Protein AF-A0AAV7ZBP6-F1 (afdb_monomer)

pLDDT: mean 75.83, std 22.08, range [24.11, 98.88]

Secondary structure (DSSP, 8-state):
----------------TTGGGT-TTHHHHHHHHHHHHHHHHHHGGG--S--S--EEEE---STT----HHHHHHHHHHTTTEEEEE--SS--SS--S-GGG-TT--EEE--S----GGG-GGGGG-TT--EEE--SS--S---GGGGG-TT--EEE--SS--SS--TTGGG-TT--EEE--SS-----SS-GGGSTT--EEE--SS------TTTTTT---SEEE--SS------S-----TT--EEE--SS--SS--GGGGG-TT-SEEE--S-GGGTTPPPPGGGGG-TT--EEE--S----SS-SS-GGGGG-TT--EEE-TTS--SS--GGGGG-TT--EEE-TTS------TTHHHH-TT--EEE--SS--SS--HHHHS-SSPPSEEE-TT----HHHHHHHHTHHHHHHHHHHHHHHHHHHHHTT-SS-TTSHHHHHHHHHHHHHHHHHHHHHHHHHHHHHHHHHHHHHHHHHHHHHHHHHHHHHHHHHHHHHHHHHHHHHHHHHHHHHHHTTTSTTS-SSSS-SS---------------SHHHHHHHTT--------S-PPPTTS-SS-HHHHHHHHHHHHHHHHHHHHHHHTTTT-BHHHHHHHS-SS---TT----STTGGGS-TT---HHHHHHHHHHHHHHHTTT---HHHHHHHHHHHHHH--TTTT-SS--S--HHHHHHHTSTTTTT-HHHHHHHHHHHTTT---BGGGGGGGGGGGSTTTT-HHHHHHHHHHHHHHH---HHHHHHHHHHHHHHHHHHHT---HHHHHHHHHHHHHHHHHT--SS-HHHHHHHHHHHHHHHT--SHHHH-TT-TT-TTBHHHHHHHHHHHHHHHTT---HHHHHHHHHHHHHTBSSHHHHHHHHHHHHHHHH-GGGS-HHHHTTSTTHHHHHHHHHHHHHHHT-

Solvent-accessible surface area (backbone atoms only — not comparable to full-atom values): 48012 Å² total; per-residue (Å²): 140,81,93,75,83,86,81,84,78,83,79,63,63,54,65,64,95,68,44,78,83,73,46,57,64,67,51,39,60,51,43,53,51,47,46,53,46,49,60,42,58,76,60,52,84,77,65,90,82,81,92,83,80,70,48,69,53,72,44,59,92,50,102,83,56,76,93,44,76,64,57,47,52,56,48,64,75,43,32,66,53,26,30,38,40,36,46,39,68,37,83,39,51,61,66,91,69,81,39,75,56,24,62,49,23,28,34,44,36,34,32,44,28,51,30,48,55,89,57,61,68,56,58,39,48,27,62,48,24,30,36,42,32,50,20,38,28,54,32,50,57,74,56,67,40,61,28,57,26,59,46,27,29,36,39,38,42,24,40,27,48,26,48,52,58,58,78,31,58,51,53,23,49,45,24,29,37,39,34,47,23,42,29,45,27,37,45,72,80,67,50,50,33,56,22,62,41,28,25,38,40,34,47,22,41,26,50,29,43,58,57,56,54,50,36,64,28,67,55,51,37,32,34,41,34,48,23,41,28,45,33,35,56,77,40,88,42,59,49,81,39,80,51,30,28,37,40,34,45,23,38,23,38,27,61,59,86,58,76,62,62,43,53,32,42,44,22,29,34,43,34,48,25,39,19,55,53,29,48,73,58,70,57,59,62,56,59,36,48,27,50,48,24,25,35,42,37,43,27,43,30,44,33,73,54,102,64,51,64,34,78,39,55,36,55,31,53,49,26,27,37,42,34,46,28,38,20,48,37,57,54,77,61,74,49,59,53,58,28,48,47,24,27,34,46,31,44,28,46,24,46,30,48,64,70,61,76,62,52,32,75,22,40,86,47,42,30,34,40,34,43,23,37,27,46,27,42,59,85,47,61,39,61,70,67,24,86,62,68,65,83,43,48,39,54,55,66,32,66,52,45,77,90,54,42,65,45,55,76,60,33,48,69,44,42,46,47,52,51,42,47,55,51,54,50,57,57,52,54,71,76,44,84,70,79,68,96,70,58,64,70,53,56,57,54,53,55,56,57,52,57,55,57,50,56,54,54,52,55,51,49,53,52,52,51,53,55,51,51,52,55,48,52,55,50,53,56,52,53,51,60,51,52,63,59,50,60,68,54,50,64,62,54,54,63,54,53,55,62,51,50,61,52,52,55,58,56,50,56,54,54,54,59,53,56,57,58,60,63,65,69,66,73,79,77,82,84,86,86,87,85,84,88,87,87,87,89,86,88,84,88,82,93,77,96,73,85,92,67,68,76,67,54,64,66,64,75,75,65,91,82,66,96,73,86,70,76,38,58,74,58,91,83,44,38,77,51,53,73,67,58,45,50,30,16,55,49,3,22,57,52,19,17,38,48,18,13,8,32,2,54,44,29,46,78,29,36,47,70,50,37,62,36,33,37,62,80,58,81,59,53,38,59,66,43,56,87,45,92,71,50,62,80,54,62,69,14,34,61,54,46,37,44,53,53,26,50,50,49,52,52,38,23,61,77,46,54,64,43,81,50,68,54,59,43,42,47,50,51,54,47,26,52,60,33,22,58,64,92,82,64,42,75,37,42,59,80,76,48,71,61,47,54,54,21,69,70,33,92,44,22,72,80,40,28,46,57,26,9,39,55,52,32,52,73,61,69,68,66,68,40,47,29,75,40,37,32,33,38,62,68,39,10,58,63,58,34,72,37,64,66,59,22,41,51,54,37,46,56,58,25,24,44,46,34,53,37,50,58,25,44,19,35,31,32,21,52,16,43,32,45,8,42,45,61,32,47,61,78,56,65,66,60,37,53,51,53,14,46,57,62,13,53,48,43,49,78,73,51,79,93,58,58,66,70,57,39,52,51,52,48,52,51,45,58,53,36,65,68,42,77,53,69,78,80,50,45,43,37,38,86,96,46,34,52,28,16,53,45,39,47,22,46,25,52,25,44,44,62,74,50,54,94,59,59,50,29,70,56,54,49,48,48,51,22,54,54,20,48,39,11,10,44,6,22,45,34,18,14,46,24,23,16,49,46,16,35,71,50,13,41,88,32,47,56,60,79,59,54,71,48,30,65,64,50,70,64,51,52,56,49,50,56,52,45,34,56,44,39,66,100

Organism: NCBI:txid1746091

Radius of gyration: 35.02 Å; Cα contacts (8 Å, |Δi|>4): 1709; chains: 1; bounding box: 74×91×107 Å

Nearest PDB structures (foldseek):
  4u06-assembly1_A  TM=7.390E-01  e=1.234E-14  Leptospira interrogans serovar Copenhageni str. Fiocruz L1-130
  7yjw-assembly1_B  TM=8.454E-01  e=1.075E-10  Leptospira santarosai serovar Shermani str. LT 821
  4tzh-assembly2_B  TM=7.549E-01  e=1.474E-09  Leptospira interrogans
  8glv-assembly1_Eb  TM=7.630E-01  e=3.318E-08  Chlamydomonas reinhardtii
  8b41-assembly1_B  TM=6.285E-01  e=1.408E-08  Mus musculus

InterPro domains:
  IPR001611 Leucine-rich repeat [PF13855] (220-275)
  IPR001611 Leucine-rich repeat [PS51450] (128-149)
  IPR001611 Leucine-rich repeat [PS51450] (220-241)
  IPR001611 Leucine-rich repeat [PS51450] (243-264)
  IPR001611 Leucine-rich repeat [PS51450] (341-362)
  IPR003591 Leucine-rich repeat, typical subtype [SM00369] (126-148)
  IPR003591 Leucine-rich repeat, typical subtype [SM00369] (149-172)
  IPR003591 Leucine-rich repeat, typical subtype [SM00369] (195-218)
  IPR003591 Leucine-rich repeat, typical subtype [SM00369] (220-241)
  IPR003591 Leucine-rich repeat, typical subtype [SM00369] (242-264)
  IPR003591 Leucine-rich repeat, typical subtype [SM00369] (316-338)
  IPR003591 Leucine-rich repeat, typical subtype [SM00369] (339-361)
  IPR003591 Leucine-rich repeat, typical subtype [SM00369] (363-386)
  IPR005502 ADP-ribosylation/Crystallin J1 [PF03747] (588-897)
  IPR025875 Leucine rich repeat 4 [PF12799] (317-356)
  IPR032675 Leucine-rich repeat domain superfamily [G3DSA:3.80.10.10] (19-191)
  IPR032675 Leucine-rich repeat domain superfamily [G3DSA:3.80.10.10] (192-303)
  IPR032675 Leucine-rich repeat domain superfamily [G3DSA:3.80.10.10] (304-477)
  IPR036705 ADP-ribosylation/Crystallin J1 superfamily [G3DSA:1.10.4080.10] (578-919)
  IPR036705 ADP-ribosylation/Crystallin J1 superfamily [SSF101478] (582-917)

Sequence (921 aa):
MGNKPKKQTNPLDEYDPFSEILSRSDLKEEFELNIIKKIKIKKLKQKQKHKKIETIIQGTRQGSKSFSNENVKEIEKNQSQIVELDFSWNYLVEIPLNFSEMKKLRKLKFHKNAMKIGKLQNIHHLKMLTFLDLSFNRITQLPKEIGKIENLEVFKLNNNRLDVMPNCLFKLKKLYSLNLSKNSITNTVQPISLMKSLAILDLSYNKMNTLKIDCFYDNNLTDLNLSHNLIQSLPKKMKDNSKLQFLDLSHNKLEEIPQILFSLRNLETLNLAFNTNLKGKEIPENISKLKKLKNFEYLGVDLSIEKPLPQSFSKLTNLQVLKLRYCGLTSLPQVLLKLKNLQVLDLTGNSLNDLPEQFETSFPKLSVICFAFNKFKKVPNGILDHPNSFQAITFDRNPFEDDHLKLLNLGNNAILLNINEKKKNGKKTINKESETETEIKKEEIEIENENENEKEKEKEKEKEIEIQNEKKKEKENEEENEKEKENENENEIEIEKEKEKEKEEEEEEEKEKEKKKENEEEKENENENEKEELKGIITATGMGKVSPNEKHLKKFRKKLTVKTSLKIKIKENSTTLNVEELKDKIKGCIIGNCLGDSMGLSTEFLNKNQNSVYYSYGVIYPSDFILDHHRSNWEQGDWTDDSDQMLLILDNLLDGKGKLDEIDYASRLLNWAKYGIADFGDLAGNGLGRTVNSVLHHECFLTEPHKSSFEVWERYGKRGAANGALMRTSILGIPNFDDLDQVVDNTLTICKITHYDPRCRASSIALTTAIALILQGESDLEQILETATKIGAKQFLIEENLEKEKIEEYSQDYIKYSKSNTWEDLKLDQSGQIGYTLKCFASAFVSLRKLGNSKDSSKVLRILSELVWEGGDSDTNGAIAGALLGTWVGFSNLPKEWIMEMPHLVWVEERVEMFFKLLGI

Foldseek 3Di:
DDDDDDDDDDQFADDDPPCVVPVCPVVVVVVVVVVVVVVCVVVVVPDPPDPDAADEQEDDPDPPDAPDPVSQVVCVVCQQRHAEYEQDPHQDQEDPDQNQNNANHAYYEHHQYAHEAPHCQRVLNNQNHAYYYPEQYAYQAHDLSVLNNQNHAEYHHHNYAHQADYPSQLSNQNHAEYAHEHYAHAEYPDACVSNANHAYYHHEHYAHADYPQCNQANHQHQEYHHYQYAHQDDHPDHPLHARHAYYEHANYQHLADDLVVLSPQNHQEYAHHHNQNCAPPADDLSVLSNLNHAEYHYYNHALPDPDRHDLSVLSNQNHAYYAYELRQDQADPPSVLSNQNYAEDAHHQYAHQEYDPSLLVRHLNHAYYHHFNYAHQDDHPSQLNRLDQHPFYDHHHHNHDDVCVVQPVVPRVSVSVVSVVSNVVVVVVVVPVPDDPPVVVVVVVVVVVVVVVVVVVVVVVVVVVVVVVVVVVVVVVVVVVVVVVVVVVVVVVVVVVVVVVVVVVVVVVVVVVVVVVVVVVVVPPPPDPPDDPPPDDDDDDDDDDDDPDPPVVVVVPPPPPDDDDFDQAQDPLLAPDDPVLLLQLLVQLLLLLFLQQLQLLQQALHALVSCVSHHRQDFRFSQRHDCDPQSVLDHRLEGAVLSQLLVLQLVQCLVVSNDHDLLSSLVSLLVCQQQNDVSLSGRGHGPDDPQQVQLNPFPCLNPCLLVSSVVSCVVVVVPDQFLVLQSNLLSLLSRPLSDLVSSLVSSCSSSSSRHPRLLNSLLNQLLSQLLSCVSNPDQPLVVSLVVSNVVSLVSLVPDPPDDVVVSVVSSVLLVQLSPDQDLVSLLCSPPPCVRRSSSLSSLLSNLDNQCRLDLAQVSNSRSSRVQSSNHRNSSSSRSSNSSSNSSNNGNVSHDVVSSVSYPCSVVSVVSSVSVCVSNVD

Mean predicted aligned error: 19.28 Å

Structure (mmCIF, N/CA/C/O backbone):
data_AF-A0AAV7ZBP6-F1
#
_entry.id   AF-A0AAV7ZBP6-F1
#
loop_
_atom_site.group_PDB
_atom_site.id
_atom_site.type_symbol
_atom_site.label_atom_id
_atom_site.label_alt_id
_atom_site.label_comp_id
_atom_site.label_asym_id
_atom_site.label_entity_id
_atom_site.label_seq_id
_atom_site.pdbx_PDB_ins_code
_atom_site.Cartn_x
_atom_site.Cartn_y
_atom_site.Cartn_z
_atom_site.occupancy
_atom_site.B_iso_or_equiv
_atom_site.auth_seq_id
_atom_site.auth_comp_id
_atom_site.auth_asym_id
_atom_site.auth_atom_id
_atom_site.pdbx_PDB_model_num
ATOM 1 N N . MET A 1 1 ? 25.132 -38.800 7.393 1.00 30.39 1 MET A N 1
ATOM 2 C CA . MET A 1 1 ? 25.135 -38.972 5.922 1.00 30.39 1 MET A CA 1
ATOM 3 C C . MET A 1 1 ? 23.906 -38.276 5.357 1.00 30.39 1 MET A C 1
ATOM 5 O O . MET A 1 1 ? 22.831 -38.497 5.894 1.00 30.39 1 MET A O 1
ATOM 9 N N . GLY A 1 2 ? 24.075 -37.435 4.329 1.00 29.16 2 GLY A N 1
ATOM 10 C CA . GLY A 1 2 ? 22.972 -36.785 3.603 1.00 29.16 2 GLY A CA 1
ATOM 11 C C . GLY A 1 2 ? 22.891 -35.253 3.707 1.00 29.16 2 GLY A C 1
ATOM 12 O O . GLY A 1 2 ? 21.838 -34.731 4.054 1.00 29.16 2 GLY A O 1
ATOM 13 N N . ASN A 1 3 ? 23.972 -34.529 3.390 1.00 27.70 3 ASN A N 1
ATOM 14 C CA . ASN A 1 3 ? 23.936 -33.078 3.147 1.00 27.70 3 ASN A CA 1
ATOM 15 C C . ASN A 1 3 ? 23.003 -32.748 1.963 1.00 27.70 3 ASN A C 1
ATOM 17 O O . ASN A 1 3 ? 23.217 -33.244 0.857 1.00 27.70 3 ASN A O 1
ATOM 21 N N . LYS A 1 4 ? 22.021 -31.861 2.167 1.00 25.45 4 LYS A N 1
ATOM 22 C CA . LYS A 1 4 ? 21.336 -31.105 1.102 1.00 25.45 4 LYS A CA 1
ATOM 23 C C . LYS A 1 4 ? 21.519 -29.602 1.368 1.00 25.45 4 LYS A C 1
ATOM 25 O O . LYS A 1 4 ? 21.472 -29.199 2.529 1.00 25.45 4 LYS A O 1
ATOM 30 N N . PRO A 1 5 ? 21.771 -28.776 0.337 1.00 28.14 5 PRO A N 1
ATOM 31 C CA . PRO A 1 5 ? 22.267 -27.417 0.519 1.00 28.14 5 PRO A CA 1
ATOM 32 C C . PRO A 1 5 ? 21.159 -26.442 0.935 1.00 28.14 5 PRO A C 1
ATOM 34 O O . PRO A 1 5 ? 20.022 -26.528 0.466 1.00 28.14 5 PRO A O 1
ATOM 37 N N . LYS A 1 6 ? 21.532 -25.485 1.795 1.00 25.03 6 LYS A N 1
ATOM 38 C CA . LYS A 1 6 ? 20.762 -24.281 2.130 1.00 25.03 6 LYS A CA 1
ATOM 39 C C . LYS A 1 6 ? 20.454 -23.504 0.842 1.00 25.03 6 LYS A C 1
ATOM 41 O O . LYS A 1 6 ? 21.374 -23.074 0.154 1.00 25.03 6 LYS A O 1
ATOM 46 N N . LYS A 1 7 ? 19.171 -23.310 0.525 1.00 24.67 7 LYS A N 1
ATOM 47 C CA . LYS A 1 7 ? 18.734 -22.330 -0.478 1.00 24.67 7 LYS A CA 1
ATOM 48 C C . LYS A 1 7 ? 18.781 -20.944 0.167 1.00 24.67 7 LYS A C 1
ATOM 50 O O . LYS A 1 7 ? 17.952 -20.643 1.016 1.00 24.67 7 LYS A O 1
ATOM 55 N N . GLN A 1 8 ? 19.767 -20.138 -0.216 1.00 24.81 8 GLN A N 1
ATOM 56 C CA . GLN A 1 8 ? 19.731 -18.688 -0.032 1.00 24.81 8 GLN A CA 1
ATOM 57 C C . GLN A 1 8 ? 18.657 -18.122 -0.964 1.00 24.81 8 GLN A C 1
ATOM 59 O O . GLN A 1 8 ? 18.744 -18.276 -2.181 1.00 24.81 8 GLN A O 1
ATOM 64 N N . THR A 1 9 ? 17.626 -17.512 -0.395 1.00 25.22 9 THR A N 1
ATOM 65 C CA . THR A 1 9 ? 16.657 -16.691 -1.121 1.00 25.22 9 THR A CA 1
ATOM 66 C C . THR A 1 9 ? 17.139 -15.247 -1.055 1.00 25.22 9 THR A C 1
ATOM 68 O O . THR A 1 9 ? 17.154 -14.656 0.021 1.00 25.22 9 THR A O 1
ATOM 71 N N . ASN A 1 10 ? 17.591 -14.721 -2.195 1.00 27.05 10 ASN A N 1
ATOM 72 C CA . ASN A 1 10 ? 17.878 -13.302 -2.392 1.00 27.05 10 ASN A CA 1
ATOM 73 C C . ASN A 1 10 ? 16.547 -12.528 -2.400 1.00 27.05 10 ASN A C 1
ATOM 75 O O . ASN A 1 10 ? 15.699 -12.868 -3.226 1.00 27.05 10 ASN A O 1
ATOM 79 N N . PRO A 1 11 ? 16.356 -11.518 -1.538 1.00 29.95 11 PRO A N 1
ATOM 80 C CA . PRO A 1 11 ? 15.335 -10.495 -1.735 1.00 29.95 11 PRO A CA 1
ATOM 81 C C . PRO A 1 11 ? 15.939 -9.459 -2.702 1.00 29.95 11 PRO A C 1
ATOM 83 O O . PRO A 1 11 ? 17.092 -9.111 -2.481 1.00 29.95 11 PRO A O 1
ATOM 86 N N . LEU A 1 12 ? 15.265 -9.052 -3.788 1.00 25.27 12 LEU A N 1
ATOM 87 C CA . LEU A 1 12 ? 15.618 -7.951 -4.731 1.00 25.27 12 LEU A CA 1
ATOM 88 C C . LEU A 1 12 ? 14.535 -7.877 -5.820 1.00 25.27 12 LEU A C 1
ATOM 90 O O . LEU A 1 12 ? 14.767 -8.320 -6.935 1.00 25.27 12 LEU A O 1
ATOM 94 N N . ASP A 1 13 ? 13.359 -7.350 -5.474 1.00 28.38 13 ASP A N 1
ATOM 95 C CA . ASP A 1 13 ? 12.232 -7.071 -6.379 1.00 28.38 13 ASP A CA 1
ATOM 96 C C . ASP A 1 13 ? 11.415 -5.836 -5.902 1.00 28.38 13 ASP A C 1
ATOM 98 O O . ASP A 1 13 ? 10.734 -5.952 -4.896 1.00 28.38 13 ASP A O 1
ATOM 102 N N . GLU A 1 14 ? 11.420 -4.728 -6.673 1.00 31.42 14 GLU A N 1
ATOM 103 C CA . GLU A 1 14 ? 10.476 -3.558 -6.697 1.00 31.42 14 GLU A CA 1
ATOM 104 C C . GLU A 1 14 ? 11.078 -2.207 -6.222 1.00 31.42 14 GLU A C 1
ATOM 106 O O . GLU A 1 14 ? 12.210 -2.179 -5.753 1.00 31.42 14 GLU A O 1
ATOM 111 N N . TYR A 1 15 ? 10.507 -1.005 -6.408 1.00 30.14 15 TYR A N 1
ATOM 112 C CA . TYR A 1 15 ? 9.842 -0.342 -7.550 1.00 30.14 15 TYR A CA 1
ATOM 113 C C . TYR A 1 15 ? 10.439 1.092 -7.710 1.00 30.14 15 TYR A C 1
ATOM 115 O O . TYR A 1 15 ? 11.321 1.492 -6.945 1.00 30.14 15 TYR A O 1
ATOM 123 N N . ASP A 1 16 ? 10.094 1.823 -8.781 1.00 32.69 16 ASP A N 1
ATOM 124 C CA . ASP A 1 16 ? 10.664 3.132 -9.180 1.00 32.69 16 ASP A CA 1
ATOM 125 C C . ASP A 1 16 ? 9.629 4.262 -9.105 1.00 32.69 16 ASP A C 1
ATOM 127 O O . ASP A 1 16 ? 8.691 4.231 -9.909 1.00 32.69 16 ASP A O 1
ATOM 131 N N . PRO A 1 17 ? 9.813 5.305 -8.275 1.00 27.83 17 PRO A N 1
ATOM 132 C CA . PRO A 1 17 ? 8.854 6.412 -8.176 1.00 27.83 17 PRO A CA 1
ATOM 133 C C . PRO A 1 17 ? 8.793 7.300 -9.440 1.00 27.83 17 PRO A C 1
ATOM 135 O O . PRO A 1 17 ? 7.984 8.216 -9.526 1.00 27.83 17 PRO A O 1
ATOM 138 N N . PHE A 1 18 ? 9.602 7.029 -10.476 1.00 31.81 18 PHE A N 1
ATOM 139 C CA . PHE A 1 18 ? 9.520 7.708 -11.782 1.00 31.81 18 PHE A CA 1
ATOM 140 C C . PHE A 1 18 ? 8.683 6.968 -12.814 1.00 31.81 18 PHE A C 1
ATOM 142 O O . PHE A 1 18 ? 8.606 7.399 -13.973 1.00 31.81 18 PHE A O 1
ATOM 149 N N . SER A 1 19 ? 8.014 5.881 -12.418 1.00 32.28 19 SER A N 1
ATOM 150 C CA . SER A 1 19 ? 7.054 5.261 -13.314 1.00 32.28 19 SER A CA 1
ATOM 151 C C . SER A 1 19 ? 5.921 6.237 -13.657 1.00 32.28 19 SER A C 1
ATOM 153 O O . SER A 1 19 ? 5.590 6.307 -14.828 1.00 32.28 19 SER A O 1
ATOM 155 N N . GLU A 1 20 ? 5.458 7.118 -12.765 1.00 27.53 20 GLU A N 1
ATOM 156 C CA . GLU A 1 20 ? 4.320 8.021 -13.036 1.00 27.53 20 GLU A CA 1
ATOM 157 C C . GLU A 1 20 ? 4.586 9.219 -13.958 1.00 27.53 20 GLU A C 1
ATOM 159 O O . GLU A 1 20 ? 3.641 9.847 -14.432 1.00 27.53 20 GLU A O 1
ATOM 164 N N . ILE A 1 21 ? 5.834 9.507 -14.344 1.00 32.38 21 ILE A N 1
ATOM 165 C CA . ILE A 1 21 ? 6.056 10.537 -15.377 1.00 32.38 21 ILE A CA 1
ATOM 166 C C . ILE A 1 21 ? 5.822 9.975 -16.792 1.00 32.38 21 ILE A C 1
ATOM 168 O O . ILE A 1 21 ? 5.578 10.748 -17.717 1.00 32.38 21 ILE A O 1
ATOM 172 N N . LEU A 1 22 ? 5.783 8.647 -16.988 1.00 32.38 22 LEU A N 1
ATOM 173 C CA . LEU A 1 22 ? 5.411 8.013 -18.269 1.00 32.38 22 LEU A CA 1
ATOM 174 C C . LEU A 1 22 ? 4.816 6.587 -18.120 1.00 32.38 22 LEU A C 1
ATOM 176 O O . LEU A 1 22 ? 4.961 5.761 -19.033 1.00 32.38 22 LEU A O 1
ATOM 180 N N . SER A 1 23 ? 4.142 6.247 -17.016 1.00 30.73 23 SER A N 1
ATOM 181 C CA . SER A 1 23 ? 3.554 4.915 -16.833 1.00 30.73 23 SER A CA 1
ATOM 182 C C . SER A 1 23 ? 2.311 4.858 -17.694 1.00 30.73 23 SER A C 1
ATOM 184 O O . SER A 1 23 ? 1.316 5.567 -17.559 1.00 30.73 23 SER A O 1
ATOM 186 N N . ARG A 1 24 ? 2.393 3.992 -18.695 1.00 38.00 24 ARG A N 1
ATOM 187 C CA . ARG A 1 24 ? 1.322 3.800 -19.654 1.00 38.00 24 ARG A CA 1
ATOM 188 C C . ARG A 1 24 ? 0.107 3.089 -19.042 1.00 38.00 24 ARG A C 1
ATOM 190 O O . ARG A 1 24 ? -0.693 2.605 -19.825 1.00 38.00 24 ARG A O 1
ATOM 197 N N . SER A 1 25 ? -0.021 2.943 -17.720 1.00 34.19 25 SER A N 1
ATOM 198 C CA . SER A 1 25 ? -1.183 2.334 -17.048 1.00 34.19 25 SER A CA 1
ATOM 199 C C . SER A 1 25 ? -2.400 3.254 -17.128 1.00 34.19 25 SER A C 1
ATOM 201 O O . SER A 1 25 ? -3.434 2.827 -17.645 1.00 34.19 25 SER A O 1
ATOM 203 N N . ASP A 1 26 ? -2.237 4.539 -16.814 1.00 30.03 26 ASP A N 1
ATOM 204 C CA . ASP A 1 26 ? -3.313 5.534 -16.951 1.00 30.03 26 ASP A CA 1
ATOM 205 C C . ASP A 1 26 ? -3.537 5.913 -18.411 1.00 30.03 26 ASP A C 1
ATOM 207 O O . ASP A 1 26 ? -4.668 5.977 -18.901 1.00 30.03 26 ASP A O 1
ATOM 211 N N . LEU A 1 27 ? -2.448 5.978 -19.185 1.00 32.28 27 LEU A N 1
ATOM 212 C CA . LEU A 1 27 ? -2.552 6.026 -20.637 1.00 32.28 27 LEU A CA 1
ATOM 213 C C . LEU A 1 27 ? -3.125 4.728 -21.218 1.00 32.28 27 LEU A C 1
ATOM 215 O O . LEU A 1 27 ? -3.535 4.784 -22.360 1.00 32.28 27 LEU A O 1
ATOM 219 N N . LYS A 1 28 ? -3.184 3.572 -20.539 1.00 39.84 28 LYS A N 1
ATOM 220 C CA . LYS A 1 28 ? -3.766 2.323 -21.085 1.00 39.84 28 LYS A CA 1
ATOM 221 C C . LYS A 1 28 ? -5.272 2.323 -20.930 1.00 39.84 28 LYS A C 1
ATOM 223 O O . LYS A 1 28 ? -5.938 1.972 -21.899 1.00 39.84 28 LYS A O 1
ATOM 228 N N . GLU A 1 29 ? -5.821 2.779 -19.806 1.00 35.38 29 GLU A N 1
ATOM 229 C CA . GLU A 1 29 ? -7.264 3.035 -19.735 1.00 35.38 29 GLU A CA 1
ATOM 230 C C . GLU A 1 29 ? -7.658 4.151 -20.708 1.00 35.38 29 GLU A C 1
ATOM 232 O O . GLU A 1 29 ? -8.622 3.999 -21.464 1.00 35.38 29 GLU A O 1
ATOM 237 N N . GLU A 1 30 ? -6.856 5.214 -20.814 1.00 32.47 30 GLU A N 1
ATOM 238 C CA . GLU A 1 30 ? -7.101 6.300 -21.761 1.00 32.47 30 GLU A CA 1
ATOM 239 C C . GLU A 1 30 ? -6.860 5.891 -23.231 1.00 32.47 30 GLU A C 1
ATOM 241 O O . GLU A 1 30 ? -7.546 6.381 -24.128 1.00 32.47 30 GLU A O 1
ATOM 246 N N . PHE A 1 31 ? -5.952 4.952 -23.524 1.00 33.94 31 PHE A N 1
ATOM 247 C CA . PHE A 1 31 ? -5.644 4.421 -24.864 1.00 33.94 31 PHE A CA 1
ATOM 248 C C . PHE A 1 31 ? -6.596 3.298 -25.273 1.00 33.94 31 PHE A C 1
ATOM 250 O O . PHE A 1 31 ? -6.981 3.261 -26.438 1.00 33.94 31 PHE A O 1
ATOM 257 N N . GLU A 1 32 ? -7.083 2.461 -24.354 1.00 35.97 32 GLU A N 1
ATOM 258 C CA . GLU A 1 32 ? -8.231 1.576 -24.584 1.00 35.97 32 GLU A CA 1
ATOM 259 C C . GLU A 1 32 ? -9.492 2.411 -24.847 1.00 35.97 32 GLU A C 1
ATOM 261 O O . GLU A 1 32 ? -10.188 2.176 -25.839 1.00 35.97 32 GLU A O 1
ATOM 266 N N . LEU A 1 33 ? -9.739 3.473 -24.066 1.00 36.38 33 LEU A N 1
ATOM 267 C CA . LEU A 1 33 ? -10.810 4.446 -24.316 1.00 36.38 33 LEU A CA 1
ATOM 268 C C . LEU A 1 33 ? -10.605 5.217 -25.633 1.00 36.38 33 LEU A C 1
ATOM 270 O O . LEU A 1 33 ? -11.574 5.447 -26.365 1.00 36.38 33 LEU A O 1
ATOM 274 N N . ASN A 1 34 ? -9.370 5.579 -25.998 1.00 33.16 34 ASN A N 1
ATOM 275 C CA . ASN A 1 34 ? -9.044 6.291 -27.239 1.00 33.16 34 ASN A CA 1
ATOM 276 C C . ASN A 1 34 ? -9.022 5.373 -28.475 1.00 33.16 34 ASN A C 1
ATOM 278 O O . ASN A 1 34 ? -9.339 5.834 -29.574 1.00 33.16 34 ASN A O 1
ATOM 282 N N . ILE A 1 35 ? -8.743 4.075 -28.332 1.00 39.44 35 ILE A N 1
ATOM 283 C CA . ILE A 1 35 ? -8.911 3.051 -29.374 1.00 39.44 35 ILE A CA 1
ATOM 284 C C . ILE A 1 35 ? -10.396 2.733 -29.550 1.00 39.44 35 ILE A C 1
ATOM 286 O O . ILE A 1 35 ? -10.862 2.700 -30.688 1.00 39.44 35 ILE A O 1
ATOM 290 N N . ILE A 1 36 ? -11.178 2.632 -28.469 1.00 40.03 36 ILE A N 1
ATOM 291 C CA . ILE A 1 36 ? -12.647 2.575 -28.532 1.00 40.03 36 ILE A CA 1
ATOM 292 C C . ILE A 1 36 ? -13.191 3.830 -29.237 1.00 40.03 36 ILE A C 1
ATOM 294 O O . ILE A 1 36 ? -14.066 3.707 -30.099 1.00 40.03 36 ILE A O 1
ATOM 298 N N . LYS A 1 37 ? -12.641 5.027 -28.964 1.00 35.16 37 LYS A N 1
ATOM 299 C CA . LYS A 1 37 ? -12.955 6.269 -29.700 1.00 35.16 37 LYS A CA 1
ATOM 300 C C . LYS A 1 37 ? -12.493 6.213 -31.163 1.00 35.16 37 LYS A C 1
ATOM 302 O O . LYS A 1 37 ? -13.267 6.618 -32.019 1.00 35.16 37 LYS A O 1
ATOM 307 N N . LYS A 1 38 ? -11.319 5.670 -31.511 1.00 33.59 38 LYS A N 1
ATOM 308 C CA . LYS A 1 38 ? -10.827 5.549 -32.907 1.00 33.59 38 LYS A CA 1
ATOM 309 C C . LYS A 1 38 ? -11.596 4.502 -33.731 1.00 33.59 38 LYS A C 1
ATOM 311 O O . LYS A 1 38 ? -11.909 4.759 -34.896 1.00 33.59 38 LYS A O 1
ATOM 316 N N . ILE A 1 39 ? -11.984 3.375 -33.128 1.00 38.19 39 ILE A N 1
ATOM 317 C CA . ILE A 1 39 ? -12.889 2.363 -33.705 1.00 38.19 39 ILE A CA 1
ATOM 318 C C . ILE A 1 39 ? -14.293 2.964 -33.891 1.00 38.19 39 ILE A C 1
ATOM 320 O O . ILE A 1 39 ? -14.923 2.755 -34.933 1.00 38.19 39 ILE A O 1
ATOM 324 N N . LYS A 1 40 ? -14.751 3.800 -32.946 1.00 40.31 40 LYS A N 1
ATOM 325 C CA . LYS A 1 40 ? -15.960 4.623 -33.099 1.00 40.31 40 LYS A CA 1
ATOM 326 C C . LYS A 1 40 ? -15.820 5.653 -34.222 1.00 40.31 40 LYS A C 1
ATOM 328 O O . LYS A 1 40 ? -16.720 5.737 -35.042 1.00 40.31 40 LYS A O 1
ATOM 333 N N . ILE A 1 41 ? -14.715 6.386 -34.339 1.00 32.78 41 ILE A N 1
ATOM 334 C CA . ILE A 1 41 ? -14.532 7.480 -35.315 1.00 32.78 41 ILE A CA 1
ATOM 335 C C . ILE A 1 41 ? -14.485 6.969 -36.766 1.00 32.78 41 ILE A C 1
ATOM 337 O O . ILE A 1 41 ? -15.002 7.642 -37.659 1.00 32.78 41 ILE A O 1
ATOM 341 N N . LYS A 1 42 ? -13.993 5.746 -37.020 1.00 31.08 42 LYS A N 1
ATOM 342 C CA . LYS A 1 42 ? -14.095 5.115 -38.354 1.00 31.08 42 LYS A CA 1
ATOM 343 C C . LYS A 1 42 ? -15.500 4.590 -38.694 1.00 31.08 42 LYS A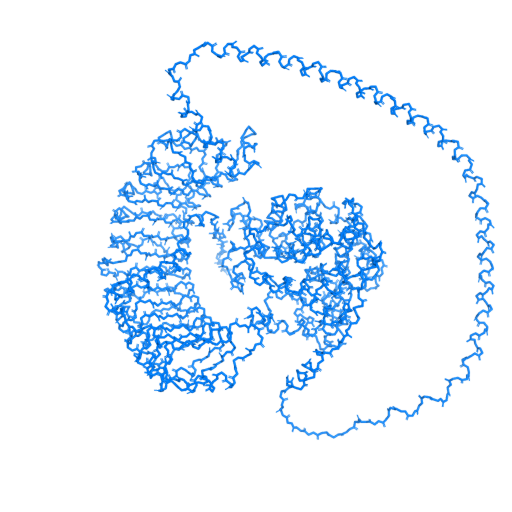 C 1
ATOM 345 O O . LYS A 1 42 ? -15.831 4.513 -39.873 1.00 31.08 42 LYS A O 1
ATOM 350 N N . LYS A 1 43 ? -16.347 4.284 -37.699 1.00 36.47 43 LYS A N 1
ATOM 351 C CA . LYS A 1 43 ? -17.759 3.875 -37.891 1.00 36.47 43 LYS A CA 1
ATOM 352 C C . LYS A 1 43 ? -18.769 5.034 -37.746 1.00 36.47 43 LYS A C 1
ATOM 354 O O . LYS A 1 43 ? -19.907 4.909 -38.190 1.00 36.47 43 LYS A O 1
ATOM 359 N N . LEU A 1 44 ? -18.371 6.173 -37.171 1.00 33.62 44 LEU A N 1
ATOM 360 C CA . LEU A 1 44 ? -19.246 7.315 -36.856 1.00 33.62 44 LEU A CA 1
ATOM 361 C C . LEU A 1 44 ? -19.433 8.320 -37.996 1.00 33.62 44 LEU A C 1
ATOM 363 O O . LEU A 1 44 ? -20.294 9.188 -37.879 1.00 33.62 44 LEU A O 1
ATOM 367 N N . LYS A 1 45 ? -18.747 8.172 -39.135 1.00 30.47 45 LYS A N 1
ATOM 368 C CA . LYS A 1 45 ? -19.058 8.974 -40.333 1.00 30.47 45 LYS A CA 1
ATOM 369 C C . LYS A 1 45 ? -20.336 8.534 -41.073 1.00 30.47 45 LYS A C 1
ATOM 371 O O . LYS A 1 45 ? -20.674 9.139 -42.080 1.00 30.47 45 LYS A O 1
ATOM 376 N N . GLN A 1 46 ? -21.080 7.539 -40.570 1.00 37.09 46 GLN A N 1
ATOM 377 C CA . GLN A 1 46 ? -22.331 7.071 -41.196 1.00 37.09 46 GLN A CA 1
ATOM 378 C C . GLN A 1 46 ? -23.574 6.993 -40.290 1.00 37.09 46 GLN A C 1
ATOM 380 O O . GLN A 1 46 ? -24.619 6.543 -40.750 1.00 37.09 46 GLN A O 1
ATOM 385 N N . LYS A 1 47 ? -23.544 7.465 -39.034 1.00 38.06 47 LYS A N 1
ATOM 386 C CA . LYS A 1 47 ? -24.758 7.498 -38.184 1.00 38.06 47 LYS A CA 1
ATOM 387 C C . LYS A 1 47 ? -24.858 8.745 -37.298 1.00 38.06 47 LYS A C 1
ATOM 389 O O . LYS A 1 47 ? -24.958 8.653 -36.081 1.00 38.06 47 LYS A O 1
ATOM 394 N N . GLN A 1 48 ? -24.937 9.921 -37.915 1.00 34.28 48 GLN A N 1
ATOM 395 C CA . GLN A 1 48 ? -25.593 11.083 -37.303 1.00 34.28 48 GLN A CA 1
ATOM 396 C C . GLN A 1 48 ? -27.069 11.105 -37.723 1.00 34.28 48 GLN A C 1
ATOM 398 O O . GLN A 1 48 ? -27.442 11.837 -38.632 1.00 34.28 48 GLN A O 1
ATOM 403 N N . LYS A 1 49 ? -27.914 10.265 -37.102 1.00 32.75 49 LYS A N 1
ATOM 404 C CA . LYS A 1 49 ? -29.374 10.517 -37.084 1.00 32.75 49 LYS A CA 1
ATOM 405 C C . LYS A 1 49 ? -30.220 9.723 -36.084 1.00 32.75 49 LYS A C 1
ATOM 407 O O . LYS A 1 49 ? -31.437 9.826 -36.160 1.00 32.75 49 LYS A O 1
ATOM 412 N N . HIS A 1 50 ? -29.666 8.940 -35.156 1.00 33.06 50 HIS A N 1
ATOM 413 C CA . HIS A 1 50 ? -30.475 8.200 -34.167 1.00 33.06 50 HIS A CA 1
ATOM 414 C C . HIS A 1 50 ? -29.922 8.415 -32.753 1.00 33.06 50 HIS A C 1
ATOM 416 O O . HIS A 1 50 ? -29.196 7.580 -32.229 1.00 33.06 50 HIS A O 1
ATOM 422 N N . LYS A 1 51 ? -30.242 9.564 -32.148 1.00 34.31 51 LYS A N 1
ATOM 423 C CA . LYS A 1 51 ? -29.819 9.947 -30.788 1.00 34.31 51 LYS A CA 1
ATOM 424 C C . LYS A 1 51 ? -30.989 9.930 -29.789 1.00 34.31 51 LYS A C 1
ATOM 426 O O . LYS A 1 51 ? -31.056 10.797 -28.929 1.00 34.31 51 LYS A O 1
ATOM 431 N N . LYS A 1 52 ? -31.955 9.007 -29.927 1.00 35.41 52 LYS A N 1
ATOM 432 C CA . LYS A 1 52 ? -33.178 9.056 -29.098 1.00 35.41 52 LYS A CA 1
ATOM 433 C C . LYS A 1 52 ? -33.683 7.756 -28.463 1.00 35.41 52 LYS A C 1
ATOM 435 O O . LYS A 1 52 ? -34.731 7.818 -27.842 1.00 35.41 52 LYS A O 1
ATOM 440 N N . ILE A 1 53 ? -32.986 6.617 -28.545 1.00 37.38 53 ILE A N 1
ATOM 441 C CA . ILE A 1 53 ? -33.387 5.405 -27.794 1.00 37.38 53 ILE A CA 1
ATOM 442 C C . ILE A 1 53 ? -32.153 4.538 -27.471 1.00 37.38 53 ILE A C 1
ATOM 444 O O . ILE A 1 53 ? -31.862 3.586 -28.187 1.00 37.38 53 ILE A O 1
ATOM 448 N N . GLU A 1 54 ? -31.410 4.856 -26.413 1.00 48.09 54 GLU A N 1
ATOM 449 C CA . GLU A 1 54 ? -30.577 3.863 -25.715 1.00 48.09 54 GLU A CA 1
ATOM 450 C C . GLU A 1 54 ? -30.965 3.939 -24.239 1.00 48.09 54 GLU A C 1
ATOM 452 O O . GLU A 1 54 ? -30.471 4.783 -23.498 1.00 48.09 54 GLU A O 1
ATOM 457 N N . THR A 1 55 ? -31.938 3.123 -23.829 1.00 54.56 55 THR A N 1
ATOM 458 C CA . THR A 1 55 ? -32.298 2.989 -22.415 1.00 54.56 55 THR A CA 1
ATOM 459 C C . THR A 1 55 ? -31.125 2.311 -21.709 1.00 54.56 55 THR A C 1
ATOM 461 O O . THR A 1 55 ? -30.819 1.149 -21.991 1.00 54.56 55 THR A O 1
ATOM 464 N N . ILE A 1 56 ? -30.442 3.055 -20.840 1.00 56.06 56 ILE A N 1
ATOM 465 C CA . ILE A 1 56 ? -29.405 2.552 -19.936 1.00 56.06 56 ILE A CA 1
ATOM 466 C C . ILE A 1 56 ? -30.080 2.355 -18.583 1.00 56.06 56 ILE A C 1
ATOM 468 O O . ILE A 1 56 ? -30.628 3.312 -18.040 1.00 56.06 56 ILE A O 1
ATOM 472 N N . ILE A 1 57 ? -30.041 1.138 -18.045 1.00 58.19 57 ILE A N 1
ATOM 473 C CA . ILE A 1 57 ? -30.463 0.878 -16.665 1.00 58.19 57 ILE A CA 1
ATOM 474 C C . ILE A 1 57 ? -29.199 0.569 -15.871 1.00 58.19 57 ILE A C 1
ATOM 476 O O . ILE A 1 57 ? -28.514 -0.420 -16.138 1.00 58.19 57 ILE A O 1
ATOM 480 N N . GLN A 1 58 ? -28.858 1.460 -14.943 1.00 54.25 58 GLN A N 1
ATOM 481 C CA . GLN A 1 58 ? -27.762 1.257 -14.003 1.00 54.25 58 GLN A CA 1
ATOM 482 C C . GLN A 1 58 ? -28.315 0.535 -12.773 1.00 54.25 58 GLN A C 1
ATOM 484 O O . GLN A 1 58 ? -29.294 0.983 -12.177 1.00 54.25 58 GLN A O 1
ATOM 489 N N . GLY A 1 59 ? -27.687 -0.574 -12.389 1.00 49.06 59 GLY A N 1
ATOM 490 C CA . GLY A 1 59 ? -27.733 -1.064 -11.019 1.00 49.06 59 GLY A CA 1
ATOM 491 C C . GLY A 1 59 ? -27.205 0.025 -10.087 1.00 49.06 59 GLY A C 1
ATOM 492 O O . GLY A 1 59 ? -26.385 0.854 -10.483 1.00 49.06 59 GLY A O 1
ATOM 493 N N . THR A 1 60 ? -27.747 0.077 -8.878 1.00 44.00 60 THR A N 1
ATOM 494 C CA . THR A 1 60 ? -27.500 1.111 -7.868 1.00 44.00 60 THR A CA 1
ATOM 495 C C . THR A 1 60 ? -26.009 1.416 -7.704 1.00 44.00 60 THR A C 1
ATOM 497 O O . THR A 1 60 ? -25.279 0.649 -7.094 1.00 44.00 60 THR A O 1
ATOM 500 N N . ARG A 1 61 ? -25.559 2.575 -8.202 1.00 38.44 61 ARG A N 1
ATOM 501 C CA . ARG A 1 61 ? -24.218 3.138 -7.949 1.00 38.44 61 ARG A CA 1
ATOM 502 C C . ARG A 1 61 ? -24.101 3.833 -6.581 1.00 38.44 61 ARG A C 1
ATOM 504 O O . ARG A 1 61 ? -23.274 4.717 -6.411 1.00 38.44 61 ARG A O 1
ATOM 511 N N . GLN A 1 62 ? -24.955 3.496 -5.617 1.00 33.66 62 GLN A N 1
ATOM 512 C CA . GLN A 1 62 ? -24.998 4.169 -4.317 1.00 33.66 62 GLN A CA 1
ATOM 513 C C . GLN A 1 62 ? -25.103 3.134 -3.199 1.00 33.66 62 GLN A C 1
ATOM 515 O O . GLN A 1 62 ? -26.058 2.352 -3.165 1.00 33.66 62 GLN A O 1
ATOM 520 N N . GLY A 1 63 ? -24.111 3.152 -2.307 1.00 35.81 63 GLY A N 1
ATOM 521 C CA . GLY A 1 63 ? -23.906 2.242 -1.178 1.00 35.81 63 GLY A CA 1
ATOM 522 C C . GLY A 1 63 ? -24.977 2.306 -0.089 1.00 35.81 63 GLY A C 1
ATOM 523 O O . GLY A 1 63 ? -24.684 2.583 1.061 1.00 35.81 63 GLY A O 1
ATOM 524 N N . SER A 1 64 ? -26.243 2.046 -0.416 1.00 33.75 64 SER A N 1
ATOM 525 C CA . SER A 1 64 ? -27.271 1.809 0.614 1.00 33.75 64 SER A CA 1
ATOM 526 C C . SER A 1 64 ? -28.492 1.002 0.164 1.00 33.75 64 SER A C 1
ATOM 528 O O . SER A 1 64 ? -29.321 0.629 1.000 1.00 33.75 64 SER A O 1
ATOM 530 N N . LYS A 1 65 ? -28.637 0.675 -1.128 1.00 41.09 65 LYS A N 1
ATOM 531 C CA . LYS A 1 65 ? -29.726 -0.190 -1.608 1.00 41.09 65 LYS A CA 1
ATOM 532 C C . LYS A 1 65 ? -29.156 -1.409 -2.316 1.00 41.09 65 LYS A C 1
ATOM 534 O O . LYS A 1 65 ? -28.544 -1.286 -3.367 1.00 41.09 65 LYS A O 1
ATOM 539 N N . SER A 1 66 ? -29.382 -2.586 -1.736 1.00 50.44 66 SER A N 1
ATOM 540 C CA . SER A 1 66 ? -29.130 -3.855 -2.411 1.00 50.44 66 SER A CA 1
ATOM 541 C C . SER A 1 66 ? -29.947 -3.934 -3.703 1.00 50.44 66 SER A C 1
ATOM 543 O O . SER A 1 66 ? -31.094 -3.476 -3.743 1.00 50.44 66 SER A O 1
ATOM 545 N N . PHE A 1 67 ? -29.372 -4.542 -4.747 1.00 58.56 67 PHE A N 1
ATOM 546 C CA . PHE A 1 67 ? -30.104 -4.910 -5.956 1.00 58.56 67 PHE A CA 1
ATOM 547 C C . PHE A 1 67 ? -31.409 -5.627 -5.578 1.00 58.56 67 PHE A C 1
ATOM 549 O O . PHE A 1 67 ? -31.389 -6.697 -4.966 1.00 58.56 67 PHE A O 1
ATOM 556 N N . SER A 1 68 ? -32.546 -5.003 -5.886 1.00 63.25 68 SER A N 1
ATOM 557 C CA . SER A 1 68 ? -33.852 -5.404 -5.360 1.00 63.25 68 SER A CA 1
ATOM 558 C C . SER A 1 68 ? -34.742 -6.030 -6.435 1.00 63.25 68 SER A C 1
ATOM 560 O O . SER A 1 68 ? -34.547 -5.837 -7.637 1.00 63.25 68 SER A O 1
ATOM 562 N N . ASN A 1 69 ? -35.800 -6.723 -6.004 1.00 68.12 69 ASN A N 1
ATOM 563 C CA . ASN A 1 69 ? -36.831 -7.244 -6.910 1.00 68.12 69 ASN A CA 1
ATOM 564 C C . ASN A 1 69 ? -37.532 -6.139 -7.725 1.00 68.12 69 ASN A C 1
ATOM 566 O O . ASN A 1 69 ? -38.075 -6.417 -8.791 1.00 68.12 69 ASN A O 1
ATOM 570 N N . GLU A 1 70 ? -37.535 -4.891 -7.251 1.00 68.81 70 GLU A N 1
ATOM 571 C CA . GLU A 1 70 ? -38.088 -3.758 -8.003 1.00 68.81 70 GLU A CA 1
ATOM 572 C C . GLU A 1 70 ? -37.206 -3.404 -9.203 1.00 68.81 70 GLU A C 1
ATOM 574 O O . GLU A 1 70 ? -37.728 -3.184 -10.296 1.00 68.81 70 GLU A O 1
ATOM 579 N N . ASN A 1 71 ? -35.878 -3.465 -9.044 1.00 71.75 71 ASN A N 1
ATOM 580 C CA . ASN A 1 71 ? -34.942 -3.258 -10.150 1.00 71.75 71 ASN A CA 1
ATOM 581 C C . ASN A 1 71 ? -35.107 -4.340 -11.226 1.00 71.75 71 ASN A C 1
ATOM 583 O O . ASN A 1 71 ? -35.105 -4.030 -12.416 1.00 71.75 71 ASN A O 1
ATOM 587 N N . VAL A 1 72 ? -35.317 -5.600 -10.822 1.00 75.25 72 VAL A N 1
ATOM 588 C CA . VAL A 1 72 ? -35.613 -6.703 -11.755 1.00 75.25 72 VAL A CA 1
ATOM 589 C C . VAL A 1 72 ? -36.874 -6.408 -12.565 1.00 75.25 72 VAL A C 1
ATOM 591 O O . VAL A 1 72 ? -36.829 -6.480 -13.791 1.00 75.25 72 VAL A O 1
ATOM 594 N N . LYS A 1 73 ? -37.970 -5.999 -11.911 1.00 78.19 73 LYS A N 1
ATOM 595 C CA . LYS A 1 73 ? -39.240 -5.668 -12.583 1.00 78.19 73 LYS A CA 1
ATOM 596 C C . LYS A 1 73 ? -39.104 -4.500 -13.560 1.00 78.19 73 LYS A C 1
ATOM 598 O O . LYS A 1 73 ? -39.696 -4.516 -14.640 1.00 78.19 73 LYS A O 1
ATOM 603 N N . GLU A 1 74 ? -38.334 -3.477 -13.201 1.00 76.88 74 GLU A N 1
ATOM 604 C CA . GLU A 1 74 ? -38.086 -2.327 -14.074 1.00 76.88 74 GLU A CA 1
ATOM 605 C C . GLU A 1 74 ? -37.277 -2.716 -15.319 1.00 76.88 74 GLU A C 1
ATOM 607 O O . GLU A 1 74 ? -37.602 -2.298 -16.438 1.00 76.88 74 GLU A O 1
ATOM 612 N N . ILE A 1 75 ? -36.267 -3.570 -15.139 1.00 79.00 75 ILE A N 1
ATOM 613 C CA . ILE A 1 75 ? -35.499 -4.153 -16.239 1.00 79.00 75 ILE A CA 1
ATOM 614 C C . ILE A 1 75 ? -36.418 -5.011 -17.111 1.00 79.00 75 ILE A C 1
ATOM 616 O O . ILE A 1 75 ? -36.421 -4.836 -18.328 1.00 79.00 75 ILE A O 1
ATOM 620 N N . GLU A 1 76 ? -37.241 -5.872 -16.502 1.00 82.81 76 GLU A N 1
ATOM 621 C CA . GLU A 1 76 ? -38.249 -6.719 -17.156 1.00 82.81 76 GLU A CA 1
ATOM 622 C C . GLU A 1 76 ? -39.237 -5.941 -18.022 1.00 82.81 76 GLU A C 1
ATOM 624 O O . GLU A 1 76 ? -39.527 -6.338 -19.152 1.00 82.81 76 GLU A O 1
ATOM 629 N N . LYS A 1 77 ? -39.671 -4.769 -17.564 1.00 82.94 77 LYS A N 1
ATOM 630 C CA . LYS A 1 77 ? -40.557 -3.893 -18.335 1.00 82.94 77 LYS A CA 1
ATOM 631 C C . LYS A 1 77 ? -39.904 -3.341 -19.610 1.00 82.94 77 LYS A C 1
ATOM 633 O O . LYS A 1 77 ? -40.604 -3.051 -20.578 1.00 82.94 77 LYS A O 1
ATOM 638 N N . ASN A 1 78 ? -38.578 -3.191 -19.628 1.00 81.12 78 ASN A N 1
ATOM 639 C CA . ASN A 1 78 ? -37.849 -2.484 -20.686 1.00 81.12 78 ASN A CA 1
ATOM 640 C C . ASN A 1 78 ? -36.903 -3.371 -21.520 1.00 81.12 78 ASN A C 1
ATOM 642 O O . ASN A 1 78 ? -36.230 -2.856 -22.414 1.00 81.12 78 ASN A O 1
ATOM 646 N N . GLN A 1 79 ? -36.858 -4.689 -21.287 1.00 83.50 79 GLN A N 1
ATOM 647 C CA . GLN A 1 79 ? -35.820 -5.613 -21.795 1.00 83.50 79 GLN A CA 1
ATOM 648 C C . GLN A 1 79 ? -35.525 -5.509 -23.296 1.00 83.50 79 GLN A C 1
ATOM 650 O O . GLN A 1 79 ? -34.368 -5.596 -23.704 1.00 83.50 79 GLN A O 1
ATOM 655 N N . SER A 1 80 ? -36.545 -5.281 -24.127 1.00 84.25 80 SER A N 1
ATOM 656 C CA . SER A 1 80 ? -36.396 -5.208 -25.588 1.00 84.25 80 SER A CA 1
ATOM 657 C C . SER A 1 80 ? -35.697 -3.935 -26.094 1.00 84.25 80 SER A C 1
ATOM 659 O O . SER A 1 80 ? -35.271 -3.888 -27.253 1.00 84.25 80 SER A O 1
ATOM 661 N N . GLN A 1 81 ? -35.568 -2.903 -25.250 1.00 82.88 81 GLN A N 1
ATOM 662 C CA . GLN A 1 81 ? -34.964 -1.609 -25.591 1.00 82.88 81 GLN A CA 1
ATOM 663 C C . GLN A 1 81 ? -33.586 -1.381 -24.957 1.00 82.88 81 GLN A C 1
ATOM 665 O O . GLN A 1 81 ? -32.884 -0.459 -25.375 1.00 82.88 81 GLN A O 1
ATOM 670 N N . ILE A 1 82 ? -33.187 -2.203 -23.982 1.00 84.12 82 ILE A N 1
ATOM 671 C CA . ILE A 1 82 ? -31.937 -2.016 -23.235 1.00 84.12 82 ILE A CA 1
ATOM 672 C C . ILE A 1 82 ? -30.734 -2.300 -24.141 1.00 84.12 82 ILE A C 1
ATOM 674 O O . ILE A 1 82 ? -30.654 -3.342 -24.796 1.00 84.12 82 ILE A O 1
ATOM 678 N N . VAL A 1 83 ? -29.784 -1.362 -24.157 1.00 86.38 83 VAL A N 1
ATOM 679 C CA . VAL A 1 83 ? -28.530 -1.463 -24.928 1.00 86.38 83 VAL A CA 1
ATOM 680 C C . VAL A 1 83 ? -27.315 -1.659 -24.020 1.00 86.38 83 VAL A C 1
ATOM 682 O O . VAL A 1 83 ? -26.367 -2.348 -24.401 1.00 86.38 83 VAL A O 1
ATOM 685 N N . GLU A 1 84 ? -27.354 -1.121 -22.804 1.00 87.44 84 GLU A N 1
ATOM 686 C CA . GLU A 1 84 ? -26.316 -1.290 -21.787 1.00 87.44 84 GLU A CA 1
ATOM 687 C C . GLU A 1 84 ? -26.969 -1.575 -20.434 1.00 87.44 84 GLU A C 1
ATOM 689 O O . GLU A 1 84 ? -27.950 -0.925 -20.064 1.00 87.44 84 GLU A O 1
ATOM 694 N N . LEU A 1 85 ? -26.419 -2.560 -19.727 1.00 85.25 85 LEU A N 1
ATOM 695 C CA . LEU A 1 85 ? -26.877 -2.996 -18.415 1.00 85.25 85 LEU A CA 1
ATOM 696 C C . LEU A 1 85 ? -25.661 -3.184 -17.505 1.00 85.25 85 LEU A C 1
ATOM 698 O O . LEU A 1 85 ? -24.716 -3.893 -17.864 1.00 85.25 85 LEU A O 1
ATOM 702 N N . ASP A 1 86 ? -25.676 -2.518 -16.356 1.00 80.31 86 ASP A N 1
ATOM 703 C CA . ASP A 1 86 ? -24.546 -2.470 -15.429 1.00 80.31 86 ASP A CA 1
ATOM 704 C C . ASP A 1 86 ? -24.985 -2.912 -14.033 1.00 80.31 86 ASP A C 1
ATOM 706 O O . ASP A 1 86 ? -25.735 -2.202 -13.377 1.00 80.31 86 ASP A O 1
ATOM 710 N N . PHE A 1 87 ? -24.536 -4.085 -13.595 1.00 76.31 87 PHE A N 1
ATOM 711 C CA . PHE A 1 87 ? -24.761 -4.633 -12.255 1.00 76.31 87 PHE A CA 1
ATOM 712 C C . PHE A 1 87 ? -23.514 -4.558 -11.377 1.00 76.31 87 PHE A C 1
ATOM 714 O O . PHE A 1 87 ? -23.400 -5.298 -10.398 1.00 76.31 87 PHE A O 1
ATOM 721 N N . SER A 1 88 ? -22.536 -3.736 -11.742 1.00 71.44 88 SER A N 1
ATOM 722 C CA . SER A 1 88 ? -21.278 -3.693 -11.006 1.00 71.44 88 SER A CA 1
ATOM 723 C C . SER A 1 88 ? -21.484 -3.222 -9.563 1.00 71.44 88 SER A C 1
ATOM 725 O O . SER A 1 88 ? -22.446 -2.500 -9.304 1.00 71.44 88 SER A O 1
ATOM 727 N N . TRP A 1 89 ? -20.596 -3.619 -8.647 1.00 68.44 89 TRP A N 1
ATOM 728 C CA . TRP A 1 89 ? -20.650 -3.245 -7.225 1.00 68.44 89 TRP A CA 1
ATOM 729 C C . TRP A 1 89 ? -21.933 -3.702 -6.526 1.00 68.44 89 TRP A C 1
ATOM 731 O O . TRP A 1 89 ? -22.624 -2.940 -5.855 1.00 68.44 89 TRP A O 1
ATOM 741 N N . ASN A 1 90 ? -22.280 -4.971 -6.721 1.00 63.75 90 ASN A N 1
ATOM 742 C CA . ASN A 1 90 ? -23.397 -5.607 -6.030 1.00 63.75 90 ASN A CA 1
ATOM 743 C C . ASN A 1 90 ? -22.924 -6.925 -5.399 1.00 63.75 90 ASN A C 1
ATOM 745 O O . ASN A 1 90 ? -21.852 -7.430 -5.703 1.00 63.75 90 ASN A O 1
ATOM 749 N N . TYR A 1 91 ? -23.736 -7.543 -4.543 1.00 68.50 91 TYR A N 1
ATOM 750 C CA . TYR A 1 91 ? -23.428 -8.859 -3.959 1.00 68.50 91 TYR A CA 1
ATOM 751 C C . TYR A 1 91 ? -24.052 -10.008 -4.764 1.00 68.50 91 TYR A C 1
ATOM 753 O O . TYR A 1 91 ? -24.471 -11.023 -4.201 1.00 68.50 91 TYR A O 1
ATOM 761 N N . LEU A 1 92 ? -24.182 -9.853 -6.088 1.00 67.94 92 LEU A N 1
ATOM 762 C CA . LEU A 1 92 ? -24.885 -10.844 -6.897 1.00 67.94 92 LEU A CA 1
ATOM 763 C C . LEU A 1 92 ? -24.081 -12.141 -6.955 1.00 67.94 92 LEU A C 1
ATOM 765 O O . LEU A 1 92 ? -22.994 -12.211 -7.525 1.00 67.94 92 LEU A O 1
ATOM 769 N N . VAL A 1 93 ? -24.657 -13.199 -6.392 1.00 70.94 93 VAL A N 1
ATOM 770 C CA . VAL A 1 93 ? -24.182 -14.577 -6.580 1.00 70.94 93 VAL A CA 1
ATOM 771 C C . VAL A 1 93 ? -24.725 -15.153 -7.895 1.00 70.94 93 VAL A C 1
ATOM 773 O O . VAL A 1 93 ? -24.171 -16.108 -8.447 1.00 70.94 93 VAL A O 1
ATOM 776 N N . GLU A 1 94 ? -25.807 -14.566 -8.413 1.00 73.69 94 GLU A N 1
ATOM 777 C CA . GLU A 1 94 ? -26.489 -14.985 -9.629 1.00 73.69 94 GLU A CA 1
ATOM 778 C C . GLU A 1 94 ? -27.032 -13.837 -10.464 1.00 73.69 94 GLU A C 1
ATOM 780 O O . GLU A 1 94 ? -27.211 -12.731 -9.970 1.00 73.69 94 GLU A O 1
ATOM 785 N N . ILE A 1 95 ? -27.358 -14.139 -11.720 1.00 71.12 95 ILE A N 1
ATOM 786 C CA . ILE A 1 95 ? -28.069 -13.227 -12.608 1.00 71.12 95 ILE A CA 1
ATOM 787 C C . ILE A 1 95 ? -29.574 -13.499 -12.467 1.00 71.12 95 ILE A C 1
ATOM 789 O O . ILE A 1 95 ? -30.037 -14.536 -12.946 1.00 71.12 95 ILE A O 1
ATOM 793 N N . PRO A 1 96 ? -30.364 -12.587 -11.878 1.00 67.69 96 PRO A N 1
ATOM 794 C CA . PRO A 1 96 ? -31.796 -12.787 -11.661 1.00 67.69 96 PRO A CA 1
ATOM 795 C C . PRO A 1 96 ? -32.624 -12.404 -12.901 1.00 67.69 96 PRO A C 1
ATOM 797 O O . PRO A 1 96 ? -33.694 -11.818 -12.782 1.00 67.69 96 PRO A O 1
ATOM 800 N N . LEU A 1 97 ? -32.109 -12.657 -14.111 1.00 72.94 97 LEU A N 1
ATOM 801 C CA . LEU A 1 97 ? -32.717 -12.209 -15.366 1.00 72.94 97 LEU A CA 1
ATOM 802 C C . LEU A 1 97 ? -32.635 -13.271 -16.457 1.00 72.94 97 LEU A C 1
ATOM 804 O O . LEU A 1 97 ? -31.606 -13.913 -16.669 1.00 72.94 97 LEU A O 1
ATOM 808 N N . ASN A 1 98 ? -33.720 -13.385 -17.221 1.00 80.19 98 ASN A N 1
ATOM 809 C CA . ASN A 1 98 ? -33.741 -14.141 -18.462 1.00 80.19 98 ASN A CA 1
ATOM 810 C C . ASN A 1 98 ? -33.334 -13.236 -19.636 1.00 80.19 98 ASN A C 1
ATOM 812 O O . ASN A 1 98 ? -34.035 -12.294 -19.993 1.00 80.19 98 ASN A O 1
ATOM 816 N N . PHE A 1 99 ? -32.210 -13.552 -20.277 1.00 84.69 99 PHE A N 1
ATOM 817 C CA . PHE A 1 99 ? -31.659 -12.758 -21.377 1.00 84.69 99 PHE A CA 1
ATOM 818 C C . PHE A 1 99 ? -32.359 -12.936 -22.735 1.00 84.69 99 PHE A C 1
ATOM 820 O O . PHE A 1 99 ? -31.985 -12.270 -23.700 1.00 84.69 99 PHE A O 1
ATOM 827 N N . SER A 1 100 ? -33.358 -13.816 -22.840 1.00 82.81 100 SER A N 1
ATOM 828 C CA . SER A 1 100 ? -33.984 -14.182 -24.125 1.00 82.81 100 SER A CA 1
ATOM 829 C C . SER A 1 100 ? -34.625 -12.998 -24.864 1.00 82.81 100 SER A C 1
ATOM 831 O O . SER A 1 100 ? -34.560 -12.930 -26.092 1.00 82.81 100 SER A O 1
ATOM 833 N N . GLU A 1 101 ? -35.180 -12.026 -24.133 1.00 84.56 101 GLU A N 1
ATOM 834 C CA . GLU A 1 101 ? -35.853 -10.860 -24.726 1.00 84.56 101 GLU A CA 1
ATOM 835 C C . GLU A 1 101 ? -34.950 -9.627 -24.896 1.00 84.56 101 GLU A C 1
ATOM 837 O O . GLU A 1 101 ? -35.333 -8.656 -25.555 1.00 84.56 101 GLU A O 1
ATOM 842 N N . MET A 1 102 ? -33.709 -9.669 -24.397 1.00 88.00 102 MET A N 1
ATOM 843 C CA . MET A 1 102 ? -32.749 -8.556 -24.453 1.00 88.00 102 MET A CA 1
ATOM 844 C C . MET A 1 102 ? -32.014 -8.469 -25.800 1.00 88.00 102 MET A C 1
ATOM 846 O O . MET A 1 102 ? -30.785 -8.465 -25.890 1.00 88.00 102 MET A O 1
ATOM 850 N N . LYS A 1 103 ? -32.784 -8.386 -26.889 1.00 86.56 103 LYS A N 1
ATOM 851 C CA . LYS A 1 103 ? -32.298 -8.511 -28.278 1.00 86.56 103 LYS A CA 1
ATOM 852 C C . LYS A 1 103 ? -31.390 -7.359 -28.731 1.00 86.56 103 LYS A C 1
ATOM 854 O O . LYS A 1 103 ? -30.660 -7.516 -29.710 1.00 86.56 103 LYS A O 1
ATOM 859 N N . LYS A 1 104 ? -31.420 -6.210 -28.042 1.00 89.94 104 LYS A N 1
ATOM 860 C CA . LYS A 1 104 ? -30.608 -5.017 -28.354 1.00 89.94 104 LYS A CA 1
ATOM 861 C C . LYS A 1 104 ? -29.381 -4.833 -27.456 1.00 89.94 104 LYS A C 1
ATOM 863 O O . LYS A 1 104 ? -28.591 -3.929 -27.732 1.00 89.94 104 LYS A O 1
ATOM 868 N N . LEU A 1 105 ? -29.199 -5.672 -26.434 1.00 90.44 105 LEU A N 1
ATOM 869 C CA . LEU A 1 105 ? -28.143 -5.489 -25.441 1.00 90.44 105 LEU A CA 1
ATOM 870 C C . LEU A 1 105 ? -26.754 -5.657 -26.073 1.00 90.44 105 LEU A C 1
ATOM 872 O O . LEU A 1 105 ? -26.466 -6.666 -26.719 1.00 90.44 105 LEU A O 1
ATOM 876 N N . ARG A 1 106 ? -25.898 -4.651 -25.883 1.00 93.12 106 ARG A N 1
ATOM 877 C CA . ARG A 1 106 ? -24.526 -4.577 -26.414 1.00 93.12 106 ARG A CA 1
ATOM 878 C C . ARG A 1 106 ? -23.470 -4.653 -25.328 1.00 93.12 106 ARG A C 1
ATOM 880 O O . ARG A 1 106 ? -22.380 -5.160 -25.584 1.00 93.12 106 ARG A O 1
ATOM 887 N N . LYS A 1 107 ? -23.772 -4.149 -24.137 1.00 91.00 107 LYS A N 1
ATOM 888 C CA . LYS A 1 107 ? -22.832 -4.114 -23.022 1.00 91.00 107 LYS A CA 1
ATOM 889 C C . LYS A 1 107 ? -23.491 -4.644 -21.765 1.00 91.00 107 LYS A C 1
ATOM 891 O O . LYS A 1 107 ? -24.588 -4.211 -21.420 1.00 91.00 107 LYS A O 1
ATOM 896 N N . LEU A 1 108 ? -22.797 -5.553 -21.099 1.00 90.62 108 LEU A N 1
ATOM 897 C CA . LEU A 1 108 ? -23.249 -6.170 -19.865 1.00 90.62 108 LEU A CA 1
ATOM 898 C C . LEU A 1 108 ? -22.093 -6.194 -18.871 1.00 90.62 108 LEU A C 1
ATOM 900 O O . LEU A 1 108 ? -21.018 -6.697 -19.202 1.00 90.62 108 LEU A O 1
ATOM 904 N N . LYS A 1 109 ? -22.305 -5.634 -17.682 1.00 86.12 109 LYS A N 1
ATOM 905 C CA . LYS A 1 109 ? -21.271 -5.524 -16.648 1.00 86.12 109 LYS A CA 1
ATOM 906 C C . LYS A 1 109 ? -21.742 -6.123 -15.335 1.00 86.12 109 LYS A C 1
ATOM 908 O O . LYS A 1 109 ? -22.875 -5.892 -14.929 1.00 86.12 109 LYS A O 1
ATOM 913 N N . PHE A 1 110 ? -20.847 -6.850 -14.686 1.00 83.81 110 PHE A N 1
ATOM 914 C CA . PHE A 1 110 ? -21.006 -7.454 -13.367 1.00 83.81 110 PHE A CA 1
ATOM 915 C C . PHE A 1 110 ? -19.717 -7.318 -12.545 1.00 83.81 110 PHE A C 1
ATOM 917 O O . PHE A 1 110 ? -19.406 -8.183 -11.728 1.00 83.81 110 PHE A O 1
ATOM 924 N N . HIS A 1 111 ? -18.932 -6.269 -12.782 1.00 78.62 111 HIS A N 1
ATOM 925 C CA . HIS A 1 111 ? -17.686 -6.039 -12.054 1.00 78.62 111 HIS A CA 1
ATOM 926 C C . HIS A 1 111 ? -17.933 -5.982 -10.533 1.00 78.62 111 HIS A C 1
ATOM 928 O O . HIS A 1 111 ? -18.963 -5.458 -10.119 1.00 78.62 111 HIS A O 1
ATOM 934 N N . LYS A 1 112 ? -17.028 -6.521 -9.705 1.00 67.44 112 LYS A N 1
ATOM 935 C CA . LYS A 1 112 ? -17.157 -6.557 -8.230 1.00 67.44 112 LYS A CA 1
ATOM 936 C C . LYS A 1 112 ? -18.515 -7.124 -7.785 1.00 67.44 112 LYS A C 1
ATOM 938 O O . LYS A 1 112 ? -19.407 -6.405 -7.339 1.00 67.44 112 LYS A O 1
ATOM 943 N N . ASN A 1 113 ? -18.675 -8.434 -7.989 1.00 70.31 113 ASN A N 1
ATOM 944 C CA . ASN A 1 113 ? -19.826 -9.235 -7.553 1.00 70.31 113 ASN A CA 1
ATOM 945 C C . ASN A 1 113 ? -19.376 -10.580 -6.941 1.00 70.31 113 ASN A C 1
ATOM 947 O O . ASN A 1 113 ? -18.189 -10.888 -6.859 1.00 70.31 113 ASN A O 1
ATOM 951 N N . ALA A 1 114 ? -20.320 -11.417 -6.497 1.00 73.12 114 ALA A N 1
ATOM 952 C CA . ALA A 1 114 ? -20.043 -12.702 -5.843 1.00 73.12 114 ALA A CA 1
ATOM 953 C C . ALA A 1 114 ? -20.341 -13.933 -6.733 1.00 73.12 114 ALA A C 1
ATOM 955 O O . ALA A 1 114 ? -20.601 -15.027 -6.214 1.00 73.12 114 ALA A O 1
ATOM 956 N N . MET A 1 115 ? -20.322 -13.788 -8.065 1.00 73.19 115 MET A N 1
ATOM 957 C CA . MET A 1 115 ? -20.830 -14.813 -8.990 1.00 73.19 115 MET A CA 1
ATOM 958 C C . MET A 1 115 ? -20.016 -16.118 -8.999 1.00 73.19 115 MET A C 1
ATOM 960 O O . MET A 1 115 ? -18.785 -16.110 -8.933 1.00 73.19 115 MET A O 1
ATOM 964 N N . LYS A 1 116 ? -20.720 -17.253 -9.167 1.00 70.12 116 LYS A N 1
ATOM 965 C CA . LYS A 1 116 ? -20.162 -18.614 -9.349 1.00 70.12 116 LYS A CA 1
ATOM 966 C C . LYS A 1 116 ? -20.696 -19.287 -10.637 1.00 70.12 116 LYS A C 1
ATOM 968 O O . LYS A 1 116 ? -21.769 -18.938 -11.123 1.00 70.12 116 LYS A O 1
ATOM 973 N N . ILE A 1 117 ? -19.969 -20.292 -11.156 1.00 62.25 117 ILE A N 1
ATOM 974 C CA . ILE A 1 117 ? -20.099 -20.973 -12.479 1.00 62.25 117 ILE A CA 1
ATOM 975 C C . ILE A 1 117 ? -21.537 -21.221 -12.991 1.00 62.25 117 ILE A C 1
ATOM 977 O O . ILE A 1 117 ? -21.798 -21.116 -14.190 1.00 62.25 117 ILE A O 1
ATOM 981 N N . GLY A 1 118 ? -22.474 -21.600 -12.118 1.00 53.91 118 GLY A N 1
ATOM 982 C CA . GLY A 1 118 ? -23.720 -22.266 -12.519 1.00 53.91 118 GLY A CA 1
ATOM 983 C C . GLY A 1 118 ? -24.733 -21.441 -13.325 1.00 53.91 118 GLY A C 1
ATOM 984 O O . GLY A 1 118 ? -25.666 -22.031 -13.861 1.00 53.91 118 GLY A O 1
ATOM 985 N N . LYS A 1 119 ? -24.597 -20.110 -13.426 1.00 56.91 119 LYS A N 1
ATOM 986 C CA . LYS A 1 119 ? -25.748 -19.229 -13.731 1.00 56.91 119 LYS A CA 1
ATOM 987 C C . LYS A 1 119 ? -25.585 -18.282 -14.933 1.00 56.91 119 LYS A C 1
ATOM 989 O O . LYS A 1 119 ? -26.425 -17.423 -15.167 1.00 56.91 119 LYS A O 1
ATOM 994 N N . LEU A 1 120 ? -24.560 -18.500 -15.765 1.00 65.25 120 LEU A N 1
ATOM 995 C CA . LEU A 1 120 ? -24.346 -17.801 -17.050 1.00 65.25 120 LEU A CA 1
ATOM 996 C C . LEU A 1 120 ? -24.939 -18.551 -18.268 1.00 65.25 120 LEU A C 1
ATOM 998 O O . LEU A 1 120 ? -24.715 -18.156 -19.408 1.00 65.25 120 LEU A O 1
ATOM 1002 N N . GLN A 1 121 ? -25.692 -19.638 -18.071 1.00 65.94 121 GLN A N 1
ATOM 1003 C CA . GLN A 1 121 ? -26.059 -20.573 -19.150 1.00 65.94 121 GLN A CA 1
ATOM 1004 C C . GLN A 1 121 ? -26.891 -19.936 -20.282 1.00 65.94 121 GLN A C 1
ATOM 1006 O O . GLN A 1 121 ? -26.698 -20.281 -21.445 1.00 65.94 121 GLN A O 1
ATOM 1011 N N . ASN A 1 122 ? -27.727 -18.933 -19.997 1.00 79.00 122 ASN A N 1
ATOM 1012 C CA . ASN A 1 122 ? -28.572 -18.276 -21.009 1.00 79.00 122 ASN A CA 1
ATOM 1013 C C . ASN A 1 122 ? -27.943 -17.024 -21.645 1.00 79.00 122 ASN A C 1
ATOM 1015 O O . ASN A 1 122 ? -28.567 -16.380 -22.488 1.00 79.00 122 ASN A O 1
ATOM 1019 N N . ILE A 1 123 ? -26.690 -16.686 -21.308 1.00 84.25 123 ILE A N 1
ATOM 1020 C CA . ILE A 1 123 ? -26.008 -15.499 -21.857 1.00 84.25 123 ILE A CA 1
ATOM 1021 C C . ILE A 1 123 ? -25.857 -15.557 -23.387 1.00 84.25 123 ILE A C 1
ATOM 1023 O O . ILE A 1 123 ? -25.790 -14.536 -24.064 1.00 84.25 123 ILE A O 1
ATOM 1027 N N . HIS A 1 124 ? -25.869 -16.764 -23.959 1.00 85.81 124 HIS A N 1
ATOM 1028 C CA . HIS A 1 124 ? -25.757 -16.992 -25.397 1.00 85.81 124 HIS A CA 1
ATOM 1029 C C . HIS A 1 124 ? -26.952 -16.485 -26.225 1.00 85.81 124 HIS A C 1
ATOM 1031 O O . HIS A 1 124 ? -26.864 -16.462 -27.461 1.00 85.81 124 HIS A O 1
ATOM 1037 N N . HIS A 1 125 ? -28.061 -16.097 -25.582 1.00 87.56 125 HIS A N 1
ATOM 1038 C CA . HIS A 1 125 ? -29.189 -15.423 -26.232 1.00 87.56 125 HIS A CA 1
ATOM 1039 C C . HIS A 1 125 ? -28.882 -13.960 -26.586 1.00 87.56 125 HIS A C 1
ATOM 1041 O O . HIS A 1 125 ? -29.505 -13.409 -27.492 1.00 87.56 125 HIS A O 1
ATOM 1047 N N . LEU A 1 126 ? -27.871 -13.350 -25.957 1.00 90.38 126 LEU A N 1
ATOM 1048 C CA . LEU A 1 126 ? -27.458 -11.967 -26.202 1.00 90.38 126 LEU A CA 1
ATOM 1049 C C . LEU A 1 126 ? -26.658 -11.840 -27.507 1.00 90.38 126 LEU A C 1
ATOM 1051 O O . LEU A 1 126 ? -25.451 -11.604 -27.518 1.00 90.38 126 LEU A O 1
ATOM 1055 N N . LYS A 1 127 ? -27.334 -12.006 -28.648 1.00 88.19 127 LYS A N 1
ATOM 1056 C CA . LYS A 1 127 ? -26.688 -12.040 -29.970 1.00 88.19 127 LYS A CA 1
ATOM 1057 C C . LYS A 1 127 ? -25.992 -10.737 -30.353 1.00 88.19 127 LYS A C 1
ATOM 1059 O O . LYS A 1 127 ? -25.090 -10.782 -31.181 1.00 88.19 127 LYS A O 1
ATOM 1064 N N . MET A 1 128 ? -26.386 -9.598 -29.784 1.00 92.69 128 MET A N 1
ATOM 1065 C CA . MET A 1 128 ? -25.802 -8.279 -30.070 1.00 92.69 128 MET A CA 1
ATOM 1066 C C . MET A 1 128 ? -24.700 -7.858 -29.087 1.00 92.69 128 MET A C 1
ATOM 1068 O O . MET A 1 128 ? -24.157 -6.762 -29.246 1.00 92.69 128 MET A O 1
ATOM 1072 N N . LEU A 1 129 ? -24.361 -8.701 -28.104 1.00 94.81 129 LEU A N 1
ATOM 1073 C CA . LEU A 1 129 ? -23.397 -8.363 -27.061 1.00 94.81 129 LEU A CA 1
ATOM 1074 C C . LEU A 1 129 ? -21.991 -8.201 -27.647 1.00 94.81 129 LEU A C 1
ATOM 1076 O O . LEU A 1 129 ? -21.470 -9.117 -28.278 1.00 94.81 129 LEU A O 1
ATOM 1080 N N . THR A 1 130 ? -21.391 -7.036 -27.414 1.00 96.56 130 THR A N 1
ATOM 1081 C CA . THR A 1 130 ? -20.036 -6.667 -27.848 1.00 96.56 130 THR A CA 1
ATOM 1082 C C . THR A 1 130 ? -19.075 -6.482 -26.676 1.00 96.56 130 THR A C 1
ATOM 1084 O O . THR A 1 130 ? -17.870 -6.595 -26.865 1.00 96.56 130 THR A O 1
ATOM 1087 N N . PHE A 1 131 ? -19.583 -6.218 -25.471 1.00 95.19 131 PHE A N 1
ATOM 1088 C CA . PHE A 1 131 ? -18.781 -6.007 -24.266 1.00 95.19 131 PHE A CA 1
ATOM 1089 C C . PHE A 1 131 ? -19.365 -6.800 -23.100 1.00 95.19 131 PHE A C 1
ATOM 1091 O O . PHE A 1 131 ? -20.556 -6.665 -22.798 1.00 95.19 131 PHE A O 1
ATOM 1098 N N . LEU A 1 132 ? -18.521 -7.581 -22.435 1.00 94.50 132 LEU A N 1
ATOM 1099 C CA . LEU A 1 132 ? -18.873 -8.324 -21.233 1.00 94.50 132 LEU A CA 1
ATOM 1100 C C . LEU A 1 132 ? -17.807 -8.094 -20.164 1.00 94.50 132 LEU A C 1
ATOM 1102 O O . LEU A 1 132 ? -16.626 -8.324 -20.412 1.00 94.50 132 LEU A O 1
ATOM 1106 N N . ASP A 1 133 ? -18.229 -7.660 -18.982 1.00 89.81 133 ASP A N 1
ATOM 1107 C CA . ASP A 1 133 ? -17.352 -7.506 -17.825 1.00 89.81 133 ASP A CA 1
ATOM 1108 C C . ASP A 1 133 ? -17.827 -8.399 -16.684 1.00 89.81 133 ASP A C 1
ATOM 1110 O O . ASP A 1 133 ? -18.929 -8.225 -16.166 1.00 89.81 133 ASP A O 1
ATOM 1114 N N . LEU A 1 134 ? -16.996 -9.379 -16.342 1.00 90.81 134 LEU A N 1
ATOM 1115 C CA . LEU A 1 134 ? -17.170 -10.300 -15.223 1.00 90.81 134 LEU A CA 1
ATOM 1116 C C . LEU A 1 134 ? -15.979 -10.203 -14.252 1.00 90.81 134 LEU A C 1
ATOM 1118 O O . LEU A 1 134 ? -15.689 -11.160 -13.534 1.00 90.81 134 LEU A O 1
ATOM 1122 N N . SER A 1 135 ? -15.239 -9.092 -14.271 1.00 82.00 135 SER A N 1
ATOM 1123 C CA . SER A 1 135 ? -14.058 -8.904 -13.427 1.00 82.00 135 SER A CA 1
A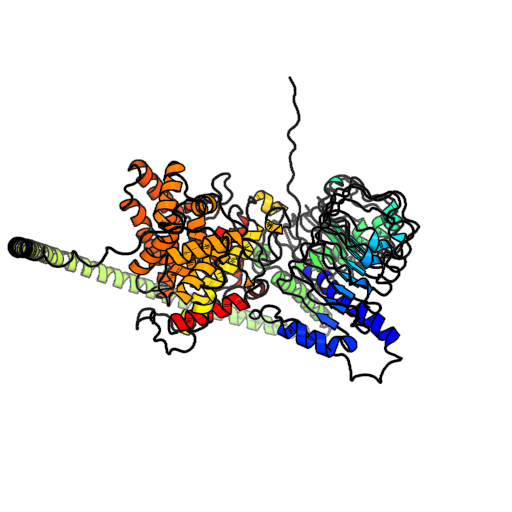TOM 1124 C C . SER A 1 135 ? -14.412 -8.839 -11.938 1.00 82.00 135 SER A C 1
ATOM 1126 O O . SER A 1 135 ? -15.556 -8.548 -11.587 1.00 82.00 135 SER A O 1
ATOM 1128 N N . PHE A 1 136 ? -13.452 -9.131 -11.058 1.00 75.81 136 PHE A N 1
ATOM 1129 C CA . PHE A 1 136 ? -13.638 -9.101 -9.599 1.00 75.81 136 PHE A CA 1
ATOM 1130 C C . PHE A 1 136 ? -14.851 -9.931 -9.156 1.00 75.81 136 PHE A C 1
ATOM 1132 O O . PHE A 1 136 ? -15.829 -9.434 -8.600 1.00 75.81 136 PHE A O 1
ATOM 1139 N N . ASN A 1 137 ? -14.814 -11.218 -9.488 1.00 77.38 137 ASN A N 1
ATOM 1140 C CA . ASN A 1 137 ? -15.838 -12.189 -9.121 1.00 77.38 137 ASN A CA 1
ATOM 1141 C C . ASN A 1 137 ? -15.176 -13.463 -8.570 1.00 77.38 137 ASN A C 1
ATOM 1143 O O . ASN A 1 137 ? -13.970 -13.532 -8.338 1.00 77.38 137 ASN A O 1
ATOM 1147 N N . ARG A 1 138 ? -15.971 -14.509 -8.322 1.00 81.38 138 ARG A N 1
ATOM 1148 C CA . ARG A 1 138 ? -15.490 -15.802 -7.807 1.00 81.38 138 ARG A CA 1
ATOM 1149 C C . ARG A 1 138 ? -15.596 -16.905 -8.865 1.00 81.38 138 ARG A C 1
ATOM 1151 O O . ARG A 1 138 ? -15.864 -18.064 -8.538 1.00 81.38 138 ARG A O 1
ATOM 1158 N N . ILE A 1 139 ? -15.413 -16.555 -10.141 1.00 85.81 139 ILE A N 1
ATOM 1159 C CA . ILE A 1 139 ? -15.575 -17.480 -11.266 1.00 85.81 139 ILE A CA 1
ATOM 1160 C C . ILE A 1 139 ? -14.366 -18.410 -11.337 1.00 85.81 139 ILE A C 1
ATOM 1162 O O . ILE A 1 139 ? -13.245 -17.969 -11.570 1.00 85.81 139 ILE A O 1
ATOM 1166 N N . THR A 1 140 ? -14.606 -19.709 -11.175 1.00 87.81 140 THR A N 1
ATOM 1167 C CA . THR A 1 140 ? -13.583 -20.752 -11.332 1.00 87.81 140 THR A CA 1
ATOM 1168 C C . THR A 1 140 ? -13.605 -21.411 -12.712 1.00 87.81 140 THR A C 1
ATOM 1170 O O . THR A 1 140 ? -12.590 -21.932 -13.150 1.00 87.81 140 THR A O 1
ATOM 1173 N N . GLN A 1 141 ? -14.729 -21.360 -13.438 1.00 87.75 141 GLN A N 1
ATOM 1174 C CA . GLN A 1 141 ? -14.870 -21.871 -14.812 1.00 87.75 141 GLN A CA 1
ATOM 1175 C C . GLN A 1 141 ? -15.917 -21.065 -15.598 1.00 87.75 141 GLN A C 1
ATOM 1177 O O . GLN A 1 141 ? -16.813 -20.454 -15.016 1.00 87.75 141 GLN A O 1
ATOM 1182 N N . LEU A 1 142 ? -15.853 -21.110 -16.933 1.00 88.38 142 LEU A N 1
ATOM 1183 C CA . LEU A 1 142 ? -16.867 -20.513 -17.813 1.00 88.38 142 LEU A CA 1
ATOM 1184 C C . LEU A 1 142 ? -17.736 -21.584 -18.483 1.00 88.38 142 LEU A C 1
ATOM 1186 O O . LEU A 1 142 ? -17.202 -22.599 -18.939 1.00 88.38 142 LEU A O 1
ATOM 1190 N N . PRO A 1 143 ? -19.058 -21.362 -18.622 1.00 87.50 143 PRO A N 1
ATOM 1191 C CA . PRO A 1 143 ? -19.909 -22.282 -19.363 1.00 87.50 143 PRO A CA 1
ATOM 1192 C C . PRO A 1 143 ? -19.590 -22.243 -20.863 1.00 87.50 143 PRO A C 1
ATOM 1194 O O . PRO A 1 143 ? -19.270 -21.195 -21.434 1.00 87.50 143 PRO A O 1
ATOM 1197 N N . LYS A 1 144 ? -19.736 -23.393 -21.537 1.00 88.81 144 LYS A N 1
ATOM 1198 C CA . LYS A 1 144 ? -19.442 -23.548 -22.977 1.00 88.81 144 LYS A CA 1
ATOM 1199 C C . LYS A 1 144 ? -20.256 -22.594 -23.859 1.00 88.81 144 LYS A C 1
ATOM 1201 O O . LYS A 1 144 ? -19.834 -22.265 -24.969 1.00 88.81 144 LYS A O 1
ATOM 1206 N N . GLU A 1 145 ? -21.410 -22.158 -23.364 1.00 89.69 145 GLU A N 1
ATOM 1207 C CA . GLU A 1 145 ? -22.352 -21.236 -23.988 1.00 89.69 145 GLU A CA 1
ATOM 1208 C C . GLU A 1 145 ? -21.745 -19.858 -24.264 1.00 89.69 145 GLU A C 1
ATOM 1210 O O . GLU A 1 145 ? -22.135 -19.240 -25.253 1.00 89.69 145 GLU A O 1
ATOM 1215 N N . ILE A 1 146 ? -20.745 -19.408 -23.494 1.00 90.88 146 ILE A N 1
ATOM 1216 C CA . ILE A 1 146 ? -20.032 -18.151 -23.785 1.00 90.88 146 ILE A CA 1
ATOM 1217 C C . ILE A 1 146 ? -19.453 -18.160 -25.197 1.00 90.88 146 ILE A C 1
ATOM 1219 O O . ILE A 1 146 ? -19.558 -17.168 -25.909 1.00 90.88 146 ILE A O 1
ATOM 1223 N N . GLY A 1 147 ? -18.941 -19.304 -25.659 1.00 91.06 147 GLY A N 1
ATOM 1224 C CA . GLY A 1 147 ? -18.392 -19.440 -27.009 1.00 91.06 147 GLY A CA 1
ATOM 1225 C C . GLY A 1 147 ? -19.414 -19.244 -28.140 1.00 91.06 147 GLY A C 1
ATOM 1226 O O . GLY A 1 147 ? -19.021 -19.245 -29.301 1.00 91.06 147 GLY A O 1
ATOM 1227 N N . LYS A 1 148 ? -20.712 -19.097 -27.827 1.00 92.38 148 LYS A N 1
ATOM 1228 C CA . LYS A 1 148 ? -21.798 -18.817 -28.784 1.00 92.38 148 LYS A CA 1
ATOM 1229 C C . LYS A 1 148 ? -22.127 -17.317 -28.910 1.00 92.38 148 LYS A C 1
ATOM 1231 O O . LYS A 1 148 ? -23.033 -16.966 -29.669 1.00 92.38 148 LYS A O 1
ATOM 1236 N N . ILE A 1 149 ? -21.447 -16.432 -28.171 1.00 92.50 149 ILE A N 1
ATOM 1237 C CA . ILE A 1 149 ? -21.621 -14.970 -28.266 1.00 92.50 149 ILE A CA 1
ATOM 1238 C C . ILE A 1 149 ? -20.741 -14.431 -29.406 1.00 92.50 149 ILE A C 1
ATOM 1240 O O . ILE A 1 149 ? -19.685 -13.841 -29.199 1.00 92.50 149 ILE A O 1
ATOM 1244 N N . GLU A 1 150 ? -21.163 -14.662 -30.647 1.00 88.38 150 GLU A N 1
ATOM 1245 C CA . GLU A 1 150 ? -20.339 -14.435 -31.849 1.00 88.38 150 GLU A CA 1
ATOM 1246 C C . GLU A 1 150 ? -19.919 -12.974 -32.093 1.00 88.38 150 GLU A C 1
ATOM 1248 O O . GLU A 1 150 ? -18.990 -12.721 -32.862 1.00 88.38 150 GLU A O 1
ATOM 1253 N N . ASN A 1 151 ? -20.606 -12.015 -31.464 1.00 94.44 151 ASN A N 1
ATOM 1254 C CA . ASN A 1 151 ? -20.342 -10.583 -31.607 1.00 94.44 151 ASN A CA 1
ATOM 1255 C C . ASN A 1 151 ? -19.494 -9.978 -30.484 1.00 94.44 151 ASN A C 1
ATOM 1257 O O . ASN A 1 151 ? -19.256 -8.774 -30.524 1.00 94.44 151 ASN A O 1
ATOM 1261 N N . LEU A 1 152 ? -19.025 -10.780 -29.522 1.00 96.31 152 LEU A N 1
ATOM 1262 C CA . LEU A 1 152 ? -18.240 -10.265 -28.405 1.00 96.31 152 LEU A CA 1
ATOM 1263 C C . LEU A 1 152 ? -16.892 -9.719 -28.902 1.00 96.31 152 LEU A C 1
ATOM 1265 O O . LEU A 1 152 ? -16.139 -10.442 -29.550 1.00 96.31 152 LEU A O 1
ATOM 1269 N N . GLU A 1 153 ? -16.607 -8.451 -28.599 1.00 96.31 153 GLU A N 1
ATOM 1270 C CA . GLU A 1 153 ? -15.391 -7.727 -29.000 1.00 96.31 153 GLU A CA 1
ATOM 1271 C C . GLU A 1 153 ? -14.450 -7.508 -27.803 1.00 96.31 153 GLU A C 1
ATOM 1273 O O . GLU A 1 153 ? -13.235 -7.600 -27.957 1.00 96.31 153 GLU A O 1
ATOM 1278 N N . VAL A 1 154 ? -14.993 -7.270 -26.606 1.00 95.44 154 VAL A N 1
ATOM 1279 C CA . VAL A 1 154 ? -14.219 -7.047 -25.374 1.00 95.44 154 VAL A CA 1
ATOM 1280 C C . VAL A 1 154 ? -14.755 -7.927 -24.254 1.00 95.44 154 VAL A C 1
ATOM 1282 O O . VAL A 1 154 ? -15.964 -7.941 -24.001 1.00 95.44 154 VAL A O 1
ATOM 1285 N N . PHE A 1 155 ? -13.855 -8.633 -23.571 1.00 97.19 155 PHE A N 1
ATOM 1286 C CA . PHE A 1 155 ? -14.208 -9.477 -22.437 1.00 97.19 155 PHE A CA 1
ATOM 1287 C C . PHE A 1 155 ? -13.228 -9.287 -21.272 1.00 97.19 155 PHE A C 1
ATOM 1289 O O . PHE A 1 155 ? -12.050 -9.626 -21.384 1.00 97.19 155 PHE A O 1
ATOM 1296 N N . LYS A 1 156 ? -13.729 -8.760 -20.149 1.00 92.25 156 LYS A N 1
ATOM 1297 C CA . LYS A 1 156 ? -12.985 -8.638 -18.889 1.00 92.25 156 LYS A CA 1
ATOM 1298 C C . LYS A 1 156 ? -13.333 -9.787 -17.938 1.00 92.25 156 LYS A C 1
ATOM 1300 O O . LYS A 1 156 ? -14.503 -10.005 -17.625 1.00 92.25 156 LYS A O 1
ATOM 1305 N N . LEU A 1 157 ? -12.310 -10.516 -17.500 1.00 94.44 157 LEU A N 1
ATOM 1306 C CA . LEU A 1 157 ? -12.368 -11.665 -16.586 1.00 94.44 157 LEU A CA 1
ATOM 1307 C C . LEU A 1 157 ? -11.292 -11.591 -15.491 1.00 94.44 157 LEU A C 1
ATOM 1309 O O . LEU A 1 157 ? -11.068 -12.574 -14.782 1.00 94.44 157 LEU A O 1
ATOM 1313 N N . ASN A 1 158 ? -10.617 -10.453 -15.340 1.00 86.94 158 ASN A N 1
ATOM 1314 C CA . ASN A 1 158 ? -9.566 -10.289 -14.344 1.00 86.94 158 ASN A CA 1
ATOM 1315 C C . ASN A 1 158 ? -10.090 -10.370 -12.906 1.00 86.94 158 ASN A C 1
ATOM 1317 O O . ASN A 1 158 ? -11.277 -10.138 -12.676 1.00 86.94 158 ASN A O 1
ATOM 1321 N N . ASN A 1 159 ? -9.217 -10.679 -11.944 1.00 81.12 159 ASN A N 1
ATOM 1322 C CA . ASN A 1 159 ? -9.592 -10.864 -10.534 1.00 81.12 159 ASN A CA 1
ATOM 1323 C C . ASN A 1 159 ? -10.703 -11.915 -10.376 1.00 81.12 159 ASN A C 1
ATOM 1325 O O . ASN A 1 159 ? -11.800 -11.647 -9.886 1.00 81.12 159 ASN A O 1
ATOM 1329 N N . ASN A 1 160 ? -10.430 -13.117 -10.871 1.00 82.81 160 ASN A N 1
ATOM 1330 C CA . ASN A 1 160 ? -11.285 -14.291 -10.717 1.00 82.81 160 ASN A CA 1
ATOM 1331 C C . ASN A 1 160 ? -10.430 -15.480 -10.252 1.00 82.81 160 ASN A C 1
ATOM 1333 O O . ASN A 1 160 ? -9.293 -15.323 -9.813 1.00 82.81 160 ASN A O 1
ATOM 1337 N N . ARG A 1 161 ? -10.984 -16.693 -10.287 1.00 88.12 161 ARG A N 1
ATOM 1338 C CA . ARG A 1 161 ? -10.332 -17.910 -9.785 1.00 88.12 161 ARG A CA 1
ATOM 1339 C C . ARG A 1 161 ? -10.174 -18.966 -10.881 1.00 88.12 161 ARG A C 1
ATOM 1341 O O . ARG A 1 161 ? -10.244 -20.157 -10.589 1.00 88.12 161 ARG A O 1
ATOM 1348 N N . LEU A 1 162 ? -10.015 -18.543 -12.137 1.00 90.31 162 LEU A N 1
ATOM 1349 C CA . LEU A 1 162 ? -9.790 -19.451 -13.263 1.00 90.31 162 LEU A CA 1
ATOM 1350 C C . LEU A 1 162 ? -8.423 -20.124 -13.103 1.00 90.31 162 LEU A C 1
ATOM 1352 O O . LEU A 1 162 ? -7.410 -19.443 -12.972 1.00 90.31 162 LEU A O 1
ATOM 1356 N N . ASP A 1 163 ? -8.390 -21.450 -13.128 1.00 91.19 163 ASP A N 1
ATOM 1357 C CA . ASP A 1 163 ? -7.177 -22.277 -13.045 1.00 91.19 163 ASP A CA 1
ATOM 1358 C C . ASP A 1 163 ? -6.603 -22.645 -14.427 1.00 91.19 163 ASP A C 1
ATOM 1360 O O . ASP A 1 163 ? -5.411 -22.942 -14.580 1.00 91.19 163 ASP A O 1
ATOM 1364 N N . VAL A 1 164 ? -7.449 -22.580 -15.457 1.00 89.38 164 VAL A N 1
ATOM 1365 C CA . VAL A 1 164 ? -7.117 -22.814 -16.864 1.00 89.38 164 VAL A CA 1
ATOM 1366 C C . VAL A 1 164 ? -7.803 -21.791 -17.766 1.00 89.38 164 VAL A C 1
ATOM 1368 O O . VAL A 1 164 ? -8.894 -21.304 -17.468 1.00 89.38 164 VAL A O 1
ATOM 1371 N N . MET A 1 165 ? -7.203 -21.503 -18.926 1.00 89.94 165 MET A N 1
ATOM 1372 C CA . MET A 1 165 ? -7.859 -20.689 -19.954 1.00 89.94 165 MET A CA 1
ATOM 1373 C C . MET A 1 165 ? -9.053 -21.459 -20.564 1.00 89.94 165 MET A C 1
ATOM 1375 O O . MET A 1 165 ? -8.846 -22.516 -21.162 1.00 89.94 165 MET A O 1
ATOM 1379 N N . PRO A 1 166 ? -10.307 -20.974 -20.475 1.00 88.44 166 PRO A N 1
ATOM 1380 C CA . PRO A 1 166 ? -11.466 -21.762 -20.905 1.00 88.44 166 PRO A CA 1
ATOM 1381 C C . PRO A 1 166 ? -11.534 -22.006 -22.422 1.00 88.44 166 PRO A C 1
ATOM 1383 O O . PRO A 1 166 ? -11.520 -21.070 -23.223 1.00 88.44 166 PRO A O 1
ATOM 1386 N N . ASN A 1 167 ? -11.732 -23.267 -22.832 1.00 88.81 167 ASN A N 1
ATOM 1387 C CA . ASN A 1 167 ? -11.798 -23.676 -24.247 1.00 88.81 167 ASN A CA 1
ATOM 1388 C C . ASN A 1 167 ? -12.883 -22.953 -25.071 1.00 88.81 167 ASN A C 1
ATOM 1390 O O . ASN A 1 167 ? -12.795 -22.856 -26.294 1.00 88.81 167 ASN A O 1
ATOM 1394 N N . CYS A 1 168 ? -13.943 -22.461 -24.428 1.00 89.31 168 CYS A N 1
ATOM 1395 C CA . CYS A 1 168 ? -15.001 -21.733 -25.120 1.00 89.31 168 CYS A CA 1
ATOM 1396 C C . CYS A 1 168 ? -14.540 -20.377 -25.674 1.00 89.31 168 CYS A C 1
ATOM 1398 O O . CYS A 1 168 ? -15.120 -19.920 -26.659 1.00 89.31 168 CYS A O 1
ATOM 1400 N N . LEU A 1 169 ? -13.497 -19.762 -25.099 1.00 92.00 169 LEU A N 1
ATOM 1401 C CA . LEU A 1 169 ? -12.984 -18.459 -25.535 1.00 92.00 169 LEU A CA 1
ATOM 1402 C C . LEU A 1 169 ? -12.417 -18.508 -26.960 1.00 92.00 169 LEU A C 1
ATOM 1404 O O . LEU A 1 169 ? -12.620 -17.574 -27.730 1.00 92.00 169 LEU A O 1
ATOM 1408 N N . PHE A 1 170 ? -11.820 -19.634 -27.365 1.00 90.56 170 PHE A N 1
ATOM 1409 C CA . PHE A 1 170 ? -11.255 -19.814 -28.712 1.00 90.56 170 PHE A CA 1
ATOM 1410 C C . PHE A 1 170 ? -12.309 -19.819 -29.833 1.00 90.56 170 PHE A C 1
ATOM 1412 O O . PHE A 1 170 ? -11.965 -19.734 -31.010 1.00 90.56 170 PHE A O 1
ATOM 1419 N N . LYS A 1 171 ? -13.605 -19.895 -29.495 1.00 91.31 171 LYS A N 1
ATOM 1420 C CA . LYS A 1 171 ? -14.714 -19.804 -30.461 1.00 91.31 171 LYS A CA 1
ATOM 1421 C C . LYS A 1 171 ? -15.126 -18.359 -30.766 1.00 91.31 171 LYS A C 1
ATOM 1423 O O . LYS A 1 171 ? -15.839 -18.128 -31.744 1.00 91.31 171 LYS A O 1
ATOM 1428 N N . LEU A 1 172 ? -14.681 -17.390 -29.965 1.00 92.94 172 LEU A N 1
ATOM 1429 C CA . LEU A 1 172 ? -15.067 -15.983 -30.068 1.00 92.94 172 LEU A CA 1
ATOM 1430 C C . LEU A 1 172 ? -14.274 -15.268 -31.170 1.00 92.94 172 LEU A C 1
ATOM 1432 O O . LEU A 1 172 ? -13.301 -14.561 -30.923 1.00 92.94 172 LEU A O 1
ATOM 1436 N N . LYS A 1 173 ? -14.698 -15.453 -32.423 1.00 90.50 173 LYS A N 1
ATOM 1437 C CA . LYS A 1 173 ? -13.951 -14.998 -33.610 1.00 90.50 173 LYS A CA 1
ATOM 1438 C C . LYS A 1 173 ? -13.793 -13.480 -33.736 1.00 90.50 173 LYS A C 1
ATOM 1440 O O . LYS A 1 173 ? -12.883 -13.065 -34.442 1.00 90.50 173 LYS A O 1
ATOM 1445 N N . LYS A 1 174 ? -14.666 -12.681 -33.108 1.00 94.62 174 LYS A N 1
ATOM 1446 C CA . LYS A 1 174 ? -14.623 -11.206 -33.128 1.00 94.62 174 LYS A CA 1
ATOM 1447 C C . LYS A 1 174 ? -13.966 -10.591 -31.892 1.00 94.62 174 LYS A C 1
ATOM 1449 O O . LYS A 1 174 ? -13.837 -9.370 -31.845 1.00 94.62 174 LYS A O 1
ATOM 1454 N N . LEU A 1 175 ? -13.546 -11.413 -30.926 1.00 95.88 175 LEU A N 1
ATOM 1455 C CA . LEU A 1 175 ? -12.941 -10.912 -29.701 1.00 95.88 175 LEU A CA 1
ATOM 1456 C C . LEU A 1 175 ? -11.624 -10.220 -30.041 1.00 95.88 175 LEU A C 1
ATOM 1458 O O . LEU A 1 175 ? -10.748 -10.826 -30.652 1.00 95.88 175 LEU A O 1
ATOM 1462 N N . TYR A 1 176 ? -11.536 -8.948 -29.679 1.00 94.31 176 TYR A N 1
ATOM 1463 C CA . TYR A 1 176 ? -10.419 -8.053 -29.947 1.00 94.31 176 TYR A CA 1
ATOM 1464 C C . TYR A 1 176 ? -9.574 -7.814 -28.692 1.00 94.31 176 TYR A C 1
ATOM 1466 O O . TYR A 1 176 ? -8.349 -7.785 -28.796 1.00 94.31 176 TYR A O 1
ATOM 1474 N N . SER A 1 177 ? -10.214 -7.691 -27.523 1.00 94.44 177 SER A N 1
ATOM 1475 C CA . SER A 1 177 ? -9.546 -7.541 -26.224 1.00 94.44 177 SER A CA 1
ATOM 1476 C C . SER A 1 177 ? -10.052 -8.577 -25.222 1.00 94.44 177 SER A C 1
ATOM 1478 O O . SER A 1 177 ? -11.265 -8.760 -25.054 1.00 94.44 177 SER A O 1
ATOM 1480 N N . LEU A 1 178 ? -9.112 -9.262 -24.573 1.00 96.81 178 LEU A N 1
ATOM 1481 C CA . LEU A 1 178 ? -9.367 -10.237 -23.521 1.00 96.81 178 LEU A CA 1
ATOM 1482 C C . LEU A 1 178 ? -8.451 -9.963 -22.331 1.00 96.81 178 LEU A C 1
ATOM 1484 O O . LEU A 1 178 ? -7.230 -10.050 -22.458 1.00 96.81 178 LEU A O 1
ATOM 1488 N N . ASN A 1 179 ? -9.051 -9.703 -21.172 1.00 91.81 179 ASN A N 1
ATOM 1489 C CA . ASN A 1 179 ? -8.322 -9.549 -19.920 1.00 91.81 179 ASN A CA 1
ATOM 1490 C C . ASN A 1 179 ? -8.602 -10.736 -18.986 1.00 91.81 179 ASN A C 1
ATOM 1492 O O . ASN A 1 179 ? -9.740 -10.932 -18.560 1.00 91.81 179 ASN A O 1
ATOM 1496 N N . LEU A 1 180 ? -7.565 -11.516 -18.689 1.00 95.25 180 LEU A N 1
ATOM 1497 C CA . LEU A 1 180 ? -7.554 -12.676 -17.795 1.00 95.25 180 LEU A CA 1
ATOM 1498 C C . LEU A 1 180 ? -6.563 -12.490 -16.630 1.00 95.25 180 LEU A C 1
ATOM 1500 O O . LEU A 1 180 ? -6.185 -13.475 -15.988 1.00 95.25 180 LEU A O 1
ATOM 1504 N N . SER A 1 181 ? -6.121 -11.260 -16.352 1.00 85.12 181 SER A N 1
ATOM 1505 C CA . SER A 1 181 ? -5.122 -11.013 -15.312 1.00 85.12 181 SER A CA 1
ATOM 1506 C C . SER A 1 181 ? -5.626 -11.349 -13.905 1.00 85.12 181 SER A C 1
ATOM 1508 O O . SER A 1 181 ? -6.835 -11.465 -13.685 1.00 85.12 181 SER A O 1
ATOM 1510 N N . LYS A 1 182 ? -4.722 -11.537 -12.939 1.00 80.06 182 LYS A N 1
ATOM 1511 C CA . LYS A 1 182 ? -5.078 -11.827 -11.533 1.00 80.06 182 LYS A CA 1
ATOM 1512 C C . LYS A 1 182 ? -6.058 -13.011 -11.427 1.00 80.06 182 LYS A C 1
ATOM 1514 O O . LYS A 1 182 ? -7.174 -12.901 -10.919 1.00 80.06 182 LYS A O 1
ATOM 1519 N N . ASN A 1 183 ? -5.662 -14.140 -12.008 1.00 86.31 183 ASN A N 1
ATOM 1520 C CA . ASN A 1 183 ? -6.352 -15.430 -11.915 1.00 86.31 183 ASN A CA 1
ATOM 1521 C C . ASN A 1 183 ? -5.350 -16.490 -11.407 1.00 86.31 183 ASN A C 1
ATOM 1523 O O . ASN A 1 183 ? -4.303 -16.172 -10.851 1.00 86.31 183 ASN A O 1
ATOM 1527 N N . SER A 1 184 ? -5.661 -17.779 -11.532 1.00 90.75 184 SER A N 1
ATOM 1528 C CA . SER A 1 184 ? -4.758 -18.884 -11.179 1.00 90.75 184 SER A CA 1
ATOM 1529 C C . SER A 1 184 ? -4.380 -19.737 -12.394 1.00 90.75 184 SER A C 1
ATOM 1531 O O . SER A 1 184 ? -4.114 -20.930 -12.246 1.00 90.75 184 SER A O 1
ATOM 1533 N N . ILE A 1 185 ? -4.348 -19.148 -13.594 1.00 92.88 185 ILE A N 1
ATOM 1534 C CA . ILE A 1 185 ? -4.122 -19.878 -14.845 1.00 92.88 185 ILE A CA 1
ATOM 1535 C C . ILE A 1 185 ? -2.709 -20.454 -14.860 1.00 92.88 185 ILE A C 1
ATOM 1537 O O . ILE A 1 185 ? -1.728 -19.723 -14.745 1.00 92.88 185 ILE A O 1
ATOM 1541 N N . THR A 1 186 ? -2.600 -21.769 -15.030 1.00 88.69 186 THR A N 1
ATOM 1542 C CA . THR A 1 186 ? -1.302 -22.469 -15.052 1.00 88.69 186 THR A CA 1
ATOM 1543 C C . THR A 1 186 ? -0.777 -22.742 -16.461 1.00 88.69 186 THR A C 1
ATOM 1545 O O . THR A 1 186 ? 0.434 -22.835 -16.659 1.00 88.69 186 THR A O 1
ATOM 1548 N N . ASN A 1 187 ? -1.656 -22.873 -17.460 1.00 76.00 187 ASN A N 1
ATOM 1549 C CA . ASN A 1 187 ? -1.276 -23.131 -18.850 1.00 76.00 187 ASN A CA 1
ATOM 1550 C C . ASN A 1 187 ? -2.383 -22.765 -19.862 1.00 76.00 187 ASN A C 1
ATOM 1552 O O . ASN A 1 187 ? -3.546 -22.540 -19.517 1.00 76.00 187 ASN A O 1
ATOM 1556 N N . THR A 1 188 ? -2.010 -22.722 -21.148 1.00 67.62 188 THR A N 1
ATOM 1557 C CA . THR A 1 188 ? -2.939 -22.550 -22.276 1.00 67.62 188 THR A CA 1
ATOM 1558 C C . THR A 1 188 ? -3.320 -23.905 -22.883 1.00 67.62 188 THR A C 1
ATOM 1560 O O . THR A 1 188 ? -2.470 -24.745 -23.186 1.00 67.62 188 THR A O 1
ATOM 1563 N N . VAL A 1 189 ? -4.618 -24.151 -23.083 1.00 66.31 189 VAL A N 1
ATOM 1564 C CA . VAL A 1 189 ? -5.128 -25.428 -23.623 1.00 66.31 189 VAL A CA 1
ATOM 1565 C C . VAL A 1 189 ? -5.104 -25.486 -25.155 1.00 66.31 189 VAL A C 1
ATOM 1567 O O . VAL A 1 189 ? -4.767 -26.548 -25.684 1.00 66.31 189 VAL A O 1
ATOM 1570 N N . GLN A 1 190 ? -5.343 -24.373 -25.866 1.00 76.38 190 GLN A N 1
ATOM 1571 C CA . GLN A 1 190 ? -5.326 -24.285 -27.340 1.00 76.38 190 GLN A CA 1
ATOM 1572 C C . GLN A 1 190 ? -4.485 -23.100 -27.868 1.00 76.38 190 GLN A C 1
ATOM 1574 O O . GLN A 1 190 ? -4.244 -22.152 -27.119 1.00 76.38 190 GLN A O 1
ATOM 1579 N N . PRO A 1 191 ? -4.035 -23.127 -29.143 1.00 82.69 191 PRO A N 1
ATOM 1580 C CA . PRO A 1 191 ? -3.343 -21.998 -29.770 1.00 82.69 191 PRO A CA 1
ATOM 1581 C C . PRO A 1 191 ? -4.215 -20.739 -29.873 1.00 82.69 191 PRO A C 1
ATOM 1583 O O . PRO A 1 191 ? -5.370 -20.798 -30.300 1.00 82.69 191 PRO A O 1
ATOM 1586 N N . ILE A 1 192 ? -3.637 -19.576 -29.560 1.00 86.88 192 ILE A N 1
ATOM 1587 C CA . ILE A 1 192 ? -4.328 -18.276 -29.605 1.00 86.88 192 ILE A CA 1
ATOM 1588 C C . ILE A 1 192 ? -4.668 -17.857 -31.043 1.00 86.88 192 ILE A C 1
ATOM 1590 O O . ILE A 1 192 ? -5.606 -17.092 -31.249 1.00 86.88 192 ILE A O 1
ATOM 1594 N N . SER A 1 193 ? -4.004 -18.415 -32.061 1.00 81.88 193 SER A N 1
ATOM 1595 C CA . SER A 1 193 ? -4.338 -18.191 -33.480 1.00 81.88 193 SER A CA 1
ATOM 1596 C C . SER A 1 193 ? -5.768 -18.558 -33.874 1.00 81.88 193 SER A C 1
ATOM 1598 O O . SER A 1 193 ? -6.276 -18.068 -34.885 1.00 81.88 193 SER A O 1
ATOM 1600 N N . LEU A 1 194 ? -6.460 -19.373 -33.074 1.00 87.44 194 LEU A N 1
ATOM 1601 C CA . LEU A 1 194 ? -7.887 -19.639 -33.265 1.00 87.44 194 LEU A CA 1
ATOM 1602 C C . LEU A 1 194 ? -8.747 -18.378 -33.051 1.00 87.44 194 LEU A C 1
ATOM 1604 O O . LEU A 1 194 ? -9.795 -18.223 -33.683 1.00 87.44 194 LEU A O 1
ATOM 1608 N N . MET A 1 195 ? -8.277 -17.438 -32.228 1.00 90.44 195 MET A N 1
ATOM 1609 C CA . MET A 1 195 ? -8.929 -16.164 -31.924 1.00 90.44 195 MET A CA 1
ATOM 1610 C C . MET A 1 195 ? -8.508 -15.092 -32.936 1.00 90.44 195 MET A C 1
ATOM 1612 O O . MET A 1 195 ? -7.748 -14.175 -32.637 1.00 90.44 195 MET A O 1
ATOM 1616 N N . LYS A 1 196 ? -9.003 -15.218 -34.172 1.00 84.62 196 LYS A N 1
ATOM 1617 C CA . LYS A 1 196 ? -8.521 -14.451 -35.338 1.00 84.62 196 LYS A CA 1
ATOM 1618 C C . LYS A 1 196 ? -8.551 -12.925 -35.194 1.00 84.62 196 LYS A C 1
ATOM 1620 O O . LYS A 1 196 ? -7.784 -12.267 -35.887 1.00 84.62 196 LYS A O 1
ATOM 1625 N N . SER A 1 197 ? -9.419 -12.349 -34.367 1.00 91.88 197 SER A N 1
ATOM 1626 C CA . SER A 1 197 ? -9.498 -10.892 -34.173 1.00 91.88 197 SER A CA 1
ATOM 1627 C C . SER A 1 197 ? -8.742 -10.377 -32.950 1.00 91.88 197 SER A C 1
ATOM 1629 O O . SER A 1 197 ? -8.677 -9.160 -32.782 1.00 91.88 197 SER A O 1
ATOM 1631 N N . LEU A 1 198 ? -8.173 -11.264 -32.127 1.00 93.19 198 LEU A N 1
ATOM 1632 C CA . LEU A 1 198 ? -7.578 -10.881 -30.854 1.00 93.19 198 LEU A CA 1
ATOM 1633 C C . LEU A 1 198 ? -6.309 -10.064 -31.091 1.00 93.19 198 LEU A C 1
ATOM 1635 O O . LEU A 1 198 ? -5.378 -10.531 -31.751 1.00 93.19 198 LEU A O 1
ATOM 1639 N N . ALA A 1 199 ? -6.304 -8.851 -30.547 1.00 92.56 199 ALA A N 1
ATOM 1640 C CA . ALA A 1 199 ? -5.199 -7.907 -30.625 1.00 92.56 199 ALA A CA 1
ATOM 1641 C C . ALA A 1 199 ? -4.585 -7.646 -29.245 1.00 92.56 199 ALA A C 1
ATOM 1643 O O . ALA A 1 199 ? -3.368 -7.542 -29.134 1.00 92.56 199 ALA A O 1
ATOM 1644 N N . ILE A 1 200 ? -5.417 -7.590 -28.202 1.00 91.06 200 ILE A N 1
ATOM 1645 C CA . ILE A 1 200 ? -4.994 -7.297 -26.832 1.00 91.06 200 ILE A CA 1
ATOM 1646 C C . ILE A 1 200 ? -5.284 -8.515 -25.961 1.00 91.06 200 ILE A C 1
ATOM 1648 O O . ILE A 1 200 ? -6.429 -8.973 -25.881 1.00 91.06 200 ILE A O 1
ATOM 1652 N N . LEU A 1 201 ? -4.243 -9.037 -25.318 1.00 93.94 201 LEU A N 1
ATOM 1653 C CA . LEU A 1 201 ? -4.345 -10.144 -24.377 1.00 93.94 201 LEU A CA 1
ATOM 1654 C C . LEU A 1 201 ? -3.556 -9.837 -23.109 1.00 93.94 201 LEU A C 1
ATOM 1656 O O . LEU A 1 201 ? -2.331 -9.710 -23.152 1.00 93.94 201 LEU A O 1
ATOM 1660 N N . ASP A 1 202 ? -4.266 -9.785 -21.985 1.00 90.44 202 ASP A N 1
ATOM 1661 C CA . ASP A 1 202 ? -3.658 -9.686 -20.663 1.00 90.44 202 ASP A CA 1
ATOM 1662 C C . ASP A 1 202 ? -3.801 -11.008 -19.902 1.00 90.44 202 ASP A C 1
ATOM 1664 O O . ASP A 1 202 ? -4.911 -11.485 -19.658 1.00 90.44 202 ASP A O 1
ATOM 1668 N N . LEU A 1 203 ? -2.662 -11.607 -19.569 1.00 93.88 203 LEU A N 1
ATOM 1669 C CA . LEU A 1 203 ? -2.509 -12.833 -18.787 1.00 93.88 203 LEU A CA 1
ATOM 1670 C C . LEU A 1 203 ? -1.613 -12.600 -17.557 1.00 93.88 203 LEU A C 1
ATOM 1672 O O . LEU A 1 203 ? -1.129 -13.564 -16.960 1.00 93.88 203 LEU A O 1
ATOM 1676 N N . SER A 1 204 ? -1.380 -11.345 -17.170 1.00 84.56 204 SER A N 1
ATOM 1677 C CA . SER A 1 204 ? -0.513 -11.012 -16.038 1.00 84.56 204 SER A CA 1
ATOM 1678 C C . SER A 1 204 ? -1.054 -11.525 -14.700 1.00 84.56 204 SER A C 1
ATOM 1680 O O . SER A 1 204 ? -2.248 -11.803 -14.575 1.00 84.56 204 SER A O 1
ATOM 1682 N N . TYR A 1 205 ? -0.196 -11.669 -13.689 1.00 82.88 205 TYR A N 1
ATOM 1683 C CA . TYR A 1 205 ? -0.594 -12.133 -12.350 1.00 82.88 205 TYR A CA 1
ATOM 1684 C C . TYR A 1 205 ? -1.352 -13.468 -12.405 1.00 82.88 205 TYR A C 1
ATOM 1686 O O . TYR A 1 205 ? -2.491 -13.604 -11.955 1.00 82.88 205 TYR A O 1
ATOM 1694 N N . ASN A 1 206 ? -0.728 -14.455 -13.037 1.00 87.44 206 ASN A N 1
ATOM 1695 C CA . ASN A 1 206 ? -1.221 -15.825 -13.116 1.00 87.44 206 ASN A CA 1
ATOM 1696 C C . ASN A 1 206 ? -0.112 -16.786 -12.651 1.00 87.44 206 ASN A C 1
ATOM 1698 O O . ASN A 1 206 ? 0.899 -16.385 -12.080 1.00 87.44 206 ASN A O 1
ATOM 1702 N N . LYS A 1 207 ? -0.307 -18.092 -12.835 1.00 90.31 207 LYS A N 1
ATOM 1703 C CA . LYS A 1 207 ? 0.623 -19.134 -12.371 1.00 90.31 207 LYS A CA 1
ATOM 1704 C C . LYS A 1 207 ? 1.269 -19.873 -13.542 1.00 90.31 207 LYS A C 1
ATOM 1706 O O . LYS A 1 207 ? 1.597 -21.056 -13.427 1.00 90.31 207 LYS A O 1
ATOM 1711 N N . MET A 1 208 ? 1.422 -19.208 -14.688 1.00 90.81 208 MET A N 1
ATOM 1712 C CA . MET A 1 208 ? 1.897 -19.846 -15.912 1.00 90.81 208 MET A CA 1
ATOM 1713 C C . MET A 1 208 ? 3.388 -20.144 -15.812 1.00 90.81 208 MET A C 1
ATOM 1715 O O . MET A 1 208 ? 4.186 -19.221 -15.733 1.00 90.81 208 MET A O 1
ATOM 1719 N N . ASN A 1 209 ? 3.776 -21.419 -15.834 1.00 87.38 209 ASN A N 1
ATOM 1720 C CA . ASN A 1 209 ? 5.190 -21.823 -15.794 1.00 87.38 209 ASN A CA 1
ATOM 1721 C C . ASN A 1 209 ? 5.736 -22.288 -17.151 1.00 87.38 209 ASN A C 1
ATOM 1723 O O . ASN A 1 209 ? 6.923 -22.149 -17.440 1.00 87.38 209 ASN A O 1
ATOM 1727 N N . THR A 1 210 ? 4.856 -22.812 -18.002 1.00 79.94 210 THR A N 1
ATOM 1728 C CA . THR A 1 210 ? 5.188 -23.392 -19.298 1.00 79.94 210 THR A CA 1
ATOM 1729 C C . THR A 1 210 ? 4.235 -22.861 -20.358 1.00 79.94 210 THR A C 1
ATOM 1731 O O . THR A 1 210 ? 3.017 -22.796 -20.177 1.00 79.94 210 THR A O 1
ATOM 1734 N N . LEU A 1 211 ? 4.804 -22.480 -21.499 1.00 82.31 211 LEU A N 1
ATOM 1735 C CA . LEU A 1 211 ? 4.063 -22.082 -22.687 1.00 82.31 211 LEU A CA 1
ATOM 1736 C C . LEU A 1 211 ? 4.142 -23.214 -23.710 1.00 82.31 211 LEU A C 1
ATOM 1738 O O . LEU A 1 211 ? 5.224 -23.721 -24.006 1.00 82.31 211 LEU A O 1
ATOM 1742 N N . LYS A 1 212 ? 2.999 -23.627 -24.270 1.00 80.06 212 LYS A N 1
ATOM 1743 C CA . LYS A 1 212 ? 3.002 -24.621 -25.353 1.00 80.06 212 LYS A CA 1
ATOM 1744 C C . LYS A 1 212 ? 3.766 -24.068 -26.555 1.00 80.06 212 LYS A C 1
ATOM 1746 O O . LYS A 1 212 ? 3.628 -22.895 -26.886 1.00 80.06 212 LYS A O 1
ATOM 1751 N N . ILE A 1 213 ? 4.503 -24.939 -27.247 1.00 74.38 213 ILE A N 1
ATOM 1752 C CA . ILE A 1 213 ? 5.467 -24.565 -28.297 1.00 74.38 213 ILE A CA 1
ATOM 1753 C C . ILE A 1 213 ? 4.905 -23.672 -29.417 1.00 74.38 213 ILE A C 1
ATOM 1755 O O . ILE A 1 213 ? 5.666 -22.897 -29.983 1.00 74.38 213 ILE A O 1
ATOM 1759 N N . ASP A 1 214 ? 3.597 -23.730 -29.682 1.00 75.25 214 ASP A N 1
ATOM 1760 C CA . ASP A 1 214 ? 2.932 -22.966 -30.744 1.00 75.25 214 ASP A CA 1
ATOM 1761 C C . ASP A 1 214 ? 1.785 -22.073 -30.218 1.00 75.25 214 ASP A C 1
ATOM 1763 O O . ASP A 1 214 ? 0.937 -21.631 -30.996 1.00 75.25 214 ASP A O 1
ATOM 1767 N N . CYS A 1 215 ? 1.700 -21.794 -28.906 1.00 77.12 215 CYS A N 1
ATOM 1768 C CA . CYS A 1 215 ? 0.531 -21.098 -28.339 1.00 77.12 215 CYS A CA 1
ATOM 1769 C C . CYS A 1 215 ? 0.320 -19.685 -28.903 1.00 77.12 215 CYS A C 1
ATOM 1771 O O . CYS A 1 215 ? -0.820 -19.235 -28.994 1.00 77.12 215 CYS A O 1
ATOM 1773 N N . PHE A 1 216 ? 1.395 -19.027 -29.340 1.00 79.56 216 PHE A N 1
ATOM 1774 C CA . PHE A 1 216 ? 1.374 -17.714 -29.988 1.00 79.56 216 PHE A CA 1
ATOM 1775 C C . PHE A 1 216 ? 1.727 -17.776 -31.484 1.00 79.56 216 PHE A C 1
ATOM 1777 O O . PHE A 1 216 ? 2.026 -16.749 -32.091 1.00 79.56 216 PHE A O 1
ATOM 1784 N N . TYR A 1 217 ? 1.715 -18.949 -32.113 1.00 79.50 217 TYR A N 1
ATOM 1785 C CA . TYR A 1 217 ? 2.006 -19.053 -33.541 1.00 79.50 217 TYR A CA 1
ATOM 1786 C C . TYR A 1 217 ? 0.856 -18.472 -34.385 1.00 79.50 217 TYR A C 1
ATOM 1788 O O . TYR A 1 217 ? -0.288 -18.834 -34.148 1.00 79.50 217 TYR A O 1
ATOM 1796 N N . ASP A 1 218 ? 1.153 -17.615 -35.374 1.00 78.25 218 ASP A N 1
ATOM 1797 C CA . ASP A 1 218 ? 0.197 -17.038 -36.351 1.00 78.25 218 ASP A CA 1
ATOM 1798 C C . ASP A 1 218 ? -1.005 -16.282 -35.745 1.00 78.25 218 ASP A C 1
ATOM 1800 O O . ASP A 1 218 ? -2.166 -16.579 -36.029 1.00 78.25 218 ASP A O 1
ATOM 1804 N N . ASN A 1 219 ? -0.729 -15.306 -34.874 1.00 82.12 219 ASN A N 1
ATOM 1805 C CA . ASN A 1 219 ? -1.749 -14.494 -34.202 1.00 82.12 219 ASN A CA 1
ATOM 1806 C C . ASN A 1 219 ? -1.787 -13.035 -34.716 1.00 82.12 219 ASN A C 1
ATOM 1808 O O . ASN A 1 219 ? -0.917 -12.607 -35.471 1.00 82.12 219 ASN A O 1
ATOM 1812 N N . ASN A 1 220 ? -2.804 -12.273 -34.294 1.00 87.38 220 ASN A N 1
ATOM 1813 C CA . ASN A 1 220 ? -2.977 -10.852 -34.627 1.00 87.38 220 ASN A CA 1
ATOM 1814 C C . ASN A 1 220 ? -2.704 -9.904 -33.443 1.00 87.38 220 ASN A C 1
ATOM 1816 O O . ASN A 1 220 ? -3.109 -8.742 -33.505 1.00 87.38 220 ASN A O 1
ATOM 1820 N N . LEU A 1 221 ? -2.020 -10.385 -32.399 1.00 89.75 221 LEU A N 1
ATOM 1821 C CA . LEU A 1 221 ? -1.741 -9.615 -31.191 1.00 89.75 221 LEU A CA 1
ATOM 1822 C C . LEU A 1 221 ? -0.878 -8.392 -31.510 1.00 89.75 221 LEU A C 1
ATOM 1824 O O . LEU A 1 221 ? 0.143 -8.487 -32.195 1.00 89.75 221 LEU A O 1
ATOM 1828 N N . THR A 1 222 ? -1.299 -7.252 -30.980 1.00 91.56 222 THR A N 1
ATOM 1829 C CA . THR A 1 222 ? -0.528 -6.011 -30.886 1.00 91.56 222 THR A CA 1
ATOM 1830 C C . THR A 1 222 ? 0.023 -5.830 -29.476 1.00 91.56 222 THR A C 1
ATOM 1832 O O . THR A 1 222 ? 1.142 -5.339 -29.331 1.00 91.56 222 THR A O 1
ATOM 1835 N N . ASP A 1 223 ? -0.697 -6.319 -28.463 1.00 89.38 223 ASP A N 1
ATOM 1836 C CA . ASP A 1 223 ? -0.386 -6.130 -27.050 1.00 89.38 223 ASP A CA 1
ATOM 1837 C C . ASP A 1 223 ? -0.518 -7.460 -26.308 1.00 89.38 223 ASP A C 1
ATOM 1839 O O . ASP A 1 223 ? -1.586 -8.084 -26.293 1.00 89.38 223 ASP A O 1
ATOM 1843 N N . LEU A 1 224 ? 0.582 -7.899 -25.700 1.00 91.94 224 LEU A N 1
ATOM 1844 C CA . LEU A 1 224 ? 0.635 -9.117 -24.903 1.00 91.94 224 LEU A CA 1
ATOM 1845 C C . LEU A 1 224 ? 1.275 -8.821 -23.550 1.00 91.94 224 LEU A C 1
ATOM 1847 O O . LEU A 1 224 ? 2.454 -8.477 -23.478 1.00 91.94 224 LEU A O 1
ATOM 1851 N N . ASN A 1 225 ? 0.493 -8.986 -22.487 1.00 87.50 225 ASN A N 1
ATOM 1852 C CA . ASN A 1 225 ? 0.976 -8.880 -21.119 1.00 87.50 225 ASN A CA 1
ATOM 1853 C C . ASN A 1 225 ? 1.045 -10.270 -20.474 1.00 87.50 225 ASN A C 1
ATOM 1855 O O . ASN A 1 225 ? 0.030 -10.959 -20.360 1.00 87.50 225 ASN A O 1
ATOM 1859 N N . LEU A 1 226 ? 2.251 -10.683 -20.089 1.00 92.81 226 LEU A N 1
ATOM 1860 C CA . LEU A 1 226 ? 2.558 -11.954 -19.433 1.00 92.81 226 LEU A CA 1
ATOM 1861 C C . LEU A 1 226 ? 3.298 -11.740 -18.102 1.00 92.81 226 LEU A C 1
ATOM 1863 O O . LEU A 1 226 ? 3.879 -12.692 -17.576 1.00 92.81 226 LEU A O 1
ATOM 1867 N N . SER A 1 227 ? 3.300 -10.520 -17.558 1.00 85.00 227 SER A N 1
ATOM 1868 C CA . SER A 1 227 ? 4.041 -10.213 -16.335 1.00 85.00 227 SER A CA 1
ATOM 1869 C C . SER A 1 227 ? 3.512 -10.958 -15.105 1.00 85.00 227 SER A C 1
ATOM 1871 O O . SER A 1 227 ? 2.392 -11.472 -15.121 1.00 85.00 227 SER A O 1
ATOM 1873 N N . HIS A 1 228 ? 4.310 -11.059 -14.042 1.00 82.94 228 HIS A N 1
ATOM 1874 C CA . HIS A 1 228 ? 3.935 -11.736 -12.787 1.00 82.94 228 HIS A CA 1
ATOM 1875 C C . HIS A 1 228 ? 3.389 -13.148 -13.033 1.00 82.94 228 HIS A C 1
ATOM 1877 O O . HIS A 1 228 ? 2.244 -13.489 -12.725 1.00 82.94 228 HIS A O 1
ATOM 1883 N N . ASN A 1 229 ? 4.218 -13.968 -13.665 1.00 86.50 229 ASN A N 1
ATOM 1884 C CA . ASN A 1 229 ? 3.963 -15.381 -13.898 1.00 86.50 229 ASN A CA 1
ATOM 1885 C C . ASN A 1 229 ? 5.207 -16.184 -13.476 1.00 86.50 229 ASN A C 1
ATOM 1887 O O . ASN A 1 229 ? 6.101 -15.701 -12.786 1.00 86.50 229 ASN A O 1
ATOM 1891 N N . LEU A 1 230 ? 5.264 -17.461 -13.836 1.00 90.81 230 LEU A N 1
ATOM 1892 C CA . LEU A 1 230 ? 6.367 -18.363 -13.506 1.00 90.81 230 LEU A CA 1
ATOM 1893 C C . LEU A 1 230 ? 7.116 -18.821 -14.769 1.00 90.81 230 LEU A C 1
ATOM 1895 O O . LEU A 1 230 ? 7.733 -19.888 -14.751 1.00 90.81 230 LEU A O 1
ATOM 1899 N N . ILE A 1 231 ? 7.026 -18.067 -15.872 1.00 92.38 231 ILE A N 1
ATOM 1900 C CA . ILE A 1 231 ? 7.479 -18.493 -17.203 1.00 92.38 231 ILE A CA 1
ATOM 1901 C C . ILE A 1 231 ? 9.002 -18.603 -17.211 1.00 92.38 231 ILE A C 1
ATOM 1903 O O . ILE A 1 231 ? 9.701 -17.624 -16.966 1.00 92.38 231 ILE A O 1
ATOM 1907 N N . GLN A 1 232 ? 9.511 -19.791 -17.535 1.00 92.06 232 GLN A N 1
ATOM 1908 C CA . GLN A 1 232 ? 10.954 -20.057 -17.623 1.00 92.06 232 GLN A CA 1
ATOM 1909 C C . GLN A 1 232 ? 11.523 -19.877 -19.033 1.00 92.06 232 GLN A C 1
ATOM 1911 O O . GLN A 1 232 ? 12.698 -19.565 -19.207 1.00 92.06 232 GLN A O 1
ATOM 1916 N N . SER A 1 233 ? 10.696 -20.072 -20.060 1.00 88.75 233 SER A N 1
ATOM 1917 C CA . SER A 1 233 ? 11.092 -19.912 -21.459 1.00 88.75 233 SER A CA 1
ATOM 1918 C C . SER A 1 233 ? 9.898 -19.552 -22.340 1.00 88.75 233 SER A C 1
ATOM 1920 O O . SER A 1 233 ? 8.751 -19.909 -22.054 1.00 88.75 233 SER A O 1
ATOM 1922 N N . LEU A 1 234 ? 10.171 -18.843 -23.438 1.00 85.69 234 LEU A N 1
ATOM 1923 C CA . LEU A 1 234 ? 9.186 -18.592 -24.489 1.00 85.69 234 LEU A CA 1
ATOM 1924 C C . LEU A 1 234 ? 9.125 -19.757 -25.492 1.00 85.69 234 LEU A C 1
ATOM 1926 O O . LEU A 1 234 ? 10.112 -20.473 -25.677 1.00 85.69 234 LEU A O 1
ATOM 1930 N N . PRO A 1 235 ? 7.987 -19.942 -26.188 1.00 79.31 235 PRO A N 1
ATOM 1931 C CA . PRO A 1 235 ? 7.853 -20.966 -27.217 1.00 79.31 235 PRO A CA 1
ATOM 1932 C C . PRO A 1 235 ? 8.889 -20.817 -28.339 1.00 79.31 235 PRO A C 1
ATOM 1934 O O . PRO A 1 235 ? 9.162 -19.718 -28.820 1.00 79.31 235 PRO A O 1
ATOM 1937 N N . LYS A 1 236 ? 9.410 -21.955 -28.824 1.00 70.94 236 LYS A N 1
ATOM 1938 C CA . LYS A 1 236 ? 10.432 -22.011 -29.891 1.00 70.94 236 LYS A CA 1
ATOM 1939 C C . LYS A 1 236 ? 9.941 -21.485 -31.245 1.00 70.94 236 LYS A C 1
ATOM 1941 O O . LYS A 1 236 ? 10.761 -21.205 -32.116 1.00 70.94 236 LYS A O 1
ATOM 1946 N N . LYS A 1 237 ? 8.623 -21.384 -31.448 1.00 66.94 237 LYS A N 1
ATOM 1947 C CA . LYS A 1 237 ? 8.012 -20.909 -32.690 1.00 66.94 237 LYS A CA 1
ATOM 1948 C C . LYS A 1 237 ? 7.001 -19.802 -32.409 1.00 66.94 237 LYS A C 1
ATOM 1950 O O . LYS A 1 237 ? 5.886 -20.038 -31.957 1.00 66.94 237 LYS A O 1
ATOM 1955 N N . MET A 1 238 ? 7.359 -18.589 -32.800 1.00 67.75 238 MET A N 1
ATOM 1956 C CA . MET A 1 238 ? 6.407 -17.544 -33.157 1.00 67.75 238 MET A CA 1
ATOM 1957 C C . MET A 1 238 ? 6.599 -17.327 -34.660 1.00 67.75 238 MET A C 1
ATOM 1959 O O . MET A 1 238 ? 7.721 -17.095 -35.103 1.00 67.75 238 MET A O 1
ATOM 1963 N N . LYS A 1 239 ? 5.546 -17.489 -35.476 1.00 64.44 239 LYS A N 1
ATOM 1964 C CA . LYS A 1 239 ? 5.584 -17.058 -36.891 1.00 64.44 239 LYS A CA 1
ATOM 1965 C C . LYS A 1 239 ? 6.073 -15.612 -36.905 1.00 64.44 239 LYS A C 1
ATOM 1967 O O . LYS A 1 239 ? 5.644 -14.906 -36.005 1.00 64.44 239 LYS A O 1
ATOM 1972 N N . ASP A 1 240 ? 6.909 -15.201 -37.867 1.00 58.19 240 ASP A N 1
ATOM 1973 C CA . ASP A 1 240 ? 7.378 -13.811 -38.062 1.00 58.19 240 ASP A CA 1
ATOM 1974 C C . ASP A 1 240 ? 6.224 -12.824 -37.778 1.00 58.19 240 ASP A C 1
ATOM 1976 O O . ASP A 1 240 ? 5.360 -12.585 -38.627 1.00 58.19 240 ASP A O 1
ATOM 1980 N N . ASN A 1 241 ? 6.112 -12.358 -36.525 1.00 55.19 241 ASN A N 1
ATOM 1981 C CA . ASN A 1 241 ? 4.851 -11.812 -36.024 1.00 55.19 241 ASN A CA 1
ATOM 1982 C C . ASN A 1 241 ? 4.889 -10.305 -36.208 1.00 55.19 241 ASN A C 1
ATOM 1984 O O . ASN A 1 241 ? 5.389 -9.538 -35.386 1.00 55.19 241 ASN A O 1
ATOM 1988 N N . SER A 1 242 ? 4.373 -9.901 -37.358 1.00 60.00 242 SER A N 1
ATOM 1989 C CA . SER A 1 242 ? 4.457 -8.566 -37.920 1.00 60.00 242 SER A CA 1
ATOM 1990 C C . SER A 1 242 ? 3.571 -7.514 -37.237 1.00 60.00 242 SER A C 1
ATOM 1992 O O . SER A 1 242 ? 3.425 -6.428 -37.797 1.00 60.00 242 SER A O 1
ATOM 1994 N N . LYS A 1 243 ? 2.932 -7.799 -36.094 1.00 83.00 243 LYS A N 1
ATOM 1995 C CA . LYS A 1 243 ? 1.971 -6.867 -35.470 1.00 83.00 243 LYS A CA 1
ATOM 1996 C C . LYS A 1 243 ? 2.219 -6.551 -34.002 1.00 83.00 243 LYS A C 1
ATOM 1998 O O . LYS A 1 243 ? 1.777 -5.485 -33.584 1.00 83.00 243 LYS A O 1
ATOM 2003 N N . LEU A 1 244 ? 2.927 -7.405 -33.261 1.00 89.31 244 LEU A N 1
ATOM 2004 C CA . LEU A 1 244 ? 3.163 -7.172 -31.837 1.00 89.31 244 LEU A CA 1
ATOM 2005 C C . LEU A 1 244 ? 4.001 -5.902 -31.633 1.00 89.31 244 LEU A C 1
ATOM 2007 O O . LEU A 1 244 ? 5.073 -5.761 -32.223 1.00 89.31 244 LEU A O 1
ATOM 2011 N N . GLN A 1 245 ? 3.479 -4.990 -30.819 1.00 92.25 245 GLN A N 1
ATOM 2012 C CA . GLN A 1 245 ? 4.048 -3.683 -30.489 1.00 92.25 245 GLN A CA 1
ATOM 2013 C C . GLN A 1 245 ? 4.395 -3.587 -29.002 1.00 92.25 245 GLN A C 1
ATOM 2015 O O . GLN A 1 245 ? 5.388 -2.948 -28.662 1.00 92.25 245 GLN A O 1
ATOM 2020 N N . PHE A 1 246 ? 3.632 -4.248 -28.133 1.00 88.81 246 PHE A N 1
ATOM 2021 C CA . PHE A 1 246 ? 3.861 -4.280 -26.693 1.00 88.81 246 PHE A CA 1
ATOM 2022 C C . PHE A 1 246 ? 4.009 -5.723 -26.208 1.00 88.81 246 PHE A C 1
ATOM 2024 O O . PHE A 1 246 ? 3.149 -6.567 -26.477 1.00 88.81 246 PHE A O 1
ATOM 2031 N N . LEU A 1 247 ? 5.098 -5.988 -25.488 1.00 92.25 247 LEU A N 1
ATOM 2032 C CA . LEU A 1 247 ? 5.338 -7.253 -24.811 1.00 92.25 247 LEU A CA 1
ATOM 2033 C C . LEU A 1 247 ? 5.892 -6.993 -23.414 1.00 92.25 247 LEU A C 1
ATOM 2035 O O . LEU A 1 247 ? 6.980 -6.433 -23.270 1.00 92.25 247 LEU A O 1
ATOM 2039 N N . ASP A 1 248 ? 5.154 -7.450 -22.412 1.00 86.31 248 ASP A N 1
ATOM 2040 C CA . ASP A 1 248 ? 5.593 -7.427 -21.022 1.00 86.31 248 ASP A CA 1
ATOM 2041 C C . ASP A 1 248 ? 5.808 -8.852 -20.517 1.00 86.31 248 ASP A C 1
ATOM 2043 O O . ASP A 1 248 ? 4.903 -9.688 -20.564 1.00 86.31 248 ASP A O 1
ATOM 2047 N N . LEU A 1 249 ? 7.037 -9.123 -20.089 1.00 92.00 249 LEU A N 1
ATOM 2048 C CA . LEU A 1 249 ? 7.496 -10.387 -19.520 1.00 92.00 249 LEU A CA 1
ATOM 2049 C C . LEU A 1 249 ? 8.136 -10.168 -18.146 1.00 92.00 249 LEU A C 1
ATOM 2051 O O . LEU A 1 249 ? 8.880 -11.031 -17.677 1.00 92.00 249 LEU A O 1
ATOM 2055 N N . SER A 1 250 ? 7.882 -9.025 -17.508 1.00 82.00 250 SER A N 1
ATOM 2056 C CA . SER A 1 250 ? 8.448 -8.722 -16.197 1.00 82.00 250 SER A CA 1
ATOM 2057 C C . SER A 1 250 ? 7.967 -9.693 -15.112 1.00 82.00 250 SER A C 1
ATOM 2059 O O . SER A 1 250 ? 6.943 -10.357 -15.284 1.00 82.00 250 SER A O 1
ATOM 2061 N N . HIS A 1 251 ? 8.711 -9.829 -14.014 1.00 79.06 251 HIS A N 1
ATOM 2062 C CA . HIS A 1 251 ? 8.368 -10.727 -12.900 1.00 79.06 251 HIS A CA 1
ATOM 2063 C C . HIS A 1 251 ? 8.051 -12.154 -13.375 1.00 79.06 251 HIS A C 1
ATOM 2065 O O . HIS A 1 251 ? 6.960 -12.698 -13.181 1.00 79.06 251 HIS A O 1
ATOM 2071 N N . ASN A 1 252 ? 9.012 -12.747 -14.076 1.00 85.88 252 ASN A N 1
ATOM 2072 C CA . ASN A 1 252 ? 8.967 -14.130 -14.536 1.00 85.88 252 ASN A CA 1
ATOM 2073 C C . ASN A 1 252 ? 10.265 -14.843 -14.135 1.00 85.88 252 ASN A C 1
ATOM 2075 O O . ASN A 1 252 ? 11.061 -14.353 -13.338 1.00 85.88 252 ASN A O 1
ATOM 2079 N N . LYS A 1 253 ? 10.470 -16.060 -14.640 1.00 90.12 253 LYS A N 1
ATOM 2080 C CA . LYS A 1 253 ? 11.612 -16.910 -14.287 1.00 90.12 253 LYS A CA 1
ATOM 2081 C C . LYS A 1 253 ? 12.474 -17.239 -15.501 1.00 90.12 253 LYS A C 1
ATOM 2083 O O . LYS A 1 253 ? 13.046 -18.329 -15.539 1.00 90.12 253 LYS A O 1
ATOM 2088 N N . LEU A 1 254 ? 12.546 -16.334 -16.485 1.00 90.69 254 LEU A N 1
ATOM 2089 C CA . LEU A 1 254 ? 13.244 -16.577 -17.751 1.00 90.69 254 LEU A CA 1
ATOM 2090 C C . LEU A 1 254 ? 14.700 -16.996 -17.508 1.00 90.69 254 LEU A C 1
ATOM 2092 O O . LEU A 1 254 ? 15.457 -16.279 -16.863 1.00 90.69 254 LEU A O 1
ATOM 2096 N N . GLU A 1 255 ? 15.087 -18.163 -18.021 1.00 89.19 255 GLU A N 1
ATOM 2097 C CA . GLU A 1 255 ? 16.440 -18.725 -17.841 1.00 89.19 255 GLU A CA 1
ATOM 2098 C C . GLU A 1 255 ? 17.454 -18.184 -18.865 1.00 89.19 255 GLU A C 1
ATOM 2100 O O . GLU A 1 255 ? 18.668 -18.202 -18.649 1.00 89.19 255 GLU A O 1
ATOM 2105 N N . GLU A 1 256 ? 16.950 -17.680 -19.990 1.00 87.94 256 GLU A N 1
ATOM 2106 C CA . GLU A 1 256 ? 17.706 -17.003 -21.039 1.00 87.94 256 GLU A CA 1
ATOM 2107 C C . GLU A 1 256 ? 16.823 -15.952 -21.724 1.00 87.94 256 GLU A C 1
ATOM 2109 O O . GLU A 1 256 ? 15.597 -16.026 -21.643 1.00 87.94 256 GLU A O 1
ATOM 2114 N N . ILE A 1 257 ? 17.431 -14.989 -22.426 1.00 88.06 257 ILE A N 1
ATOM 2115 C CA . ILE A 1 257 ? 16.703 -14.090 -23.330 1.00 88.06 257 ILE A CA 1
ATOM 2116 C C . ILE A 1 257 ? 16.502 -14.840 -24.655 1.00 88.06 257 ILE A C 1
ATOM 2118 O O . ILE A 1 257 ? 17.453 -14.985 -25.433 1.00 88.06 257 ILE A O 1
ATOM 2122 N N . PRO A 1 258 ? 15.292 -15.343 -24.952 1.00 83.19 258 PRO A N 1
ATOM 2123 C CA . PRO A 1 258 ? 15.115 -16.293 -26.036 1.00 83.19 258 PRO A CA 1
ATOM 2124 C C . PRO A 1 258 ? 15.238 -15.601 -27.397 1.00 83.19 258 PRO A C 1
ATOM 2126 O O . PRO A 1 258 ? 14.625 -14.562 -27.651 1.00 83.19 258 PRO A O 1
ATOM 2129 N N . GLN A 1 259 ? 15.974 -16.229 -28.321 1.00 83.31 259 GLN A N 1
ATOM 2130 C CA . GLN A 1 259 ? 16.250 -15.681 -29.661 1.00 83.31 259 GLN A CA 1
ATOM 2131 C C . GLN A 1 259 ? 14.986 -15.314 -30.453 1.00 83.31 259 GLN A C 1
ATOM 2133 O O . GLN A 1 259 ? 15.024 -14.449 -31.330 1.00 83.31 259 GLN A O 1
ATOM 2138 N N . ILE A 1 260 ? 13.856 -15.950 -30.127 1.00 82.19 260 ILE A N 1
ATOM 2139 C CA . ILE A 1 260 ? 12.562 -15.680 -30.749 1.00 82.19 260 ILE A CA 1
ATOM 2140 C C . ILE A 1 260 ? 12.075 -14.243 -30.522 1.00 82.19 260 ILE A C 1
ATOM 2142 O O . ILE A 1 260 ? 11.423 -13.699 -31.413 1.00 82.19 260 ILE A O 1
ATOM 2146 N N . LEU A 1 261 ? 12.440 -13.587 -29.410 1.00 86.75 261 LEU A N 1
ATOM 2147 C CA . LEU A 1 261 ? 12.084 -12.185 -29.148 1.00 86.75 261 LEU A CA 1
ATOM 2148 C C . LEU A 1 261 ? 12.538 -11.269 -30.286 1.00 86.75 261 LEU A C 1
ATOM 2150 O O . LEU A 1 261 ? 11.808 -10.375 -30.699 1.00 86.75 261 LEU A O 1
ATOM 2154 N N . PHE A 1 262 ? 13.705 -11.542 -30.872 1.00 86.38 262 PHE A N 1
ATOM 2155 C CA . PHE A 1 262 ? 14.293 -10.713 -31.927 1.00 86.38 262 PHE A CA 1
ATOM 2156 C C . PHE A 1 262 ? 13.667 -10.929 -33.312 1.00 86.38 262 PHE A C 1
ATOM 2158 O O . PHE A 1 262 ? 14.025 -10.236 -34.268 1.00 86.38 262 PHE A O 1
ATOM 2165 N N . SER A 1 263 ? 12.726 -11.871 -33.437 1.00 84.88 263 SER A N 1
ATOM 2166 C CA . SER A 1 263 ? 11.854 -11.981 -34.614 1.00 84.88 263 SER A CA 1
ATOM 2167 C C . SER A 1 263 ? 10.709 -10.955 -34.594 1.00 84.88 263 SER A C 1
ATOM 2169 O O . SER A 1 263 ? 10.143 -10.639 -35.639 1.00 84.88 263 SER A O 1
ATOM 2171 N N . LEU A 1 264 ? 10.407 -10.359 -33.434 1.00 87.50 264 LEU A N 1
ATOM 2172 C CA . LEU A 1 264 ? 9.291 -9.431 -33.223 1.00 87.50 264 LEU A CA 1
ATOM 2173 C C . LEU A 1 264 ? 9.647 -8.008 -33.690 1.00 87.50 264 LEU A C 1
ATOM 2175 O O . LEU A 1 264 ? 9.687 -7.056 -32.920 1.00 87.50 264 LEU A O 1
ATOM 2179 N N . ARG A 1 265 ? 9.928 -7.834 -34.985 1.00 88.00 265 ARG A N 1
ATOM 2180 C CA . ARG A 1 265 ? 10.508 -6.592 -35.550 1.00 88.00 265 ARG A CA 1
ATOM 2181 C C . ARG A 1 265 ? 9.638 -5.333 -35.421 1.00 88.00 265 ARG A C 1
ATOM 2183 O O . ARG A 1 265 ? 10.130 -4.238 -35.691 1.00 88.00 265 ARG A O 1
ATOM 2190 N N . ASN A 1 266 ? 8.358 -5.476 -35.072 1.00 90.44 266 ASN A N 1
ATOM 2191 C CA . ASN A 1 266 ? 7.445 -4.349 -34.863 1.00 90.44 266 ASN A CA 1
ATOM 2192 C C . ASN A 1 266 ? 7.311 -3.915 -33.402 1.00 90.44 266 ASN A C 1
ATOM 2194 O O . ASN A 1 266 ? 6.568 -2.971 -33.139 1.00 90.44 266 ASN A O 1
ATOM 2198 N N . LEU A 1 267 ? 8.038 -4.565 -32.493 1.00 91.94 267 LEU A N 1
ATOM 2199 C CA . LEU A 1 267 ? 7.971 -4.277 -31.074 1.00 91.94 267 LEU A CA 1
ATOM 2200 C C . LEU A 1 267 ? 8.432 -2.842 -30.795 1.00 91.94 267 LEU A C 1
ATOM 2202 O O . LEU A 1 267 ? 9.521 -2.439 -31.204 1.00 91.94 267 LEU A O 1
ATOM 2206 N N . GLU A 1 268 ? 7.580 -2.080 -30.117 1.00 94.06 268 GLU A N 1
ATOM 2207 C CA . GLU A 1 268 ? 7.837 -0.714 -29.664 1.00 94.06 268 GLU A CA 1
ATOM 2208 C C . GLU A 1 268 ? 8.152 -0.668 -28.167 1.00 94.06 268 GLU A C 1
ATOM 2210 O O . GLU A 1 268 ? 8.853 0.232 -27.714 1.00 94.06 268 GLU A O 1
ATOM 2215 N N . THR A 1 269 ? 7.646 -1.620 -27.383 1.00 88.06 269 THR A N 1
ATOM 2216 C CA . THR A 1 269 ? 7.876 -1.711 -25.938 1.00 88.06 269 THR A CA 1
ATOM 2217 C C . THR A 1 269 ? 8.167 -3.149 -25.541 1.00 88.06 269 THR A C 1
ATOM 2219 O O . THR A 1 269 ? 7.397 -4.052 -25.875 1.00 88.06 269 THR A O 1
ATOM 2222 N N . LEU A 1 270 ? 9.277 -3.333 -24.828 1.00 93.44 270 LEU A N 1
ATOM 2223 C CA . LEU A 1 270 ? 9.704 -4.606 -24.266 1.00 93.44 270 LEU A CA 1
ATOM 2224 C C . LEU A 1 270 ? 10.086 -4.407 -22.801 1.00 93.44 270 LEU A C 1
ATOM 2226 O O . LEU A 1 270 ? 11.015 -3.651 -22.516 1.00 93.44 270 LEU A O 1
ATOM 2230 N N . ASN A 1 271 ? 9.398 -5.115 -21.910 1.00 84.56 271 ASN A N 1
ATOM 2231 C CA . ASN A 1 271 ? 9.743 -5.169 -20.495 1.00 84.56 271 ASN A CA 1
ATOM 2232 C C . ASN A 1 271 ? 10.220 -6.578 -20.117 1.00 84.56 271 ASN A C 1
ATOM 2234 O O . ASN A 1 271 ? 9.513 -7.562 -20.346 1.00 84.56 271 ASN A O 1
ATOM 2238 N N . LEU A 1 272 ? 11.434 -6.662 -19.574 1.00 88.62 272 LEU A N 1
ATOM 2239 C CA . LEU A 1 272 ? 12.074 -7.884 -19.079 1.00 88.62 272 LEU A CA 1
ATOM 2240 C C . LEU A 1 272 ? 12.480 -7.770 -17.597 1.00 88.62 272 LEU A C 1
ATOM 2242 O O . LEU A 1 272 ? 13.215 -8.630 -17.109 1.00 88.62 272 LEU A O 1
ATOM 2246 N N . ALA A 1 273 ? 12.030 -6.730 -16.888 1.00 76.38 273 ALA A N 1
ATOM 2247 C CA . ALA A 1 273 ? 12.351 -6.485 -15.484 1.00 76.38 273 ALA A CA 1
ATOM 2248 C C . ALA A 1 273 ? 12.069 -7.701 -14.586 1.00 76.38 273 ALA A C 1
ATOM 2250 O O . ALA A 1 273 ? 11.147 -8.471 -14.842 1.00 76.38 273 ALA A O 1
ATOM 2251 N N . PHE A 1 274 ? 12.857 -7.883 -13.530 1.00 73.50 274 PHE A N 1
ATOM 2252 C CA . PHE A 1 274 ? 12.612 -8.900 -12.503 1.00 73.50 274 PHE A CA 1
ATOM 2253 C C . PHE A 1 274 ? 12.502 -10.327 -13.064 1.00 73.50 274 PHE A C 1
ATOM 2255 O O . PHE A 1 274 ? 11.635 -11.125 -12.712 1.00 73.50 274 PHE A O 1
ATOM 2262 N N . ASN A 1 275 ? 13.413 -10.658 -13.979 1.00 77.81 275 ASN A N 1
ATOM 2263 C CA . ASN A 1 275 ? 13.690 -12.031 -14.389 1.00 77.81 275 ASN A CA 1
ATOM 2264 C C . ASN A 1 275 ? 15.019 -12.468 -13.767 1.00 77.81 275 ASN A C 1
ATOM 2266 O O . ASN A 1 275 ? 16.045 -12.536 -14.438 1.00 77.81 275 ASN A O 1
ATOM 2270 N N . THR A 1 276 ? 15.008 -12.756 -12.466 1.00 77.31 276 THR A N 1
ATOM 2271 C CA . THR A 1 276 ? 16.220 -13.011 -11.660 1.00 77.31 276 THR A CA 1
ATOM 2272 C C . THR A 1 276 ? 17.083 -14.174 -12.170 1.00 77.31 276 THR A C 1
ATOM 2274 O O . THR A 1 276 ? 18.303 -14.171 -11.999 1.00 77.31 276 THR A O 1
ATOM 2277 N N . ASN A 1 277 ? 16.485 -15.140 -12.874 1.00 84.00 277 ASN A N 1
ATOM 2278 C CA . ASN A 1 277 ? 17.194 -16.242 -13.535 1.00 84.00 277 ASN A CA 1
ATOM 2279 C C . ASN A 1 277 ? 18.073 -15.798 -14.724 1.00 84.00 277 ASN A C 1
ATOM 2281 O O . ASN A 1 277 ? 18.934 -16.564 -15.158 1.00 84.00 277 ASN A O 1
ATOM 2285 N N . LEU A 1 278 ? 17.913 -14.566 -15.220 1.00 81.81 278 LEU A N 1
ATOM 2286 C CA . LEU A 1 278 ? 18.793 -13.971 -16.226 1.00 81.81 278 LEU A CA 1
ATOM 2287 C C . LEU A 1 278 ? 20.106 -13.435 -15.633 1.00 81.81 278 LEU A C 1
ATOM 2289 O O . LEU A 1 278 ? 20.934 -12.933 -16.390 1.00 81.81 278 LEU A O 1
ATOM 2293 N N . LYS A 1 279 ? 20.334 -13.529 -14.313 1.00 76.75 279 LYS A N 1
ATOM 2294 C CA . LYS A 1 279 ? 21.578 -13.072 -13.667 1.00 76.75 279 LYS A CA 1
ATOM 2295 C C . LYS A 1 279 ? 22.827 -13.580 -14.406 1.00 76.75 279 LYS A C 1
ATOM 2297 O O . LYS A 1 279 ? 22.987 -14.783 -14.611 1.00 76.75 279 LYS A O 1
ATOM 2302 N N . GLY A 1 280 ? 23.720 -12.660 -14.787 1.00 72.31 280 GLY A N 1
ATOM 2303 C CA . GLY A 1 280 ? 24.954 -12.972 -15.519 1.00 72.31 280 GLY A CA 1
ATOM 2304 C C . GLY A 1 280 ? 24.754 -13.383 -16.984 1.00 72.31 280 GLY A C 1
ATOM 2305 O O . GLY A 1 280 ? 25.692 -13.876 -17.608 1.00 72.31 280 GLY A O 1
ATOM 2306 N N . LYS A 1 281 ? 23.547 -13.230 -17.547 1.00 78.31 281 LYS A N 1
ATOM 2307 C CA . LYS A 1 281 ? 23.272 -13.465 -18.971 1.00 78.31 281 LYS A CA 1
ATOM 2308 C C . LYS A 1 281 ? 23.402 -12.167 -19.762 1.00 78.31 281 LYS A C 1
ATOM 2310 O O . LYS A 1 281 ? 22.848 -11.137 -19.391 1.00 78.31 281 LYS A O 1
ATOM 2315 N N . GLU A 1 282 ? 24.089 -12.252 -20.895 1.00 77.88 282 GLU A N 1
ATOM 2316 C CA . GLU A 1 282 ? 24.238 -11.143 -21.835 1.00 77.88 282 GLU A CA 1
ATOM 2317 C C . GLU A 1 282 ? 22.953 -10.882 -22.630 1.00 77.88 282 GLU A C 1
ATOM 2319 O O . GLU A 1 282 ? 22.270 -11.811 -23.077 1.00 77.88 282 GLU A O 1
ATOM 2324 N N . ILE A 1 283 ? 22.677 -9.603 -22.904 1.00 86.19 283 ILE A N 1
ATOM 2325 C CA . ILE A 1 283 ? 21.740 -9.220 -23.963 1.00 86.19 283 ILE A CA 1
ATOM 2326 C C . ILE A 1 283 ? 22.408 -9.536 -25.312 1.00 86.19 283 ILE A C 1
ATOM 2328 O O . ILE A 1 283 ? 23.472 -8.999 -25.612 1.00 86.19 283 ILE A O 1
ATOM 2332 N N . PRO A 1 284 ? 21.814 -10.382 -26.170 1.00 88.00 284 PRO A N 1
ATOM 2333 C CA . PRO A 1 284 ? 22.483 -10.835 -27.386 1.00 88.00 284 PRO A CA 1
ATOM 2334 C C . PRO A 1 284 ? 22.476 -9.770 -28.493 1.00 88.00 284 PRO A C 1
ATOM 2336 O O . PRO A 1 284 ? 21.550 -8.967 -28.611 1.00 88.00 284 PRO A O 1
ATOM 2339 N N . GLU A 1 285 ? 23.447 -9.851 -29.409 1.00 89.94 285 GLU A N 1
ATOM 2340 C CA . GLU A 1 285 ? 23.613 -8.948 -30.571 1.00 89.94 285 GLU A CA 1
ATOM 2341 C C . GLU A 1 285 ? 22.358 -8.826 -31.469 1.00 89.94 285 GLU A C 1
ATOM 2343 O O . GLU A 1 285 ? 22.140 -7.847 -32.193 1.00 89.94 285 GLU A O 1
ATOM 2348 N N . ASN A 1 286 ? 21.472 -9.821 -31.414 1.00 90.69 286 ASN A N 1
ATOM 2349 C CA . ASN A 1 286 ? 20.218 -9.808 -32.156 1.00 90.69 286 ASN A CA 1
ATOM 2350 C C . ASN A 1 286 ? 19.201 -8.772 -31.642 1.00 90.69 286 ASN A C 1
ATOM 2352 O O . ASN A 1 286 ? 18.254 -8.489 -32.377 1.00 90.69 286 ASN A O 1
ATOM 2356 N N . ILE A 1 287 ? 19.406 -8.151 -30.471 1.00 91.56 287 ILE A N 1
ATOM 2357 C CA . ILE A 1 287 ? 18.568 -7.048 -29.960 1.00 91.56 287 ILE A CA 1
ATOM 2358 C C . ILE A 1 287 ? 18.403 -5.928 -30.995 1.00 91.56 287 ILE A C 1
ATOM 2360 O O . ILE A 1 287 ? 17.312 -5.395 -31.179 1.00 91.56 287 ILE A O 1
ATOM 2364 N N . SER A 1 288 ? 19.448 -5.673 -31.787 1.00 92.06 288 SER A N 1
ATOM 2365 C CA . SER A 1 288 ? 19.460 -4.686 -32.871 1.00 92.06 288 SER A CA 1
ATOM 2366 C C . SER A 1 288 ? 18.445 -4.927 -33.998 1.00 92.06 288 SER A C 1
ATOM 2368 O O . SER A 1 288 ? 18.208 -4.040 -34.823 1.00 92.06 288 SER A O 1
ATOM 2370 N N . LYS A 1 289 ? 17.815 -6.110 -34.054 1.00 92.25 289 LYS A N 1
ATOM 2371 C CA . LYS A 1 289 ? 16.714 -6.408 -34.983 1.00 92.25 289 LYS A CA 1
ATOM 2372 C C . LYS A 1 289 ? 15.412 -5.701 -34.593 1.00 92.25 289 LYS A C 1
ATOM 2374 O O . LYS A 1 289 ? 14.574 -5.481 -35.472 1.00 92.25 289 LYS A O 1
ATOM 2379 N N . LEU A 1 290 ? 15.249 -5.295 -33.331 1.00 93.12 290 LEU A N 1
ATOM 2380 C CA . LEU A 1 290 ? 14.075 -4.581 -32.816 1.00 93.12 290 LEU A CA 1
ATOM 2381 C C . LEU A 1 290 ? 14.125 -3.084 -33.167 1.00 93.12 290 LEU A C 1
ATOM 2383 O O . LEU A 1 290 ? 14.089 -2.211 -32.309 1.00 93.12 290 LEU A O 1
ATOM 2387 N N . LYS A 1 291 ? 14.214 -2.760 -34.460 1.00 91.88 291 LYS A N 1
ATOM 2388 C CA . LYS A 1 291 ? 14.444 -1.384 -34.939 1.00 91.88 291 LYS A CA 1
ATOM 2389 C C . LYS A 1 291 ? 13.338 -0.387 -34.571 1.00 91.88 291 LYS A C 1
ATOM 2391 O O . LYS A 1 291 ? 13.577 0.813 -34.651 1.00 91.88 291 LYS A O 1
ATOM 2396 N N . LYS A 1 292 ? 12.132 -0.853 -34.230 1.00 94.44 292 LYS A N 1
ATOM 2397 C CA . LYS A 1 292 ? 11.007 -0.002 -33.804 1.00 94.44 292 LYS A CA 1
ATOM 2398 C C . LYS A 1 292 ? 10.935 0.213 -32.292 1.00 94.44 292 LYS A C 1
ATOM 2400 O O . LYS A 1 292 ? 10.056 0.951 -31.856 1.00 94.44 292 LYS A O 1
ATOM 2405 N N . LEU A 1 293 ? 11.837 -0.399 -31.522 1.00 95.69 293 LEU A N 1
ATOM 2406 C CA . LEU A 1 293 ? 11.812 -0.329 -30.070 1.00 95.69 293 LEU A CA 1
ATOM 2407 C C . LEU A 1 293 ? 11.993 1.121 -29.614 1.00 95.69 293 LEU A C 1
ATOM 2409 O O . LEU A 1 293 ? 12.953 1.784 -30.007 1.00 95.69 293 LEU A O 1
ATOM 2413 N N . LYS A 1 294 ? 11.041 1.593 -28.811 1.00 92.38 294 LYS A N 1
ATOM 2414 C CA . LYS A 1 294 ? 11.019 2.918 -28.185 1.00 92.38 294 LYS A CA 1
ATOM 2415 C C . LYS A 1 294 ? 11.269 2.808 -26.689 1.00 92.38 294 LYS A C 1
ATOM 2417 O O . LYS A 1 294 ? 11.987 3.636 -26.150 1.00 92.38 294 LYS A O 1
ATOM 2422 N N . ASN A 1 295 ? 10.732 1.774 -26.048 1.00 85.56 295 ASN A N 1
ATOM 2423 C CA . ASN A 1 295 ? 10.828 1.583 -24.607 1.00 85.56 295 ASN A CA 1
ATOM 2424 C C . ASN A 1 295 ? 11.454 0.223 -24.308 1.00 85.56 295 ASN A C 1
ATOM 2426 O O . ASN A 1 295 ? 10.963 -0.804 -24.793 1.00 85.56 295 ASN A O 1
ATOM 2430 N N . PHE A 1 296 ? 12.523 0.229 -23.521 1.00 91.81 296 PHE A N 1
ATOM 2431 C CA . PHE A 1 296 ? 13.181 -0.979 -23.049 1.00 91.81 296 PHE A CA 1
ATOM 2432 C C . PHE A 1 296 ? 13.413 -0.891 -21.545 1.00 91.81 296 PHE A C 1
ATOM 2434 O O . PHE A 1 296 ? 14.079 0.031 -21.071 1.00 91.81 296 PHE A O 1
ATOM 2441 N N . GLU A 1 297 ? 12.865 -1.860 -20.821 1.00 82.81 297 GLU A N 1
ATOM 2442 C CA . GLU A 1 297 ? 13.023 -1.977 -19.374 1.00 82.81 297 GLU A CA 1
ATOM 2443 C C . GLU A 1 297 ? 13.691 -3.308 -19.032 1.00 82.81 297 GLU A C 1
ATOM 2445 O O . GLU A 1 297 ? 13.263 -4.380 -19.478 1.00 82.81 297 GLU A O 1
ATOM 2450 N N . TYR A 1 298 ? 14.769 -3.220 -18.258 1.00 80.00 298 TYR A N 1
ATOM 2451 C CA . TYR A 1 298 ? 15.594 -4.344 -17.842 1.00 80.00 298 TYR A CA 1
ATOM 2452 C C . TYR A 1 298 ? 16.095 -4.069 -16.419 1.00 80.00 298 TYR A C 1
ATOM 2454 O O . TYR A 1 298 ? 16.788 -3.085 -16.187 1.00 80.00 298 TYR A O 1
ATOM 2462 N N . LEU A 1 299 ? 15.695 -4.890 -15.449 1.00 70.62 299 LEU A N 1
ATOM 2463 C CA . LEU A 1 299 ? 15.913 -4.646 -14.018 1.00 70.62 299 LEU A CA 1
ATOM 2464 C C . LEU A 1 299 ? 16.166 -5.963 -13.289 1.00 70.62 299 LEU A C 1
ATOM 2466 O O . LEU A 1 299 ? 15.550 -6.978 -13.617 1.00 70.62 299 LEU A O 1
ATOM 2470 N N . GLY A 1 300 ? 17.080 -5.941 -12.316 1.00 53.81 300 GLY A N 1
ATOM 2471 C CA . GLY A 1 300 ? 17.327 -7.061 -11.398 1.00 53.81 300 GLY A CA 1
ATOM 2472 C C . GLY A 1 300 ? 18.220 -8.156 -11.982 1.00 53.81 300 GLY A C 1
ATOM 2473 O O . GLY A 1 300 ? 18.226 -9.292 -11.507 1.00 53.81 300 GLY A O 1
ATOM 2474 N N . VAL A 1 301 ? 18.975 -7.826 -13.030 1.00 59.12 301 VAL A N 1
ATOM 2475 C CA . VAL A 1 301 ? 19.913 -8.734 -13.681 1.00 59.12 301 VAL A CA 1
ATOM 2476 C C . VAL A 1 301 ? 21.296 -8.122 -13.592 1.00 59.12 301 VAL A C 1
ATOM 2478 O O . VAL A 1 301 ? 21.562 -7.080 -14.178 1.00 59.12 301 VAL A O 1
ATOM 2481 N N . ASP A 1 302 ? 22.169 -8.780 -12.840 1.00 63.66 302 ASP A N 1
ATOM 2482 C CA . ASP A 1 302 ? 23.557 -8.371 -12.679 1.00 63.66 302 ASP A CA 1
ATOM 2483 C C . ASP A 1 302 ? 24.277 -8.367 -14.038 1.00 63.66 302 ASP A C 1
ATOM 2485 O O . ASP A 1 302 ? 24.520 -9.428 -14.625 1.00 63.66 302 ASP A O 1
ATOM 2489 N N . LEU A 1 303 ? 24.568 -7.166 -14.537 1.00 65.38 303 LEU A N 1
ATOM 2490 C CA . LEU A 1 303 ? 25.332 -6.896 -15.746 1.00 65.38 303 LEU A CA 1
ATOM 2491 C C . LEU A 1 303 ? 26.805 -6.568 -15.423 1.00 65.38 303 LEU A C 1
ATOM 2493 O O . LEU A 1 303 ? 27.492 -6.034 -16.287 1.00 65.38 303 LEU A O 1
ATOM 2497 N N . SER A 1 304 ? 27.327 -6.897 -14.230 1.00 59.97 304 SER A N 1
ATOM 2498 C CA . SER A 1 304 ? 28.735 -6.670 -13.816 1.00 59.97 304 SER A CA 1
ATOM 2499 C C . SER A 1 304 ? 29.798 -7.481 -14.589 1.00 59.97 304 SER A C 1
ATOM 2501 O O . SER A 1 304 ? 30.911 -7.711 -14.120 1.00 59.97 304 SER A O 1
ATOM 2503 N N . ILE A 1 305 ? 29.474 -7.901 -15.806 1.00 60.88 305 ILE A N 1
ATOM 2504 C CA . ILE A 1 305 ? 30.391 -8.450 -16.803 1.00 60.88 305 ILE A CA 1
ATOM 2505 C C . ILE A 1 305 ? 31.025 -7.307 -17.614 1.00 60.88 305 ILE A C 1
ATOM 2507 O O . ILE A 1 305 ? 30.437 -6.239 -17.756 1.00 60.88 305 ILE A O 1
ATOM 2511 N N . GLU A 1 306 ? 32.204 -7.523 -18.209 1.00 56.34 306 GLU A N 1
ATOM 2512 C CA . GLU A 1 306 ? 32.938 -6.471 -18.947 1.00 56.34 306 GLU A CA 1
ATOM 2513 C C . GLU A 1 306 ? 32.138 -5.828 -20.104 1.00 56.34 306 GLU A C 1
ATOM 2515 O O . GLU A 1 306 ? 32.439 -4.706 -20.516 1.00 56.34 306 GLU A O 1
ATOM 2520 N N . LYS A 1 307 ? 31.128 -6.523 -20.653 1.00 64.06 307 LYS A N 1
ATOM 2521 C CA . LYS A 1 307 ? 30.310 -6.072 -21.796 1.00 64.06 307 LYS A CA 1
ATOM 2522 C C . LYS A 1 307 ? 28.807 -6.247 -21.519 1.00 64.06 307 LYS A C 1
ATOM 2524 O O . LYS A 1 307 ? 28.182 -7.140 -22.086 1.00 64.06 307 LYS A O 1
ATOM 2529 N N . PRO A 1 308 ? 28.206 -5.384 -20.682 1.00 66.75 308 PRO A N 1
ATOM 2530 C CA . PRO A 1 308 ? 26.816 -5.518 -20.233 1.00 66.75 308 PRO A CA 1
ATOM 2531 C C . PRO A 1 308 ? 25.791 -5.380 -21.368 1.00 66.75 308 PRO A C 1
ATOM 2533 O O . PRO A 1 308 ? 24.722 -5.988 -21.345 1.00 66.75 308 PRO A O 1
ATOM 2536 N N . LEU A 1 309 ? 26.122 -4.569 -22.376 1.00 85.25 309 LEU A N 1
ATOM 2537 C CA . LEU A 1 309 ? 25.298 -4.305 -23.550 1.00 85.25 309 LEU A CA 1
ATOM 2538 C C . LEU A 1 309 ? 26.108 -4.594 -24.825 1.00 85.25 309 LEU A C 1
ATOM 2540 O O . LEU A 1 309 ? 27.249 -4.133 -24.928 1.00 85.25 309 LEU A O 1
ATOM 2544 N N . PRO A 1 310 ? 25.534 -5.296 -25.820 1.00 89.19 310 PRO A N 1
ATOM 2545 C CA . PRO A 1 310 ? 26.231 -5.626 -27.060 1.00 89.19 310 PRO A CA 1
ATOM 2546 C C . PRO A 1 310 ? 26.500 -4.372 -27.898 1.00 89.19 310 PRO A C 1
ATOM 2548 O O . PRO A 1 310 ? 25.747 -3.395 -27.847 1.00 89.19 310 PRO A O 1
ATOM 2551 N N . GLN A 1 311 ? 27.519 -4.402 -28.763 1.00 88.94 311 GLN A N 1
ATOM 2552 C CA . GLN A 1 311 ? 27.863 -3.234 -29.591 1.00 88.94 311 GLN A CA 1
ATOM 2553 C C . GLN A 1 311 ? 26.697 -2.826 -30.503 1.00 88.94 311 GLN A C 1
ATOM 2555 O O . GLN A 1 311 ? 26.471 -1.638 -30.772 1.00 88.94 311 GLN A O 1
ATOM 2560 N N . SER A 1 312 ? 25.919 -3.805 -30.969 1.00 92.88 312 SER A N 1
ATOM 2561 C CA . SER A 1 312 ? 24.735 -3.556 -31.784 1.00 92.88 312 SER A CA 1
ATOM 2562 C C . SER A 1 312 ? 23.572 -2.895 -31.038 1.00 92.88 312 SER A C 1
ATOM 2564 O O . SER A 1 312 ? 22.669 -2.405 -31.715 1.00 92.88 312 SER A O 1
ATOM 2566 N N . PHE A 1 313 ? 23.596 -2.788 -29.703 1.00 93.19 313 PHE A N 1
ATOM 2567 C CA . PHE A 1 313 ? 22.580 -2.056 -28.933 1.00 93.19 313 PHE A CA 1
ATOM 2568 C C . PHE A 1 313 ? 22.481 -0.592 -29.389 1.00 93.19 313 PHE A C 1
ATOM 2570 O O . PHE A 1 313 ? 21.391 -0.038 -29.503 1.00 93.19 313 PHE A O 1
ATOM 2577 N N . SER A 1 314 ? 23.609 -0.006 -29.810 1.00 92.62 314 SER A N 1
ATOM 2578 C CA . SER A 1 314 ? 23.669 1.332 -30.420 1.00 92.62 314 SER A CA 1
ATOM 2579 C C . SER A 1 314 ? 22.827 1.502 -31.697 1.00 92.62 314 SER A C 1
ATOM 2581 O O . SER A 1 314 ? 22.559 2.627 -32.114 1.00 92.62 314 SER A O 1
ATOM 2583 N N . LYS A 1 315 ? 22.383 0.404 -32.330 1.00 95.12 315 LYS A N 1
ATOM 2584 C CA . LYS A 1 315 ? 21.512 0.419 -33.518 1.00 95.12 315 LYS A CA 1
ATOM 2585 C C . LYS A 1 315 ? 20.029 0.601 -33.176 1.00 95.12 315 LYS A C 1
ATOM 2587 O O . LYS A 1 315 ? 19.224 0.738 -34.097 1.00 95.12 315 LYS A O 1
ATOM 2592 N N . LEU A 1 316 ? 19.651 0.612 -31.895 1.00 95.69 316 LEU A N 1
ATOM 2593 C CA . LEU A 1 316 ? 18.290 0.905 -31.431 1.00 95.69 316 LEU A CA 1
ATOM 2594 C C . LEU A 1 316 ? 18.005 2.412 -31.499 1.00 95.69 316 LEU A C 1
ATOM 2596 O O . LEU A 1 316 ? 17.660 3.056 -30.516 1.00 95.69 316 LEU A O 1
ATOM 2600 N N . THR A 1 317 ? 18.156 3.007 -32.680 1.00 92.50 317 THR A N 1
ATOM 2601 C CA . THR A 1 317 ? 18.136 4.466 -32.856 1.00 92.50 317 THR A CA 1
ATOM 2602 C C . THR A 1 317 ? 16.780 5.105 -32.566 1.00 92.50 317 THR A C 1
ATOM 2604 O O . THR A 1 317 ? 16.718 6.321 -32.463 1.00 92.50 317 THR A O 1
ATOM 2607 N N . ASN A 1 318 ? 15.699 4.327 -32.454 1.00 95.38 318 ASN A N 1
ATOM 2608 C CA . ASN A 1 318 ? 14.364 4.815 -32.095 1.00 95.38 318 ASN A CA 1
ATOM 2609 C C . ASN A 1 318 ? 14.076 4.764 -30.587 1.00 95.38 318 ASN A C 1
ATOM 2611 O O . ASN A 1 318 ? 12.982 5.162 -30.189 1.00 95.38 318 ASN A O 1
ATOM 2615 N N . LEU A 1 319 ? 15.026 4.296 -29.770 1.00 96.75 319 LEU A N 1
ATOM 2616 C CA . LEU A 1 319 ? 14.844 4.184 -28.329 1.00 96.75 319 LEU A CA 1
ATOM 2617 C C . LEU A 1 319 ? 14.675 5.575 -27.699 1.00 96.75 319 LEU A C 1
ATOM 2619 O O . LEU A 1 319 ? 15.445 6.493 -27.981 1.00 96.75 319 LEU A O 1
ATOM 2623 N N . GLN A 1 320 ? 13.641 5.704 -26.876 1.00 89.31 320 GLN A N 1
ATOM 2624 C CA . GLN A 1 320 ? 13.191 6.915 -26.190 1.00 89.31 320 GLN A CA 1
ATOM 2625 C C . GLN A 1 320 ? 13.249 6.733 -24.672 1.00 89.31 320 GLN A C 1
ATOM 2627 O O . GLN A 1 320 ? 13.685 7.643 -23.978 1.00 89.31 320 GLN A O 1
ATOM 2632 N N . VAL A 1 321 ? 12.868 5.561 -24.165 1.00 84.31 321 VAL A N 1
ATOM 2633 C CA . VAL A 1 321 ? 12.914 5.227 -22.739 1.00 84.31 321 VAL A CA 1
ATOM 2634 C C . VAL A 1 321 ? 13.817 4.020 -22.543 1.00 84.31 321 VAL A C 1
ATOM 2636 O O . VAL A 1 321 ? 13.608 2.969 -23.158 1.00 84.31 321 VAL A O 1
ATOM 2639 N N . LEU A 1 322 ? 14.814 4.181 -21.680 1.00 92.69 322 LEU A N 1
ATOM 2640 C CA . LEU A 1 322 ? 15.709 3.114 -21.261 1.00 92.69 322 LEU A CA 1
ATOM 2641 C C . LEU A 1 322 ? 15.788 3.095 -19.739 1.00 92.69 322 LEU A C 1
ATOM 2643 O O . LEU A 1 322 ? 16.282 4.049 -19.138 1.00 92.69 322 LEU A O 1
ATOM 2647 N N . LYS A 1 323 ? 15.346 1.987 -19.146 1.00 81.69 323 LYS A N 1
ATOM 2648 C CA . LYS A 1 323 ? 15.483 1.733 -17.711 1.00 81.69 323 LYS A CA 1
ATOM 2649 C C . LYS A 1 323 ? 16.380 0.521 -17.494 1.00 81.69 323 LYS A C 1
ATOM 2651 O O . LYS A 1 323 ? 16.042 -0.573 -17.948 1.00 81.69 323 LYS A O 1
ATOM 2656 N N . LEU A 1 324 ? 17.518 0.735 -16.836 1.00 84.31 324 LEU A N 1
ATOM 2657 C CA . LEU A 1 324 ? 18.515 -0.280 -16.470 1.00 84.31 324 LEU A CA 1
ATOM 2658 C C . LEU A 1 324 ? 18.765 -0.240 -14.957 1.00 84.31 324 LEU A C 1
ATOM 2660 O O . LEU A 1 324 ? 19.890 -0.017 -14.495 1.00 84.31 324 LEU A O 1
ATOM 2664 N N . ARG A 1 325 ? 17.695 -0.389 -14.174 1.00 75.62 325 ARG A N 1
ATOM 2665 C CA . ARG A 1 325 ? 17.759 -0.284 -12.713 1.00 75.62 325 ARG A CA 1
ATOM 2666 C C . ARG A 1 325 ? 18.435 -1.512 -12.105 1.00 75.62 325 ARG A C 1
ATOM 2668 O O . ARG A 1 325 ? 18.276 -2.618 -12.625 1.00 75.62 325 ARG A O 1
ATOM 2675 N N . TYR A 1 326 ? 19.172 -1.336 -11.009 1.00 72.81 326 TYR A N 1
ATOM 2676 C CA . TYR A 1 326 ? 19.806 -2.425 -10.246 1.00 72.81 326 TYR A CA 1
ATOM 2677 C C . TYR A 1 326 ? 20.530 -3.463 -11.122 1.00 72.81 326 TYR A C 1
ATOM 2679 O O . TYR A 1 326 ? 20.436 -4.673 -10.911 1.00 72.81 326 TYR A O 1
ATOM 2687 N N . CYS A 1 327 ? 21.237 -2.981 -12.144 1.00 76.69 327 CYS A N 1
ATOM 2688 C CA . CYS A 1 327 ? 21.957 -3.815 -13.103 1.00 76.69 327 CYS A CA 1
ATOM 2689 C C . CYS A 1 327 ? 23.442 -3.982 -12.741 1.00 76.69 327 CYS A C 1
ATOM 2691 O O . CYS A 1 327 ? 24.191 -4.580 -13.505 1.00 76.69 327 CYS A O 1
ATOM 2693 N N . GLY A 1 328 ? 23.900 -3.446 -11.605 1.00 79.25 328 GLY A N 1
ATOM 2694 C CA . GLY A 1 328 ? 25.302 -3.544 -11.185 1.00 79.25 328 GLY A CA 1
ATOM 2695 C C . GLY A 1 328 ? 26.280 -2.748 -12.061 1.00 79.25 328 GLY A C 1
ATOM 2696 O O . GLY A 1 328 ? 27.471 -3.052 -12.079 1.00 79.25 328 GLY A O 1
ATOM 2697 N N . LEU A 1 329 ? 25.807 -1.739 -12.803 1.00 84.19 329 LEU A N 1
ATOM 2698 C CA . LEU A 1 329 ? 26.658 -0.918 -13.670 1.00 84.19 329 LEU A CA 1
ATOM 2699 C C . LEU A 1 329 ? 27.617 -0.062 -12.831 1.00 84.19 329 LEU A C 1
ATOM 2701 O O . LEU A 1 329 ? 27.178 0.715 -11.991 1.00 84.19 329 LEU A O 1
ATOM 2705 N N . THR A 1 330 ? 28.921 -0.155 -13.081 1.00 87.06 330 THR A N 1
ATOM 2706 C CA . THR A 1 330 ? 29.945 0.676 -12.413 1.00 87.06 330 THR A CA 1
ATOM 2707 C C . THR A 1 330 ? 30.289 1.946 -13.190 1.00 87.06 330 THR A C 1
ATOM 2709 O O . THR A 1 330 ? 30.802 2.907 -12.630 1.00 87.06 330 THR A O 1
ATOM 2712 N N . SER A 1 331 ? 29.994 1.966 -14.490 1.00 88.81 331 SER A N 1
ATOM 2713 C CA . SER A 1 331 ? 30.148 3.124 -15.373 1.00 88.81 331 SER A CA 1
ATOM 2714 C C . SER A 1 331 ? 29.059 3.113 -16.446 1.00 88.81 331 SER A C 1
ATOM 2716 O O . SER A 1 331 ? 28.443 2.075 -16.706 1.00 88.81 331 SER A O 1
ATOM 2718 N N . LEU A 1 332 ? 28.806 4.265 -17.075 1.00 89.94 332 LEU A N 1
ATOM 2719 C CA . LEU A 1 332 ? 27.845 4.359 -18.171 1.00 89.94 332 LEU A CA 1
ATOM 2720 C C . LEU A 1 332 ? 28.383 3.620 -19.415 1.00 89.94 332 LEU A C 1
ATOM 2722 O O . LEU A 1 332 ? 29.421 4.021 -19.952 1.00 89.94 332 LEU A O 1
ATOM 2726 N N . PRO A 1 333 ? 27.686 2.594 -19.945 1.00 88.56 333 PRO A N 1
ATOM 2727 C CA . PRO A 1 333 ? 28.157 1.884 -21.129 1.00 88.56 333 PRO A CA 1
ATOM 2728 C C . PRO A 1 333 ? 28.257 2.808 -22.352 1.00 88.56 333 PRO A C 1
ATOM 2730 O O . PRO A 1 333 ? 27.267 3.396 -22.789 1.00 88.56 333 PRO A O 1
ATOM 2733 N N . GLN A 1 334 ? 29.441 2.871 -22.970 1.00 88.31 334 GLN A N 1
ATOM 2734 C CA . GLN A 1 334 ? 29.748 3.753 -24.112 1.00 88.31 334 GLN A CA 1
ATOM 2735 C C . GLN A 1 334 ? 28.793 3.578 -25.307 1.00 88.31 334 GLN A C 1
ATOM 2737 O O . GLN A 1 334 ? 28.542 4.511 -26.069 1.00 88.31 334 GLN A O 1
ATOM 2742 N N . VAL A 1 335 ? 28.207 2.387 -25.467 1.00 90.56 335 VAL A N 1
ATOM 2743 C CA . VAL A 1 335 ? 27.206 2.110 -26.509 1.00 90.56 335 VAL A CA 1
ATOM 2744 C C . VAL A 1 335 ? 25.946 2.974 -26.381 1.00 90.56 335 VAL A C 1
ATOM 2746 O O . VAL A 1 335 ? 25.318 3.260 -27.403 1.00 90.56 335 VAL A O 1
ATOM 2749 N N . LEU A 1 336 ? 25.594 3.419 -25.167 1.00 92.69 336 LEU A N 1
ATOM 2750 C CA . LEU A 1 336 ? 24.407 4.238 -24.906 1.00 92.69 336 LEU A CA 1
ATOM 2751 C C . LEU A 1 336 ? 24.548 5.661 -25.452 1.00 92.69 336 LEU A C 1
ATOM 2753 O O . LEU A 1 336 ? 23.564 6.225 -25.917 1.00 92.69 336 LEU A O 1
ATOM 2757 N N . LEU A 1 337 ? 25.766 6.209 -25.514 1.00 92.31 337 LEU A N 1
ATOM 2758 C CA . LEU A 1 337 ? 26.046 7.572 -26.001 1.00 92.31 337 LEU A CA 1
ATOM 2759 C C . LEU A 1 337 ? 25.651 7.802 -27.477 1.00 92.31 337 LEU A C 1
ATOM 2761 O O . LEU A 1 337 ? 25.547 8.934 -27.966 1.00 92.31 337 LEU A O 1
ATOM 2765 N N . LYS A 1 338 ? 25.418 6.711 -28.215 1.00 93.69 338 LYS A N 1
ATOM 2766 C CA . LYS A 1 338 ? 24.956 6.726 -29.609 1.00 93.69 338 LYS A CA 1
ATOM 2767 C C . LYS A 1 338 ? 23.430 6.835 -29.742 1.00 93.69 338 LYS A C 1
ATOM 2769 O O . LYS A 1 338 ? 22.940 7.066 -30.848 1.00 93.69 338 LYS A O 1
ATOM 2774 N N . LEU A 1 339 ? 22.668 6.702 -28.655 1.00 94.94 339 LEU A N 1
ATOM 2775 C CA . LEU A 1 339 ? 21.201 6.698 -28.662 1.00 94.94 339 LEU A CA 1
ATOM 2776 C C . LEU A 1 339 ? 20.628 8.125 -28.631 1.00 94.94 339 LEU A C 1
ATOM 2778 O O . LEU A 1 339 ? 20.065 8.581 -27.641 1.00 94.94 339 LEU A O 1
ATOM 2782 N N . LYS A 1 340 ? 20.741 8.840 -29.756 1.00 93.44 340 LYS A N 1
ATOM 2783 C CA . LYS A 1 340 ? 20.392 10.273 -29.859 1.00 93.44 340 LYS A CA 1
ATOM 2784 C C . LYS A 1 340 ? 18.909 10.618 -29.648 1.00 93.44 340 LYS A C 1
ATOM 2786 O O . LYS A 1 340 ? 18.578 11.792 -29.515 1.00 93.44 340 LYS A O 1
ATOM 2791 N N . ASN A 1 341 ? 18.014 9.629 -29.661 1.00 94.62 341 ASN A N 1
ATOM 2792 C CA . ASN A 1 341 ? 16.574 9.836 -29.477 1.00 94.62 341 ASN A CA 1
ATOM 2793 C C . ASN A 1 341 ? 16.082 9.596 -28.043 1.00 94.62 341 ASN A C 1
ATOM 2795 O O . ASN A 1 341 ? 14.881 9.739 -27.808 1.00 94.62 341 ASN A O 1
ATOM 2799 N N . LEU A 1 342 ? 16.986 9.266 -27.116 1.00 93.88 342 LEU A N 1
ATOM 2800 C CA . LEU A 1 342 ? 16.639 8.979 -25.732 1.00 93.88 342 LEU A CA 1
ATOM 2801 C C . LEU A 1 342 ? 16.086 10.229 -25.029 1.00 93.88 342 LEU A C 1
ATOM 2803 O O . LEU A 1 342 ? 16.646 11.315 -25.158 1.00 93.88 342 LEU A O 1
ATOM 2807 N N . GLN A 1 343 ? 14.976 10.049 -24.320 1.00 84.25 343 GLN A N 1
ATOM 2808 C CA . GLN A 1 343 ? 14.224 11.062 -23.572 1.00 84.25 343 GLN A CA 1
ATOM 2809 C C . GLN A 1 343 ? 14.246 10.768 -22.073 1.00 84.25 343 GLN A C 1
ATOM 2811 O O . GLN A 1 343 ? 14.388 11.689 -21.274 1.00 84.25 343 GLN A O 1
ATOM 2816 N N . VAL A 1 344 ? 14.167 9.487 -21.708 1.00 79.94 344 VAL A N 1
ATOM 2817 C CA . VAL A 1 344 ? 14.232 9.018 -20.324 1.00 79.94 344 VAL A CA 1
ATOM 2818 C C . VAL A 1 344 ? 15.369 8.020 -20.181 1.00 79.94 344 VAL A C 1
ATOM 2820 O O . VAL A 1 344 ? 15.417 7.019 -20.907 1.00 79.94 344 VAL A O 1
ATOM 2823 N N . LEU A 1 345 ? 16.265 8.302 -19.238 1.00 89.81 345 LEU A N 1
ATOM 2824 C CA . LEU A 1 345 ? 17.343 7.412 -18.832 1.00 89.81 345 LEU A CA 1
ATOM 2825 C C . LEU A 1 345 ? 17.270 7.189 -17.327 1.00 89.81 345 LEU A C 1
ATOM 2827 O O . LEU A 1 345 ? 17.550 8.093 -16.544 1.00 89.81 345 LEU A O 1
ATOM 2831 N N . ASP A 1 346 ? 16.943 5.966 -16.944 1.00 80.56 346 ASP A N 1
ATOM 2832 C CA . ASP A 1 346 ? 16.893 5.560 -15.548 1.00 80.56 346 ASP A CA 1
ATOM 2833 C C . ASP A 1 346 ? 17.935 4.475 -15.282 1.00 80.56 346 ASP A C 1
ATOM 2835 O O . ASP A 1 346 ? 17.884 3.374 -15.838 1.00 80.56 346 ASP A O 1
ATOM 2839 N N . LEU A 1 347 ? 18.911 4.829 -14.448 1.00 87.62 347 LEU A N 1
ATOM 2840 C CA . LEU A 1 347 ? 20.004 3.978 -13.986 1.00 87.62 347 LEU A CA 1
ATOM 2841 C C . LEU A 1 347 ? 20.007 3.896 -12.455 1.00 87.62 347 LEU A C 1
ATOM 2843 O O . LEU A 1 347 ? 21.073 3.775 -11.840 1.00 87.62 347 LEU A O 1
ATOM 2847 N N . THR A 1 348 ? 18.833 3.966 -11.833 1.00 79.25 348 THR A N 1
ATOM 2848 C CA . THR A 1 348 ? 18.696 3.866 -10.380 1.00 79.25 348 THR A CA 1
ATOM 2849 C C . THR A 1 348 ? 19.253 2.539 -9.854 1.00 79.25 348 THR A C 1
ATOM 2851 O O . THR A 1 348 ? 19.081 1.492 -10.477 1.00 79.25 348 THR A O 1
ATOM 2854 N N . GLY A 1 349 ? 19.935 2.550 -8.710 1.00 67.44 349 GLY A N 1
ATOM 2855 C CA . GLY A 1 349 ? 20.374 1.315 -8.041 1.00 67.44 349 GLY A CA 1
ATOM 2856 C C . GLY A 1 349 ? 21.645 0.693 -8.616 1.00 67.44 349 GLY A C 1
ATOM 2857 O O . GLY A 1 349 ? 21.870 -0.507 -8.470 1.00 67.44 349 GLY A O 1
ATOM 2858 N N . ASN A 1 350 ? 22.467 1.476 -9.312 1.00 81.19 350 ASN A N 1
ATOM 2859 C CA . ASN A 1 350 ? 23.735 1.022 -9.875 1.00 81.19 350 ASN A CA 1
ATOM 2860 C C . ASN A 1 350 ? 24.925 1.459 -8.994 1.00 81.19 350 ASN A C 1
ATOM 2862 O O . ASN A 1 350 ? 24.787 1.836 -7.834 1.00 81.19 350 ASN A O 1
ATOM 2866 N N . SER A 1 351 ? 26.145 1.320 -9.502 1.00 86.94 351 SER A N 1
ATOM 2867 C CA . SER A 1 351 ? 27.389 1.707 -8.823 1.00 86.94 351 SER A CA 1
ATOM 2868 C C . SER A 1 351 ? 28.146 2.790 -9.596 1.00 86.94 351 SER A C 1
ATOM 2870 O O . SER A 1 351 ? 29.375 2.810 -9.581 1.00 86.94 351 SER A O 1
ATOM 2872 N N . LEU A 1 352 ? 27.423 3.682 -10.281 1.00 89.38 352 LEU A N 1
ATOM 2873 C CA . LEU A 1 352 ? 28.006 4.784 -11.048 1.00 89.38 352 LEU A CA 1
ATOM 2874 C C . LEU A 1 352 ? 28.616 5.816 -10.101 1.00 89.38 352 LEU A C 1
ATOM 2876 O O . LEU A 1 352 ? 27.943 6.283 -9.189 1.00 89.38 352 LEU A O 1
ATOM 2880 N N . ASN A 1 353 ? 29.870 6.192 -10.315 1.00 89.75 353 ASN A N 1
ATOM 2881 C CA . ASN A 1 353 ? 30.535 7.242 -9.538 1.00 89.75 353 ASN A CA 1
ATOM 2882 C C . ASN A 1 353 ? 30.705 8.557 -10.311 1.00 89.75 353 ASN A C 1
ATOM 2884 O O . ASN A 1 353 ? 30.822 9.606 -9.682 1.00 89.75 353 ASN A O 1
ATOM 2888 N N . ASP A 1 354 ? 30.694 8.500 -11.643 1.00 89.50 354 ASP A N 1
ATOM 2889 C CA . ASP A 1 354 ? 30.777 9.651 -12.539 1.00 89.50 354 ASP A CA 1
ATOM 2890 C C . ASP A 1 354 ? 30.146 9.333 -13.912 1.00 89.50 354 ASP A C 1
ATOM 2892 O O . ASP A 1 354 ? 29.777 8.186 -14.203 1.00 89.50 354 ASP A O 1
ATOM 2896 N N . LEU A 1 355 ? 30.013 10.352 -14.761 1.00 90.81 355 LEU A N 1
ATOM 2897 C CA . LEU A 1 355 ? 29.577 10.244 -16.152 1.00 90.81 355 LEU A CA 1
ATOM 2898 C C . LEU A 1 355 ? 30.725 10.596 -17.108 1.00 90.81 355 LEU A C 1
ATOM 2900 O O . LEU A 1 355 ? 31.545 11.455 -16.800 1.00 90.81 355 LEU A O 1
ATOM 2904 N N . PRO A 1 356 ? 30.795 9.970 -18.297 1.00 89.94 356 PRO A N 1
ATOM 2905 C CA . PRO A 1 356 ? 31.799 10.331 -19.292 1.00 89.94 356 PRO A CA 1
ATOM 2906 C C . PRO A 1 356 ? 31.572 11.758 -19.816 1.00 89.94 356 PRO A C 1
ATOM 2908 O O . PRO A 1 356 ? 30.427 12.175 -19.975 1.00 89.94 356 PRO A O 1
ATOM 2911 N N . GLU A 1 357 ? 32.646 12.466 -20.177 1.00 85.31 357 GLU A N 1
ATOM 2912 C CA . GLU A 1 357 ? 32.605 13.845 -20.709 1.00 85.31 357 GLU A CA 1
ATOM 2913 C C . GLU A 1 357 ? 31.636 13.986 -21.895 1.00 85.31 357 GLU A C 1
ATOM 2915 O O . GLU A 1 357 ? 30.862 14.935 -21.993 1.00 85.31 357 GLU A O 1
ATOM 2920 N N . GLN A 1 358 ? 31.571 12.970 -22.762 1.00 88.81 358 GLN A N 1
ATOM 2921 C CA . GLN A 1 358 ? 30.671 12.981 -23.913 1.00 88.81 358 GLN A CA 1
ATOM 2922 C C . GLN A 1 358 ? 29.180 12.952 -23.533 1.00 88.81 358 GLN A C 1
ATOM 2924 O O . GLN A 1 358 ? 28.347 13.142 -24.421 1.00 88.81 358 GLN A O 1
ATOM 2929 N N . PHE A 1 359 ? 28.807 12.693 -22.272 1.00 90.06 359 PHE A N 1
ATOM 2930 C CA . PHE A 1 359 ? 27.411 12.673 -21.819 1.00 90.06 359 PHE A CA 1
ATOM 2931 C C . PHE A 1 359 ? 26.691 13.985 -22.149 1.00 90.06 359 PHE A C 1
ATOM 2933 O O . PHE A 1 359 ? 25.574 13.939 -22.664 1.00 90.06 359 PHE A O 1
ATOM 2940 N N . GLU A 1 360 ? 27.373 15.119 -21.956 1.00 83.19 360 GLU A N 1
ATOM 2941 C CA . GLU A 1 360 ? 26.865 16.476 -22.196 1.00 83.19 360 GLU A CA 1
ATOM 2942 C C . GLU A 1 360 ? 26.293 16.653 -23.613 1.00 83.19 360 GLU A C 1
ATOM 2944 O O . GLU A 1 360 ? 25.245 17.257 -23.814 1.00 83.19 360 GLU A O 1
ATOM 2949 N N . THR A 1 361 ? 26.954 16.073 -24.615 1.00 86.56 361 THR A N 1
ATOM 2950 C CA . THR A 1 361 ? 26.582 16.217 -26.032 1.00 86.56 361 THR A CA 1
ATOM 2951 C C . THR A 1 361 ? 25.866 14.985 -26.588 1.00 86.56 361 THR A C 1
ATOM 2953 O O . THR A 1 361 ? 25.411 14.961 -27.740 1.00 86.56 361 THR A O 1
ATOM 2956 N N . SER A 1 362 ? 25.762 13.913 -25.798 1.00 89.19 362 SER A N 1
ATOM 2957 C CA . SER A 1 362 ? 25.339 12.617 -26.318 1.00 89.19 362 SER A CA 1
ATOM 2958 C C . SER A 1 362 ? 23.831 12.439 -26.421 1.00 89.19 362 SER A C 1
ATOM 2960 O O . SER A 1 362 ? 23.394 11.719 -27.325 1.00 89.19 362 SER A O 1
ATOM 2962 N N . PHE A 1 363 ? 23.042 13.114 -25.583 1.00 91.75 363 PHE A N 1
ATOM 2963 C CA . PHE A 1 363 ? 21.600 12.881 -25.474 1.00 91.75 363 PHE A CA 1
ATOM 2964 C C . PHE A 1 363 ? 20.762 14.150 -25.728 1.00 91.75 363 PHE A C 1
ATOM 2966 O O . PHE A 1 363 ? 20.112 14.676 -24.826 1.00 91.75 363 PHE A O 1
ATOM 2973 N N . PRO A 1 364 ? 20.675 14.625 -26.985 1.00 91.06 364 PRO A N 1
ATOM 2974 C CA . PRO A 1 364 ? 20.048 15.908 -27.318 1.00 91.06 364 PRO A CA 1
ATOM 2975 C C . PRO A 1 364 ? 18.531 15.966 -27.072 1.00 91.06 364 PRO A C 1
ATOM 2977 O O . PRO A 1 364 ? 17.942 17.035 -27.196 1.00 91.06 364 PRO A O 1
ATOM 2980 N N . LYS A 1 365 ? 17.869 14.851 -26.737 1.00 88.31 365 LYS A N 1
ATOM 2981 C CA . LYS A 1 365 ? 16.431 14.800 -26.410 1.00 88.31 365 LYS A CA 1
ATOM 2982 C C . LYS A 1 365 ? 16.137 14.404 -24.963 1.00 88.31 365 LYS A C 1
ATOM 2984 O O . LYS A 1 365 ? 14.966 14.281 -24.618 1.00 88.31 365 LYS A O 1
ATOM 2989 N N . LEU A 1 366 ? 17.168 14.211 -24.139 1.00 86.81 366 LEU A N 1
ATOM 2990 C CA . LEU A 1 366 ? 17.013 13.751 -22.763 1.00 86.81 366 LEU A CA 1
ATOM 2991 C C . LEU A 1 366 ? 16.301 14.815 -21.932 1.00 86.81 366 LEU A C 1
ATOM 2993 O O . LEU A 1 366 ? 16.707 15.980 -21.950 1.00 86.81 366 LEU A O 1
ATOM 2997 N N . SER A 1 367 ? 15.244 14.405 -21.236 1.00 77.56 367 SER A N 1
ATOM 2998 C CA . SER A 1 367 ? 14.421 15.259 -20.382 1.00 77.56 367 SER A CA 1
ATOM 2999 C C . SER A 1 367 ? 14.223 14.682 -18.982 1.00 77.56 367 SER A C 1
ATOM 3001 O O . SER A 1 367 ? 14.024 15.463 -18.057 1.00 77.56 367 SER A O 1
ATOM 3003 N N . VAL A 1 368 ? 14.319 13.363 -18.802 1.00 70.94 368 VAL A N 1
ATOM 3004 C CA . VAL A 1 368 ? 14.198 12.707 -17.494 1.00 70.94 368 VAL A CA 1
ATOM 3005 C C . VAL A 1 368 ? 15.433 11.863 -17.211 1.00 70.94 368 VAL A C 1
ATOM 3007 O O . VAL A 1 368 ? 15.839 11.044 -18.042 1.00 70.94 368 VAL A O 1
ATOM 3010 N N . ILE A 1 369 ? 16.016 12.069 -16.032 1.00 82.81 369 ILE A N 1
ATOM 3011 C CA . ILE A 1 369 ? 17.187 11.340 -15.547 1.00 82.81 369 ILE A CA 1
ATOM 3012 C C . ILE A 1 369 ? 16.896 10.785 -14.158 1.00 82.81 369 ILE A C 1
ATOM 3014 O O . ILE A 1 369 ? 16.558 11.543 -13.254 1.00 82.81 369 ILE A O 1
ATOM 3018 N N . CYS A 1 370 ? 17.111 9.488 -13.967 1.00 78.19 370 CYS A N 1
ATOM 3019 C CA . CYS A 1 370 ? 16.987 8.864 -12.654 1.00 78.19 370 CYS A CA 1
ATOM 3020 C C . CYS A 1 370 ? 18.312 8.200 -12.271 1.00 78.19 370 CYS A C 1
ATOM 3022 O O . CYS A 1 370 ? 18.682 7.167 -12.831 1.00 78.19 370 CYS A O 1
ATOM 3024 N N . PHE A 1 371 ? 19.052 8.827 -11.353 1.00 84.94 371 PHE A N 1
ATOM 3025 C CA . PHE A 1 371 ? 20.377 8.403 -10.880 1.00 84.94 371 PHE A CA 1
ATOM 3026 C C . PHE A 1 371 ? 20.431 8.186 -9.368 1.00 84.94 371 PHE A C 1
ATOM 3028 O O . PHE A 1 371 ? 21.520 8.090 -8.792 1.00 84.94 371 PHE A O 1
ATOM 3035 N N . ALA A 1 372 ? 19.276 8.045 -8.720 1.00 71.88 372 ALA A N 1
ATOM 3036 C CA . ALA A 1 372 ? 19.213 7.654 -7.321 1.00 71.88 372 ALA A CA 1
ATOM 3037 C C . ALA A 1 372 ? 19.977 6.332 -7.069 1.00 71.88 372 ALA A C 1
ATOM 3039 O O . ALA A 1 372 ? 20.164 5.524 -7.983 1.00 71.88 372 ALA A O 1
ATOM 3040 N N . PHE A 1 373 ? 20.445 6.094 -5.842 1.00 68.38 373 PHE A N 1
ATOM 3041 C CA . PHE A 1 373 ? 21.141 4.849 -5.461 1.00 68.38 373 PHE A CA 1
ATOM 3042 C C . PHE A 1 373 ? 22.373 4.539 -6.309 1.00 68.38 373 PHE A C 1
ATOM 3044 O O . PHE A 1 373 ? 22.518 3.437 -6.832 1.00 68.38 373 PHE A O 1
ATOM 3051 N N . ASN A 1 374 ? 23.257 5.516 -6.463 1.00 83.94 374 ASN A N 1
ATOM 3052 C CA . ASN A 1 374 ? 24.543 5.334 -7.123 1.00 83.94 374 ASN A CA 1
ATOM 3053 C C . ASN A 1 374 ? 25.684 5.723 -6.160 1.00 83.94 374 ASN A C 1
ATOM 3055 O O . ASN A 1 374 ? 25.532 5.706 -4.935 1.00 83.94 374 ASN A O 1
ATOM 3059 N N . LYS A 1 375 ? 26.872 5.999 -6.696 1.00 87.81 375 LYS A N 1
ATOM 3060 C CA . LYS A 1 375 ? 28.092 6.362 -5.961 1.00 87.81 375 LYS A CA 1
ATOM 3061 C C . LYS A 1 375 ? 28.601 7.761 -6.329 1.00 87.81 375 LYS A C 1
ATOM 3063 O O . LYS A 1 375 ? 29.787 8.034 -6.146 1.00 87.81 375 LYS A O 1
ATOM 3068 N N . PHE A 1 376 ? 27.731 8.643 -6.826 1.00 87.50 376 PHE A N 1
ATOM 3069 C CA . PHE A 1 376 ? 28.090 10.026 -7.136 1.00 87.50 376 PHE A CA 1
ATOM 3070 C C . PHE A 1 376 ? 28.457 10.787 -5.857 1.00 87.50 376 PHE A C 1
ATOM 3072 O O . PHE A 1 376 ? 27.684 10.840 -4.906 1.00 87.50 376 PHE A O 1
ATOM 3079 N N . LYS A 1 377 ? 29.647 11.389 -5.832 1.00 86.69 377 LYS A N 1
ATOM 3080 C CA . LYS A 1 377 ? 30.087 12.250 -4.719 1.00 86.69 377 LYS A CA 1
ATOM 3081 C C . LYS A 1 377 ? 29.786 13.729 -4.941 1.00 86.69 377 LYS A C 1
ATOM 3083 O O . LYS A 1 377 ? 29.774 14.523 -4.006 1.00 86.69 377 LYS A O 1
ATOM 3088 N N . LYS A 1 378 ? 29.556 14.102 -6.197 1.00 84.25 378 LYS A N 1
ATOM 3089 C CA . LYS A 1 378 ? 29.234 15.453 -6.668 1.00 84.25 378 LYS A CA 1
ATOM 3090 C C . LYS A 1 378 ? 28.252 15.329 -7.819 1.00 84.25 378 LYS A C 1
ATOM 3092 O O . LYS A 1 378 ? 28.134 14.254 -8.410 1.00 84.25 378 LYS A O 1
ATOM 3097 N N . VAL A 1 379 ? 27.519 16.401 -8.117 1.00 81.94 379 VAL A N 1
ATOM 3098 C CA . VAL A 1 379 ? 26.634 16.408 -9.291 1.00 81.94 379 VAL A CA 1
ATOM 3099 C C . VAL A 1 379 ? 27.533 16.336 -10.532 1.00 81.94 379 VAL A C 1
ATOM 3101 O O . VAL A 1 379 ? 28.390 17.207 -10.669 1.00 81.94 379 VAL A O 1
ATOM 3104 N N . PRO A 1 380 ? 27.390 15.328 -11.414 1.00 82.44 380 PRO A N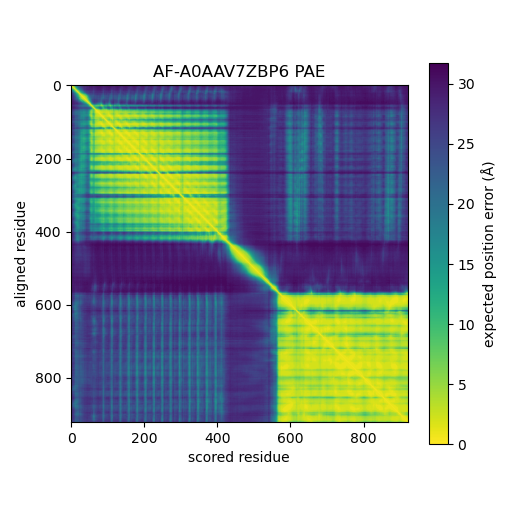 1
ATOM 3105 C CA . PRO A 1 380 ? 28.272 15.176 -12.570 1.00 82.44 380 PRO A CA 1
ATOM 3106 C C . PRO A 1 380 ? 28.246 16.401 -13.493 1.00 82.44 380 PRO A C 1
ATOM 3108 O O . PRO A 1 380 ? 27.165 16.858 -13.880 1.00 82.44 380 PRO A O 1
ATOM 3111 N N . ASN A 1 381 ? 29.423 16.883 -13.911 1.00 76.31 381 ASN A N 1
ATOM 3112 C CA . ASN A 1 381 ? 29.553 18.046 -14.806 1.00 76.31 381 ASN A CA 1
ATOM 3113 C C . ASN A 1 381 ? 28.748 17.864 -16.099 1.00 76.31 381 ASN A C 1
ATOM 3115 O O . ASN A 1 381 ? 27.994 18.748 -16.490 1.00 76.31 381 ASN A O 1
ATOM 3119 N N . GLY A 1 382 ? 28.759 16.654 -16.673 1.00 76.69 382 GLY A N 1
ATOM 3120 C CA . GLY A 1 382 ? 27.986 16.333 -17.877 1.00 76.69 382 GLY A CA 1
ATOM 3121 C C . GLY A 1 382 ? 26.469 16.566 -17.771 1.00 76.69 382 GLY A C 1
ATOM 3122 O O . GLY A 1 382 ? 25.800 16.576 -18.799 1.00 76.69 382 GLY A O 1
ATOM 3123 N N . ILE A 1 383 ? 25.906 16.760 -16.570 1.00 80.25 383 ILE A N 1
ATOM 3124 C CA . ILE A 1 383 ? 24.497 17.140 -16.344 1.00 80.25 383 ILE A CA 1
ATOM 3125 C C . ILE A 1 383 ? 24.346 18.652 -16.147 1.00 80.25 383 ILE A C 1
ATOM 3127 O O . ILE A 1 383 ? 23.394 19.248 -16.677 1.00 80.25 383 ILE A O 1
ATOM 3131 N N . LEU A 1 384 ? 25.268 19.261 -15.391 1.00 73.25 384 LEU A N 1
ATOM 3132 C CA . LEU A 1 384 ? 25.313 20.708 -15.163 1.00 73.25 384 LEU A CA 1
ATOM 3133 C C . LEU A 1 384 ? 25.451 21.455 -16.493 1.00 73.25 384 LEU A C 1
ATOM 3135 O O . LEU A 1 384 ? 24.682 22.382 -16.749 1.00 73.25 384 LEU A O 1
ATOM 3139 N N . ASP A 1 385 ? 26.323 20.955 -17.363 1.00 72.06 385 ASP A N 1
ATOM 3140 C CA . ASP A 1 385 ? 26.679 21.584 -18.635 1.00 72.06 385 ASP A CA 1
ATOM 3141 C C . ASP A 1 385 ? 25.779 21.128 -19.799 1.00 72.06 385 ASP A C 1
ATOM 3143 O O . ASP A 1 385 ? 25.787 21.711 -20.880 1.00 72.06 385 ASP A O 1
ATOM 3147 N N . HIS A 1 386 ? 24.915 20.126 -19.583 1.00 79.25 386 HIS A N 1
ATOM 3148 C CA . HIS A 1 386 ? 24.060 19.585 -20.643 1.00 79.25 386 HIS A CA 1
ATOM 3149 C C . HIS A 1 386 ? 23.152 20.677 -21.260 1.00 79.25 386 HIS A C 1
ATOM 3151 O O . HIS A 1 386 ? 22.439 21.368 -20.525 1.00 79.25 386 HIS A O 1
ATOM 3157 N N . PRO A 1 387 ? 23.041 20.803 -22.595 1.00 74.06 387 PRO A N 1
ATOM 3158 C CA . PRO A 1 387 ? 22.358 21.932 -23.245 1.00 74.06 387 PRO A CA 1
ATOM 3159 C C . PRO A 1 387 ? 20.830 21.966 -23.041 1.00 74.06 387 PRO A C 1
ATOM 3161 O O . PRO A 1 387 ? 20.191 23.015 -23.213 1.00 74.06 387 PRO A O 1
ATOM 3164 N N . ASN A 1 388 ? 20.232 20.829 -22.671 1.00 75.19 388 ASN A N 1
ATOM 3165 C CA . ASN A 1 388 ? 18.798 20.710 -22.402 1.00 75.19 388 ASN A CA 1
ATOM 3166 C C . ASN A 1 388 ? 18.428 21.115 -20.971 1.00 75.19 388 ASN A C 1
ATOM 3168 O O . ASN A 1 388 ? 19.148 20.825 -20.013 1.00 75.19 388 ASN A O 1
ATOM 3172 N N . SER A 1 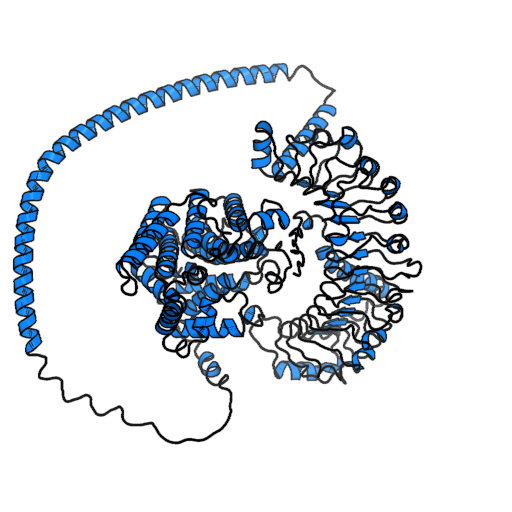389 ? 17.241 21.709 -20.833 1.00 73.00 389 SER A N 1
ATOM 3173 C CA . SER A 1 389 ? 16.528 21.762 -19.557 1.00 73.00 389 SER A CA 1
ATOM 3174 C C . SER A 1 389 ? 15.843 20.424 -19.301 1.00 73.00 389 SER A C 1
ATOM 3176 O O . SER A 1 389 ? 15.230 19.858 -20.208 1.00 73.00 389 SER A O 1
ATOM 3178 N N . PHE A 1 390 ? 15.934 19.937 -18.069 1.00 70.31 390 PHE A N 1
ATOM 3179 C CA . PHE A 1 390 ? 15.339 18.663 -17.677 1.00 70.31 390 PHE A CA 1
ATOM 3180 C C . PHE A 1 390 ? 13.948 18.881 -17.070 1.00 70.31 390 PHE A C 1
ATOM 3182 O O . PHE A 1 390 ? 13.694 19.907 -16.436 1.00 70.31 390 PHE A O 1
ATOM 3189 N N . GLN A 1 391 ? 13.054 17.920 -17.294 1.00 60.19 391 GLN A N 1
ATOM 3190 C CA . GLN A 1 391 ? 11.719 17.833 -16.696 1.00 60.19 391 GLN A CA 1
ATOM 3191 C C . GLN A 1 391 ? 11.764 17.176 -15.317 1.00 60.19 391 GLN A C 1
ATOM 3193 O O . GLN A 1 391 ? 11.004 17.568 -14.442 1.00 60.19 391 GLN A O 1
ATOM 3198 N N . ALA A 1 392 ? 12.652 16.198 -15.129 1.00 53.84 392 ALA A N 1
ATOM 3199 C CA . ALA A 1 392 ? 12.870 15.535 -13.851 1.00 53.84 392 ALA A CA 1
ATOM 3200 C C . ALA A 1 392 ? 14.310 15.018 -13.763 1.00 53.84 392 ALA A C 1
ATOM 3202 O O . ALA A 1 392 ? 14.865 14.526 -14.750 1.00 53.84 392 ALA A O 1
ATOM 3203 N N . ILE A 1 393 ? 14.915 15.143 -12.583 1.00 70.19 393 ILE A N 1
ATOM 3204 C CA . ILE A 1 393 ? 16.229 14.576 -12.271 1.00 70.19 393 ILE A CA 1
ATOM 3205 C C . ILE A 1 393 ? 16.179 14.022 -10.856 1.00 70.19 393 ILE A C 1
ATOM 3207 O O . ILE A 1 393 ? 15.731 14.739 -9.964 1.00 70.19 393 ILE A O 1
ATOM 3211 N N . THR A 1 394 ? 16.701 12.815 -10.638 1.00 65.38 394 THR A N 1
ATOM 3212 C CA . THR A 1 394 ? 16.930 12.305 -9.283 1.00 65.38 394 THR A CA 1
ATOM 3213 C C . THR A 1 394 ? 18.342 11.882 -8.999 1.00 65.38 394 THR A C 1
ATOM 3215 O O . THR A 1 394 ? 19.014 11.259 -9.820 1.00 65.38 394 THR A O 1
ATOM 3218 N N . PHE A 1 395 ? 18.753 12.198 -7.778 1.00 73.44 395 PHE A N 1
ATOM 3219 C CA . PHE A 1 395 ? 20.064 11.871 -7.245 1.00 73.44 395 PHE A CA 1
ATOM 3220 C C . PHE A 1 395 ? 20.014 11.307 -5.828 1.00 73.44 395 PHE A C 1
ATOM 3222 O O . PHE A 1 395 ? 21.070 11.119 -5.222 1.00 73.44 395 PHE A O 1
ATOM 3229 N N . ASP A 1 396 ? 18.826 11.019 -5.295 1.00 63.12 396 ASP A N 1
ATOM 3230 C CA . ASP A 1 396 ? 18.671 10.572 -3.913 1.00 63.12 396 ASP A CA 1
ATOM 3231 C C . ASP A 1 396 ? 19.621 9.420 -3.577 1.00 63.12 396 ASP A C 1
ATOM 3233 O O . ASP A 1 396 ? 19.858 8.513 -4.379 1.00 63.12 396 ASP A O 1
ATOM 3237 N N . ARG A 1 397 ? 20.175 9.457 -2.363 1.00 62.62 397 ARG A N 1
ATOM 3238 C CA . ARG A 1 397 ? 21.018 8.378 -1.818 1.00 62.62 397 ARG A CA 1
ATOM 3239 C C . ARG A 1 397 ? 22.260 8.066 -2.653 1.00 62.62 397 ARG A C 1
ATOM 3241 O O . ARG A 1 397 ? 22.655 6.915 -2.825 1.00 62.62 397 ARG A O 1
ATOM 3248 N N . ASN A 1 398 ? 22.902 9.127 -3.113 1.00 74.12 398 ASN A N 1
ATOM 3249 C CA . ASN A 1 398 ? 24.295 9.133 -3.527 1.00 74.12 398 ASN A CA 1
ATOM 3250 C C . ASN A 1 398 ? 25.165 9.725 -2.399 1.00 74.12 398 ASN A C 1
ATOM 3252 O O . ASN A 1 398 ? 24.681 10.576 -1.649 1.00 74.12 398 ASN A O 1
ATOM 3256 N N . PRO A 1 399 ? 26.425 9.284 -2.237 1.00 76.50 399 PRO A N 1
ATOM 3257 C CA . PRO A 1 399 ? 27.326 9.747 -1.181 1.00 76.50 399 PRO A CA 1
ATOM 3258 C C . PRO A 1 399 ? 27.909 11.142 -1.482 1.00 76.50 399 PRO A C 1
ATOM 3260 O O . PRO A 1 399 ? 29.122 11.279 -1.641 1.00 76.50 399 PRO A O 1
ATOM 3263 N N . PHE A 1 400 ? 27.056 12.163 -1.594 1.00 78.12 400 PHE A N 1
ATOM 3264 C CA . PHE A 1 400 ? 27.487 13.529 -1.893 1.00 78.12 400 PHE A CA 1
ATOM 3265 C C . PHE A 1 400 ? 28.306 14.159 -0.761 1.00 78.12 400 PHE A C 1
ATOM 3267 O O . PHE A 1 400 ? 27.997 13.975 0.412 1.00 78.12 400 PHE A O 1
ATOM 3274 N N . GLU A 1 401 ? 29.332 14.923 -1.128 1.00 78.44 401 GLU A N 1
ATOM 3275 C CA . GLU A 1 401 ? 30.169 15.700 -0.204 1.00 78.44 401 GLU A CA 1
ATOM 3276 C C . GLU A 1 401 ? 29.470 17.023 0.216 1.00 78.44 401 GLU A C 1
ATOM 3278 O O . GLU A 1 401 ? 28.587 17.517 -0.496 1.00 78.44 401 GLU A O 1
ATOM 3283 N N . ASP A 1 402 ? 29.849 17.589 1.375 1.00 56.31 402 ASP A N 1
ATOM 3284 C CA . ASP A 1 402 ? 29.107 18.622 2.144 1.00 56.31 402 ASP A CA 1
ATOM 3285 C C . ASP A 1 402 ? 28.640 19.854 1.346 1.00 56.31 402 ASP A C 1
ATOM 3287 O O . ASP A 1 402 ? 27.534 20.361 1.563 1.00 56.31 402 ASP A O 1
ATOM 3291 N N . ASP A 1 403 ? 29.413 20.302 0.358 1.00 58.03 403 ASP A N 1
ATOM 3292 C CA . ASP A 1 403 ? 29.073 21.485 -0.446 1.00 58.03 403 ASP A CA 1
ATOM 3293 C C . ASP A 1 403 ? 27.849 21.270 -1.360 1.00 58.03 403 ASP A C 1
ATOM 3295 O O . ASP A 1 403 ? 27.173 22.226 -1.749 1.00 58.03 403 ASP A O 1
ATOM 3299 N N . HIS A 1 404 ? 27.510 20.015 -1.676 1.00 58.47 404 HIS A N 1
ATOM 3300 C CA . HIS A 1 404 ? 26.350 19.649 -2.498 1.00 58.47 404 HIS A CA 1
ATOM 3301 C C . HIS A 1 404 ? 25.166 19.120 -1.669 1.00 58.47 404 HIS A C 1
ATOM 3303 O O . HIS A 1 404 ? 24.039 19.093 -2.168 1.00 58.47 404 HIS A O 1
ATOM 3309 N N . LEU A 1 405 ? 25.383 18.773 -0.395 1.00 51.62 405 LEU A N 1
ATOM 3310 C CA . LEU A 1 405 ? 24.347 18.318 0.544 1.00 51.62 405 LEU A CA 1
ATOM 3311 C C . LEU A 1 405 ? 23.242 19.366 0.757 1.00 51.62 405 L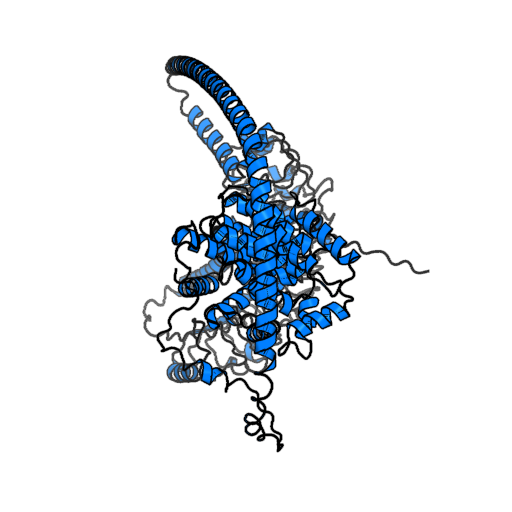EU A C 1
ATOM 3313 O O . LEU A 1 405 ? 22.068 19.010 0.842 1.00 51.62 405 LEU A O 1
ATOM 3317 N N . LYS A 1 406 ? 23.578 20.665 0.743 1.00 52.41 406 LYS A N 1
ATOM 3318 C CA . LYS A 1 406 ? 22.592 21.763 0.838 1.00 52.41 406 LYS A CA 1
ATOM 3319 C C . LYS A 1 406 ? 21.566 21.750 -0.304 1.00 52.41 406 LYS A C 1
ATOM 3321 O O . LYS A 1 406 ? 20.393 22.008 -0.068 1.00 52.41 406 LYS A O 1
ATOM 3326 N N . LEU A 1 407 ? 21.997 21.419 -1.522 1.00 50.88 407 LEU A N 1
ATOM 3327 C CA . LEU A 1 407 ? 21.143 21.315 -2.712 1.00 50.88 407 LEU A CA 1
ATOM 3328 C C . LEU A 1 407 ? 20.210 20.095 -2.654 1.00 50.88 407 LEU A C 1
ATOM 3330 O O . LEU A 1 407 ? 19.077 20.176 -3.117 1.00 50.88 407 LEU A O 1
ATOM 3334 N N . LEU A 1 408 ? 20.666 18.992 -2.053 1.00 50.75 408 LEU A N 1
ATOM 3335 C CA . LEU A 1 408 ? 19.876 17.768 -1.865 1.00 50.75 408 LEU A CA 1
ATOM 3336 C C . LEU A 1 408 ? 18.892 17.855 -0.703 1.00 50.75 408 LEU A C 1
ATOM 3338 O O . LEU A 1 408 ? 17.795 17.314 -0.806 1.00 50.75 408 LEU A O 1
ATOM 3342 N N . ASN A 1 409 ? 19.235 18.579 0.365 1.00 42.84 409 ASN A N 1
ATOM 3343 C CA . ASN A 1 409 ? 18.328 18.839 1.487 1.00 42.84 409 ASN A CA 1
ATOM 3344 C C . ASN A 1 409 ? 17.081 19.639 1.073 1.00 42.84 409 ASN A C 1
ATOM 3346 O O . ASN A 1 409 ? 16.070 19.591 1.767 1.00 42.84 409 ASN A O 1
ATOM 3350 N N . LEU A 1 410 ? 17.140 20.341 -0.063 1.00 45.12 410 LEU A N 1
ATOM 3351 C CA . LEU A 1 410 ? 16.009 21.038 -0.678 1.00 45.12 410 LEU A CA 1
ATOM 3352 C C . LEU A 1 410 ? 15.178 20.130 -1.618 1.00 45.12 410 LEU A C 1
ATOM 3354 O O . LEU A 1 410 ? 14.163 20.562 -2.162 1.00 45.12 410 LEU A O 1
ATOM 3358 N N . GLY A 1 411 ? 15.597 18.874 -1.814 1.00 43.81 411 GLY A N 1
ATOM 3359 C CA . GLY A 1 411 ? 14.937 17.873 -2.653 1.00 43.81 411 GLY A CA 1
ATOM 3360 C C . GLY A 1 411 ? 15.279 17.964 -4.146 1.00 43.81 411 GLY A C 1
ATOM 3361 O O . GLY A 1 411 ? 15.743 18.986 -4.655 1.00 43.81 411 GLY A O 1
ATOM 3362 N N . ASN A 1 412 ? 15.006 16.882 -4.886 1.00 52.16 412 ASN A N 1
ATOM 3363 C CA . ASN A 1 412 ? 15.261 16.779 -6.333 1.00 52.16 412 ASN A CA 1
ATOM 3364 C C . ASN A 1 412 ? 14.674 17.942 -7.152 1.00 52.16 412 ASN A C 1
ATOM 3366 O O . ASN A 1 412 ? 15.283 18.386 -8.125 1.00 52.16 412 ASN A O 1
ATOM 3370 N N . ASN A 1 413 ? 13.523 18.478 -6.735 1.00 49.91 413 ASN A N 1
ATOM 3371 C CA . ASN A 1 413 ? 12.890 19.624 -7.387 1.00 49.91 413 ASN A CA 1
ATOM 3372 C C . ASN A 1 413 ? 13.733 20.901 -7.270 1.00 49.91 413 ASN A C 1
ATOM 3374 O O . ASN A 1 413 ? 13.843 21.649 -8.238 1.00 49.91 413 ASN A O 1
ATOM 3378 N N . ALA A 1 414 ? 14.386 21.140 -6.132 1.00 56.78 414 ALA A N 1
ATOM 3379 C CA . ALA A 1 414 ? 15.267 22.291 -5.966 1.00 56.78 414 ALA A CA 1
ATOM 3380 C C . ALA A 1 414 ? 16.573 22.142 -6.757 1.00 56.78 414 ALA A C 1
ATOM 3382 O O . ALA A 1 414 ? 17.040 23.108 -7.360 1.00 56.78 414 ALA A O 1
ATOM 3383 N N . ILE A 1 415 ? 17.127 20.926 -6.828 1.00 61.50 415 ILE A N 1
ATOM 3384 C CA . ILE A 1 415 ? 18.274 20.616 -7.697 1.00 61.50 415 ILE A CA 1
ATOM 3385 C C . ILE A 1 415 ? 17.911 20.899 -9.156 1.00 61.50 415 ILE A C 1
ATOM 3387 O O . ILE A 1 415 ? 18.649 21.583 -9.867 1.00 61.50 415 ILE A O 1
ATOM 3391 N N . LEU A 1 416 ? 16.750 20.410 -9.592 1.00 61.00 416 LEU A N 1
ATOM 3392 C CA . LEU A 1 416 ? 16.230 20.621 -10.936 1.00 61.00 416 LEU A CA 1
ATOM 3393 C C . LEU A 1 416 ? 16.051 22.111 -11.252 1.00 61.00 416 LEU A C 1
ATOM 3395 O O . LEU A 1 416 ? 16.457 22.561 -12.326 1.00 61.00 416 LEU A O 1
ATOM 3399 N N . LEU A 1 417 ? 15.468 22.873 -10.322 1.00 62.19 417 LEU A N 1
ATOM 3400 C CA . LEU A 1 417 ? 15.288 24.319 -10.450 1.00 62.19 417 LEU A CA 1
ATOM 3401 C C . LEU A 1 417 ? 16.635 25.034 -10.561 1.00 62.19 417 LEU A C 1
ATOM 3403 O O . LEU A 1 417 ? 16.833 25.763 -11.527 1.00 62.19 417 LEU A O 1
ATOM 3407 N N . ASN A 1 418 ? 17.590 24.753 -9.671 1.00 67.81 418 ASN A N 1
ATOM 3408 C CA . ASN A 1 418 ? 18.914 25.380 -9.692 1.00 67.81 418 ASN A CA 1
ATOM 3409 C C . ASN A 1 418 ? 19.668 25.086 -11.002 1.00 67.81 418 ASN A C 1
ATOM 3411 O O . ASN A 1 418 ? 20.182 26.000 -11.649 1.00 67.81 418 ASN A O 1
ATOM 3415 N N . ILE A 1 419 ? 19.669 23.825 -11.455 1.00 68.75 419 ILE A N 1
ATOM 3416 C CA . ILE A 1 419 ? 20.284 23.428 -12.733 1.00 68.75 419 ILE A CA 1
ATOM 3417 C C . ILE A 1 419 ? 19.626 24.173 -13.901 1.00 68.75 419 ILE A C 1
ATOM 3419 O O . ILE A 1 419 ? 20.312 24.708 -14.775 1.00 68.75 419 ILE A O 1
ATOM 3423 N N . ASN A 1 420 ? 18.294 24.232 -13.933 1.00 72.19 420 ASN A N 1
ATOM 3424 C CA . ASN A 1 420 ? 17.567 24.894 -15.011 1.00 72.19 420 ASN A CA 1
ATOM 3425 C C . ASN A 1 420 ? 17.703 26.431 -14.967 1.00 72.19 420 ASN A C 1
ATOM 3427 O O . ASN A 1 420 ? 17.735 27.064 -16.025 1.00 72.19 420 ASN A O 1
ATOM 3431 N N . GLU A 1 421 ? 17.815 27.043 -13.787 1.00 71.69 421 GLU A N 1
ATOM 3432 C CA . GLU A 1 421 ? 18.036 28.483 -13.602 1.00 71.69 421 GLU A CA 1
ATOM 3433 C C . GLU A 1 421 ? 19.441 28.910 -14.013 1.00 71.69 421 GLU A C 1
ATOM 3435 O O . GLU A 1 421 ? 19.572 29.857 -14.792 1.00 71.69 421 GLU A O 1
ATOM 3440 N N . LYS A 1 422 ? 20.482 28.168 -13.607 1.00 70.12 422 LYS A N 1
ATOM 3441 C CA . LYS A 1 422 ? 21.856 28.384 -14.095 1.00 70.12 422 LYS A CA 1
ATOM 3442 C C . LYS A 1 422 ? 21.912 28.371 -15.624 1.00 70.12 422 LYS A C 1
ATOM 3444 O O . LYS A 1 422 ? 22.541 29.239 -16.225 1.00 70.12 422 LYS A O 1
ATOM 3449 N N . LYS A 1 423 ? 21.165 27.467 -16.268 1.00 69.56 423 LYS A N 1
ATOM 3450 C CA . LYS A 1 423 ? 21.056 27.397 -17.738 1.00 69.56 423 LYS A CA 1
ATOM 3451 C C . LYS A 1 423 ? 20.283 28.568 -18.348 1.00 69.56 423 LYS A C 1
ATOM 3453 O O . LYS A 1 423 ? 20.666 29.065 -19.407 1.00 69.56 423 LYS A O 1
ATOM 3458 N N . LYS A 1 424 ? 19.198 29.027 -17.713 1.00 66.88 424 LYS A N 1
ATOM 3459 C CA . LYS A 1 424 ? 18.459 30.225 -18.158 1.00 66.88 424 LYS A CA 1
ATOM 3460 C C . LYS A 1 424 ? 19.319 31.485 -18.048 1.00 66.88 424 LYS A C 1
ATOM 3462 O O . LYS A 1 424 ? 19.280 32.311 -18.958 1.00 66.88 424 LYS A O 1
ATOM 3467 N N . ASN A 1 425 ? 20.101 31.607 -16.979 1.00 63.28 425 ASN A N 1
ATOM 3468 C CA . ASN A 1 425 ? 20.984 32.744 -16.750 1.00 63.28 425 ASN A CA 1
ATOM 3469 C C . ASN A 1 425 ? 22.184 32.716 -17.704 1.00 63.28 425 ASN A C 1
ATOM 3471 O O . ASN A 1 425 ? 22.412 33.718 -18.368 1.00 63.28 425 ASN A O 1
ATOM 3475 N N . GLY A 1 426 ? 22.830 31.562 -17.917 1.00 58.31 426 GLY A N 1
ATOM 3476 C CA . GLY A 1 426 ? 23.884 31.409 -18.932 1.00 58.31 426 GLY A CA 1
ATOM 3477 C C . GLY A 1 426 ? 23.416 31.712 -20.365 1.00 58.31 426 GLY A C 1
ATOM 3478 O O . GLY A 1 426 ? 24.143 32.326 -21.139 1.00 58.31 426 GLY A O 1
ATOM 3479 N N . LYS A 1 427 ? 22.162 31.380 -20.719 1.00 51.72 427 LYS A N 1
ATOM 3480 C CA . LYS A 1 427 ? 21.556 31.778 -22.009 1.00 51.72 427 LYS A CA 1
ATOM 3481 C C . LYS A 1 427 ? 21.204 33.270 -22.093 1.00 51.72 427 LYS A C 1
ATOM 3483 O O . LYS A 1 427 ? 21.163 33.807 -23.197 1.00 51.72 427 LYS A O 1
ATOM 3488 N N . LYS A 1 428 ? 20.950 33.949 -20.966 1.00 44.47 428 LYS A N 1
ATOM 3489 C CA . LYS A 1 428 ? 20.761 35.411 -20.928 1.00 44.47 428 LYS A CA 1
ATOM 3490 C C . LYS A 1 428 ? 22.083 36.161 -21.103 1.00 44.47 428 LYS A C 1
ATOM 3492 O O . LYS A 1 428 ? 22.068 37.205 -21.745 1.00 44.47 428 LYS A O 1
ATOM 3497 N N . THR A 1 429 ? 23.197 35.625 -20.602 1.00 37.22 429 THR A N 1
ATOM 3498 C CA . THR A 1 429 ? 24.532 36.226 -20.766 1.00 37.22 429 THR A CA 1
ATOM 3499 C C . THR A 1 429 ? 24.997 36.196 -22.226 1.00 37.22 429 THR A C 1
ATOM 3501 O O . THR A 1 429 ? 25.534 37.182 -22.709 1.00 37.22 429 THR A O 1
ATOM 3504 N N . ILE A 1 430 ? 24.673 35.134 -22.976 1.00 40.47 430 ILE A N 1
ATOM 3505 C CA . ILE A 1 430 ? 25.026 35.007 -24.407 1.00 40.47 430 ILE A CA 1
ATOM 3506 C C . ILE A 1 430 ? 24.242 35.994 -25.301 1.00 40.47 430 ILE A C 1
ATOM 3508 O O . ILE A 1 430 ? 24.722 36.394 -26.356 1.00 40.47 430 ILE A O 1
ATOM 3512 N N . ASN A 1 431 ? 23.055 36.444 -24.877 1.00 33.78 431 ASN A N 1
ATOM 3513 C CA . ASN A 1 431 ? 22.248 37.426 -25.619 1.00 33.78 431 ASN A CA 1
ATOM 3514 C C . ASN A 1 431 ? 22.529 38.891 -25.226 1.00 33.78 431 ASN A C 1
ATOM 3516 O O . ASN A 1 431 ? 21.836 39.784 -25.712 1.00 33.78 431 ASN A O 1
ATOM 3520 N N . LYS A 1 432 ? 23.510 39.143 -24.350 1.00 34.62 432 LYS A N 1
ATOM 3521 C CA . LYS A 1 432 ? 23.893 40.484 -23.877 1.00 34.62 432 LYS A CA 1
ATOM 3522 C C . LYS A 1 432 ? 25.360 40.843 -24.158 1.00 34.62 432 LYS A C 1
ATOM 3524 O O . LYS A 1 432 ? 25.857 41.817 -23.613 1.00 34.62 432 LYS A O 1
ATOM 3529 N N . GLU A 1 433 ? 26.046 40.130 -25.053 1.00 33.47 433 GLU A N 1
ATOM 3530 C CA . GLU A 1 433 ? 27.387 40.528 -25.533 1.00 33.47 433 GLU A CA 1
ATOM 3531 C C . GLU A 1 433 ? 27.349 41.637 -26.608 1.00 33.47 433 GLU A C 1
ATOM 3533 O O . GLU A 1 433 ? 28.189 41.714 -27.502 1.00 33.47 433 GLU A O 1
ATOM 3538 N N . SER A 1 434 ? 26.385 42.550 -26.506 1.00 37.81 434 SER A N 1
ATOM 3539 C CA . SER A 1 434 ? 26.450 43.856 -27.151 1.00 37.81 434 SER A CA 1
ATOM 3540 C C . SER A 1 434 ? 25.818 44.871 -26.205 1.00 37.81 434 SER A C 1
ATOM 3542 O O . SER A 1 434 ? 24.610 44.803 -26.000 1.00 37.81 434 SER A O 1
ATOM 3544 N N . GLU A 1 435 ? 26.638 45.792 -25.685 1.00 33.41 435 GLU A N 1
ATOM 3545 C CA . GLU A 1 435 ? 26.291 46.891 -24.757 1.00 33.41 435 GLU A CA 1
ATOM 3546 C C . GLU A 1 435 ? 26.224 46.438 -23.280 1.00 33.41 435 GLU A C 1
ATOM 3548 O O . GLU A 1 435 ? 25.411 45.601 -22.919 1.00 33.41 435 GLU A O 1
ATOM 3553 N N . THR A 1 436 ? 27.029 46.894 -22.316 1.00 33.62 436 THR A N 1
ATOM 3554 C CA . THR A 1 436 ? 27.987 48.005 -22.203 1.00 33.62 436 THR A CA 1
ATOM 3555 C C . THR A 1 436 ? 28.789 47.785 -20.905 1.00 33.62 436 THR A C 1
ATOM 3557 O O . THR A 1 436 ? 28.199 47.649 -19.837 1.00 33.62 436 THR A O 1
ATOM 3560 N N . GLU A 1 437 ? 30.127 47.820 -20.961 1.00 36.66 437 GLU A N 1
ATOM 3561 C CA . GLU A 1 437 ? 31.081 47.710 -19.826 1.00 36.66 437 GLU A CA 1
ATOM 3562 C C . GLU A 1 437 ? 31.050 48.900 -18.832 1.00 36.66 437 GLU A C 1
ATOM 3564 O O . GLU A 1 437 ? 31.994 49.139 -18.079 1.00 36.66 437 GLU A O 1
ATOM 3569 N N . THR A 1 438 ? 29.981 49.695 -18.821 1.00 39.75 438 THR A N 1
ATOM 3570 C CA . THR A 1 438 ? 29.918 50.958 -18.063 1.00 39.75 438 THR A CA 1
ATOM 3571 C C . THR A 1 438 ? 28.891 50.956 -16.930 1.00 39.75 438 THR A C 1
ATOM 3573 O O . THR A 1 438 ? 28.982 51.813 -16.054 1.00 39.75 438 THR A O 1
ATOM 3576 N N . GLU A 1 439 ? 27.972 49.983 -16.883 1.00 39.25 439 GLU A N 1
ATOM 3577 C CA . GLU A 1 439 ? 27.006 49.841 -15.774 1.00 39.25 439 GLU A CA 1
ATOM 3578 C C . GLU A 1 439 ? 27.543 48.982 -14.616 1.00 39.25 439 GLU A C 1
ATOM 3580 O O . GLU A 1 439 ? 27.259 49.277 -13.459 1.00 39.25 439 GLU A O 1
ATOM 3585 N N . ILE A 1 440 ? 28.437 48.024 -14.890 1.00 41.84 440 ILE A N 1
ATOM 3586 C CA . ILE A 1 440 ? 28.975 47.095 -13.874 1.00 41.84 440 ILE A CA 1
ATOM 3587 C C . ILE A 1 440 ? 29.839 47.821 -12.823 1.00 41.84 440 ILE A C 1
ATOM 3589 O O . ILE A 1 440 ? 29.794 47.493 -11.644 1.00 41.84 440 ILE A O 1
ATOM 3593 N N . LYS A 1 441 ? 30.546 48.895 -13.203 1.00 41.34 441 LYS A N 1
ATOM 3594 C CA . LYS A 1 441 ? 31.349 49.689 -12.251 1.00 41.34 441 LYS A CA 1
ATOM 3595 C C . LYS A 1 441 ? 30.530 50.601 -11.334 1.00 41.34 441 LYS A C 1
ATOM 3597 O O . LYS A 1 441 ? 31.092 51.147 -10.390 1.00 41.34 441 LYS A O 1
ATOM 3602 N N . LYS A 1 442 ? 29.241 50.819 -11.617 1.00 41.00 442 LYS A N 1
ATOM 3603 C CA . LYS A 1 442 ? 28.356 51.590 -10.730 1.00 41.00 442 LYS A CA 1
ATOM 3604 C C . LYS A 1 442 ? 27.684 50.699 -9.689 1.00 41.00 442 LYS A C 1
ATOM 3606 O O . LYS A 1 442 ? 27.624 51.107 -8.536 1.00 41.00 442 LYS A O 1
ATOM 3611 N N . GLU A 1 443 ? 27.277 49.487 -10.065 1.00 41.50 443 GLU A N 1
ATOM 3612 C CA . GLU A 1 443 ? 26.673 48.527 -9.127 1.00 41.50 443 GLU A CA 1
ATOM 3613 C C . GLU A 1 443 ? 27.697 47.956 -8.125 1.00 41.50 443 GLU A C 1
ATOM 3615 O O . GLU A 1 443 ? 27.354 47.748 -6.965 1.00 41.50 443 GLU A O 1
ATOM 3620 N N . GLU A 1 444 ? 28.974 47.796 -8.501 1.00 41.75 444 GLU A N 1
ATOM 3621 C CA . GLU A 1 444 ? 30.021 47.347 -7.558 1.00 41.75 444 GLU A CA 1
ATOM 3622 C C . GLU A 1 444 ? 30.307 48.366 -6.434 1.00 41.75 444 GLU A C 1
ATOM 3624 O O . GLU A 1 444 ? 30.617 47.969 -5.314 1.00 41.75 444 GLU A O 1
ATOM 3629 N N . ILE A 1 445 ? 30.128 49.671 -6.688 1.00 46.91 445 ILE A N 1
ATOM 3630 C CA . ILE A 1 445 ? 30.344 50.731 -5.683 1.00 46.91 445 ILE A CA 1
ATOM 3631 C C . ILE A 1 445 ? 29.123 50.893 -4.758 1.00 46.91 445 ILE A C 1
ATOM 3633 O O . ILE A 1 445 ? 29.280 51.263 -3.595 1.00 46.91 445 ILE A O 1
ATOM 3637 N N . GLU A 1 446 ? 27.903 50.602 -5.220 1.00 41.84 446 GLU A N 1
ATOM 3638 C CA . GLU A 1 446 ? 26.716 50.601 -4.347 1.00 41.84 446 GLU A CA 1
ATOM 3639 C C . GLU A 1 446 ? 26.712 49.402 -3.385 1.00 41.84 446 GLU A C 1
ATOM 3641 O O . GLU A 1 446 ? 26.401 49.568 -2.206 1.00 41.84 446 GLU A O 1
ATOM 3646 N N . ILE A 1 447 ? 27.177 48.231 -3.833 1.00 46.38 447 ILE A N 1
ATOM 3647 C CA . ILE A 1 447 ? 27.222 47.013 -3.007 1.00 46.38 447 ILE A CA 1
ATOM 3648 C C . ILE A 1 447 ? 28.324 47.076 -1.931 1.00 46.38 447 ILE A C 1
ATOM 3650 O O . ILE A 1 447 ? 28.140 46.548 -0.831 1.00 46.38 447 ILE A O 1
ATOM 3654 N N . GLU A 1 448 ? 29.458 47.740 -2.179 1.00 42.78 448 GLU A N 1
ATOM 3655 C CA . GLU A 1 448 ? 30.480 47.941 -1.135 1.00 42.78 448 GLU A CA 1
ATOM 3656 C C . GLU A 1 448 ? 30.016 48.914 -0.033 1.00 42.78 448 GLU A C 1
ATOM 3658 O O . GLU A 1 448 ? 30.295 48.678 1.143 1.00 42.78 448 GLU A O 1
ATOM 3663 N N . ASN A 1 449 ? 29.220 49.935 -0.375 1.00 42.94 449 ASN A N 1
ATOM 3664 C CA . ASN A 1 449 ? 28.693 50.904 0.595 1.00 42.94 449 ASN A CA 1
ATOM 3665 C C . ASN A 1 449 ? 27.513 50.362 1.433 1.00 42.94 449 ASN A C 1
ATOM 3667 O O . ASN A 1 449 ? 27.314 50.789 2.575 1.00 42.94 449 ASN A O 1
ATOM 3671 N N . GLU A 1 450 ? 26.728 49.414 0.911 1.00 45.28 450 GLU A N 1
ATOM 3672 C CA . GLU A 1 450 ? 25.670 48.743 1.688 1.00 45.28 450 GLU A CA 1
ATOM 3673 C C . GLU A 1 450 ? 26.244 47.738 2.704 1.00 45.28 450 GLU A C 1
ATOM 3675 O O . GLU A 1 450 ? 25.766 47.666 3.839 1.00 45.28 450 GLU A O 1
ATOM 3680 N N . ASN A 1 451 ? 27.342 47.054 2.361 1.00 46.09 451 ASN A N 1
ATOM 3681 C CA . ASN A 1 451 ? 28.001 46.083 3.244 1.00 46.09 451 ASN A CA 1
ATOM 3682 C C . ASN A 1 451 ? 28.755 46.717 4.433 1.00 46.09 451 ASN A C 1
ATOM 3684 O O . ASN A 1 451 ? 28.926 46.064 5.467 1.00 46.09 451 ASN A O 1
ATOM 3688 N N . GLU A 1 452 ? 29.211 47.971 4.332 1.00 46.97 452 GLU A N 1
ATOM 3689 C CA . GLU A 1 452 ? 29.797 48.690 5.479 1.00 46.97 452 GLU A CA 1
ATOM 3690 C C . GLU A 1 452 ? 28.726 49.172 6.473 1.00 46.97 452 GLU A C 1
ATOM 3692 O O . GLU A 1 452 ? 28.920 49.059 7.685 1.00 46.97 452 GLU A O 1
ATOM 3697 N N . ASN A 1 453 ? 27.553 49.588 5.981 1.00 46.56 453 ASN A N 1
ATOM 3698 C CA . ASN A 1 453 ? 26.430 50.013 6.825 1.00 46.56 453 ASN A CA 1
ATOM 3699 C C . ASN A 1 453 ? 25.762 48.850 7.585 1.00 46.56 453 ASN A C 1
ATOM 3701 O O . ASN A 1 453 ? 25.248 49.048 8.689 1.00 46.56 453 ASN A O 1
ATOM 3705 N N . GLU A 1 454 ? 25.758 47.630 7.034 1.00 48.38 454 GLU A N 1
ATOM 3706 C CA . GLU A 1 454 ? 25.264 46.444 7.753 1.00 48.38 454 GLU A CA 1
ATOM 3707 C C . GLU A 1 454 ? 26.229 45.981 8.855 1.00 48.38 454 GLU A C 1
ATOM 3709 O O . GLU A 1 454 ? 25.781 45.615 9.944 1.00 48.38 454 GLU A O 1
ATOM 3714 N N . LYS A 1 455 ? 27.547 46.105 8.644 1.00 52.59 455 LYS A N 1
ATOM 3715 C CA . LYS A 1 455 ? 28.560 45.761 9.658 1.00 52.59 455 LYS A CA 1
ATOM 3716 C C . LYS A 1 455 ? 28.584 46.716 10.853 1.00 52.59 455 LYS A C 1
ATOM 3718 O O . LYS A 1 455 ? 28.920 46.287 11.958 1.00 52.59 455 LYS A O 1
ATOM 3723 N N . GLU A 1 456 ? 28.235 47.990 10.672 1.00 54.00 456 GLU A N 1
ATOM 3724 C CA . GLU A 1 456 ? 28.061 48.918 11.801 1.00 54.00 456 GLU A CA 1
ATOM 3725 C C . GLU A 1 456 ? 26.782 48.620 12.600 1.00 54.00 456 GLU A C 1
ATOM 3727 O O . GLU A 1 456 ? 26.821 48.627 13.832 1.00 54.00 456 GLU A O 1
ATOM 3732 N N . LYS A 1 457 ? 25.687 48.234 11.929 1.00 53.16 457 LYS A N 1
ATOM 3733 C CA . LYS A 1 457 ? 24.427 47.840 12.590 1.00 53.16 457 LYS A CA 1
ATOM 3734 C C . LYS A 1 457 ? 24.527 46.523 13.363 1.00 53.16 457 LYS A C 1
ATOM 3736 O O . LYS A 1 457 ? 23.864 46.375 14.389 1.00 53.16 457 LYS A O 1
ATOM 3741 N N . GLU A 1 458 ? 25.341 45.569 12.909 1.00 53.72 458 GLU A N 1
ATOM 3742 C CA . GLU A 1 458 ? 25.608 44.337 13.668 1.00 53.72 458 GLU A CA 1
ATOM 3743 C C . GLU A 1 458 ? 26.428 44.607 14.938 1.00 53.72 458 GLU A C 1
ATOM 3745 O O . GLU A 1 458 ? 26.105 44.067 15.995 1.00 53.72 458 GLU A O 1
ATOM 3750 N N . LYS A 1 459 ? 27.407 45.520 14.888 1.00 58.38 459 LYS A N 1
ATOM 3751 C CA . LYS A 1 459 ? 28.202 45.901 16.070 1.00 58.38 459 LYS A CA 1
ATOM 3752 C C . LYS A 1 459 ? 27.411 46.685 17.119 1.00 58.38 459 LYS A C 1
ATOM 3754 O O . LYS A 1 459 ? 27.712 46.576 18.307 1.00 58.38 459 LYS A O 1
ATOM 3759 N N . GLU A 1 460 ? 26.418 47.478 16.714 1.00 58.50 460 GLU A N 1
ATOM 3760 C CA . GLU A 1 460 ? 25.500 48.128 17.661 1.00 58.50 460 GLU A CA 1
ATOM 3761 C C . GLU A 1 460 ? 24.550 47.120 18.322 1.00 58.50 460 GLU A C 1
ATOM 3763 O O . GLU A 1 460 ? 24.341 47.188 19.534 1.00 58.50 460 GLU A O 1
ATOM 3768 N N . LYS A 1 461 ? 24.060 46.123 17.571 1.00 59.22 461 LYS A N 1
ATOM 3769 C CA . LYS A 1 461 ? 23.222 45.044 18.121 1.00 59.22 461 LYS A CA 1
ATOM 3770 C C . LYS A 1 461 ? 23.975 44.134 19.089 1.00 59.22 461 LYS A C 1
ATOM 3772 O O . LYS A 1 461 ? 23.408 43.748 20.108 1.00 59.22 461 LYS A O 1
ATOM 3777 N N . GLU A 1 462 ? 25.240 43.814 18.819 1.00 58.97 462 GLU A N 1
ATOM 3778 C CA . GLU A 1 462 ? 26.059 43.025 19.751 1.00 58.97 462 GLU A CA 1
ATOM 3779 C C . GLU A 1 462 ? 26.283 43.761 21.081 1.00 58.97 462 GLU A C 1
ATOM 3781 O O . GLU A 1 462 ? 26.176 43.148 22.143 1.00 58.97 462 GLU A O 1
ATOM 3786 N N . LYS A 1 463 ? 26.471 45.089 21.051 1.00 63.06 463 LYS A N 1
ATOM 3787 C CA . LYS A 1 463 ? 26.570 45.909 22.272 1.00 63.06 463 LYS A CA 1
ATOM 3788 C C . LYS A 1 463 ? 25.250 46.016 23.038 1.00 63.06 463 LYS A C 1
ATOM 3790 O O . LYS A 1 463 ? 25.265 46.006 24.266 1.00 63.06 463 LYS A O 1
ATOM 3795 N N . GLU A 1 464 ? 24.107 46.096 22.353 1.00 57.66 464 GLU A N 1
ATOM 3796 C CA . GLU A 1 464 ? 22.794 46.071 23.018 1.00 57.66 464 GLU A CA 1
ATOM 3797 C C . GLU A 1 464 ? 22.514 44.726 23.701 1.00 57.66 464 GLU A C 1
ATOM 3799 O O . GLU A 1 464 ? 21.956 44.702 24.800 1.00 57.66 464 GLU A O 1
ATOM 3804 N N . ILE A 1 465 ? 22.938 43.615 23.094 1.00 61.59 465 ILE A N 1
ATOM 3805 C CA . ILE A 1 465 ? 22.790 42.270 23.667 1.00 61.59 465 ILE A CA 1
ATOM 3806 C C . ILE A 1 465 ? 23.700 42.094 24.891 1.00 61.59 465 ILE A C 1
ATOM 3808 O O . ILE A 1 465 ? 23.280 41.509 25.890 1.00 61.59 465 ILE A O 1
ATOM 3812 N N . GLU A 1 466 ? 24.915 42.641 24.864 1.00 60.97 466 GLU A N 1
ATOM 3813 C CA . GLU A 1 466 ? 25.842 42.591 26.000 1.00 60.97 466 GLU A CA 1
ATOM 3814 C C . GLU A 1 466 ? 25.306 43.390 27.207 1.00 60.97 466 GLU A C 1
ATOM 3816 O O . GLU A 1 466 ? 25.267 42.872 28.324 1.00 60.97 466 GLU A O 1
ATOM 3821 N N . ILE A 1 467 ? 24.736 44.578 26.967 1.00 66.69 467 ILE A N 1
ATOM 3822 C CA . ILE A 1 467 ? 24.087 45.407 28.003 1.00 66.69 467 ILE A CA 1
ATOM 3823 C C . ILE A 1 467 ? 22.808 44.745 28.553 1.00 66.69 467 ILE A C 1
ATOM 3825 O O . ILE A 1 467 ? 22.495 44.876 29.740 1.00 6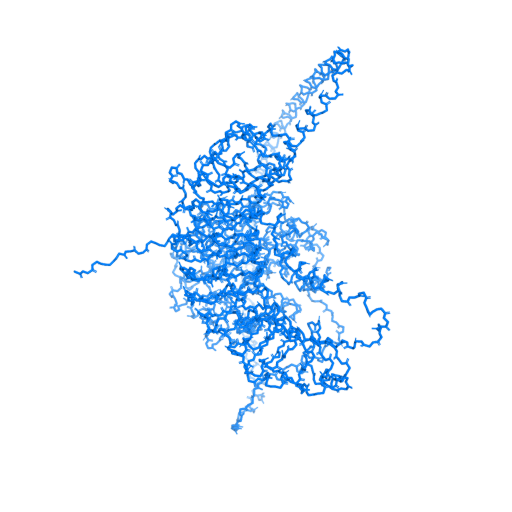6.69 467 ILE A O 1
ATOM 3829 N N . GLN A 1 468 ? 22.046 44.026 27.721 1.00 57.91 468 GLN A N 1
ATOM 3830 C CA . GLN A 1 468 ? 20.870 43.274 28.180 1.00 57.91 468 GLN A CA 1
ATOM 3831 C C . GLN A 1 468 ? 21.254 42.058 29.031 1.00 57.91 468 GLN A C 1
ATOM 3833 O O . GLN A 1 468 ? 20.556 41.753 29.999 1.00 57.91 468 GLN A O 1
ATOM 3838 N N . ASN A 1 469 ? 22.375 41.404 28.723 1.00 58.16 469 ASN A N 1
ATOM 3839 C CA . ASN A 1 469 ? 22.870 40.263 29.489 1.00 58.16 469 ASN A CA 1
ATOM 3840 C C . ASN A 1 469 ? 23.460 40.674 30.849 1.00 58.16 469 ASN A C 1
ATOM 3842 O O . ASN A 1 469 ? 23.276 39.945 31.824 1.00 58.16 469 ASN A O 1
ATOM 3846 N N . GLU A 1 470 ? 24.096 41.845 30.958 1.00 63.69 470 GLU A N 1
ATOM 3847 C CA . GLU A 1 470 ? 24.544 42.383 32.255 1.00 63.69 470 GLU A CA 1
ATOM 3848 C C . GLU A 1 470 ? 23.363 42.769 33.158 1.00 63.69 470 GLU A C 1
ATOM 3850 O O . GLU A 1 470 ? 23.329 42.376 34.323 1.00 63.69 470 GLU A O 1
ATOM 3855 N N . LYS A 1 471 ? 22.321 43.409 32.606 1.00 61.56 471 LYS A N 1
ATOM 3856 C CA . LYS A 1 471 ? 21.086 43.722 33.355 1.00 61.56 471 LYS A CA 1
ATOM 3857 C C . LYS A 1 471 ? 20.304 42.483 33.787 1.00 61.56 471 LYS A C 1
ATOM 3859 O O . LYS A 1 471 ? 19.582 42.524 34.782 1.00 61.56 471 LYS A O 1
ATOM 3864 N N . LYS A 1 472 ? 20.418 41.387 33.033 1.00 59.44 472 LYS A N 1
ATOM 3865 C CA . LYS A 1 472 ? 19.791 40.110 33.381 1.00 59.44 472 LYS A CA 1
ATOM 3866 C C . LYS A 1 472 ? 20.525 39.421 34.535 1.00 59.44 472 LYS A C 1
ATOM 3868 O O . LYS A 1 472 ? 19.866 38.914 35.432 1.00 59.44 472 LYS A O 1
ATOM 3873 N N . LYS A 1 473 ? 21.860 39.512 34.574 1.00 58.28 473 LYS A N 1
ATOM 3874 C CA . LYS A 1 473 ? 22.674 39.027 35.701 1.00 58.28 473 LYS A CA 1
ATOM 3875 C C . LYS A 1 473 ? 22.479 39.835 36.985 1.00 58.28 473 LYS A C 1
ATOM 3877 O O . LYS A 1 473 ? 22.504 39.253 38.062 1.00 58.28 473 LYS A O 1
ATOM 3882 N N . GLU A 1 474 ? 22.265 41.149 36.895 1.00 59.31 474 GLU A N 1
ATOM 3883 C CA . GLU A 1 474 ? 21.934 41.961 38.080 1.00 59.31 474 GLU A CA 1
ATOM 3884 C C . GLU A 1 474 ? 20.556 41.600 38.656 1.00 59.31 474 GLU A C 1
ATOM 3886 O O . GLU A 1 474 ? 20.430 41.470 39.869 1.00 59.31 474 GLU A O 1
ATOM 3891 N N . LYS A 1 475 ? 19.555 41.331 37.802 1.00 56.28 475 LYS A N 1
ATOM 3892 C CA . LYS A 1 475 ? 18.234 40.850 38.245 1.00 56.28 475 LYS A CA 1
ATOM 3893 C C . LYS A 1 475 ? 18.254 39.436 38.820 1.00 56.28 475 LYS A C 1
ATOM 3895 O O . LYS A 1 475 ? 17.574 39.184 39.805 1.00 56.28 475 LYS A O 1
ATOM 3900 N N . GLU A 1 476 ? 19.035 38.531 38.232 1.00 56.28 476 GLU A N 1
ATOM 3901 C CA . GLU A 1 476 ? 19.183 37.166 38.751 1.00 56.28 476 GLU A CA 1
ATOM 3902 C C . GLU A 1 476 ? 19.847 37.167 40.142 1.00 56.28 476 GLU A C 1
ATOM 3904 O O . GLU A 1 476 ? 19.406 36.427 41.015 1.00 56.28 476 GLU A O 1
ATOM 3909 N N . ASN A 1 477 ? 20.802 38.072 40.403 1.00 54.25 477 ASN A N 1
ATOM 3910 C CA . ASN A 1 477 ? 21.414 38.238 41.729 1.00 54.25 477 ASN A CA 1
ATOM 3911 C C . ASN A 1 477 ? 20.499 38.941 42.758 1.00 54.25 477 ASN A C 1
ATOM 3913 O O . ASN A 1 477 ? 20.644 38.709 43.960 1.00 54.25 477 ASN A O 1
ATOM 3917 N N . GLU A 1 478 ? 19.580 39.817 42.335 1.00 55.28 478 GLU A N 1
ATOM 3918 C CA . GLU A 1 478 ? 18.562 40.401 43.227 1.00 55.28 478 GLU A CA 1
ATOM 3919 C C . GLU A 1 478 ? 17.484 39.367 43.602 1.00 55.28 478 GLU A C 1
ATOM 3921 O O . GLU A 1 478 ? 17.133 39.263 44.777 1.00 55.28 478 GLU A O 1
ATOM 3926 N N . GLU A 1 479 ? 17.048 38.529 42.653 1.00 52.44 479 GLU A N 1
ATOM 3927 C CA . GLU A 1 479 ? 16.087 37.440 42.900 1.00 52.44 479 GLU A CA 1
ATOM 3928 C C . GLU A 1 479 ? 16.675 36.299 43.754 1.00 52.44 479 GLU A C 1
ATOM 3930 O O . GLU A 1 479 ? 15.941 35.655 44.505 1.00 52.44 479 GLU A O 1
ATOM 3935 N N . GLU A 1 480 ? 17.988 36.047 43.692 1.00 51.12 480 GLU A N 1
ATOM 3936 C CA . GLU A 1 480 ? 18.659 35.067 44.566 1.00 51.12 480 GLU A CA 1
ATOM 3937 C C . GLU A 1 480 ? 18.743 35.557 46.026 1.00 51.12 480 GLU A C 1
ATOM 3939 O O . GLU A 1 480 ? 18.524 34.778 46.954 1.00 51.12 480 GLU A O 1
ATOM 3944 N N . ASN A 1 481 ? 18.946 36.864 46.243 1.00 49.00 481 ASN A N 1
ATOM 3945 C CA . ASN A 1 481 ? 18.967 37.472 47.581 1.00 49.00 481 ASN A CA 1
ATOM 3946 C C . ASN A 1 481 ? 17.566 37.636 48.208 1.00 49.00 481 ASN A C 1
ATOM 3948 O O . ASN A 1 481 ? 17.450 37.704 49.436 1.00 49.00 481 ASN A O 1
ATOM 3952 N N . GLU A 1 482 ? 16.500 37.713 47.402 1.00 50.78 482 GLU A N 1
ATOM 3953 C CA . GLU A 1 482 ? 15.112 37.672 47.894 1.00 50.78 482 GLU A CA 1
ATOM 3954 C C . GLU A 1 482 ? 14.682 36.242 48.259 1.00 50.78 482 GLU A C 1
ATOM 3956 O O . GLU A 1 482 ? 14.075 36.043 49.314 1.00 50.78 482 GLU A O 1
ATOM 3961 N N . LYS A 1 483 ? 15.110 35.229 47.490 1.00 50.41 483 LYS A N 1
ATOM 3962 C CA . LYS A 1 483 ? 14.841 33.809 47.789 1.00 50.41 483 LYS A CA 1
ATOM 3963 C C . LYS A 1 483 ? 15.550 33.295 49.044 1.00 50.41 483 LYS A C 1
ATOM 3965 O O . LYS A 1 483 ? 15.002 32.446 49.744 1.00 50.41 483 LYS A O 1
ATOM 3970 N N . GLU A 1 484 ? 16.728 33.822 49.386 1.00 50.22 484 GLU A N 1
ATOM 3971 C CA . GLU A 1 484 ? 17.388 33.485 50.660 1.00 50.22 484 GLU A CA 1
ATOM 3972 C C . GLU A 1 484 ? 16.677 34.085 51.888 1.00 50.22 484 GLU A C 1
ATOM 3974 O O . GLU A 1 484 ? 16.760 33.507 52.969 1.00 50.22 484 GLU A O 1
ATOM 3979 N N . LYS A 1 485 ? 15.912 35.179 51.739 1.00 48.22 485 LYS A N 1
ATOM 3980 C CA . LYS A 1 485 ? 15.108 35.758 52.835 1.00 48.22 485 LYS A CA 1
ATOM 3981 C C . LYS A 1 485 ? 13.721 35.130 52.979 1.00 48.22 485 LYS A C 1
ATOM 3983 O O . LYS A 1 485 ? 13.172 35.144 54.079 1.00 48.22 485 LYS A O 1
ATOM 3988 N N . GLU A 1 486 ? 13.153 34.575 51.908 1.00 48.47 486 GLU A N 1
ATOM 3989 C CA . GLU A 1 486 ? 11.877 33.842 51.966 1.00 48.47 486 GLU A CA 1
ATOM 3990 C C . GLU A 1 486 ? 12.038 32.440 52.587 1.00 48.47 486 GLU A C 1
ATOM 3992 O O . GLU A 1 486 ? 11.186 32.020 53.371 1.00 48.47 486 GLU A O 1
ATOM 3997 N N . ASN A 1 487 ? 13.187 31.782 52.383 1.00 46.66 487 ASN A N 1
ATOM 3998 C CA . ASN A 1 487 ? 13.489 30.468 52.972 1.00 46.66 487 ASN A CA 1
ATOM 3999 C C . ASN A 1 487 ? 13.675 30.469 54.510 1.00 46.66 487 ASN A C 1
ATOM 4001 O O . ASN A 1 487 ? 13.555 29.416 55.142 1.00 46.66 487 ASN A O 1
ATOM 4005 N N . GLU A 1 488 ? 13.947 31.618 55.144 1.00 48.09 488 GLU A N 1
ATOM 4006 C CA . GLU A 1 488 ? 13.988 31.722 56.616 1.00 48.09 488 GLU A CA 1
ATOM 4007 C C . GLU A 1 488 ? 12.587 31.877 57.243 1.00 48.09 488 GLU A C 1
ATOM 4009 O O . GLU A 1 488 ? 12.397 31.472 58.388 1.00 48.09 488 GLU A O 1
ATOM 4014 N N . ASN A 1 489 ? 11.585 32.362 56.494 1.00 48.09 489 ASN A N 1
ATOM 4015 C CA . ASN A 1 489 ? 10.199 32.497 56.970 1.00 48.09 489 ASN A CA 1
ATOM 4016 C C . ASN A 1 489 ? 9.331 31.254 56.691 1.00 48.09 489 ASN A C 1
ATOM 4018 O O . ASN A 1 489 ? 8.381 30.995 57.432 1.00 48.09 489 ASN A O 1
ATOM 4022 N N . GLU A 1 490 ? 9.635 30.463 55.656 1.00 48.38 490 GLU A N 1
ATOM 4023 C CA . GLU A 1 490 ? 8.851 29.256 55.336 1.00 48.38 490 GLU A CA 1
ATOM 4024 C C . GLU A 1 490 ? 9.043 28.123 56.362 1.00 48.38 490 GLU A C 1
ATOM 4026 O O . GLU A 1 490 ? 8.089 27.401 56.654 1.00 48.38 490 GLU A O 1
ATOM 4031 N N . ASN A 1 491 ? 10.206 28.050 57.021 1.00 47.62 491 ASN A N 1
ATOM 4032 C CA . ASN A 1 491 ? 10.473 27.062 58.076 1.00 47.62 491 ASN A CA 1
ATOM 4033 C C . ASN A 1 491 ? 9.683 27.306 59.384 1.00 47.62 491 ASN A C 1
ATOM 4035 O O . ASN A 1 491 ? 9.449 26.358 60.133 1.00 47.62 491 ASN A O 1
ATOM 4039 N N . GLU A 1 492 ? 9.237 28.536 59.677 1.00 49.19 492 GLU A N 1
ATOM 4040 C CA . GLU A 1 492 ? 8.368 28.808 60.841 1.00 49.19 492 GLU A CA 1
ATOM 4041 C C . GLU A 1 492 ? 6.886 28.498 60.554 1.00 49.19 492 GLU A C 1
ATOM 4043 O O . GLU A 1 492 ? 6.152 28.108 61.462 1.00 49.19 492 GLU A O 1
ATOM 4048 N N . ILE A 1 493 ? 6.453 28.577 59.289 1.00 52.75 493 ILE A N 1
ATOM 4049 C CA . ILE A 1 493 ? 5.065 28.311 58.866 1.00 52.75 493 ILE A CA 1
ATOM 4050 C C . ILE A 1 493 ? 4.804 26.805 58.682 1.00 52.75 493 ILE A C 1
ATOM 4052 O O . ILE A 1 493 ? 3.682 26.335 58.894 1.00 52.75 493 ILE A O 1
ATOM 4056 N N . GLU A 1 494 ? 5.824 26.026 58.320 1.00 48.47 494 GLU A N 1
ATOM 4057 C CA . GLU A 1 494 ? 5.702 24.572 58.144 1.00 48.47 494 GLU A CA 1
ATOM 4058 C C . GLU A 1 494 ? 5.505 23.837 59.489 1.00 48.47 494 GLU A C 1
ATOM 4060 O O . GLU A 1 494 ? 4.723 22.889 59.570 1.00 48.47 494 GLU A O 1
ATOM 4065 N N . ILE A 1 495 ? 6.073 24.365 60.583 1.00 53.91 495 ILE A N 1
ATOM 4066 C CA . ILE A 1 495 ? 5.937 23.811 61.946 1.00 53.91 495 ILE A CA 1
ATOM 4067 C C . ILE A 1 495 ? 4.558 24.111 62.578 1.00 53.91 495 ILE A C 1
ATOM 4069 O O . ILE A 1 495 ? 4.097 23.362 63.446 1.00 53.91 495 ILE A O 1
ATOM 4073 N N . GLU A 1 496 ? 3.867 25.180 62.164 1.00 50.25 496 GLU A N 1
ATOM 4074 C CA . GLU A 1 496 ? 2.488 25.460 62.606 1.00 50.25 496 GLU A CA 1
ATOM 4075 C C . GLU A 1 496 ? 1.442 24.649 61.823 1.00 50.25 496 GLU A C 1
ATOM 4077 O O . GLU A 1 496 ? 0.473 24.177 62.419 1.00 50.25 496 GLU A O 1
ATOM 4082 N N . LYS A 1 497 ? 1.671 24.386 60.528 1.00 50.03 497 LYS A N 1
ATOM 4083 C CA . LYS A 1 497 ? 0.753 23.597 59.681 1.00 50.03 497 LYS A CA 1
ATOM 4084 C C . LYS A 1 497 ? 0.771 22.096 59.979 1.00 50.03 497 LYS A C 1
ATOM 4086 O O . LYS A 1 497 ? -0.263 21.444 59.835 1.00 50.03 497 LYS A O 1
ATOM 4091 N N . GLU A 1 498 ? 1.897 21.543 60.431 1.00 50.41 498 GLU A N 1
ATOM 4092 C CA . GLU A 1 498 ? 1.950 20.144 60.890 1.00 50.41 498 GLU A CA 1
ATOM 4093 C C . GLU A 1 498 ? 1.176 19.929 62.205 1.00 50.41 498 GLU A C 1
ATOM 4095 O O . GLU A 1 498 ? 0.557 18.883 62.385 1.00 50.41 498 GLU A O 1
ATOM 4100 N N . LYS A 1 499 ? 1.090 20.945 63.077 1.00 49.94 499 LYS A N 1
ATOM 4101 C CA . LYS A 1 499 ? 0.314 20.874 64.333 1.00 49.94 499 LYS A CA 1
ATOM 4102 C C . LYS A 1 499 ? -1.197 21.049 64.153 1.00 49.94 499 LYS A C 1
ATOM 4104 O O . LYS A 1 499 ? -1.956 20.644 65.034 1.00 49.94 499 LYS A O 1
ATOM 4109 N N . GLU A 1 500 ? -1.640 21.667 63.059 1.00 49.66 500 GLU A N 1
ATOM 4110 C CA . GLU A 1 500 ? -3.063 21.740 62.695 1.00 49.66 500 GLU A CA 1
ATOM 4111 C C . GLU A 1 500 ? -3.540 20.461 61.992 1.00 49.66 500 GLU A C 1
ATOM 4113 O O . GLU A 1 500 ? -4.636 19.991 62.291 1.00 49.66 500 GLU A O 1
ATOM 4118 N N . LYS A 1 501 ? -2.693 19.825 61.168 1.00 51.59 501 LYS A N 1
ATOM 4119 C CA . LYS A 1 501 ? -3.014 18.536 60.528 1.00 51.59 501 LYS A CA 1
ATOM 4120 C C . LYS A 1 501 ? -3.177 17.379 61.515 1.00 51.59 501 LYS A C 1
ATOM 4122 O O . LYS A 1 501 ? -4.110 16.600 61.362 1.00 51.59 501 LYS A O 1
ATOM 4127 N N . GLU A 1 502 ? -2.350 17.303 62.561 1.00 51.19 502 GLU A N 1
ATOM 4128 C CA . GLU A 1 502 ? -2.507 16.268 63.600 1.00 51.19 502 GLU A CA 1
ATOM 4129 C C . GLU A 1 502 ? -3.806 16.431 64.417 1.00 51.19 502 GLU A C 1
ATOM 4131 O O . GLU A 1 502 ? -4.332 15.451 64.935 1.00 51.19 502 GLU A O 1
ATOM 4136 N N . LYS A 1 503 ? -4.375 17.645 64.501 1.00 50.72 503 LYS A N 1
ATOM 4137 C CA . LYS A 1 503 ? -5.671 17.882 65.166 1.00 50.72 503 LYS A CA 1
ATOM 4138 C C . LYS A 1 503 ? -6.877 17.579 64.278 1.00 50.72 503 LYS A C 1
ATOM 4140 O O . LYS A 1 503 ? -7.907 17.159 64.798 1.00 50.72 503 LYS A O 1
ATOM 4145 N N . GLU A 1 504 ? -6.769 17.789 62.967 1.00 52.09 504 GLU A N 1
ATOM 4146 C CA . GLU A 1 504 ? -7.835 17.441 62.017 1.00 52.09 504 GLU A CA 1
ATOM 4147 C C . GLU A 1 504 ? -7.939 15.920 61.802 1.00 52.09 504 GLU A C 1
ATOM 4149 O O . GLU A 1 504 ? -9.050 15.398 61.698 1.00 52.09 504 GLU A O 1
ATOM 4154 N N . GLU A 1 505 ? -6.817 15.189 61.843 1.00 51.12 505 GLU A N 1
ATOM 4155 C CA . GLU A 1 505 ? -6.810 13.718 61.755 1.00 51.12 505 GLU A CA 1
ATOM 4156 C C . GLU A 1 505 ? -7.403 13.039 63.012 1.00 51.12 505 GLU A C 1
ATOM 4158 O O . GLU A 1 505 ? -8.090 12.021 62.890 1.00 51.12 505 GLU A O 1
ATOM 4163 N N . GLU A 1 506 ? -7.249 13.622 64.212 1.00 51.84 506 GLU A N 1
ATOM 4164 C CA . GLU A 1 506 ? -7.910 13.122 65.435 1.00 51.84 506 GLU A CA 1
ATOM 4165 C C . GLU A 1 506 ? -9.436 13.380 65.444 1.00 51.84 506 GLU A C 1
ATOM 4167 O O . GLU A 1 506 ? -10.197 12.541 65.935 1.00 51.84 506 GLU A O 1
ATOM 4172 N N . GLU A 1 507 ? -9.919 14.482 64.847 1.00 52.47 507 GLU A N 1
ATOM 4173 C CA . GLU A 1 507 ? -11.361 14.771 64.724 1.00 52.47 507 GLU A CA 1
ATOM 4174 C C . GLU A 1 507 ? -12.069 13.948 63.626 1.00 52.47 507 GLU A C 1
ATOM 4176 O O . GLU A 1 507 ? -13.274 13.676 63.734 1.00 52.47 507 GLU A O 1
ATOM 4181 N N . GLU A 1 508 ? -11.367 13.542 62.562 1.00 51.19 508 GLU A N 1
ATOM 4182 C CA . GLU A 1 508 ? -11.924 12.652 61.530 1.00 51.19 508 GLU A CA 1
ATOM 4183 C C . GLU A 1 508 ? -12.027 11.195 62.008 1.00 51.19 508 GLU A C 1
ATOM 4185 O O . GLU A 1 508 ? -13.023 10.525 61.707 1.00 51.19 508 GLU A O 1
ATOM 4190 N N . GLU A 1 509 ? -11.094 10.724 62.845 1.00 50.59 509 GLU A N 1
ATOM 4191 C CA . GLU A 1 509 ? -11.164 9.386 63.449 1.00 50.59 509 GLU A CA 1
ATOM 4192 C C . GLU A 1 509 ? -12.317 9.219 64.461 1.00 50.59 509 GLU A C 1
ATOM 4194 O O . GLU A 1 509 ? -12.855 8.113 64.603 1.00 50.59 509 GLU A O 1
ATOM 4199 N N . GLU A 1 510 ? -12.732 10.280 65.166 1.00 52.66 510 GLU A N 1
ATOM 4200 C CA . GLU A 1 510 ? -13.916 10.239 66.045 1.00 52.66 510 GLU A CA 1
ATOM 4201 C C . GLU A 1 510 ? -15.231 10.226 65.245 1.00 52.66 510 GLU A C 1
ATOM 4203 O O . GLU A 1 510 ? -16.139 9.450 65.564 1.00 52.66 510 GLU A O 1
ATOM 4208 N N . LYS A 1 511 ? -15.310 10.973 64.133 1.00 52.00 511 LYS A N 1
ATOM 4209 C CA . LYS A 1 511 ? -16.487 10.989 63.236 1.00 52.00 511 LYS A CA 1
ATOM 4210 C C . LYS A 1 511 ? -16.674 9.672 62.472 1.00 52.00 511 LYS A C 1
ATOM 4212 O O . LYS A 1 511 ? -17.809 9.278 62.183 1.00 52.00 511 LYS A O 1
ATOM 4217 N N . GLU A 1 512 ? -15.593 8.949 62.172 1.00 47.75 512 GLU A N 1
ATOM 4218 C CA . GLU A 1 512 ? -15.663 7.616 61.556 1.00 47.75 512 GLU A CA 1
ATOM 4219 C C . GLU A 1 512 ? -16.115 6.515 62.535 1.00 47.75 512 GLU A C 1
ATOM 4221 O O . GLU A 1 512 ? -16.750 5.535 62.125 1.00 47.75 512 GLU A O 1
ATOM 4226 N N . LYS A 1 513 ? -15.849 6.683 63.839 1.00 49.75 513 LYS A N 1
ATOM 4227 C CA . LYS A 1 513 ? -16.303 5.763 64.898 1.00 49.75 513 LYS A CA 1
ATOM 4228 C C . LYS A 1 513 ? -17.789 5.951 65.239 1.00 49.75 513 LYS A C 1
ATOM 4230 O O . LYS A 1 513 ? -18.443 4.965 65.584 1.00 49.75 513 LYS A O 1
ATOM 4235 N N . GLU A 1 514 ? -18.352 7.151 65.065 1.00 48.59 514 GLU A N 1
ATOM 4236 C CA . GLU A 1 514 ? -19.801 7.395 65.197 1.00 48.59 514 GLU A CA 1
ATOM 4237 C C . GLU A 1 514 ? -20.605 6.893 63.979 1.00 48.59 514 GLU A C 1
ATOM 4239 O O . GLU A 1 514 ? -21.609 6.201 64.157 1.00 48.59 514 GLU A O 1
ATOM 4244 N N . LYS A 1 515 ? -20.113 7.077 62.741 1.00 47.09 515 LYS A N 1
ATOM 4245 C CA . LYS A 1 515 ? -20.768 6.549 61.518 1.00 47.09 515 LYS A CA 1
ATOM 4246 C C . LYS A 1 515 ? -20.779 5.021 61.404 1.00 47.09 515 LYS A C 1
ATOM 4248 O O . LYS A 1 515 ? -21.620 4.458 60.698 1.00 47.09 515 LYS A O 1
ATOM 4253 N N . LYS A 1 516 ? -19.859 4.327 62.081 1.00 45.03 516 LYS A N 1
ATOM 4254 C CA . LYS A 1 516 ? -19.859 2.855 62.163 1.00 45.03 516 LYS A CA 1
ATOM 4255 C C . LYS A 1 516 ? -20.885 2.304 63.158 1.00 45.03 516 LYS A C 1
ATOM 4257 O O . LYS A 1 516 ? -21.265 1.152 63.004 1.00 45.03 516 LYS A O 1
ATOM 4262 N N . LYS A 1 517 ? -21.382 3.108 64.109 1.00 43.84 517 LYS A N 1
ATOM 4263 C CA . LYS A 1 517 ? -22.462 2.698 65.026 1.00 43.84 517 LYS A CA 1
ATOM 4264 C C . LYS A 1 517 ? -23.865 2.892 64.447 1.00 43.84 517 LYS A C 1
ATOM 4266 O O . LYS A 1 517 ? -24.732 2.083 64.742 1.00 43.84 517 LYS A O 1
ATOM 4271 N N . GLU A 1 518 ? -24.082 3.880 63.578 1.00 42.59 518 GLU A N 1
ATOM 4272 C CA . GLU A 1 518 ? -25.387 4.071 62.911 1.00 42.59 518 GLU A CA 1
ATOM 4273 C C . GLU A 1 518 ? -25.640 3.056 61.775 1.00 42.59 518 GLU A C 1
ATOM 4275 O O . GLU A 1 518 ? -26.774 2.652 61.542 1.00 42.59 518 GLU A O 1
ATOM 4280 N N . ASN A 1 519 ? -24.588 2.546 61.121 1.00 41.22 519 ASN A N 1
ATOM 4281 C CA . ASN A 1 519 ? -24.713 1.561 60.032 1.00 41.22 519 ASN A CA 1
ATOM 4282 C C . ASN A 1 519 ? -24.925 0.101 60.492 1.00 41.22 519 ASN A C 1
ATOM 4284 O O . ASN A 1 519 ? -25.136 -0.778 59.650 1.00 41.22 519 ASN A O 1
ATOM 4288 N N . GLU A 1 520 ? -24.864 -0.177 61.798 1.00 40.59 520 GLU A N 1
ATOM 4289 C CA . GLU A 1 520 ? -25.176 -1.502 62.359 1.00 40.59 520 GLU A CA 1
ATOM 4290 C C . GLU A 1 520 ? -26.642 -1.633 62.819 1.00 40.59 520 GLU A C 1
ATOM 4292 O O . GLU A 1 520 ? -27.113 -2.758 62.962 1.00 40.59 520 GLU A O 1
ATOM 4297 N N . GLU A 1 521 ? -27.408 -0.538 62.929 1.00 39.97 521 GLU A N 1
ATOM 4298 C CA . GLU A 1 521 ? -28.844 -0.583 63.273 1.00 39.97 521 GLU A CA 1
ATOM 4299 C C . GLU A 1 521 ? -29.791 -0.566 62.048 1.00 39.97 521 GLU A C 1
ATOM 4301 O O . GLU A 1 521 ? -30.951 -0.960 62.167 1.00 39.97 521 GLU A O 1
ATOM 4306 N N . GLU A 1 522 ? -29.315 -0.232 60.840 1.00 38.44 522 GLU A N 1
ATOM 4307 C CA . GLU A 1 522 ? -30.125 -0.282 59.600 1.00 38.44 522 GLU A CA 1
ATOM 4308 C C . GLU A 1 522 ? -30.043 -1.617 58.831 1.00 38.44 522 GLU A C 1
ATOM 4310 O O . GLU A 1 522 ? -30.792 -1.838 57.879 1.00 38.44 522 GLU A O 1
ATOM 4315 N N . LYS A 1 523 ? -29.201 -2.569 59.259 1.00 36.91 523 LYS A N 1
ATOM 4316 C CA . LYS A 1 523 ? -29.048 -3.881 58.592 1.00 36.91 523 LYS A CA 1
ATOM 4317 C C . LYS A 1 523 ? -29.935 -5.013 59.119 1.00 36.91 523 LYS A C 1
ATOM 4319 O O . LYS A 1 523 ? -29.828 -6.132 58.617 1.00 36.91 523 LYS A O 1
ATOM 4324 N N . GLU A 1 524 ? -30.857 -4.741 60.041 1.00 37.19 524 GLU A N 1
ATOM 4325 C CA . GLU A 1 524 ? -31.816 -5.746 60.535 1.00 37.19 524 GLU A CA 1
ATOM 4326 C C . GLU A 1 524 ? -33.271 -5.567 60.057 1.00 37.19 524 GLU A C 1
ATOM 4328 O O . GLU A 1 524 ? -34.105 -6.397 60.404 1.00 37.19 524 GLU A O 1
ATOM 4333 N N . ASN A 1 525 ? -33.600 -4.593 59.191 1.00 36.50 525 ASN A N 1
ATOM 4334 C CA . ASN A 1 525 ? -34.998 -4.364 58.763 1.00 36.50 525 ASN A CA 1
ATOM 4335 C C . ASN A 1 525 ? -35.293 -4.382 57.248 1.00 36.50 525 ASN A C 1
ATOM 4337 O O . ASN A 1 525 ? -36.423 -4.105 56.853 1.00 36.50 525 ASN A O 1
ATOM 4341 N N . GLU A 1 526 ? -34.361 -4.799 56.387 1.00 33.59 526 GLU A N 1
ATOM 4342 C CA . GLU A 1 526 ? -34.616 -4.957 54.938 1.00 33.59 526 GLU A CA 1
ATOM 4343 C C . GLU A 1 526 ? -34.357 -6.383 54.435 1.00 33.59 526 GLU A C 1
ATOM 4345 O O . GLU A 1 526 ? -33.677 -6.626 53.442 1.00 33.59 526 GLU A O 1
ATOM 4350 N N . ASN A 1 527 ? -34.931 -7.367 55.123 1.00 38.25 527 ASN A N 1
ATOM 4351 C CA . ASN A 1 527 ? -34.988 -8.748 54.648 1.00 38.25 527 ASN A CA 1
ATOM 4352 C C . ASN A 1 527 ? -36.413 -9.291 54.770 1.00 38.25 527 ASN A C 1
ATOM 4354 O O . ASN A 1 527 ? -36.650 -10.224 55.525 1.00 38.25 527 ASN A O 1
ATOM 4358 N N . GLU A 1 528 ? -37.368 -8.734 54.015 1.00 33.25 528 GLU A N 1
ATOM 4359 C CA . GLU A 1 528 ? -38.641 -9.447 53.803 1.00 33.25 528 GLU A CA 1
ATOM 4360 C C . GLU A 1 528 ? -39.449 -9.123 52.532 1.00 33.25 528 GLU A C 1
ATOM 4362 O O . GLU A 1 528 ? -40.493 -9.736 52.349 1.00 33.25 528 GLU A O 1
ATOM 4367 N N . ASN A 1 529 ? -38.999 -8.274 51.591 1.00 33.44 529 ASN A N 1
ATOM 4368 C CA . ASN A 1 529 ? -39.879 -7.852 50.478 1.00 33.44 529 ASN A CA 1
ATOM 4369 C C . ASN A 1 529 ? -39.323 -7.876 49.043 1.00 33.44 529 ASN A C 1
ATOM 4371 O O . ASN A 1 529 ? -39.900 -7.241 48.170 1.00 33.44 529 ASN A O 1
ATOM 4375 N N . GLU A 1 530 ? -38.302 -8.678 48.729 1.00 31.86 530 GLU A N 1
ATOM 4376 C CA . GLU A 1 530 ? -37.915 -8.914 47.321 1.00 31.86 530 GLU A CA 1
ATOM 4377 C C . GLU A 1 530 ? -37.598 -10.385 47.039 1.00 31.86 530 GLU A C 1
ATOM 4379 O O . GLU A 1 530 ? -36.505 -10.779 46.629 1.00 31.86 530 GLU A O 1
ATOM 4384 N N . LYS A 1 531 ? -38.592 -11.246 47.269 1.00 30.66 531 LYS A N 1
ATOM 4385 C CA . LYS A 1 531 ? -38.510 -12.671 46.931 1.00 30.66 531 LYS A CA 1
ATOM 4386 C C . LYS A 1 531 ? -39.792 -13.207 46.299 1.00 30.66 531 LYS A C 1
ATOM 4388 O O . LYS A 1 531 ? -40.243 -14.279 46.676 1.00 30.66 531 LYS A O 1
ATOM 4393 N N . GLU A 1 532 ? -40.357 -12.519 45.301 1.00 32.75 532 GLU A N 1
ATOM 4394 C CA . GLU A 1 532 ? -41.479 -13.112 44.549 1.00 32.75 532 GLU A CA 1
ATOM 4395 C C . GLU A 1 532 ? -41.671 -12.715 43.072 1.00 32.75 532 GLU A C 1
ATOM 4397 O O . GLU A 1 532 ? -42.744 -12.948 42.531 1.00 32.75 532 GLU A O 1
ATOM 4402 N N . GLU A 1 533 ? -40.649 -12.234 42.348 1.00 31.97 533 GLU A N 1
ATOM 4403 C CA . GLU A 1 533 ? -40.853 -11.880 40.924 1.00 31.97 533 GLU A CA 1
ATOM 4404 C C . GLU A 1 533 ? -39.775 -12.340 39.926 1.00 31.97 533 GLU A C 1
ATOM 4406 O O . GLU A 1 533 ? -39.507 -11.685 38.926 1.00 31.97 533 GLU A O 1
ATOM 4411 N N . LEU A 1 534 ? -39.190 -13.529 40.125 1.00 29.67 534 LEU A N 1
ATOM 4412 C CA . LEU A 1 534 ? -38.381 -14.181 39.077 1.00 29.67 534 LEU A CA 1
ATOM 4413 C C . LEU A 1 534 ? -38.419 -15.718 39.132 1.00 29.67 534 LEU A C 1
ATOM 4415 O O . LEU A 1 534 ? -37.403 -16.411 39.150 1.00 29.67 534 LEU A O 1
ATOM 4419 N N . LYS A 1 535 ? -39.633 -16.279 39.102 1.00 28.66 535 LYS A N 1
ATOM 4420 C CA . LYS A 1 535 ? -39.870 -17.686 38.740 1.00 28.66 535 LYS A CA 1
ATOM 4421 C C . LYS A 1 535 ? -40.926 -17.783 37.647 1.00 28.66 535 LYS A C 1
ATOM 4423 O O . LYS A 1 535 ? -42.111 -17.934 37.910 1.00 28.66 535 LYS A O 1
ATOM 4428 N N . GLY A 1 536 ? -40.470 -17.763 36.401 1.00 28.06 536 GLY A N 1
ATOM 4429 C CA . GLY A 1 536 ? -41.315 -18.091 35.262 1.00 28.06 536 GLY A CA 1
ATOM 4430 C C . GLY A 1 536 ? -40.597 -17.852 33.948 1.00 28.06 536 GLY A C 1
ATOM 4431 O O . GLY A 1 536 ? -40.557 -16.723 33.488 1.00 28.06 536 GLY A O 1
ATOM 4432 N N . ILE A 1 537 ? -40.044 -18.926 33.378 1.00 27.61 537 ILE A N 1
ATOM 4433 C CA . ILE A 1 537 ? -39.866 -19.244 31.943 1.00 27.61 537 ILE A CA 1
ATOM 4434 C C . ILE A 1 537 ? -38.583 -20.079 31.786 1.00 27.61 537 ILE A C 1
ATOM 4436 O O . ILE A 1 537 ? -37.540 -19.613 31.350 1.00 27.61 537 ILE A O 1
ATOM 4440 N N . ILE A 1 538 ? -38.690 -21.365 32.129 1.00 25.12 538 ILE A N 1
ATOM 4441 C CA . ILE A 1 538 ? -37.978 -22.448 31.442 1.00 25.12 538 ILE A CA 1
ATOM 4442 C C . ILE A 1 538 ? -38.974 -23.603 31.339 1.00 25.12 538 ILE A C 1
ATOM 4444 O O . ILE A 1 538 ? -39.361 -24.154 32.365 1.00 25.12 538 ILE A O 1
ATOM 4448 N N . THR A 1 539 ? -39.413 -23.947 30.122 1.00 26.97 539 THR A N 1
ATOM 4449 C CA . THR A 1 539 ? -39.528 -25.330 29.598 1.00 26.97 539 THR A CA 1
ATOM 4450 C C . THR A 1 539 ? -40.183 -25.378 28.203 1.00 26.97 539 THR A C 1
ATOM 4452 O O . THR A 1 539 ? -41.069 -24.589 27.895 1.00 26.97 539 THR A O 1
ATOM 4455 N N . ALA A 1 540 ? -39.745 -26.376 27.416 1.00 25.42 540 ALA A N 1
ATOM 4456 C CA . ALA A 1 540 ? -40.320 -26.954 26.183 1.00 25.42 540 ALA A CA 1
ATOM 4457 C C . ALA A 1 540 ? -39.750 -26.543 24.795 1.00 25.42 540 ALA A C 1
ATOM 4459 O O . ALA A 1 540 ? -40.325 -25.771 24.039 1.00 25.42 540 ALA A O 1
ATOM 4460 N N . THR A 1 541 ? -38.606 -27.159 24.465 1.00 29.52 541 THR A N 1
ATOM 4461 C CA . THR A 1 541 ? -38.330 -28.037 23.294 1.00 29.52 541 THR A CA 1
ATOM 4462 C C . THR A 1 541 ? -39.077 -27.861 21.954 1.00 29.52 541 THR A C 1
ATOM 4464 O O . THR A 1 541 ? -40.291 -28.029 21.888 1.00 29.52 541 THR A O 1
ATOM 4467 N N . GLY A 1 542 ? -38.315 -27.794 20.846 1.00 24.11 542 GLY A N 1
ATOM 4468 C CA . GLY A 1 542 ? -38.778 -28.206 19.507 1.00 24.11 542 GLY A CA 1
ATOM 4469 C C . GLY A 1 542 ? -37.902 -27.728 18.335 1.00 24.11 542 GLY A C 1
ATOM 4470 O O . GLY A 1 542 ? -37.772 -26.535 18.104 1.00 24.11 542 GLY A O 1
ATOM 4471 N N . MET A 1 543 ? -37.299 -28.663 17.594 1.00 27.16 543 MET A N 1
ATOM 4472 C CA . MET A 1 543 ? -36.351 -28.456 16.484 1.00 27.16 543 MET A CA 1
ATOM 4473 C C . MET A 1 543 ? -36.880 -27.619 15.299 1.00 27.16 543 MET A C 1
ATOM 4475 O O . MET A 1 543 ? -38.005 -27.809 14.848 1.00 27.16 543 MET A O 1
ATOM 4479 N N . GLY A 1 544 ? -35.995 -26.818 14.687 1.00 24.56 544 GLY A N 1
ATOM 4480 C CA . GLY A 1 544 ? -36.182 -26.250 13.344 1.00 24.56 544 GLY A CA 1
ATOM 4481 C C . GLY A 1 544 ? -35.110 -25.217 12.970 1.00 24.56 544 GLY A C 1
ATOM 4482 O O . GLY A 1 544 ? -35.097 -24.115 13.502 1.00 24.56 544 GLY A O 1
ATOM 4483 N N . LYS A 1 545 ? -34.203 -25.568 12.046 1.00 38.00 545 LYS A N 1
ATOM 4484 C CA . LYS A 1 545 ? -33.164 -24.680 11.489 1.00 38.00 545 LYS A CA 1
ATOM 4485 C C . LYS A 1 545 ? -33.792 -23.461 10.795 1.00 38.00 545 LYS A C 1
ATOM 4487 O O . LYS A 1 545 ? -34.377 -23.618 9.727 1.00 38.00 545 LYS A O 1
ATOM 4492 N N . VAL A 1 546 ? -33.589 -22.260 11.338 1.00 26.28 546 VAL A N 1
ATOM 4493 C CA . VAL A 1 546 ? -33.804 -20.972 10.651 1.00 26.28 546 VAL A CA 1
ATOM 4494 C C . VAL A 1 546 ? -32.699 -20.004 11.086 1.00 26.28 546 VAL A C 1
ATOM 4496 O O . VAL A 1 546 ? -32.407 -19.895 12.275 1.00 26.28 546 VAL A O 1
ATOM 4499 N N . SER A 1 547 ? -32.051 -19.336 10.126 1.00 26.88 547 SER A N 1
ATOM 4500 C CA . SER A 1 547 ? -30.982 -18.363 10.385 1.00 26.88 547 SER A CA 1
ATOM 4501 C C . SER A 1 547 ? -31.531 -17.084 11.044 1.00 26.88 547 SER A C 1
ATOM 4503 O O . SER A 1 547 ? -32.577 -16.578 10.625 1.00 26.88 547 SER A O 1
ATOM 4505 N N . PRO A 1 548 ? -30.856 -16.507 12.054 1.00 29.48 548 PRO A N 1
ATOM 4506 C CA . PRO A 1 548 ? -31.311 -15.274 12.678 1.00 29.48 548 PRO A CA 1
ATOM 4507 C C . PRO A 1 548 ? -30.554 -14.078 12.087 1.00 29.48 548 PRO A C 1
ATOM 4509 O O . PRO A 1 548 ? -29.592 -13.618 12.678 1.00 29.48 548 PRO A O 1
ATOM 4512 N N . ASN A 1 549 ? -30.980 -13.556 10.930 1.00 38.03 549 ASN A N 1
ATOM 4513 C CA . ASN A 1 549 ? -30.468 -12.259 10.443 1.00 38.03 549 ASN A CA 1
ATOM 4514 C C . ASN A 1 549 ? -31.551 -11.220 10.100 1.00 38.03 549 ASN A C 1
ATOM 4516 O O . ASN A 1 549 ? -31.255 -10.035 10.036 1.00 38.03 549 ASN A O 1
ATOM 4520 N N . GLU A 1 550 ? -32.831 -11.583 9.969 1.00 32.09 550 GLU A N 1
ATOM 4521 C CA . GLU A 1 550 ? -33.854 -10.602 9.550 1.00 32.09 550 GLU A CA 1
ATOM 4522 C C . GLU A 1 550 ? -34.648 -9.941 10.687 1.00 32.09 550 GLU A C 1
ATOM 4524 O O . GLU A 1 550 ? -35.194 -8.849 10.504 1.00 32.09 550 GLU A O 1
ATOM 4529 N N . LYS A 1 551 ? -34.719 -10.547 11.881 1.00 29.95 551 LYS A N 1
ATOM 4530 C CA . LYS A 1 551 ? -35.509 -9.979 12.994 1.00 29.95 551 LYS A CA 1
ATOM 4531 C C . LYS A 1 551 ? -34.794 -8.850 13.747 1.00 29.95 551 LYS A C 1
ATOM 4533 O O . LYS A 1 551 ? -35.477 -7.954 14.236 1.00 29.95 551 LYS A O 1
ATOM 4538 N N . HIS A 1 552 ? -33.460 -8.839 13.782 1.00 34.88 552 HIS A N 1
ATOM 4539 C CA . HIS A 1 552 ? -32.687 -7.752 14.405 1.00 34.88 552 HIS A CA 1
ATOM 4540 C C . HIS A 1 552 ? -32.610 -6.501 13.508 1.00 34.88 552 HIS A C 1
ATOM 4542 O O . HIS A 1 552 ? -32.821 -5.385 13.985 1.00 34.88 552 HIS A O 1
ATOM 4548 N N . LEU A 1 553 ? -32.479 -6.668 12.187 1.00 33.75 553 LEU A N 1
ATOM 4549 C CA . LEU A 1 553 ? -32.399 -5.548 11.235 1.00 33.75 553 LEU A CA 1
ATOM 4550 C C . LEU A 1 553 ? -33.712 -4.757 11.082 1.00 33.75 553 LEU A C 1
ATOM 4552 O O . LEU A 1 553 ? -33.692 -3.544 10.858 1.00 33.75 553 LEU A O 1
ATOM 4556 N N . LYS A 1 554 ? -34.878 -5.396 11.261 1.00 30.31 554 LYS A N 1
ATOM 4557 C CA . LYS A 1 554 ? -36.176 -4.692 11.219 1.00 30.31 554 LYS A CA 1
ATOM 4558 C C . LYS A 1 554 ? -36.439 -3.804 12.439 1.00 30.31 554 LYS A C 1
ATOM 4560 O O . LYS A 1 554 ? -37.204 -2.849 12.317 1.00 30.31 554 LYS A O 1
ATOM 4565 N N . LYS A 1 555 ? -35.799 -4.071 13.584 1.00 29.52 555 LYS A N 1
ATOM 4566 C CA . LYS A 1 555 ? -35.899 -3.218 14.782 1.00 29.52 555 LYS A CA 1
ATOM 4567 C C . LYS A 1 555 ? -34.977 -1.990 14.689 1.00 29.52 555 LYS A C 1
ATOM 4569 O O . LYS A 1 555 ? -35.298 -0.956 15.266 1.00 29.52 555 LYS A O 1
ATOM 4574 N N . PHE A 1 556 ? -33.913 -2.073 13.885 1.00 32.78 556 PHE A N 1
ATOM 4575 C CA . PHE A 1 556 ? -32.939 -0.997 13.669 1.00 32.78 556 PHE A CA 1
ATOM 4576 C C . PHE A 1 556 ? -33.442 0.116 12.727 1.00 32.78 556 PHE A C 1
ATOM 4578 O O . PHE A 1 556 ? -33.205 1.296 12.963 1.00 32.78 556 PHE A O 1
ATOM 4585 N N . ARG A 1 557 ? -34.235 -0.215 11.696 1.00 30.67 557 ARG A N 1
ATOM 4586 C CA . ARG A 1 557 ? -34.681 0.769 10.682 1.00 30.67 557 ARG A CA 1
ATOM 4587 C C . ARG A 1 557 ? -35.855 1.673 11.080 1.00 30.67 557 ARG A C 1
ATOM 4589 O O . ARG A 1 557 ? -36.235 2.533 10.293 1.00 30.67 557 ARG A O 1
ATOM 4596 N N . LYS A 1 558 ? -36.441 1.518 12.274 1.00 28.16 558 LYS A N 1
ATOM 4597 C CA . LYS A 1 558 ? -37.643 2.277 12.682 1.00 28.16 558 LYS A CA 1
ATOM 4598 C C . LYS A 1 558 ? -37.405 3.359 13.748 1.00 28.16 558 LYS A C 1
ATOM 4600 O O . LYS A 1 558 ? -38.372 3.827 14.338 1.00 28.16 558 LYS A O 1
ATOM 4605 N N . LYS A 1 559 ? -36.152 3.773 13.992 1.00 28.73 559 LYS A N 1
ATOM 4606 C CA . LYS A 1 559 ? -35.802 4.777 15.023 1.00 28.73 559 LYS A CA 1
ATOM 4607 C C . LYS A 1 559 ? -35.078 6.041 14.530 1.00 28.73 559 LYS A C 1
ATOM 4609 O O . LYS A 1 559 ? -34.644 6.837 15.354 1.00 28.73 559 LYS A O 1
ATOM 4614 N N . LEU A 1 560 ? -35.017 6.293 13.222 1.00 31.98 560 LEU A N 1
ATOM 4615 C CA . LEU A 1 560 ? -34.499 7.551 12.658 1.00 31.98 560 LEU A CA 1
ATOM 4616 C C . LEU A 1 560 ? -35.629 8.565 12.433 1.00 31.98 560 LEU A C 1
ATOM 4618 O O . LEU A 1 560 ? -35.969 8.923 11.310 1.00 31.98 560 LEU A O 1
ATOM 4622 N N . THR A 1 561 ? -36.276 8.975 13.522 1.00 32.50 561 THR A N 1
ATOM 4623 C CA . THR A 1 561 ? -37.036 10.237 13.615 1.00 32.50 561 THR A CA 1
ATOM 4624 C C . THR A 1 561 ? -37.336 10.514 15.086 1.00 32.50 561 THR A C 1
ATOM 4626 O O . THR A 1 561 ? -38.468 10.427 15.545 1.00 32.50 561 THR A O 1
ATOM 4629 N N . VAL A 1 562 ? -36.295 10.801 15.868 1.00 30.91 562 VAL A N 1
ATOM 4630 C CA . VAL A 1 562 ? -36.450 11.352 17.220 1.00 30.91 562 VAL A CA 1
ATOM 4631 C C . VAL A 1 562 ? -35.356 12.394 17.419 1.00 30.91 562 VAL A C 1
ATOM 4633 O O . VAL A 1 562 ? -34.180 12.080 17.271 1.00 30.91 562 VAL A O 1
ATOM 4636 N N . LYS A 1 563 ? -35.753 13.635 17.731 1.00 42.06 563 LYS A N 1
ATOM 4637 C CA . LYS A 1 563 ? -34.867 14.704 18.214 1.00 42.06 563 LYS A CA 1
ATOM 4638 C C . LYS A 1 563 ? -34.011 14.156 19.363 1.00 42.06 563 LYS A C 1
ATOM 4640 O O . LYS A 1 563 ? -34.557 13.818 20.409 1.00 42.06 563 LYS A O 1
ATOM 4645 N N . THR A 1 564 ? -32.699 14.060 19.183 1.00 38.72 564 THR A N 1
ATOM 4646 C CA . THR A 1 564 ? -31.769 13.579 20.215 1.00 38.72 564 THR A CA 1
ATOM 4647 C C . THR A 1 564 ? -30.845 14.695 20.662 1.00 38.72 564 THR A C 1
ATOM 4649 O O . THR A 1 564 ? -30.054 15.201 19.875 1.00 38.72 564 THR A O 1
ATOM 4652 N N . SER A 1 565 ? -30.938 15.043 21.944 1.00 42.31 565 SER A N 1
ATOM 4653 C CA . SER A 1 565 ? -29.904 15.757 22.686 1.00 42.31 565 SER A CA 1
ATOM 4654 C C . SER A 1 565 ? -28.616 14.922 22.694 1.00 42.31 565 SER A C 1
ATOM 4656 O O . SER A 1 565 ? -28.626 13.775 23.155 1.00 42.31 565 SER A O 1
ATOM 4658 N N . LEU A 1 566 ? -27.546 15.490 22.142 1.00 45.38 566 LEU A N 1
ATOM 4659 C CA . LEU A 1 566 ? -26.184 14.949 22.085 1.00 45.38 566 LEU A CA 1
ATOM 4660 C C . LEU A 1 566 ? -25.591 14.893 23.506 1.00 45.38 566 LEU A C 1
ATOM 4662 O O . LEU A 1 566 ? -25.846 15.801 24.295 1.00 45.38 566 LEU A O 1
ATOM 4666 N N . LYS A 1 567 ? -24.878 13.814 23.864 1.00 53.94 567 LYS A N 1
ATOM 4667 C CA . LYS A 1 567 ? -24.430 13.543 25.249 1.00 53.94 567 LYS A CA 1
ATOM 4668 C C . LYS A 1 567 ? -22.923 13.685 25.500 1.00 53.94 567 LYS A C 1
ATOM 4670 O O . LYS A 1 567 ? -22.544 13.686 26.663 1.00 53.94 567 LYS A O 1
ATOM 4675 N N . ILE A 1 568 ? -22.094 13.872 24.473 1.00 64.50 568 ILE A N 1
ATOM 4676 C CA . ILE A 1 568 ? -20.703 14.318 24.638 1.00 64.50 568 ILE A CA 1
ATOM 4677 C C . ILE A 1 568 ? -20.617 15.703 24.030 1.00 64.50 568 ILE A C 1
ATOM 4679 O O . ILE A 1 568 ? -20.275 15.859 22.871 1.00 64.50 568 ILE A O 1
ATOM 4683 N N . LYS A 1 569 ? -21.027 16.719 24.783 1.00 67.19 569 LYS A N 1
ATOM 4684 C CA . LYS A 1 569 ? -20.715 18.089 24.394 1.00 67.19 569 LYS A CA 1
ATOM 4685 C C . LYS A 1 569 ? -19.389 18.427 25.054 1.00 67.19 569 LYS A C 1
ATOM 4687 O O . LYS A 1 569 ? -19.284 18.289 26.272 1.00 67.19 569 LYS A O 1
ATOM 4692 N N . ILE A 1 570 ? -18.409 18.837 24.258 1.00 75.56 570 ILE A N 1
ATOM 4693 C CA . ILE A 1 570 ? -17.152 19.380 24.775 1.00 75.56 570 ILE A CA 1
ATOM 4694 C C . ILE A 1 570 ? -17.496 20.509 25.764 1.00 75.56 570 ILE A C 1
ATOM 4696 O O . ILE A 1 570 ? -18.298 21.395 25.443 1.00 75.56 570 ILE A O 1
ATOM 4700 N N . LYS A 1 571 ? -16.990 20.410 27.001 1.00 78.38 571 LYS A N 1
ATOM 4701 C CA . LYS A 1 571 ? -17.284 21.377 28.069 1.00 78.38 571 LYS A CA 1
ATOM 4702 C C . LYS A 1 571 ? -16.639 22.726 27.738 1.00 78.38 571 LYS A C 1
ATOM 4704 O O . LYS A 1 571 ? -15.612 22.784 27.073 1.00 78.38 571 LYS A O 1
ATOM 4709 N N . GLU A 1 572 ? -17.224 23.823 28.212 1.00 70.50 572 GLU A N 1
ATOM 4710 C CA . GLU A 1 572 ? -16.564 25.131 28.109 1.00 70.50 572 GLU A CA 1
ATOM 4711 C C . GLU A 1 572 ? -15.224 25.091 28.869 1.00 70.50 572 GLU A C 1
ATOM 4713 O O . GLU A 1 572 ? -15.162 24.554 29.973 1.00 70.50 572 GLU A O 1
ATOM 4718 N N . ASN A 1 573 ? -14.160 25.635 28.266 1.00 78.38 573 ASN A N 1
ATOM 4719 C CA . ASN A 1 573 ? -12.774 25.649 28.774 1.00 78.38 573 ASN A CA 1
ATOM 4720 C C . ASN A 1 573 ? -12.047 24.292 28.836 1.00 78.38 573 ASN A C 1
ATOM 4722 O O . ASN A 1 573 ? -10.995 24.194 29.460 1.00 78.38 573 ASN A O 1
ATOM 4726 N N . SER A 1 574 ? -12.552 23.255 28.168 1.00 85.94 574 SER A N 1
ATOM 4727 C CA . SER A 1 574 ? -11.865 21.957 28.061 1.00 85.94 574 SER A CA 1
ATOM 4728 C C . SER A 1 574 ? -10.587 21.981 27.213 1.00 85.94 574 SER A C 1
ATOM 4730 O O . SER A 1 574 ? -9.824 21.021 27.216 1.00 85.94 574 SER A O 1
ATOM 4732 N N . THR A 1 575 ? -10.406 23.021 26.399 1.00 94.25 575 THR A N 1
ATOM 4733 C CA . THR A 1 575 ? -9.276 23.181 25.483 1.00 94.25 575 THR A CA 1
ATOM 4734 C C . THR A 1 575 ? -8.924 24.653 25.323 1.00 94.25 575 THR A C 1
ATOM 4736 O O . THR A 1 575 ? -9.810 25.512 25.362 1.00 94.25 575 THR A O 1
ATOM 4739 N N . THR A 1 576 ? -7.641 24.944 25.115 1.00 95.12 576 THR A N 1
ATOM 4740 C CA . THR A 1 576 ? -7.165 26.275 24.702 1.00 95.12 576 THR A CA 1
ATOM 4741 C C . THR A 1 576 ? -7.243 26.487 23.185 1.00 95.12 576 THR A C 1
ATOM 4743 O O . THR A 1 576 ? -7.064 27.608 22.710 1.00 95.12 576 THR A O 1
ATOM 4746 N N . LEU A 1 577 ? -7.534 25.432 22.416 1.00 94.44 577 LEU A N 1
ATOM 4747 C CA . LEU A 1 577 ? -7.656 25.476 20.962 1.00 94.44 577 LEU A CA 1
ATOM 4748 C C . LEU A 1 577 ? -8.989 26.090 20.539 1.00 94.44 577 LEU A C 1
ATOM 4750 O O . LEU A 1 577 ? -10.035 25.840 21.143 1.00 94.44 577 LEU A O 1
ATOM 4754 N N . ASN A 1 578 ? -8.983 26.835 19.434 1.00 94.12 578 ASN A N 1
ATOM 4755 C CA . ASN A 1 578 ? -10.248 27.235 18.828 1.00 94.12 578 ASN A CA 1
ATOM 4756 C C . ASN A 1 578 ? -10.937 26.038 18.138 1.00 94.12 578 ASN A C 1
ATOM 4758 O O . ASN A 1 578 ? -10.319 25.009 17.866 1.00 94.12 578 ASN A O 1
ATOM 4762 N N . VAL A 1 579 ? -12.234 26.170 17.839 1.00 92.94 579 VAL A N 1
ATOM 4763 C CA . VAL A 1 579 ? -13.051 25.069 17.289 1.00 92.94 579 VAL A CA 1
ATOM 4764 C C . VAL A 1 579 ? -12.493 24.515 15.973 1.00 92.94 579 VAL A C 1
ATOM 4766 O O . VAL A 1 579 ? -12.513 23.302 15.771 1.00 92.94 579 VAL A O 1
ATOM 4769 N N . GLU A 1 580 ? -11.975 25.370 15.090 1.00 95.75 580 GLU A N 1
ATOM 4770 C CA . GLU A 1 580 ? -11.428 24.934 13.800 1.00 95.75 580 GLU A CA 1
ATOM 4771 C C . GLU A 1 580 ? -10.090 24.208 13.975 1.00 95.75 580 GLU A C 1
ATOM 4773 O O . GLU A 1 580 ? -9.880 23.162 13.366 1.00 95.75 580 GLU A O 1
ATOM 4778 N N . GLU A 1 581 ? -9.219 24.690 14.866 1.00 96.31 581 GLU A N 1
ATOM 4779 C CA . GLU A 1 581 ? -7.977 23.993 15.230 1.00 96.31 581 GLU A CA 1
ATOM 4780 C C . GLU A 1 581 ? -8.255 22.634 15.876 1.00 96.31 581 GLU A C 1
ATOM 4782 O O . GLU A 1 581 ? -7.593 21.646 15.554 1.00 96.31 581 GLU A O 1
ATOM 4787 N N . LEU A 1 582 ? -9.253 22.563 16.760 1.00 96.88 582 LEU A N 1
ATOM 4788 C CA . LEU A 1 582 ? -9.654 21.318 17.403 1.00 96.88 582 LEU A CA 1
ATOM 4789 C C . LEU A 1 582 ? -10.178 20.305 16.376 1.00 96.88 582 LEU A C 1
ATOM 4791 O O . LEU A 1 582 ? -9.748 19.150 16.379 1.00 96.88 582 LEU A O 1
ATOM 4795 N N . LYS A 1 583 ? -11.059 20.733 15.461 1.00 97.75 583 LYS A N 1
ATOM 4796 C CA . LYS A 1 583 ? -11.532 19.890 14.350 1.00 97.75 583 LYS A CA 1
ATOM 4797 C C . LYS A 1 583 ? -10.383 19.415 13.473 1.00 97.75 583 LYS A C 1
ATOM 4799 O O . LYS A 1 583 ? -10.327 18.231 13.141 1.00 97.75 583 LYS A O 1
ATOM 4804 N N . ASP A 1 584 ? -9.462 20.312 13.124 1.00 98.19 584 ASP A N 1
ATOM 4805 C CA . ASP A 1 584 ? -8.318 19.990 12.273 1.00 98.19 584 ASP A CA 1
ATOM 4806 C C . ASP A 1 584 ? -7.418 18.930 12.922 1.00 98.19 584 ASP A C 1
ATOM 4808 O O . ASP A 1 584 ? -7.028 17.967 12.262 1.00 98.19 584 ASP A O 1
ATOM 4812 N N . LYS A 1 585 ? -7.157 19.032 14.229 1.00 98.31 585 LYS A N 1
ATOM 4813 C CA . LYS A 1 585 ? -6.369 18.047 14.990 1.00 98.31 585 LYS A CA 1
ATOM 4814 C C . LYS A 1 585 ? -7.092 16.714 15.187 1.00 98.31 585 LYS A C 1
ATOM 4816 O O . LYS A 1 585 ? -6.471 15.668 15.024 1.00 98.31 585 LYS A O 1
ATOM 4821 N N . ILE A 1 586 ? -8.400 16.720 15.459 1.00 98.50 586 ILE A N 1
ATOM 4822 C CA . ILE A 1 586 ? -9.209 15.489 15.560 1.00 98.50 586 ILE A CA 1
ATOM 4823 C C . ILE A 1 586 ? -9.238 14.751 14.219 1.00 98.50 586 ILE A C 1
ATOM 4825 O O . ILE A 1 586 ? -8.980 13.547 14.166 1.00 98.50 586 ILE A O 1
ATOM 4829 N N . LYS A 1 587 ? -9.502 15.467 13.120 1.00 98.50 587 LYS A N 1
ATOM 4830 C CA . LYS A 1 587 ? -9.446 14.886 11.774 1.00 98.50 587 LYS A CA 1
ATOM 4831 C C . LYS A 1 587 ? -8.032 14.408 11.445 1.00 98.50 587 LYS A C 1
ATOM 4833 O O . LYS A 1 587 ? -7.878 13.343 10.856 1.00 98.50 587 LYS A O 1
ATOM 4838 N N . GLY A 1 588 ? -7.016 15.160 11.868 1.00 98.38 588 GLY A N 1
ATOM 4839 C CA . GLY A 1 588 ? -5.609 14.804 11.723 1.00 98.38 588 GLY A CA 1
ATOM 4840 C C . GLY A 1 588 ? -5.260 13.499 12.433 1.00 98.38 588 GLY A C 1
ATOM 4841 O O . GLY A 1 588 ? -4.559 12.683 11.852 1.00 98.38 588 GLY A O 1
ATOM 4842 N N . CYS A 1 589 ? -5.795 13.252 13.630 1.00 98.69 589 CYS A N 1
ATOM 4843 C CA . CYS A 1 589 ? -5.623 11.986 14.348 1.00 98.69 589 CYS A CA 1
ATOM 4844 C C . CYS A 1 589 ? -6.147 10.790 13.540 1.00 98.69 589 CYS A C 1
ATOM 4846 O O . CYS A 1 589 ? -5.422 9.829 13.294 1.00 98.69 589 CYS A O 1
ATOM 4848 N N . ILE A 1 590 ? -7.398 10.877 13.079 1.00 98.62 590 ILE A N 1
ATOM 4849 C CA . ILE A 1 590 ? -8.090 9.774 12.398 1.00 98.62 590 ILE A CA 1
ATOM 4850 C C . ILE A 1 590 ? -7.477 9.517 11.020 1.00 98.62 590 ILE A C 1
ATOM 4852 O O . ILE A 1 590 ? -7.106 8.393 10.703 1.00 98.62 590 ILE A O 1
ATOM 4856 N N . ILE A 1 591 ? -7.319 10.565 10.209 1.00 97.94 591 ILE A N 1
ATOM 4857 C CA . ILE A 1 591 ? -6.747 10.434 8.863 1.00 97.94 591 ILE A CA 1
ATOM 4858 C C . ILE A 1 591 ? -5.248 10.137 8.920 1.00 97.94 591 ILE A C 1
ATOM 4860 O O . ILE A 1 591 ? -4.743 9.393 8.088 1.00 97.94 591 ILE A O 1
ATOM 4864 N N . GLY A 1 592 ? -4.533 10.687 9.901 1.00 97.75 592 GLY A N 1
ATOM 4865 C CA . GLY A 1 592 ? -3.127 10.379 10.131 1.00 97.75 592 GLY A CA 1
ATOM 4866 C C . GLY A 1 592 ? -2.916 8.910 10.485 1.00 97.75 592 GLY A C 1
ATOM 4867 O O . GLY A 1 592 ? -1.942 8.327 10.017 1.00 97.75 592 GLY A O 1
ATOM 4868 N N . ASN A 1 593 ? -3.838 8.300 11.241 1.00 98.38 593 ASN A N 1
ATOM 4869 C CA . ASN A 1 593 ? -3.829 6.861 11.499 1.00 98.38 593 ASN A CA 1
ATOM 4870 C C . ASN A 1 593 ? -3.934 6.061 10.194 1.00 98.38 593 ASN A C 1
ATOM 4872 O O . ASN A 1 593 ? -3.019 5.302 9.890 1.00 98.38 593 ASN A O 1
ATOM 4876 N N . CYS A 1 594 ? -4.958 6.337 9.381 1.00 97.50 594 CYS A N 1
ATOM 4877 C CA . CYS A 1 594 ? -5.156 5.679 8.085 1.00 97.50 594 CYS A CA 1
ATOM 4878 C C . CYS A 1 594 ? -3.981 5.872 7.119 1.00 97.50 594 CYS A C 1
ATOM 4880 O O . CYS A 1 594 ? -3.549 4.929 6.463 1.00 97.50 594 CYS A O 1
ATOM 4882 N N . LEU A 1 595 ? -3.431 7.086 7.055 1.00 95.44 595 LEU A N 1
ATOM 4883 C CA . LEU A 1 595 ? -2.282 7.393 6.208 1.00 95.44 595 LEU A CA 1
ATOM 4884 C C . LEU A 1 595 ? -1.039 6.616 6.654 1.00 95.44 595 LEU A C 1
ATOM 4886 O O . LEU A 1 595 ? -0.334 6.050 5.825 1.00 95.44 595 LEU A O 1
ATOM 4890 N N . GLY A 1 596 ? -0.753 6.623 7.956 1.00 96.00 596 GLY A N 1
ATOM 4891 C CA . GLY A 1 596 ? 0.411 5.947 8.512 1.00 96.00 596 GLY A CA 1
ATOM 4892 C C . GLY A 1 596 ? 0.338 4.430 8.352 1.00 96.00 596 GLY A C 1
ATOM 4893 O O . GLY A 1 596 ? 1.337 3.820 7.984 1.00 96.00 596 GLY A O 1
ATOM 4894 N N . ASP A 1 597 ? -0.842 3.853 8.573 1.00 96.94 597 ASP A N 1
ATOM 4895 C CA . ASP A 1 597 ? -1.156 2.445 8.320 1.00 96.94 597 ASP A CA 1
ATOM 4896 C C . ASP A 1 597 ? -0.910 2.088 6.845 1.00 96.94 597 ASP A C 1
ATOM 4898 O O . ASP A 1 597 ? -0.053 1.261 6.529 1.00 96.94 597 ASP A O 1
ATOM 4902 N N . SER A 1 598 ? -1.556 2.816 5.929 1.00 94.25 598 SER A N 1
ATOM 4903 C CA . SER A 1 598 ? -1.425 2.581 4.490 1.00 94.25 598 SER A CA 1
ATOM 4904 C C . SER A 1 598 ? 0.021 2.696 3.992 1.00 94.25 598 SER A C 1
ATOM 4906 O O . SER A 1 598 ? 0.505 1.861 3.225 1.00 94.25 598 SER A O 1
ATOM 4908 N N . MET A 1 599 ? 0.770 3.691 4.479 1.00 91.38 599 MET A N 1
ATOM 4909 C CA . MET A 1 599 ? 2.208 3.773 4.218 1.00 91.38 599 MET A CA 1
ATOM 4910 C C . MET A 1 599 ? 2.953 2.561 4.782 1.00 91.38 599 MET A C 1
ATOM 4912 O O . MET A 1 599 ? 3.820 1.998 4.112 1.00 91.38 599 MET A O 1
ATOM 4916 N N . GLY A 1 600 ? 2.639 2.174 6.015 1.00 93.94 600 GLY A N 1
ATOM 4917 C CA . GLY A 1 600 ? 3.304 1.113 6.751 1.00 93.94 600 GLY A CA 1
ATOM 4918 C C . GLY A 1 600 ? 3.116 -0.285 6.165 1.00 93.94 600 GLY A C 1
ATOM 4919 O O . GLY A 1 600 ? 4.077 -1.063 6.178 1.00 93.94 600 GLY A O 1
ATOM 4920 N N . LEU A 1 601 ? 1.973 -0.559 5.526 1.00 93.38 601 LEU A N 1
ATOM 4921 C CA . LEU A 1 601 ? 1.729 -1.776 4.736 1.00 93.38 601 LEU A CA 1
ATOM 4922 C C . LEU A 1 601 ? 2.837 -2.012 3.692 1.00 93.38 601 LEU A C 1
ATOM 4924 O O . LEU A 1 601 ? 3.214 -3.150 3.382 1.00 93.38 601 LEU A O 1
ATOM 4928 N N . SER A 1 602 ? 3.444 -0.931 3.192 1.00 87.31 602 SER A N 1
ATOM 4929 C CA . SER A 1 602 ? 4.558 -1.017 2.251 1.00 87.31 602 SER A CA 1
ATOM 4930 C C . SER A 1 602 ? 5.712 -1.845 2.779 1.00 87.31 602 SER A C 1
ATOM 4932 O O . SER A 1 602 ? 6.199 -2.725 2.087 1.00 87.31 602 SER A O 1
ATOM 4934 N N . THR A 1 603 ? 6.128 -1.687 4.026 1.00 90.44 603 THR A N 1
ATOM 4935 C CA . THR A 1 603 ? 7.322 -2.379 4.542 1.00 90.44 603 THR A CA 1
ATOM 4936 C C . THR A 1 603 ? 7.015 -3.451 5.579 1.00 90.44 603 THR A C 1
ATOM 4938 O O . THR A 1 603 ? 7.937 -4.034 6.153 1.00 90.44 603 THR A O 1
ATOM 4941 N N . GLU A 1 604 ? 5.736 -3.797 5.742 1.00 93.12 604 GLU A N 1
ATOM 4942 C CA . GLU A 1 604 ? 5.291 -4.752 6.755 1.00 93.12 604 GLU A CA 1
ATOM 4943 C C . GLU A 1 604 ? 5.959 -6.125 6.577 1.00 93.12 604 GLU A C 1
ATOM 4945 O O . GLU A 1 604 ? 6.079 -6.676 5.478 1.00 93.12 604 GLU A O 1
ATOM 4950 N N . PHE A 1 605 ? 6.480 -6.660 7.674 1.00 90.56 605 PHE A N 1
ATOM 4951 C CA . PHE A 1 605 ? 7.267 -7.891 7.767 1.00 90.56 605 PHE A CA 1
ATOM 4952 C C . PHE A 1 605 ? 8.580 -7.923 6.975 1.00 90.56 605 PHE A C 1
ATOM 4954 O O . PHE A 1 605 ? 9.238 -8.969 6.914 1.00 90.56 605 PHE A O 1
ATOM 4961 N N . LEU A 1 606 ? 9.015 -6.794 6.417 1.00 87.00 606 LEU A N 1
ATOM 4962 C CA . LEU A 1 606 ? 10.357 -6.642 5.868 1.00 87.00 606 LEU A CA 1
ATOM 4963 C C . LEU A 1 606 ? 11.307 -6.117 6.939 1.00 87.00 606 LEU A C 1
ATOM 4965 O O . LEU A 1 606 ? 10.912 -5.409 7.855 1.00 87.00 606 LEU A O 1
ATOM 4969 N N . ASN A 1 607 ? 12.585 -6.458 6.826 1.00 84.81 607 ASN A N 1
ATOM 4970 C CA . ASN A 1 607 ? 13.638 -5.812 7.609 1.00 84.81 607 ASN A CA 1
ATOM 4971 C C . ASN A 1 607 ? 14.293 -4.664 6.832 1.00 84.81 607 ASN A C 1
ATOM 4973 O O . ASN A 1 607 ? 14.163 -4.573 5.608 1.00 84.81 607 ASN A O 1
ATOM 4977 N N . LYS A 1 608 ? 15.082 -3.832 7.518 1.00 77.19 608 LYS A N 1
ATOM 4978 C CA . LYS A 1 608 ? 15.739 -2.650 6.929 1.00 77.19 608 LYS A CA 1
ATOM 4979 C C . LYS A 1 608 ? 16.597 -2.981 5.697 1.00 77.19 608 LYS A C 1
ATOM 4981 O O . LYS A 1 608 ? 16.656 -2.205 4.742 1.00 77.19 608 LYS A O 1
ATOM 4986 N N . ASN A 1 609 ? 17.222 -4.164 5.673 1.00 70.81 609 ASN A N 1
ATOM 4987 C CA . ASN A 1 609 ? 17.996 -4.630 4.516 1.00 70.81 609 ASN A CA 1
ATOM 4988 C C . ASN A 1 609 ? 17.090 -5.031 3.344 1.00 70.81 609 ASN A C 1
ATOM 4990 O O . ASN A 1 609 ? 17.404 -4.716 2.201 1.00 70.81 609 ASN A O 1
ATOM 4994 N N . GLN A 1 610 ? 15.965 -5.699 3.600 1.00 68.56 610 GLN A N 1
ATOM 4995 C CA . GLN A 1 610 ? 14.965 -6.008 2.573 1.00 68.56 610 GLN A CA 1
ATOM 4996 C C . GLN A 1 610 ? 14.286 -4.742 2.035 1.00 68.56 610 GLN A C 1
ATOM 4998 O O . GLN A 1 610 ? 14.031 -4.655 0.838 1.00 68.56 610 GLN A O 1
ATOM 5003 N N . ASN A 1 611 ? 14.083 -3.723 2.870 1.00 66.75 611 ASN A N 1
ATOM 5004 C CA . ASN A 1 611 ? 13.573 -2.431 2.409 1.00 66.75 611 ASN A CA 1
ATOM 5005 C C . ASN A 1 611 ? 14.543 -1.769 1.429 1.00 66.75 611 ASN A C 1
ATOM 5007 O O . ASN A 1 611 ? 14.127 -1.335 0.366 1.00 66.75 611 ASN A O 1
ATOM 5011 N N . SER A 1 612 ? 15.856 -1.815 1.689 1.00 60.00 612 SER A N 1
ATOM 5012 C CA . SER A 1 612 ? 16.886 -1.283 0.766 1.00 60.00 612 SER A CA 1
ATOM 5013 C C . SER A 1 612 ? 16.955 -1.956 -0.607 1.00 60.00 612 SER A C 1
ATOM 5015 O O . SER A 1 612 ? 17.641 -1.493 -1.518 1.00 60.00 612 SER A O 1
ATOM 5017 N N . VAL A 1 613 ? 16.270 -3.081 -0.711 1.00 55.72 613 VAL A N 1
ATOM 5018 C CA . VAL A 1 613 ? 16.282 -4.026 -1.809 1.00 55.72 613 VAL A CA 1
ATOM 5019 C C . VAL A 1 613 ? 14.995 -3.918 -2.637 1.00 55.72 613 VAL A C 1
ATOM 5021 O O . VAL A 1 613 ? 15.044 -4.103 -3.850 1.00 55.72 613 VAL A O 1
ATOM 5024 N N . TYR A 1 614 ? 13.873 -3.627 -1.976 1.00 54.22 614 TYR A N 1
ATOM 5025 C CA . TYR A 1 614 ? 12.520 -3.525 -2.536 1.00 54.22 614 TYR A CA 1
ATOM 5026 C C . TYR A 1 614 ? 12.017 -2.093 -2.684 1.00 54.22 614 TYR A C 1
ATOM 5028 O O . TYR A 1 614 ? 11.020 -1.828 -3.345 1.00 54.22 614 TYR A O 1
ATOM 5036 N N . TYR A 1 615 ? 12.704 -1.159 -2.049 1.00 54.69 615 TYR A N 1
ATOM 5037 C CA . TYR A 1 615 ? 12.370 0.242 -2.086 1.00 54.69 615 TYR A CA 1
ATOM 5038 C C . TYR A 1 615 ? 13.636 1.047 -2.326 1.00 54.69 615 TYR A C 1
ATOM 5040 O O . TYR A 1 615 ? 14.756 0.691 -1.947 1.00 54.69 615 TYR A O 1
ATOM 5048 N N . SER A 1 616 ? 13.459 2.176 -2.989 1.00 49.41 616 SER A N 1
ATOM 5049 C CA . SER A 1 616 ? 14.479 3.208 -3.056 1.00 49.41 616 SER A CA 1
ATOM 5050 C C . SER A 1 616 ? 14.472 3.941 -1.699 1.00 49.41 616 SER A C 1
ATOM 5052 O O . SER A 1 616 ? 13.521 4.649 -1.415 1.00 49.41 616 SER A O 1
ATOM 5054 N N . TYR A 1 617 ? 15.491 3.764 -0.839 1.00 40.12 617 TYR A N 1
ATOM 5055 C CA . TYR A 1 617 ? 15.730 4.550 0.402 1.00 40.12 617 TYR A CA 1
ATOM 5056 C C . TYR A 1 617 ? 15.329 6.029 0.256 1.00 40.12 617 TYR A C 1
ATOM 5058 O O . TYR A 1 617 ? 15.979 6.845 -0.394 1.00 40.12 617 TYR A O 1
ATOM 5066 N N . GLY A 1 618 ? 14.241 6.408 0.904 1.00 52.09 618 GLY A N 1
ATOM 5067 C CA . GLY A 1 618 ? 13.536 7.633 0.561 1.00 52.09 618 GLY A CA 1
ATOM 5068 C C . GLY A 1 618 ? 12.045 7.445 0.766 1.00 52.09 618 GLY A C 1
ATOM 5069 O O . GLY A 1 618 ? 11.615 6.468 1.367 1.00 52.09 618 GLY A O 1
ATOM 5070 N N . VAL A 1 619 ? 11.299 8.440 0.317 1.00 53.50 619 VAL A N 1
ATOM 5071 C CA . VAL A 1 619 ? 9.860 8.594 0.494 1.00 53.50 619 VAL A CA 1
ATOM 5072 C C . VAL A 1 619 ? 9.103 7.344 -0.008 1.00 53.50 619 VAL A C 1
ATOM 5074 O O . VAL A 1 619 ? 9.261 6.971 -1.168 1.00 53.50 619 VAL A O 1
ATOM 5077 N N . ILE A 1 620 ? 8.326 6.692 0.868 1.00 64.50 620 ILE A N 1
ATOM 5078 C CA . ILE A 1 620 ? 7.536 5.480 0.564 1.00 64.50 620 ILE A CA 1
ATOM 5079 C C . ILE A 1 620 ? 6.081 5.892 0.338 1.00 64.50 620 ILE A C 1
ATOM 5081 O O . ILE A 1 620 ? 5.407 6.252 1.301 1.00 64.50 620 ILE A O 1
ATOM 5085 N N . TYR A 1 621 ? 5.610 5.845 -0.909 1.00 66.06 621 TYR A N 1
ATOM 5086 C CA . TYR A 1 621 ? 4.233 6.210 -1.245 1.00 66.06 621 TYR A CA 1
ATOM 5087 C C . TYR A 1 621 ? 3.252 5.101 -0.824 1.00 66.06 621 TYR A C 1
ATOM 5089 O O . TYR A 1 621 ? 3.572 3.926 -1.022 1.00 66.06 621 TYR A O 1
ATOM 5097 N N . PRO A 1 622 ? 2.055 5.441 -0.304 1.00 67.12 622 PRO A N 1
ATOM 5098 C CA . PRO A 1 622 ? 1.026 4.460 0.060 1.00 67.12 622 PRO A CA 1
ATOM 5099 C C . PRO A 1 622 ? 0.654 3.500 -1.083 1.00 67.12 622 PRO A C 1
ATOM 5101 O O . PRO A 1 622 ? 0.372 2.323 -0.862 1.00 67.12 622 PRO A O 1
ATOM 5104 N N . SER A 1 623 ? 0.674 3.981 -2.328 1.00 64.69 623 SER A N 1
ATOM 5105 C CA . SER A 1 623 ? 0.360 3.180 -3.519 1.00 64.69 623 SER A CA 1
ATOM 5106 C C . SER A 1 623 ? 1.523 2.341 -4.074 1.00 64.69 623 SER A C 1
ATOM 5108 O O . SER A 1 623 ? 1.286 1.450 -4.896 1.00 64.69 623 SER A O 1
ATOM 5110 N N . ASP A 1 624 ? 2.756 2.555 -3.604 1.00 62.59 624 ASP A N 1
ATOM 5111 C CA . ASP A 1 624 ? 3.980 1.965 -4.173 1.00 62.59 624 ASP A CA 1
ATOM 5112 C C . ASP A 1 624 ? 4.443 0.677 -3.461 1.00 62.59 624 ASP A C 1
ATOM 5114 O O . ASP A 1 624 ? 5.596 0.264 -3.610 1.00 62.59 624 ASP A O 1
ATOM 5118 N N . PHE A 1 625 ? 3.586 0.006 -2.682 1.00 70.75 625 PHE A N 1
ATOM 5119 C CA . PHE A 1 625 ? 3.997 -1.208 -1.973 1.00 70.75 625 PHE A CA 1
ATOM 5120 C C . PHE A 1 625 ? 4.246 -2.419 -2.883 1.00 70.75 625 PHE A C 1
ATOM 5122 O O . PHE A 1 625 ? 3.642 -2.554 -3.950 1.00 70.75 625 PHE A O 1
ATOM 5129 N N . ILE A 1 626 ? 5.092 -3.353 -2.418 1.00 64.69 626 ILE A N 1
ATOM 5130 C CA . ILE A 1 626 ? 5.460 -4.512 -3.215 1.00 64.69 626 ILE A CA 1
ATOM 5131 C C . ILE A 1 626 ? 4.326 -5.522 -3.318 1.00 64.69 626 ILE A C 1
ATOM 5133 O O . ILE A 1 626 ? 3.653 -5.808 -2.329 1.00 64.69 626 ILE A O 1
ATOM 5137 N N . LEU A 1 627 ? 4.123 -6.138 -4.477 1.00 61.41 627 LEU A N 1
ATOM 5138 C CA . LEU A 1 627 ? 3.051 -7.126 -4.636 1.00 61.41 627 LEU A CA 1
ATOM 5139 C C . LEU A 1 627 ? 3.531 -8.547 -4.323 1.00 61.41 627 LEU A C 1
ATOM 5141 O O . LEU A 1 627 ? 3.798 -9.361 -5.212 1.00 61.41 627 LEU A O 1
ATOM 5145 N N . ASP A 1 628 ? 3.556 -8.871 -3.028 1.00 67.19 628 ASP A N 1
ATOM 5146 C CA . ASP A 1 628 ? 3.884 -10.197 -2.503 1.00 67.19 628 ASP A CA 1
ATOM 5147 C C . ASP A 1 628 ? 2.674 -10.950 -1.909 1.00 67.19 628 ASP A C 1
ATOM 5149 O O . ASP A 1 628 ? 1.524 -10.523 -2.003 1.00 67.19 628 ASP A O 1
ATOM 5153 N N . HIS A 1 629 ? 2.911 -12.128 -1.317 1.00 68.00 629 HIS A N 1
ATOM 5154 C CA . HIS A 1 629 ? 1.844 -12.940 -0.713 1.00 68.00 629 HIS A CA 1
ATOM 5155 C C . HIS A 1 629 ? 1.070 -12.201 0.389 1.00 68.00 629 HIS A C 1
ATOM 5157 O O . HIS A 1 629 ? -0.105 -12.495 0.599 1.00 68.00 629 HIS A O 1
ATOM 5163 N N . HIS A 1 630 ? 1.728 -11.304 1.120 1.00 81.94 630 HIS A N 1
ATOM 5164 C CA . HIS A 1 630 ? 1.113 -10.563 2.210 1.00 81.94 630 HIS A CA 1
ATOM 5165 C C . HIS A 1 630 ? 0.295 -9.396 1.659 1.00 81.94 630 HIS A C 1
ATOM 5167 O O . HIS A 1 630 ? -0.932 -9.408 1.733 1.00 81.94 630 HIS A O 1
ATOM 5173 N N . ARG A 1 631 ? 0.956 -8.464 0.975 1.00 83.81 631 ARG A N 1
ATOM 5174 C CA . ARG A 1 631 ? 0.372 -7.200 0.502 1.00 83.81 631 ARG A CA 1
ATOM 5175 C C . ARG A 1 631 ? -0.650 -7.364 -0.617 1.00 83.81 631 ARG A C 1
ATOM 5177 O O . ARG A 1 631 ? -1.523 -6.524 -0.791 1.00 83.81 631 ARG A O 1
ATOM 5184 N N . SER A 1 632 ? -0.613 -8.477 -1.356 1.00 77.81 632 SER A N 1
ATOM 5185 C CA . SER A 1 632 ? -1.606 -8.763 -2.408 1.00 77.81 632 SER A CA 1
ATOM 5186 C C . SER A 1 632 ? -3.047 -8.957 -1.908 1.00 77.81 632 SER A C 1
ATOM 5188 O O . SER A 1 632 ? -3.944 -9.128 -2.739 1.00 77.81 632 SER A O 1
ATOM 5190 N N . ASN A 1 633 ? -3.280 -8.934 -0.590 1.00 79.56 633 ASN A N 1
ATOM 5191 C CA . ASN A 1 633 ? -4.622 -8.953 -0.004 1.00 79.56 633 ASN A CA 1
ATOM 5192 C C . ASN A 1 633 ? -5.319 -7.580 -0.005 1.00 79.56 633 ASN A C 1
ATOM 5194 O O . ASN A 1 633 ? -6.532 -7.554 0.204 1.00 79.56 633 ASN A O 1
ATOM 5198 N N . TRP A 1 634 ? -4.594 -6.494 -0.288 1.00 85.81 634 TRP A N 1
ATOM 5199 C CA . TRP A 1 634 ? -5.091 -5.115 -0.253 1.00 85.81 634 TRP A CA 1
ATOM 5200 C C . TRP A 1 634 ? -5.028 -4.436 -1.628 1.00 85.81 634 TRP A C 1
ATOM 5202 O O . TRP A 1 634 ? -4.258 -4.842 -2.511 1.00 85.81 634 TRP A O 1
ATOM 5212 N N . GLU A 1 635 ? -5.876 -3.426 -1.846 1.00 81.69 635 GLU A N 1
ATOM 5213 C CA . GLU A 1 635 ? -5.742 -2.530 -3.003 1.00 81.69 635 GLU A CA 1
ATOM 5214 C C . GLU A 1 635 ? -4.571 -1.548 -2.770 1.00 81.69 635 GLU A C 1
ATOM 5216 O O . GLU A 1 635 ? -4.124 -1.345 -1.647 1.00 81.69 635 GLU A O 1
ATOM 5221 N N . GLN A 1 636 ? -3.995 -0.980 -3.833 1.00 74.00 636 GLN A N 1
ATOM 5222 C CA . GLN A 1 636 ? -2.909 -0.002 -3.665 1.00 74.00 636 GLN A CA 1
ATOM 5223 C C . GLN A 1 636 ? -3.440 1.264 -2.984 1.00 74.00 636 GLN A C 1
ATOM 5225 O O . GLN A 1 636 ? -4.514 1.737 -3.353 1.00 74.00 636 GLN A O 1
ATOM 5230 N N . GLY A 1 637 ? -2.687 1.795 -2.017 1.00 75.69 637 GLY A N 1
ATOM 5231 C CA . GLY A 1 637 ? -3.105 2.927 -1.186 1.00 75.69 637 GLY A CA 1
ATOM 5232 C C . GLY A 1 637 ? -4.104 2.567 -0.083 1.00 75.69 637 GLY A C 1
ATOM 5233 O O . GLY A 1 637 ? -4.477 3.441 0.690 1.00 75.69 637 GLY A O 1
ATOM 5234 N N . ASP A 1 638 ? -4.551 1.312 -0.003 1.00 87.62 638 ASP A N 1
ATOM 5235 C CA . ASP A 1 638 ? -5.436 0.823 1.059 1.00 87.62 638 ASP A CA 1
ATOM 5236 C C . ASP A 1 638 ? -4.692 0.696 2.398 1.00 87.62 638 ASP A C 1
ATOM 5238 O O . ASP A 1 638 ? -3.460 0.773 2.440 1.00 87.62 638 ASP A O 1
ATOM 5242 N N . TRP A 1 639 ? -5.434 0.526 3.490 1.00 92.94 639 TRP A N 1
ATOM 5243 C CA . TRP A 1 639 ? -4.900 0.355 4.847 1.00 92.94 639 TRP A CA 1
ATOM 5244 C C . TRP A 1 639 ? -5.212 -1.043 5.407 1.00 92.94 639 TRP A C 1
ATOM 5246 O O . TRP A 1 639 ? -6.006 -1.793 4.830 1.00 92.94 639 TRP A O 1
ATOM 5256 N N . THR A 1 640 ? -4.565 -1.434 6.507 1.00 95.19 640 THR A N 1
ATOM 5257 C CA . THR A 1 640 ? -4.670 -2.780 7.086 1.00 95.19 640 THR A CA 1
ATOM 5258 C C . THR A 1 640 ? -5.761 -2.884 8.153 1.00 95.19 640 THR A C 1
ATOM 5260 O O . THR A 1 640 ? -6.681 -2.064 8.253 1.00 95.19 640 THR A O 1
ATOM 5263 N N . ASP A 1 641 ? -5.714 -3.957 8.946 1.00 95.31 641 ASP A N 1
ATOM 5264 C CA . ASP A 1 641 ? -6.639 -4.133 10.051 1.00 95.31 641 ASP A CA 1
ATOM 5265 C C . ASP A 1 641 ? -6.451 -3.146 11.200 1.00 95.31 641 ASP A C 1
ATOM 5267 O O . ASP A 1 641 ? -7.324 -3.063 12.074 1.00 95.31 641 ASP A O 1
ATOM 5271 N N . ASP A 1 642 ? -5.355 -2.393 11.202 1.00 97.19 642 ASP A N 1
ATOM 5272 C CA . ASP A 1 642 ? -5.082 -1.355 12.187 1.00 97.19 642 ASP A CA 1
ATOM 5273 C C . ASP A 1 642 ? -6.146 -0.257 12.124 1.00 97.19 642 ASP A C 1
ATOM 5275 O O . ASP A 1 642 ? -6.882 -0.031 13.099 1.00 97.19 642 ASP A O 1
ATOM 5279 N N . SER A 1 643 ? -6.306 0.346 10.947 1.00 97.50 643 SER A N 1
ATOM 5280 C CA . SER A 1 643 ? -7.310 1.376 10.689 1.00 97.50 643 SER A CA 1
ATOM 5281 C C . SER A 1 643 ? -8.721 0.814 10.698 1.00 97.50 643 SER A C 1
ATOM 5283 O O . SER A 1 643 ? -9.605 1.427 11.299 1.00 97.50 643 SER A O 1
ATOM 5285 N N . ASP A 1 644 ? -8.959 -0.367 10.119 1.00 97.12 644 ASP A N 1
ATOM 5286 C CA . ASP A 1 644 ? -10.290 -0.982 10.146 1.00 97.12 644 ASP A CA 1
ATOM 5287 C C . ASP A 1 644 ? -10.794 -1.147 11.582 1.00 97.12 644 ASP A C 1
ATOM 5289 O O . ASP A 1 644 ? -11.907 -0.735 11.919 1.00 97.12 644 ASP A O 1
ATOM 5293 N N . GLN A 1 645 ? -9.972 -1.714 12.467 1.00 97.56 645 GLN A N 1
ATOM 5294 C CA . GLN A 1 645 ? -10.379 -1.955 13.847 1.00 97.56 645 GLN A CA 1
ATOM 5295 C C . GLN A 1 645 ? -10.456 -0.666 14.678 1.00 97.56 645 GLN A C 1
ATOM 5297 O O . GLN A 1 645 ? -11.231 -0.637 15.642 1.00 97.56 645 GLN A O 1
ATOM 5302 N N . MET A 1 646 ? -9.724 0.396 14.312 1.00 98.25 646 MET A N 1
ATOM 5303 C CA . MET A 1 646 ? -9.939 1.746 14.849 1.00 98.25 646 MET A CA 1
ATOM 5304 C C . MET A 1 646 ? -11.288 2.322 14.379 1.00 98.25 646 MET A C 1
ATOM 5306 O O . MET A 1 646 ? -12.044 2.870 15.186 1.00 98.25 646 MET A O 1
ATOM 5310 N N . LEU A 1 647 ? -11.655 2.139 13.106 1.00 97.88 647 LEU A N 1
ATOM 5311 C CA . LEU A 1 647 ? -12.936 2.590 12.546 1.00 97.88 647 LEU A CA 1
ATOM 5312 C C . LEU A 1 647 ? -14.125 1.847 13.177 1.00 97.88 647 LEU A C 1
ATOM 5314 O O . LEU A 1 647 ? -15.183 2.442 13.378 1.00 97.88 647 LEU A O 1
ATOM 5318 N N . LEU A 1 648 ? -13.951 0.587 13.595 1.00 97.69 648 LEU A N 1
ATOM 5319 C CA . LEU A 1 648 ? -14.964 -0.133 14.381 1.00 97.69 648 LEU A CA 1
ATOM 5320 C C . LEU A 1 648 ? -15.221 0.510 15.755 1.00 97.69 648 LEU A C 1
ATOM 5322 O O . LEU A 1 648 ? -16.355 0.468 16.237 1.00 97.69 648 LEU A O 1
ATOM 5326 N N . ILE A 1 649 ? -14.198 1.098 16.390 1.00 98.25 649 ILE A N 1
ATOM 5327 C CA . ILE A 1 649 ? -14.359 1.845 17.651 1.00 98.25 649 ILE A CA 1
ATOM 5328 C C . ILE A 1 649 ? -15.107 3.147 17.376 1.00 98.25 649 ILE A C 1
ATOM 5330 O O . ILE A 1 649 ? -16.015 3.500 18.126 1.00 98.25 649 ILE A O 1
ATOM 5334 N N . LEU A 1 650 ? -14.771 3.839 16.282 1.00 97.31 650 LEU A N 1
ATOM 5335 C CA . LEU A 1 650 ? -15.487 5.041 15.864 1.00 97.31 650 LEU A CA 1
ATOM 5336 C C . LEU A 1 650 ? -16.980 4.750 15.651 1.00 97.31 650 LEU A C 1
ATOM 5338 O O . LEU A 1 650 ? -17.822 5.457 16.200 1.00 97.31 650 LEU A O 1
ATOM 5342 N N . ASP A 1 651 ? -17.322 3.674 14.942 1.00 95.12 651 ASP A N 1
ATOM 5343 C CA . ASP A 1 651 ? -18.718 3.268 14.752 1.00 95.12 651 ASP A CA 1
ATOM 5344 C C . ASP A 1 651 ? -19.400 2.869 16.078 1.00 95.12 651 ASP A C 1
ATOM 5346 O O . ASP A 1 651 ? -20.566 3.206 16.292 1.00 95.12 651 ASP A O 1
ATOM 5350 N N . ASN A 1 652 ? -18.685 2.209 17.001 1.00 95.75 652 ASN A N 1
ATOM 5351 C CA . ASN A 1 652 ? -19.195 1.901 18.345 1.00 95.75 652 ASN A CA 1
ATOM 5352 C C . ASN A 1 652 ? -19.524 3.182 19.133 1.00 95.75 652 ASN A C 1
ATOM 5354 O O . ASN A 1 652 ? -20.610 3.289 19.701 1.00 95.75 652 ASN A O 1
ATOM 5358 N N . LEU A 1 653 ? -18.646 4.189 19.095 1.00 94.56 653 LEU A N 1
ATOM 5359 C CA . LEU A 1 653 ? -18.878 5.497 19.714 1.00 94.56 653 LEU A CA 1
ATOM 5360 C C . LEU A 1 653 ? -20.053 6.236 19.062 1.00 94.56 653 LEU A C 1
ATOM 5362 O O . LEU A 1 653 ? -20.902 6.783 19.767 1.00 94.56 653 LEU A O 1
ATOM 5366 N N . LEU A 1 654 ? -20.131 6.257 17.730 1.00 92.44 654 LEU A N 1
ATOM 5367 C CA . LEU A 1 654 ? -21.211 6.926 16.999 1.00 92.44 654 LEU A CA 1
ATOM 5368 C C . LEU A 1 654 ? -22.579 6.320 17.344 1.00 92.44 654 LEU A C 1
ATOM 5370 O O . LEU A 1 654 ? -23.509 7.052 17.706 1.00 92.44 654 LEU A O 1
ATOM 5374 N N . ASP A 1 655 ? -22.690 4.992 17.309 1.00 89.69 655 ASP A N 1
ATOM 5375 C CA . ASP A 1 655 ? -23.928 4.275 17.626 1.00 89.69 655 ASP A CA 1
ATOM 5376 C C . ASP A 1 655 ? -24.273 4.350 19.125 1.00 89.69 655 ASP A C 1
ATOM 5378 O O . ASP A 1 655 ? -25.441 4.524 19.500 1.00 89.69 655 ASP A O 1
ATOM 5382 N N . GLY A 1 656 ? -23.251 4.300 19.984 1.00 87.94 656 GLY A N 1
ATOM 5383 C CA . GLY A 1 656 ? -23.339 4.442 21.439 1.00 87.94 656 GLY A CA 1
ATOM 5384 C C . GLY A 1 656 ? -23.558 5.879 21.924 1.00 87.94 656 GLY A C 1
ATOM 5385 O O . GLY A 1 656 ? -23.688 6.118 23.128 1.00 87.94 656 GLY A O 1
ATOM 5386 N N . LYS A 1 657 ? -23.636 6.858 21.010 1.00 86.50 657 LYS A N 1
ATOM 5387 C CA . LYS A 1 657 ? -23.747 8.298 21.318 1.00 86.50 657 LYS A CA 1
ATOM 5388 C C . LYS A 1 657 ? -22.649 8.773 22.271 1.00 86.50 657 LYS A C 1
ATOM 5390 O O . LYS A 1 657 ? -22.909 9.542 23.200 1.00 86.50 657 LYS A O 1
ATOM 5395 N N . GLY A 1 658 ? -21.440 8.296 22.014 1.00 85.50 658 GLY A N 1
ATOM 5396 C CA . GLY A 1 658 ? -20.214 8.637 22.713 1.00 85.50 658 GLY A CA 1
ATOM 5397 C C . GLY A 1 658 ? -19.844 7.685 23.843 1.00 85.50 658 GLY A C 1
ATOM 5398 O O . GLY A 1 658 ? -18.725 7.739 24.333 1.00 85.50 658 GLY A O 1
ATOM 5399 N N . LYS A 1 659 ? -20.748 6.789 24.247 1.00 87.44 659 LYS A N 1
ATOM 5400 C CA . LYS A 1 659 ? -20.435 5.753 25.232 1.00 87.44 659 LYS A CA 1
ATOM 5401 C C . LYS A 1 659 ? -19.958 4.491 24.530 1.00 87.44 659 LYS A C 1
ATOM 5403 O O . LYS A 1 659 ? -20.618 4.042 23.597 1.00 87.44 659 LYS A O 1
ATOM 5408 N N . LEU A 1 660 ? -18.858 3.924 25.014 1.00 92.56 660 LEU A N 1
ATOM 5409 C CA . LEU A 1 660 ? -18.374 2.629 24.555 1.00 92.56 660 LEU A CA 1
ATOM 5410 C C . LEU A 1 660 ? -19.257 1.499 25.086 1.00 92.56 660 LEU A C 1
ATOM 5412 O O . LEU A 1 660 ? -19.724 1.536 26.225 1.00 92.56 660 LEU A O 1
ATOM 5416 N N . ASP A 1 661 ? -19.446 0.487 24.249 1.00 93.06 661 ASP A N 1
ATOM 5417 C CA . ASP A 1 661 ? -20.073 -0.782 24.614 1.00 93.06 661 ASP A CA 1
ATOM 5418 C C . ASP A 1 661 ? -19.118 -1.911 24.216 1.00 93.06 661 ASP A C 1
ATOM 5420 O O . ASP A 1 661 ? -18.892 -2.168 23.030 1.00 93.06 661 ASP A O 1
ATOM 5424 N N . GLU A 1 662 ? -18.525 -2.556 25.219 1.00 94.06 662 GLU A N 1
ATOM 5425 C CA . GLU A 1 662 ? -17.511 -3.597 25.044 1.00 94.06 662 GLU A CA 1
ATOM 5426 C C . GLU A 1 662 ? -18.049 -4.868 24.373 1.00 94.06 662 GLU A C 1
ATOM 5428 O O . GLU A 1 662 ? -17.325 -5.518 23.615 1.00 94.06 662 GLU A O 1
ATOM 5433 N N . ILE A 1 663 ? -19.323 -5.204 24.595 1.00 94.19 663 ILE A N 1
ATOM 5434 C CA . ILE A 1 663 ? -19.965 -6.386 24.008 1.00 94.19 663 ILE A CA 1
ATOM 5435 C C . ILE A 1 663 ? -20.311 -6.117 22.544 1.00 94.19 663 ILE A C 1
ATOM 5437 O O . ILE A 1 663 ? -20.113 -6.982 21.679 1.00 94.19 663 ILE A O 1
ATOM 5441 N N . ASP A 1 664 ? -20.788 -4.909 22.242 1.00 93.94 664 ASP A N 1
ATOM 5442 C CA . ASP A 1 664 ? -20.998 -4.467 20.865 1.00 93.94 664 ASP A CA 1
ATOM 5443 C C . ASP A 1 664 ? -19.670 -4.409 20.099 1.00 93.94 664 ASP A C 1
ATOM 5445 O O . ASP A 1 664 ? -19.582 -4.955 18.996 1.00 93.94 664 ASP A O 1
ATOM 5449 N N . TYR A 1 665 ? -18.604 -3.857 20.689 1.00 96.00 665 TYR A N 1
ATOM 5450 C CA . TYR A 1 665 ? -17.292 -3.829 20.041 1.00 96.00 665 TYR A CA 1
ATOM 5451 C C . TYR A 1 665 ? -16.733 -5.238 19.799 1.00 96.00 665 TYR A C 1
ATOM 5453 O O . TYR A 1 665 ? -16.307 -5.540 18.682 1.00 96.00 665 TYR A O 1
ATOM 5461 N N . ALA A 1 666 ? -16.804 -6.140 20.786 1.00 95.44 666 ALA A N 1
ATOM 5462 C CA . ALA A 1 666 ? -16.418 -7.542 20.606 1.00 95.44 666 ALA A CA 1
ATOM 5463 C C . ALA A 1 666 ? -17.210 -8.204 19.459 1.00 95.44 666 ALA A C 1
ATOM 5465 O O . ALA A 1 666 ? -16.648 -8.901 18.607 1.00 95.44 666 ALA A O 1
ATOM 5466 N N . SER A 1 667 ? -18.513 -7.927 19.374 1.00 91.75 667 SER A N 1
ATOM 5467 C CA . SER A 1 667 ? -19.374 -8.418 18.294 1.00 91.75 667 SER A CA 1
ATOM 5468 C C . SER A 1 667 ? -18.984 -7.853 16.923 1.00 91.75 667 SER A C 1
ATOM 5470 O O . SER A 1 667 ? -18.951 -8.603 15.940 1.00 91.75 667 SER A O 1
ATOM 5472 N N . ARG A 1 668 ? -18.665 -6.555 16.832 1.00 94.81 668 ARG A N 1
ATOM 5473 C CA . ARG A 1 668 ? -18.165 -5.910 15.604 1.00 94.81 668 ARG A CA 1
ATOM 5474 C C . ARG A 1 668 ? -16.850 -6.517 15.162 1.00 94.81 668 ARG A C 1
ATOM 5476 O O . ARG A 1 668 ? -16.733 -6.880 13.997 1.00 94.81 668 ARG A O 1
ATOM 5483 N N . LEU A 1 669 ? -15.917 -6.705 16.088 1.00 95.12 669 LEU A N 1
ATOM 5484 C CA . LEU A 1 669 ? -14.610 -7.272 15.797 1.00 95.12 669 LEU A CA 1
ATOM 5485 C C . LEU A 1 669 ? -14.713 -8.711 15.269 1.00 95.12 669 LEU A C 1
ATOM 5487 O O . LEU A 1 669 ? -14.103 -9.044 14.254 1.00 95.12 669 LEU A O 1
ATOM 5491 N N . LEU A 1 670 ? -15.547 -9.558 15.887 1.00 92.38 670 LEU A N 1
ATOM 5492 C CA . LEU A 1 670 ? -15.786 -10.920 15.395 1.00 92.38 670 LEU A CA 1
ATOM 5493 C C . LEU A 1 670 ? -16.456 -10.936 14.010 1.00 92.38 670 LEU A C 1
ATOM 5495 O O . LEU A 1 670 ? -16.182 -11.822 13.196 1.00 92.38 670 LEU A O 1
ATOM 5499 N N . ASN A 1 671 ? -17.368 -9.996 13.749 1.00 88.06 671 ASN A N 1
ATOM 5500 C CA . ASN A 1 671 ? -18.020 -9.873 12.446 1.00 88.06 671 ASN A CA 1
ATOM 5501 C C . ASN A 1 671 ? -17.049 -9.374 11.375 1.00 88.06 671 ASN A C 1
ATOM 5503 O O . ASN A 1 671 ? -16.999 -9.969 10.299 1.00 88.06 671 ASN A O 1
ATOM 5507 N N . TRP A 1 672 ? -16.251 -8.353 11.679 1.00 94.88 672 TRP A N 1
ATOM 5508 C CA . TRP A 1 672 ? -15.202 -7.853 10.798 1.00 94.88 672 TRP A CA 1
ATOM 5509 C C . TRP A 1 672 ? -14.192 -8.957 10.473 1.00 94.88 672 TRP A C 1
ATOM 5511 O O . TRP A 1 672 ? -13.958 -9.230 9.303 1.00 94.88 672 TRP A O 1
ATOM 5521 N N . ALA A 1 673 ? -13.723 -9.736 11.450 1.00 91.06 673 ALA A N 1
ATOM 5522 C CA . ALA A 1 673 ? -12.810 -10.850 11.174 1.00 91.06 673 ALA A CA 1
ATOM 5523 C C . ALA A 1 673 ? -13.386 -11.860 10.154 1.00 91.06 673 ALA A C 1
ATOM 5525 O O . ALA A 1 673 ? -12.657 -12.455 9.363 1.00 91.06 673 ALA A O 1
ATOM 5526 N N . LYS A 1 674 ? -14.714 -12.043 10.127 1.00 84.69 674 LYS A N 1
ATOM 5527 C CA . LYS A 1 674 ? -15.394 -12.961 9.197 1.00 84.69 674 LYS A CA 1
ATOM 5528 C C . LYS A 1 674 ? -15.711 -12.348 7.836 1.00 84.69 674 LYS A C 1
ATOM 5530 O O . LYS A 1 674 ? -15.783 -13.097 6.862 1.00 84.69 674 LYS A O 1
ATOM 5535 N N . TYR A 1 675 ? -15.967 -11.043 7.775 1.00 82.88 675 TYR A N 1
ATOM 5536 C CA . TYR A 1 675 ? -16.605 -10.411 6.614 1.00 82.88 675 TYR A CA 1
ATOM 5537 C C . TYR A 1 675 ? -15.928 -9.124 6.122 1.00 82.88 675 TYR A C 1
ATOM 5539 O O . TYR A 1 675 ? -16.306 -8.647 5.058 1.00 82.88 675 TYR A O 1
ATOM 5547 N N . GLY A 1 676 ? -14.944 -8.601 6.852 1.00 87.62 676 GLY A N 1
ATOM 5548 C CA . GLY A 1 676 ? -14.320 -7.292 6.644 1.00 87.62 676 GLY A CA 1
ATOM 5549 C C . GLY A 1 676 ? -15.306 -6.132 6.807 1.00 87.62 676 GLY A C 1
ATOM 5550 O O . GLY A 1 676 ? -16.406 -6.314 7.352 1.00 87.62 676 GLY A O 1
ATOM 5551 N N . ILE A 1 677 ? -14.935 -4.940 6.334 1.00 83.06 677 ILE A N 1
ATOM 5552 C CA . ILE A 1 677 ? -15.844 -3.793 6.258 1.00 83.06 677 ILE A CA 1
ATOM 5553 C C . ILE A 1 677 ? -16.656 -3.911 4.965 1.00 83.06 677 ILE A C 1
ATOM 5555 O O . ILE A 1 677 ? -16.191 -3.690 3.849 1.00 83.06 677 ILE A O 1
ATOM 5559 N N . ALA A 1 678 ? -17.933 -4.271 5.108 1.00 69.88 678 ALA A N 1
ATOM 5560 C CA . ALA A 1 678 ? -18.796 -4.570 3.964 1.00 69.88 678 ALA A CA 1
ATOM 5561 C C . ALA A 1 678 ? -18.922 -3.406 2.961 1.00 69.88 678 ALA A C 1
ATOM 5563 O O . ALA A 1 678 ? -19.067 -3.663 1.762 1.00 69.88 678 ALA A O 1
ATOM 5564 N N . ASP A 1 679 ? -18.855 -2.159 3.442 1.00 73.31 679 ASP A N 1
ATOM 5565 C CA . ASP A 1 679 ? -18.909 -0.944 2.619 1.00 73.31 679 ASP A CA 1
ATOM 5566 C C . ASP A 1 679 ? -17.675 -0.788 1.713 1.00 73.31 679 ASP A C 1
ATOM 5568 O O . ASP A 1 679 ? -17.781 -0.186 0.642 1.00 73.31 679 ASP A O 1
ATOM 5572 N N . PHE A 1 680 ? -16.532 -1.367 2.096 1.00 78.44 680 PHE A N 1
ATOM 5573 C CA . PHE A 1 680 ? -15.303 -1.386 1.289 1.00 78.44 680 PHE A CA 1
ATOM 5574 C C . PHE A 1 680 ? -15.337 -2.503 0.237 1.00 78.44 680 PHE A C 1
ATOM 5576 O O . PHE A 1 680 ? -14.667 -2.452 -0.796 1.00 78.44 680 PHE A O 1
ATOM 5583 N N . GLY A 1 681 ? -16.253 -3.460 0.413 1.00 66.19 681 GLY A N 1
ATOM 5584 C CA . GLY A 1 681 ? -16.392 -4.625 -0.454 1.00 66.19 681 GLY A CA 1
ATOM 5585 C C . GLY A 1 681 ? -15.510 -5.793 -0.023 1.00 66.19 681 GLY A C 1
ATOM 5586 O O . GLY A 1 681 ? -15.336 -6.736 -0.804 1.00 66.19 681 GLY A O 1
ATOM 5587 N N . ASP A 1 682 ? -15.004 -5.745 1.207 1.00 72.12 682 ASP A N 1
ATOM 5588 C CA . ASP A 1 682 ? -14.183 -6.791 1.790 1.00 72.12 682 ASP A CA 1
ATOM 5589 C C . ASP A 1 682 ? -14.918 -8.126 1.851 1.00 72.12 682 ASP A C 1
ATOM 5591 O O . ASP A 1 682 ? -16.151 -8.230 1.851 1.00 72.12 682 ASP A O 1
ATOM 5595 N N . LEU A 1 683 ? -14.128 -9.196 1.861 1.00 65.44 683 LEU A N 1
ATOM 5596 C CA . LEU A 1 683 ? -14.642 -10.563 1.901 1.00 65.44 683 LEU A CA 1
ATOM 5597 C C . LEU A 1 683 ? -14.368 -11.269 3.232 1.00 65.44 683 LEU A C 1
ATOM 5599 O O . LEU A 1 683 ? -14.979 -12.313 3.476 1.00 65.44 683 LEU A O 1
ATOM 5603 N N . ALA A 1 684 ? -13.439 -10.731 4.018 1.00 83.44 684 ALA A N 1
ATOM 5604 C CA . ALA A 1 684 ? -13.017 -11.130 5.355 1.00 83.44 684 ALA A CA 1
ATOM 5605 C C . ALA A 1 684 ? -12.106 -10.020 5.910 1.00 83.44 684 ALA A C 1
ATOM 5607 O O . ALA A 1 684 ? -11.578 -9.236 5.123 1.00 83.44 684 ALA A O 1
ATOM 5608 N N . GLY A 1 685 ? -11.897 -9.985 7.227 1.00 84.12 685 GLY A N 1
ATOM 5609 C CA . GLY A 1 685 ? -10.832 -9.169 7.808 1.00 84.12 685 GLY A CA 1
ATOM 5610 C C . GLY A 1 685 ? -9.477 -9.793 7.471 1.00 84.12 685 GLY A C 1
ATOM 5611 O O . GLY A 1 685 ? -9.262 -10.980 7.738 1.00 84.12 685 GLY A O 1
ATOM 5612 N N . ASN A 1 686 ? -8.593 -9.019 6.848 1.00 86.19 686 ASN A N 1
ATOM 5613 C CA . ASN A 1 686 ? -7.201 -9.408 6.605 1.00 86.19 686 ASN A CA 1
ATOM 5614 C C . ASN A 1 686 ? -6.319 -8.957 7.789 1.00 86.19 686 ASN A C 1
ATOM 5616 O O . ASN A 1 686 ? -6.827 -8.325 8.700 1.00 86.19 686 ASN A O 1
ATOM 5620 N N . GLY A 1 687 ? -5.045 -9.358 7.847 1.00 83.81 687 GLY A N 1
ATOM 5621 C CA . GLY A 1 687 ? -4.089 -8.873 8.869 1.00 83.81 687 GLY A CA 1
ATOM 5622 C C . GLY A 1 687 ? -4.229 -9.426 10.303 1.00 83.81 687 GLY A C 1
ATOM 5623 O O . GLY A 1 687 ? -3.331 -9.282 11.122 1.00 83.81 687 GLY A O 1
ATOM 5624 N N . LEU A 1 688 ? -5.282 -10.198 10.602 1.00 87.31 688 LEU A N 1
ATOM 5625 C CA . LEU A 1 688 ? -5.583 -10.663 11.964 1.00 87.31 688 LEU A CA 1
ATOM 5626 C C . LEU A 1 688 ? -4.409 -11.362 12.698 1.00 87.31 688 LEU A C 1
ATOM 5628 O O . LEU A 1 688 ? -4.068 -12.524 12.436 1.00 87.31 688 LEU A O 1
ATOM 5632 N N . GLY A 1 689 ? -3.872 -10.692 13.721 1.00 87.75 689 GLY A N 1
ATOM 5633 C CA . GLY A 1 689 ? -2.808 -11.216 14.579 1.00 87.75 689 GLY A CA 1
ATOM 5634 C C . GLY A 1 689 ? -3.200 -12.444 15.420 1.00 87.75 689 GLY A C 1
ATOM 5635 O O . GLY A 1 689 ? -4.362 -12.671 15.770 1.00 87.75 689 GLY A O 1
ATOM 5636 N N . ARG A 1 690 ? -2.199 -13.246 15.821 1.00 90.19 690 ARG A N 1
ATOM 5637 C CA . ARG A 1 690 ? -2.406 -14.518 16.552 1.00 90.19 690 ARG A CA 1
ATOM 5638 C C . ARG A 1 690 ? -3.185 -14.346 17.859 1.00 90.19 690 ARG A C 1
ATOM 5640 O O . ARG A 1 690 ? -4.061 -15.160 18.136 1.00 90.19 690 ARG A O 1
ATOM 5647 N N . THR A 1 691 ? -2.851 -13.333 18.661 1.00 92.31 691 THR A N 1
ATOM 5648 C CA . THR A 1 691 ? -3.514 -13.085 19.952 1.00 92.31 691 THR A CA 1
ATOM 5649 C C . THR A 1 691 ? -4.991 -12.787 19.743 1.00 92.31 691 THR A C 1
ATOM 5651 O O . THR A 1 691 ? -5.830 -13.469 20.325 1.00 92.31 691 THR A O 1
ATOM 5654 N N . VAL A 1 692 ? -5.305 -11.850 18.842 1.00 93.69 692 VAL A N 1
ATOM 5655 C CA . VAL A 1 692 ? -6.686 -11.486 18.508 1.00 93.69 692 VAL A CA 1
ATOM 5656 C C . VAL A 1 692 ? -7.436 -12.714 18.004 1.00 93.69 692 VAL A C 1
ATOM 5658 O O . VAL A 1 692 ? -8.479 -13.052 18.553 1.00 93.69 692 VAL A O 1
ATOM 5661 N N . ASN A 1 693 ? -6.867 -13.464 17.056 1.00 94.12 693 ASN A N 1
ATOM 5662 C CA . ASN A 1 693 ? -7.488 -14.687 16.553 1.00 94.12 693 ASN A CA 1
ATOM 5663 C C . ASN A 1 693 ? -7.814 -15.697 17.668 1.00 94.12 693 ASN A C 1
ATOM 5665 O O . ASN A 1 693 ? -8.902 -16.270 17.668 1.00 94.12 693 ASN A O 1
ATOM 5669 N N . SER A 1 694 ? -6.913 -15.913 18.628 1.00 94.31 694 SER A N 1
ATOM 5670 C CA . SER A 1 694 ? -7.165 -16.822 19.754 1.00 94.31 694 SER A CA 1
ATOM 5671 C C . SER A 1 694 ? -8.282 -16.333 20.671 1.00 94.31 694 SER A C 1
ATOM 5673 O O . SER A 1 694 ? -9.102 -17.141 21.105 1.00 94.31 694 SER A O 1
ATOM 5675 N N . VAL A 1 695 ? -8.343 -15.027 20.931 1.00 95.75 695 VAL A N 1
ATOM 5676 C CA . VAL A 1 695 ? -9.394 -14.422 21.757 1.00 95.75 695 VAL A CA 1
ATOM 5677 C C . VAL A 1 695 ? -10.755 -14.486 21.060 1.00 95.75 695 VAL A C 1
ATOM 5679 O O . VAL A 1 695 ? -11.729 -14.887 21.688 1.00 95.75 695 VAL A O 1
ATOM 5682 N N . LEU A 1 696 ? -10.828 -14.226 19.750 1.00 94.75 696 LEU A N 1
ATOM 5683 C CA . LEU A 1 696 ? -12.075 -14.319 18.972 1.00 94.75 696 LEU A CA 1
ATOM 5684 C C . LEU A 1 696 ? -12.690 -15.728 18.944 1.00 94.75 696 LEU A C 1
ATOM 5686 O O . LEU A 1 696 ? -13.894 -15.870 18.728 1.00 94.75 696 LEU A O 1
ATOM 5690 N N . HIS A 1 697 ? -11.873 -16.768 19.132 1.00 94.69 697 HIS A N 1
ATOM 5691 C CA . HIS A 1 697 ? -12.317 -18.165 19.189 1.00 94.69 697 HIS A CA 1
ATOM 5692 C C . HIS A 1 697 ? -12.596 -18.654 20.617 1.00 94.69 697 HIS A C 1
ATOM 5694 O O . HIS A 1 697 ? -12.948 -19.821 20.801 1.00 94.69 697 HIS A O 1
ATOM 5700 N N . HIS A 1 698 ? -12.435 -17.793 21.623 1.00 96.31 698 HIS A N 1
ATOM 5701 C CA . HIS A 1 698 ? -12.749 -18.125 23.003 1.00 96.31 698 HIS A CA 1
ATOM 5702 C C . HIS A 1 698 ? -14.266 -18.232 23.211 1.00 96.31 698 HIS A C 1
ATOM 5704 O O . HIS A 1 698 ? -15.033 -17.433 22.674 1.00 96.31 698 HIS A O 1
ATOM 5710 N N . GLU A 1 699 ? -14.715 -19.211 24.000 1.00 93.62 699 GLU A N 1
ATOM 5711 C CA . GLU A 1 699 ? -16.145 -19.534 24.146 1.00 93.62 699 GLU A CA 1
ATOM 5712 C C . GLU A 1 699 ? -16.974 -18.384 24.731 1.00 93.62 699 GLU A C 1
ATOM 5714 O O . GLU A 1 699 ? -18.101 -18.150 24.295 1.00 93.62 699 GLU A O 1
ATOM 5719 N N . CYS A 1 700 ? -16.383 -17.619 25.650 1.00 93.62 700 CYS A N 1
ATOM 5720 C CA . CYS A 1 700 ? -17.026 -16.480 26.298 1.00 93.62 700 CYS A CA 1
ATOM 5721 C C . CYS A 1 700 ? -16.736 -15.139 25.613 1.00 93.62 700 CYS A C 1
ATOM 5723 O O . CYS A 1 700 ? -17.076 -14.106 26.177 1.00 93.62 700 CYS A O 1
ATOM 5725 N N . PHE A 1 701 ? -16.114 -15.091 24.427 1.00 96.19 701 PHE A N 1
ATOM 5726 C CA . PHE A 1 701 ? -15.650 -13.815 23.860 1.00 96.19 701 PHE A CA 1
ATOM 5727 C C . PHE A 1 701 ? -16.773 -12.781 23.673 1.00 96.19 701 PHE A C 1
ATOM 5729 O O . PHE A 1 701 ? -16.581 -11.598 23.928 1.00 96.19 701 PHE A O 1
ATOM 5736 N N . LEU A 1 702 ? -17.968 -13.228 23.278 1.00 94.00 702 LEU A N 1
ATOM 5737 C CA . LEU A 1 702 ? -19.125 -12.351 23.060 1.00 94.00 702 LEU A CA 1
ATOM 5738 C C . LEU A 1 702 ? -19.916 -12.021 24.336 1.00 94.00 702 LEU A C 1
ATOM 5740 O O . LEU A 1 702 ? -20.904 -11.298 24.254 1.00 94.00 702 LEU A O 1
ATOM 5744 N N . THR A 1 703 ? -19.544 -12.579 25.489 1.00 92.81 703 THR A N 1
ATOM 5745 C CA . THR A 1 703 ? -20.264 -12.384 26.761 1.00 92.81 703 THR A CA 1
ATOM 5746 C C . THR A 1 703 ? -19.375 -11.812 27.858 1.00 92.81 703 THR A C 1
ATOM 5748 O O . THR A 1 703 ? -19.832 -10.993 28.641 1.00 92.81 703 THR A O 1
ATOM 5751 N N . GLU A 1 704 ? -18.115 -12.236 27.910 1.00 96.62 704 GLU A N 1
ATOM 5752 C CA . GLU A 1 704 ? -17.086 -11.809 28.859 1.00 96.62 704 GLU A CA 1
ATOM 5753 C C . GLU A 1 704 ? -15.746 -11.621 28.100 1.00 96.62 704 GLU A C 1
ATOM 5755 O O . GLU A 1 704 ? -14.825 -12.445 28.228 1.00 96.62 704 GLU A O 1
ATOM 5760 N N . PRO A 1 705 ? -15.609 -10.583 27.250 1.00 97.00 705 PRO A N 1
ATOM 5761 C CA . PRO A 1 705 ? -14.430 -10.404 26.399 1.00 97.00 705 PRO A CA 1
ATOM 5762 C C . PRO A 1 705 ? -13.132 -10.197 27.194 1.00 97.00 705 PRO A C 1
ATOM 5764 O O . PRO A 1 705 ? -12.103 -10.766 26.832 1.00 97.00 705 PRO A O 1
ATOM 5767 N N . HIS A 1 706 ? -13.165 -9.456 28.310 1.00 97.88 706 HIS A N 1
ATOM 5768 C CA . HIS A 1 706 ? -11.972 -9.231 29.147 1.00 97.88 706 HIS A CA 1
ATOM 5769 C C . HIS A 1 706 ? -11.478 -10.512 29.813 1.00 97.88 706 HIS A C 1
ATOM 5771 O O . HIS A 1 706 ? -10.280 -10.778 29.842 1.00 97.88 706 HIS A O 1
ATOM 5777 N N . LYS A 1 707 ? -12.400 -11.343 30.303 1.00 97.19 707 LYS A N 1
ATOM 5778 C CA . LYS A 1 707 ? -12.072 -12.666 30.843 1.00 97.19 707 LYS A CA 1
ATOM 5779 C C . LYS A 1 707 ? -11.490 -13.572 29.762 1.00 97.19 707 LYS A C 1
ATOM 5781 O O . LYS A 1 707 ? -10.490 -14.241 29.986 1.00 97.19 707 LYS A O 1
ATOM 5786 N N . SER A 1 708 ? -12.072 -13.538 28.564 1.00 97.38 708 SER A N 1
ATOM 5787 C CA . SER A 1 708 ? -11.579 -14.312 27.422 1.00 97.38 708 SER A CA 1
ATOM 5788 C C . SER A 1 708 ? -10.145 -13.930 27.041 1.00 97.38 708 SER A C 1
ATOM 5790 O O . SER A 1 708 ? -9.315 -14.806 26.799 1.00 97.38 708 SER A O 1
ATOM 5792 N N . SER A 1 709 ? -9.818 -12.634 27.024 1.00 97.19 709 SER A N 1
ATOM 5793 C CA . SER A 1 709 ? -8.448 -12.182 26.758 1.00 97.19 709 SER A CA 1
ATOM 5794 C C . SER A 1 709 ? -7.482 -12.523 27.899 1.00 97.19 709 SER A C 1
ATOM 5796 O O . SER A 1 709 ? -6.347 -12.924 27.628 1.00 97.19 709 SER A O 1
ATOM 5798 N N . PHE A 1 710 ? -7.934 -12.438 29.156 1.00 97.38 710 PHE A N 1
ATOM 5799 C CA . PHE A 1 710 ? -7.167 -12.843 30.334 1.00 97.38 710 PHE A CA 1
ATOM 5800 C C . PHE A 1 710 ? -6.802 -14.329 30.288 1.00 97.38 710 PHE A C 1
ATOM 5802 O O . PHE A 1 710 ? -5.625 -14.674 30.388 1.00 97.38 710 PHE A O 1
ATOM 5809 N N . GLU A 1 711 ? -7.778 -15.211 30.064 1.00 97.44 711 GLU A N 1
ATOM 5810 C CA . GLU A 1 711 ? -7.562 -16.661 30.009 1.00 97.44 711 GLU A CA 1
ATOM 5811 C C . GLU A 1 711 ? -6.647 -17.058 28.838 1.00 97.44 711 GLU A C 1
ATOM 5813 O O . GLU A 1 711 ? -5.811 -17.958 28.965 1.00 97.44 711 GLU A O 1
ATOM 5818 N N . VAL A 1 712 ? -6.736 -16.363 27.696 1.00 96.12 712 VAL A N 1
ATOM 5819 C CA . VAL A 1 712 ? -5.800 -16.551 26.574 1.00 96.12 712 VAL A CA 1
ATOM 5820 C C . VAL A 1 712 ? -4.386 -16.088 26.940 1.00 96.12 712 VAL A C 1
ATOM 5822 O O . VAL A 1 712 ? -3.416 -16.789 26.635 1.00 96.12 712 VAL A O 1
ATOM 5825 N N . TRP A 1 713 ? -4.244 -14.942 27.609 1.00 96.38 713 TRP A N 1
ATOM 5826 C CA . TRP A 1 713 ? -2.950 -14.436 28.073 1.00 96.38 713 TRP A CA 1
ATOM 5827 C C . TRP A 1 713 ? -2.307 -15.374 29.102 1.00 96.38 713 TRP A C 1
ATOM 5829 O O . TRP A 1 713 ? -1.125 -15.713 28.973 1.00 96.38 713 TRP A O 1
ATOM 5839 N N . GLU A 1 714 ? -3.087 -15.874 30.062 1.00 96.06 714 GLU A N 1
ATOM 5840 C CA . GLU A 1 714 ? -2.650 -16.863 31.047 1.00 96.06 714 GLU A CA 1
ATOM 5841 C C . GLU A 1 714 ? -2.221 -18.175 30.381 1.00 96.06 714 GLU A C 1
ATOM 5843 O O . GLU A 1 714 ? -1.132 -18.683 30.661 1.00 96.06 714 GLU A O 1
ATOM 5848 N N . ARG A 1 715 ? -3.005 -18.678 29.420 1.00 94.38 715 ARG A N 1
ATOM 5849 C CA . ARG A 1 715 ? -2.677 -19.886 28.644 1.00 94.38 715 ARG A CA 1
ATOM 5850 C C . ARG A 1 715 ? -1.363 -19.761 27.872 1.00 94.38 715 ARG A C 1
ATOM 5852 O O . ARG A 1 715 ? -0.669 -20.758 27.680 1.00 94.38 715 ARG A O 1
ATOM 5859 N N . TYR A 1 716 ? -0.995 -18.552 27.449 1.00 91.31 716 TYR A N 1
ATOM 5860 C CA . TYR A 1 716 ? 0.303 -18.257 26.831 1.00 91.31 716 TYR A CA 1
ATOM 5861 C C . TYR A 1 716 ? 1.417 -17.933 27.838 1.00 91.31 716 TYR A C 1
ATOM 5863 O O . TYR A 1 716 ? 2.484 -17.442 27.458 1.00 91.31 716 TYR A O 1
ATOM 5871 N N . GLY A 1 717 ? 1.203 -18.230 29.121 1.00 92.69 717 GLY A N 1
ATOM 5872 C CA . GLY A 1 717 ? 2.188 -18.054 30.182 1.00 92.69 717 GLY A CA 1
ATOM 5873 C C . GLY A 1 717 ? 2.424 -16.594 30.558 1.00 92.69 717 GLY A C 1
ATOM 5874 O O . GLY A 1 717 ? 3.515 -16.278 31.031 1.00 92.69 717 GLY A O 1
ATOM 5875 N N . LYS A 1 718 ? 1.440 -15.714 30.319 1.00 92.62 718 LYS A N 1
ATOM 5876 C CA . LYS A 1 718 ? 1.465 -14.283 30.668 1.00 92.62 718 LYS A CA 1
ATOM 5877 C C . LYS A 1 718 ? 2.615 -13.495 30.021 1.00 92.62 718 LYS A C 1
ATOM 5879 O O . LYS A 1 718 ? 3.179 -12.584 30.615 1.00 92.62 718 LYS A O 1
ATOM 5884 N N . ARG A 1 719 ? 3.001 -13.874 28.794 1.00 83.56 719 ARG A N 1
ATOM 5885 C CA 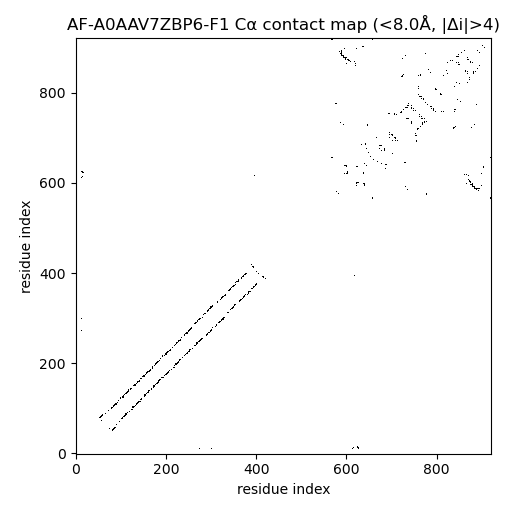. ARG A 1 719 ? 4.124 -13.264 28.043 1.00 83.56 719 ARG A CA 1
ATOM 5886 C C . ARG A 1 719 ? 3.703 -12.489 26.790 1.00 83.56 719 ARG A C 1
ATOM 5888 O O . ARG A 1 719 ? 4.555 -11.854 26.171 1.00 83.56 719 ARG A O 1
ATOM 5895 N N . GLY A 1 720 ? 2.434 -12.570 26.389 1.00 79.62 720 GLY A N 1
ATOM 5896 C CA . GLY A 1 720 ? 1.941 -12.070 25.101 1.00 79.62 720 GLY A CA 1
ATOM 5897 C C . GLY A 1 720 ? 1.723 -10.555 25.046 1.00 79.62 720 GLY A C 1
ATOM 5898 O O . GLY A 1 720 ? 0.582 -10.119 25.126 1.00 79.62 720 GLY A O 1
ATOM 5899 N N . ALA A 1 721 ? 2.790 -9.778 24.832 1.00 91.12 721 ALA A N 1
ATOM 5900 C CA . ALA A 1 721 ? 2.736 -8.318 24.658 1.00 91.12 721 ALA A CA 1
ATOM 5901 C C . ALA A 1 721 ? 2.810 -7.876 23.189 1.00 91.12 721 ALA A C 1
ATOM 5903 O O . ALA A 1 721 ? 3.735 -7.168 22.776 1.00 91.12 721 ALA A O 1
ATOM 5904 N N . ALA A 1 722 ? 1.840 -8.331 22.398 1.00 94.81 722 ALA A N 1
ATOM 5905 C CA . ALA A 1 722 ? 1.692 -7.879 21.021 1.00 94.81 722 ALA A CA 1
ATOM 5906 C C . ALA A 1 722 ? 1.147 -6.437 20.974 1.00 94.81 722 ALA A C 1
ATOM 5908 O O . ALA A 1 722 ? 0.281 -6.064 21.765 1.00 94.81 722 ALA A O 1
ATOM 5909 N N . ASN A 1 723 ? 1.632 -5.631 20.036 1.00 96.06 723 ASN A N 1
ATOM 5910 C CA . ASN A 1 723 ? 1.151 -4.278 19.720 1.00 96.06 723 ASN A CA 1
ATOM 5911 C C . ASN A 1 723 ? -0.284 -4.243 19.170 1.00 96.06 723 ASN A C 1
ATOM 5913 O O . ASN A 1 723 ? -0.858 -3.165 19.061 1.00 96.06 723 ASN A O 1
ATOM 5917 N N . GLY A 1 724 ? -0.898 -5.400 18.911 1.00 92.81 724 GLY A N 1
ATOM 5918 C CA . GLY A 1 724 ? -2.256 -5.468 18.398 1.00 92.81 724 GLY A CA 1
ATOM 5919 C C . GLY A 1 724 ? -3.283 -4.711 19.251 1.00 92.81 724 GLY A C 1
ATOM 5920 O O . GLY A 1 724 ? -4.282 -4.245 18.737 1.00 92.81 724 GLY A O 1
ATOM 5921 N N . ALA A 1 725 ? -3.099 -4.540 20.560 1.00 93.31 725 ALA A N 1
ATOM 5922 C CA . ALA A 1 725 ? -4.020 -3.696 21.335 1.00 93.31 725 ALA A CA 1
ATOM 5923 C C . ALA A 1 725 ? -3.900 -2.208 20.965 1.00 93.31 725 ALA A C 1
ATOM 5925 O O . ALA A 1 725 ? -4.904 -1.513 20.872 1.00 93.31 725 ALA A O 1
ATOM 5926 N N . LEU A 1 726 ? -2.666 -1.756 20.752 1.00 96.44 726 LEU A N 1
ATOM 5927 C CA . LEU A 1 726 ? -2.273 -0.366 20.558 1.00 96.44 726 LEU A CA 1
ATOM 5928 C C . LEU A 1 726 ? -2.702 0.176 19.186 1.00 96.44 726 LEU A C 1
ATOM 5930 O O . LEU A 1 726 ? -3.106 1.332 19.088 1.00 96.44 726 LEU A O 1
ATOM 5934 N N . MET A 1 727 ? -2.663 -0.668 18.148 1.00 94.81 727 MET A N 1
ATOM 5935 C CA . MET A 1 727 ? -2.918 -0.285 16.750 1.00 94.81 727 MET A CA 1
ATOM 5936 C C . MET A 1 727 ? -4.246 0.462 16.532 1.00 94.81 727 MET A C 1
ATOM 5938 O O . MET A 1 727 ? -4.335 1.380 15.725 1.00 94.81 727 MET A O 1
ATOM 5942 N N . ARG A 1 728 ? -5.269 0.117 17.327 1.00 95.19 728 ARG A N 1
ATOM 5943 C CA . ARG A 1 728 ? -6.640 0.635 17.211 1.00 95.19 728 ARG A CA 1
ATOM 5944 C C . ARG A 1 728 ? -6.994 1.752 18.184 1.00 95.19 728 ARG A C 1
ATOM 5946 O O . ARG A 1 728 ? -8.045 2.366 18.044 1.00 95.19 728 ARG A O 1
ATOM 5953 N N . THR A 1 729 ? -6.186 1.994 19.216 1.00 97.31 729 THR A N 1
ATOM 5954 C CA . THR A 1 729 ? -6.640 2.786 20.372 1.00 97.31 729 THR A CA 1
ATOM 5955 C C . THR A 1 729 ? -6.532 4.292 20.183 1.00 97.31 729 THR A C 1
ATOM 5957 O O . THR A 1 729 ? -7.121 5.008 20.979 1.00 97.31 729 THR A O 1
ATOM 5960 N N . SER A 1 730 ? -5.838 4.794 19.156 1.00 97.62 730 SER A N 1
ATOM 5961 C CA . SER A 1 730 ? -5.593 6.235 18.935 1.00 97.62 730 SER A CA 1
ATOM 5962 C C . SER A 1 730 ? -6.854 7.107 19.062 1.00 97.62 730 SER A C 1
ATOM 5964 O O . SER A 1 730 ? -6.836 8.127 19.752 1.00 97.62 730 SER A O 1
ATOM 5966 N N . ILE A 1 731 ? -7.979 6.657 18.495 1.00 97.69 731 ILE A N 1
ATOM 5967 C CA . ILE A 1 731 ? -9.283 7.341 18.559 1.00 97.69 731 ILE A CA 1
ATOM 5968 C C . ILE A 1 731 ? -9.796 7.564 19.994 1.00 97.69 731 ILE A C 1
ATOM 5970 O O . ILE A 1 731 ? -10.545 8.505 20.237 1.00 97.69 731 ILE A O 1
ATOM 5974 N N . LEU A 1 732 ? -9.393 6.740 20.964 1.00 98.06 732 LEU A N 1
ATOM 5975 C CA . LEU A 1 732 ? -9.890 6.782 22.346 1.00 98.06 732 LEU A CA 1
ATOM 5976 C C . LEU A 1 732 ? -9.342 7.963 23.156 1.00 98.06 732 LEU A C 1
ATOM 5978 O O . LEU A 1 732 ? -9.892 8.262 24.210 1.00 98.06 732 LEU A O 1
ATOM 5982 N N . GLY A 1 733 ? -8.315 8.658 22.656 1.00 97.69 733 GLY A N 1
ATOM 5983 C CA . GLY A 1 733 ? -7.852 9.925 23.232 1.00 97.69 733 GLY A CA 1
ATOM 5984 C C . GLY A 1 733 ? -8.758 11.121 22.918 1.00 97.69 733 GLY A C 1
ATOM 5985 O O . GLY A 1 733 ? -8.505 12.211 23.417 1.00 97.69 733 GLY A O 1
ATOM 5986 N N . ILE A 1 734 ? -9.781 10.946 22.069 1.00 96.81 734 ILE A N 1
ATOM 5987 C CA . ILE A 1 734 ? -10.640 12.037 21.582 1.00 96.81 734 ILE A CA 1
ATOM 5988 C C . ILE A 1 734 ? -11.933 12.186 22.404 1.00 96.81 734 ILE A C 1
ATOM 5990 O O . ILE A 1 734 ? -12.234 13.304 22.826 1.00 96.81 734 ILE A O 1
ATOM 5994 N N . PRO A 1 735 ? -12.739 11.131 22.654 1.00 93.38 735 PRO A N 1
ATOM 5995 C CA . PRO A 1 735 ? -13.889 11.255 23.543 1.00 93.38 735 PRO A CA 1
ATOM 5996 C C . PRO A 1 735 ? -13.422 11.618 24.949 1.00 93.38 735 PRO A C 1
ATOM 5998 O O . PRO A 1 735 ? -12.551 10.945 25.491 1.00 93.38 735 PRO A O 1
ATOM 6001 N N . ASN A 1 736 ? -14.032 12.645 25.546 1.00 92.62 736 ASN A N 1
ATOM 6002 C CA . ASN A 1 736 ? -13.707 13.076 26.908 1.00 92.62 736 ASN A CA 1
ATOM 6003 C C . ASN A 1 736 ? -12.226 13.439 27.091 1.00 92.62 736 ASN A C 1
ATOM 6005 O O . ASN A 1 736 ? -11.676 13.218 28.161 1.00 92.62 736 ASN A O 1
ATOM 6009 N N . PHE A 1 737 ? -11.574 13.998 26.064 1.00 95.62 737 PHE A N 1
ATOM 6010 C CA . PHE A 1 737 ? -10.159 14.376 26.139 1.00 95.62 737 PHE A CA 1
ATOM 6011 C C . PHE A 1 737 ? -9.840 15.343 27.297 1.00 95.62 737 PHE A C 1
ATOM 6013 O O . PHE A 1 737 ? -8.683 15.464 27.677 1.00 95.62 737 PHE A O 1
ATOM 6020 N N . ASP A 1 738 ? -10.845 16.019 27.862 1.00 93.38 738 ASP A N 1
ATOM 6021 C CA . ASP A 1 738 ? -10.772 16.899 29.035 1.00 93.38 738 ASP A CA 1
ATOM 6022 C C . ASP A 1 738 ? -10.710 16.166 30.384 1.00 93.38 738 ASP A C 1
ATOM 6024 O O . ASP A 1 738 ? -10.463 16.789 31.413 1.00 93.38 738 ASP A O 1
ATOM 6028 N N . ASP A 1 739 ? -10.941 14.856 30.385 1.00 95.00 739 ASP A N 1
ATOM 6029 C CA . ASP A 1 739 ? -10.992 13.990 31.558 1.00 95.00 739 ASP A CA 1
ATOM 6030 C C . ASP A 1 739 ? -10.069 12.784 31.327 1.00 95.00 739 ASP A C 1
ATOM 6032 O O . ASP A 1 739 ? -10.437 11.784 30.704 1.00 95.00 739 ASP A O 1
ATOM 6036 N N . LEU A 1 740 ? -8.822 12.904 31.794 1.00 96.94 740 LEU A N 1
ATOM 6037 C CA . LEU A 1 740 ? -7.796 11.889 31.547 1.00 96.94 740 LEU A CA 1
ATOM 6038 C C . LEU A 1 740 ? -8.125 10.540 32.199 1.00 96.94 740 LEU A C 1
ATOM 6040 O O . LEU A 1 740 ? -7.733 9.513 31.648 1.00 96.94 740 LEU A O 1
ATOM 6044 N N . ASP A 1 741 ? -8.858 10.520 33.314 1.00 96.94 741 ASP A N 1
ATOM 6045 C CA . ASP A 1 741 ? -9.287 9.271 33.949 1.00 96.94 741 ASP A CA 1
ATOM 6046 C C . ASP A 1 741 ? -10.315 8.559 33.060 1.00 96.94 741 ASP A C 1
ATOM 6048 O O . ASP A 1 741 ? -10.178 7.367 32.776 1.00 96.94 741 ASP A O 1
ATOM 6052 N N . GLN A 1 742 ? -11.267 9.303 32.488 1.00 95.69 742 GLN A N 1
ATOM 6053 C CA . GLN A 1 742 ? -12.218 8.736 31.532 1.00 95.69 742 GLN A CA 1
ATOM 6054 C C . GLN A 1 742 ? -11.540 8.257 30.233 1.00 95.69 742 GLN A C 1
ATOM 6056 O O . GLN A 1 742 ? -11.941 7.224 29.683 1.00 95.69 742 GLN A O 1
ATOM 6061 N N . VAL A 1 743 ? -10.508 8.961 29.745 1.00 97.62 743 VAL A N 1
ATOM 6062 C CA . VAL A 1 743 ? -9.674 8.515 28.607 1.00 97.62 743 VAL A CA 1
ATOM 6063 C C . VAL A 1 743 ? -8.961 7.201 28.936 1.00 97.62 743 VAL A C 1
ATOM 6065 O O . VAL A 1 743 ? -8.950 6.280 28.110 1.00 97.62 743 VAL A O 1
ATOM 6068 N N . VAL A 1 744 ? -8.392 7.083 30.139 1.00 98.56 744 VAL A N 1
ATOM 6069 C CA . VAL A 1 744 ? -7.749 5.852 30.623 1.00 98.56 744 VAL A CA 1
ATOM 6070 C C . VAL A 1 744 ? -8.754 4.702 30.685 1.00 98.56 744 VAL A C 1
ATOM 6072 O O . VAL A 1 744 ? -8.474 3.634 30.134 1.00 98.56 744 VAL A O 1
ATOM 6075 N N . ASP A 1 745 ? -9.934 4.916 31.262 1.00 97.62 745 ASP A N 1
ATOM 6076 C CA . ASP A 1 745 ? -10.979 3.894 31.385 1.00 97.62 745 ASP A CA 1
ATOM 6077 C C . ASP A 1 745 ? -11.482 3.406 30.022 1.00 97.62 745 ASP A C 1
ATOM 6079 O O . ASP A 1 745 ? -11.582 2.198 29.776 1.00 97.62 745 ASP A O 1
ATOM 6083 N N . ASN A 1 746 ? -11.727 4.333 29.092 1.00 97.00 746 ASN A N 1
ATOM 6084 C CA . ASN A 1 746 ? -12.110 4.011 27.717 1.00 97.00 746 ASN A CA 1
ATOM 6085 C C . ASN A 1 746 ? -11.021 3.182 27.018 1.00 97.00 746 ASN A C 1
ATOM 6087 O O . ASN A 1 746 ? -11.306 2.168 26.372 1.00 97.00 746 ASN A O 1
ATOM 6091 N N . THR A 1 747 ? -9.758 3.581 27.194 1.00 98.50 747 THR A N 1
ATOM 6092 C CA . THR A 1 747 ? -8.597 2.888 26.624 1.00 98.50 747 THR A CA 1
ATOM 6093 C C . THR A 1 747 ? -8.454 1.476 27.190 1.00 98.50 747 THR A C 1
ATOM 6095 O O . THR A 1 747 ? -8.281 0.521 26.430 1.00 98.50 747 THR A O 1
ATOM 6098 N N . LEU A 1 748 ? -8.576 1.311 28.510 1.00 98.06 748 LEU A N 1
ATOM 6099 C CA . LEU A 1 748 ? -8.508 0.012 29.182 1.00 98.06 748 LEU A CA 1
ATOM 6100 C C . LEU A 1 748 ? -9.635 -0.919 28.750 1.00 98.06 748 LEU A C 1
ATOM 6102 O O . LEU A 1 748 ? -9.375 -2.098 28.498 1.00 98.06 748 LEU A O 1
ATOM 6106 N N . THR A 1 749 ? -10.852 -0.386 28.632 1.00 97.19 749 THR A N 1
ATOM 6107 C CA . THR A 1 749 ? -12.040 -1.138 28.218 1.00 97.19 749 THR A CA 1
ATOM 6108 C C . THR A 1 749 ? -11.818 -1.802 26.863 1.00 97.19 749 THR A C 1
ATOM 6110 O O . THR A 1 749 ? -12.022 -3.007 26.735 1.00 97.19 749 THR A O 1
ATOM 6113 N N . ILE A 1 750 ? -11.326 -1.064 25.863 1.00 98.00 750 ILE A N 1
ATOM 6114 C CA . ILE A 1 750 ? -11.061 -1.624 24.529 1.00 98.00 750 ILE A CA 1
ATOM 6115 C C . ILE A 1 750 ? -9.801 -2.495 24.506 1.00 98.00 750 ILE A C 1
ATOM 6117 O O . ILE A 1 750 ? -9.813 -3.580 23.921 1.00 98.00 750 ILE A O 1
ATOM 6121 N N . CYS A 1 751 ? -8.721 -2.066 25.163 1.00 97.69 751 CYS A N 1
ATOM 6122 C CA . CYS A 1 751 ? -7.459 -2.808 25.198 1.00 97.69 751 CYS A CA 1
ATOM 6123 C C . CYS A 1 751 ? -7.673 -4.231 25.750 1.00 97.69 751 CYS A C 1
ATOM 6125 O O . CYS A 1 751 ? -7.323 -5.219 25.093 1.00 97.69 751 CYS A O 1
ATOM 6127 N N . LYS A 1 752 ? -8.369 -4.347 26.893 1.00 97.31 752 LYS A N 1
ATOM 6128 C CA . LYS A 1 752 ? -8.653 -5.624 27.565 1.00 97.31 752 LYS A CA 1
ATOM 6129 C C . LYS A 1 752 ? -9.598 -6.539 26.789 1.00 97.31 752 LYS A C 1
ATOM 6131 O O . LYS A 1 752 ? -9.642 -7.721 27.108 1.00 97.31 752 LYS A O 1
ATOM 6136 N N . ILE A 1 753 ? -10.306 -6.085 25.752 1.00 97.88 753 ILE A N 1
ATOM 6137 C CA . ILE A 1 753 ? -11.114 -6.989 24.908 1.00 97.88 753 ILE A CA 1
ATOM 6138 C C . ILE A 1 753 ? -10.226 -7.985 24.157 1.00 97.88 753 ILE A C 1
ATOM 6140 O O . ILE A 1 753 ? -10.639 -9.118 23.936 1.00 97.88 753 ILE A O 1
ATOM 6144 N N . THR A 1 754 ? -9.000 -7.598 23.790 1.00 96.25 754 THR A N 1
ATOM 6145 C CA . THR A 1 754 ? -8.094 -8.457 23.005 1.00 96.25 754 THR A CA 1
ATOM 6146 C C . THR A 1 754 ? -6.766 -8.750 23.696 1.00 96.25 754 THR A C 1
ATOM 6148 O O . THR A 1 754 ? -6.198 -9.818 23.472 1.00 96.25 754 THR A O 1
ATOM 6151 N N . HIS A 1 755 ? -6.270 -7.842 24.538 1.00 96.94 755 HIS A N 1
ATOM 6152 C CA . HIS A 1 755 ? -4.959 -7.952 25.171 1.00 96.94 755 HIS A CA 1
ATOM 6153 C C . HIS A 1 755 ? -5.033 -7.549 26.642 1.00 96.94 755 HIS A C 1
ATOM 6155 O O . HIS A 1 755 ? -5.171 -6.376 26.982 1.00 96.94 755 HIS A O 1
ATOM 6161 N N . TYR A 1 756 ? -4.882 -8.532 27.526 1.00 96.00 756 TYR A N 1
ATOM 6162 C CA . TYR A 1 756 ? -4.843 -8.271 28.961 1.00 96.00 756 TYR A CA 1
ATOM 6163 C C . TYR A 1 756 ? -3.461 -7.810 29.454 1.00 96.00 756 TYR A C 1
ATOM 6165 O O . TYR A 1 756 ? -3.384 -7.219 30.518 1.00 96.00 756 TYR A O 1
ATOM 6173 N N . ASP A 1 757 ? -2.371 -8.052 28.716 1.00 96.94 757 ASP A N 1
ATOM 6174 C CA . ASP A 1 757 ? -0.990 -7.809 29.173 1.00 96.94 757 ASP A CA 1
ATOM 6175 C C . ASP A 1 757 ? -0.753 -6.348 29.637 1.00 96.94 757 ASP A C 1
ATOM 6177 O O . ASP A 1 757 ? -1.084 -5.415 28.896 1.00 96.94 757 ASP A O 1
ATOM 6181 N N . PRO A 1 758 ? -0.147 -6.111 30.821 1.00 97.12 758 PRO A N 1
ATOM 6182 C CA . PRO A 1 758 ? 0.070 -4.763 31.360 1.00 97.12 758 PRO A CA 1
ATOM 6183 C C . PRO A 1 758 ? 0.910 -3.866 30.448 1.00 97.12 758 PRO A C 1
ATOM 6185 O O . PRO A 1 758 ? 0.684 -2.658 30.420 1.00 97.12 758 PRO A O 1
ATOM 6188 N N . ARG A 1 759 ? 1.827 -4.431 29.649 1.00 98.19 759 ARG A N 1
ATOM 6189 C CA . ARG A 1 759 ? 2.626 -3.654 28.689 1.00 98.19 759 ARG A CA 1
ATOM 6190 C C . ARG A 1 759 ? 1.752 -3.090 27.571 1.00 98.19 759 ARG A C 1
ATOM 6192 O O . ARG A 1 759 ? 1.918 -1.932 27.207 1.00 98.19 759 ARG A O 1
ATOM 6199 N N . CYS A 1 760 ? 0.789 -3.869 27.070 1.00 98.25 760 CYS A N 1
ATOM 6200 C CA . CYS A 1 760 ? -0.172 -3.412 26.060 1.00 98.25 760 CYS A CA 1
ATOM 6201 C C . CYS A 1 760 ? -1.066 -2.296 26.616 1.00 98.25 760 CYS A C 1
ATOM 6203 O O . CYS A 1 760 ? -1.282 -1.287 25.941 1.00 98.25 760 CYS A O 1
ATOM 6205 N N . ARG A 1 761 ? -1.541 -2.452 27.863 1.00 98.19 761 ARG A N 1
ATOM 6206 C CA . ARG A 1 761 ? -2.361 -1.443 28.555 1.00 98.19 761 ARG A CA 1
ATOM 6207 C C . ARG A 1 761 ? -1.588 -0.136 28.745 1.00 98.19 761 ARG A C 1
ATOM 6209 O O . ARG A 1 761 ? -2.082 0.915 28.348 1.00 98.19 761 ARG A O 1
ATOM 6216 N N . ALA A 1 762 ? -0.366 -0.212 29.277 1.00 98.69 762 ALA A N 1
ATOM 6217 C CA . ALA A 1 762 ? 0.499 0.947 29.500 1.00 98.69 762 ALA A CA 1
ATOM 6218 C C . ALA A 1 762 ? 0.804 1.699 28.195 1.00 98.69 762 ALA A C 1
ATOM 6220 O O . ALA A 1 762 ? 0.639 2.915 28.138 1.00 98.69 762 ALA A O 1
ATOM 6221 N N . SER A 1 763 ? 1.179 0.979 27.130 1.00 98.69 763 SER A N 1
ATOM 6222 C CA . SER A 1 763 ? 1.422 1.561 25.803 1.00 98.69 763 SER A CA 1
ATOM 6223 C C . SER A 1 763 ? 0.192 2.264 25.227 1.00 98.69 763 SER A C 1
ATOM 6225 O O . SER A 1 763 ? 0.311 3.373 24.711 1.00 98.69 763 SER A O 1
ATOM 6227 N N . SER A 1 764 ? -0.980 1.626 25.315 1.00 98.75 764 SER A N 1
ATOM 6228 C CA . SER A 1 764 ? -2.227 2.173 24.763 1.00 98.75 764 SER A CA 1
ATOM 6229 C C . SER A 1 764 ? -2.631 3.452 25.491 1.00 98.75 764 SER A C 1
ATOM 6231 O O . SER A 1 764 ? -2.955 4.442 24.844 1.00 98.75 764 SER A O 1
ATOM 6233 N N . ILE A 1 765 ? -2.537 3.449 26.827 1.00 98.81 765 ILE A N 1
ATOM 6234 C CA . ILE A 1 765 ? -2.817 4.622 27.664 1.00 98.81 765 ILE A CA 1
ATOM 6235 C C . ILE A 1 765 ? -1.852 5.764 27.351 1.00 98.81 765 ILE A C 1
ATOM 6237 O O . ILE A 1 765 ? -2.289 6.893 27.173 1.00 98.81 765 ILE A O 1
ATOM 6241 N N . ALA A 1 766 ? -0.550 5.492 27.239 1.00 98.81 766 ALA A N 1
ATOM 6242 C CA . ALA A 1 766 ? 0.417 6.540 26.925 1.00 98.81 766 ALA A CA 1
ATOM 6243 C C . ALA A 1 766 ? 0.093 7.235 25.589 1.00 98.81 766 ALA A C 1
ATOM 6245 O O . ALA A 1 766 ? 0.126 8.461 25.501 1.00 98.81 766 ALA A O 1
ATOM 6246 N N . LEU A 1 767 ? -0.276 6.472 24.555 1.00 98.81 767 LEU A N 1
ATOM 6247 C CA . LEU A 1 767 ? -0.675 7.045 23.269 1.00 98.81 767 LEU A CA 1
ATOM 6248 C C . LEU A 1 767 ? -1.951 7.896 23.379 1.00 98.81 767 LEU A C 1
ATOM 6250 O O . LEU A 1 767 ? -1.966 9.027 22.893 1.00 98.81 767 LEU A O 1
ATOM 6254 N N . THR A 1 768 ? -3.011 7.385 24.012 1.00 98.88 768 THR A N 1
ATOM 6255 C CA . THR A 1 768 ? -4.304 8.081 24.080 1.00 98.88 768 THR A CA 1
ATOM 6256 C C . THR A 1 768 ? -4.264 9.298 24.999 1.00 98.88 768 THR A C 1
ATOM 6258 O O . THR A 1 768 ? -4.842 10.328 24.660 1.00 98.88 768 THR A O 1
ATOM 6261 N N . THR A 1 769 ? -3.516 9.235 26.103 1.00 98.88 769 THR A N 1
ATOM 6262 C CA . THR A 1 769 ? -3.243 10.386 26.973 1.00 98.88 769 THR A CA 1
ATOM 6263 C C . THR A 1 769 ? -2.451 11.470 26.244 1.00 98.88 769 THR A C 1
ATOM 6265 O O . THR A 1 769 ? -2.798 12.641 26.365 1.00 98.88 769 THR A O 1
ATOM 6268 N N . ALA A 1 770 ? -1.428 11.118 25.455 1.00 98.81 770 ALA A N 1
ATOM 6269 C CA . ALA A 1 770 ? -0.687 12.111 24.674 1.00 98.81 770 ALA A CA 1
ATOM 6270 C C . ALA A 1 770 ? -1.597 12.832 23.664 1.00 98.81 770 ALA A C 1
ATOM 6272 O O . ALA A 1 770 ? -1.559 14.056 23.565 1.00 98.81 770 ALA A O 1
ATOM 6273 N N . ILE A 1 771 ? -2.466 12.090 22.968 1.00 98.88 771 ILE A N 1
ATOM 6274 C CA . ILE A 1 771 ? -3.479 12.659 22.065 1.00 98.88 771 ILE A CA 1
ATOM 6275 C C . ILE A 1 771 ? -4.419 13.599 22.832 1.00 98.88 771 ILE A C 1
ATOM 6277 O O . ILE A 1 771 ? -4.635 14.727 22.393 1.00 98.88 771 ILE A O 1
ATOM 6281 N N . ALA A 1 772 ? -4.929 13.175 23.992 1.00 98.69 772 ALA A N 1
ATOM 6282 C CA . ALA A 1 772 ? -5.839 13.978 24.803 1.00 98.69 772 ALA A CA 1
ATOM 6283 C C . ALA A 1 772 ? -5.201 15.302 25.258 1.00 98.69 772 ALA A C 1
ATOM 6285 O O . ALA A 1 772 ? -5.803 16.357 25.083 1.00 98.69 772 ALA A O 1
ATOM 6286 N N . LEU A 1 773 ? -3.957 15.271 25.750 1.00 98.75 773 LEU A N 1
ATOM 6287 C CA . LEU A 1 773 ? -3.212 16.468 26.165 1.00 98.75 773 LEU A CA 1
ATOM 6288 C C . LEU A 1 773 ? -2.997 17.453 25.002 1.00 98.75 773 LEU A C 1
ATOM 6290 O O . LEU A 1 773 ? -3.187 18.658 25.167 1.00 98.75 773 LEU A O 1
ATOM 6294 N N . ILE A 1 774 ? -2.685 16.953 23.799 1.00 98.56 774 ILE A N 1
ATOM 6295 C CA . ILE A 1 774 ? -2.580 17.803 22.599 1.00 98.56 774 ILE A CA 1
ATOM 6296 C C . ILE A 1 774 ? -3.929 18.466 22.278 1.00 98.56 774 ILE A C 1
ATOM 6298 O O . ILE A 1 774 ? -3.961 19.622 21.855 1.00 98.56 774 ILE A O 1
ATOM 6302 N N . LEU A 1 775 ? -5.047 17.759 22.470 1.00 98.31 775 LEU A N 1
ATOM 6303 C CA . LEU A 1 775 ? -6.396 18.293 22.245 1.00 98.31 775 LEU A CA 1
ATOM 6304 C C . LEU A 1 775 ? -6.860 19.246 23.357 1.00 98.31 775 LEU A C 1
ATOM 6306 O O . LEU A 1 775 ? -7.647 20.147 23.076 1.00 98.31 775 LEU A O 1
ATOM 6310 N N . GLN A 1 776 ? -6.340 19.122 24.583 1.00 97.81 776 GLN A N 1
ATOM 6311 C CA . GLN A 1 776 ? -6.475 20.146 25.632 1.00 97.81 776 GLN A CA 1
ATOM 6312 C C . GLN A 1 776 ? -5.699 21.431 25.282 1.00 97.81 776 GLN A C 1
ATOM 6314 O O . GLN A 1 776 ? -6.009 22.503 25.800 1.00 97.81 776 GLN A O 1
ATOM 6319 N N . GLY A 1 777 ? -4.749 21.339 24.344 1.00 96.81 777 GLY A N 1
ATOM 6320 C CA . GLY A 1 777 ? -3.961 22.457 23.834 1.00 96.81 777 GLY A CA 1
ATOM 6321 C C . GLY A 1 777 ? -2.616 22.644 24.534 1.00 96.81 777 GLY A C 1
ATOM 6322 O O . GLY A 1 777 ? -2.037 23.727 24.451 1.00 96.81 777 GLY A O 1
ATOM 6323 N N . GLU A 1 778 ? -2.106 21.599 25.193 1.00 97.19 778 GLU A N 1
ATOM 6324 C CA . GLU A 1 778 ? -0.712 21.568 25.634 1.00 97.19 778 GLU A CA 1
ATOM 6325 C C . GLU A 1 778 ? 0.224 21.651 24.416 1.00 97.19 778 GLU A C 1
ATOM 6327 O O . GLU A 1 778 ? -0.017 21.039 23.368 1.00 97.19 778 GLU A O 1
ATOM 6332 N N . SER A 1 779 ? 1.287 22.439 24.551 1.00 93.69 779 SER A N 1
ATOM 6333 C CA . SER A 1 779 ? 2.243 22.747 23.485 1.00 93.69 779 SER A CA 1
ATOM 6334 C C . SER A 1 779 ? 3.686 22.392 23.842 1.00 93.69 779 SER A C 1
ATOM 6336 O O . SER A 1 779 ? 4.533 22.376 22.947 1.00 93.69 779 SER A O 1
ATOM 6338 N N . ASP A 1 780 ? 3.976 22.059 25.104 1.00 97.25 780 ASP A N 1
ATOM 6339 C CA . ASP A 1 780 ? 5.256 21.475 25.490 1.00 97.25 780 ASP A CA 1
ATOM 6340 C C . ASP A 1 780 ? 5.264 19.970 25.191 1.00 97.25 780 ASP A C 1
ATOM 6342 O O . ASP A 1 780 ? 4.638 19.146 25.862 1.00 97.25 780 ASP A O 1
ATOM 6346 N N . LEU A 1 781 ? 6.007 19.614 24.144 1.00 96.06 781 LEU A N 1
ATOM 6347 C CA . LEU A 1 781 ? 6.137 18.246 23.664 1.00 96.06 781 LEU A CA 1
ATOM 6348 C C . LEU A 1 781 ? 6.672 17.295 24.743 1.00 96.06 781 LEU A C 1
ATOM 6350 O O . LEU A 1 781 ? 6.125 16.205 24.901 1.00 96.06 781 LEU A O 1
ATOM 6354 N N . GLU A 1 782 ? 7.717 17.664 25.487 1.00 95.88 782 GLU A N 1
ATOM 6355 C CA . GLU A 1 782 ? 8.293 16.744 26.477 1.00 95.88 782 GLU A CA 1
ATOM 6356 C C . GLU A 1 782 ? 7.395 16.619 27.706 1.00 95.88 782 GLU A C 1
ATOM 6358 O O . GLU A 1 782 ? 7.245 15.510 28.222 1.00 95.88 782 GLU A O 1
ATOM 6363 N N . GLN A 1 783 ? 6.706 17.690 28.108 1.00 97.75 783 GLN A N 1
ATOM 6364 C CA . GLN A 1 783 ? 5.705 17.610 29.174 1.00 97.75 783 GLN A CA 1
ATOM 6365 C C . GLN A 1 783 ? 4.556 16.656 28.811 1.00 9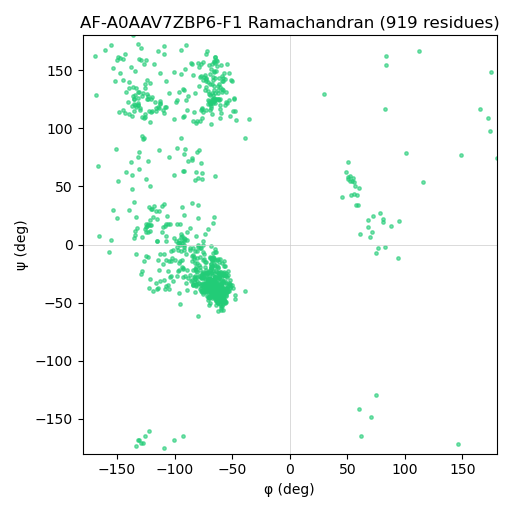7.75 783 GLN A C 1
ATOM 6367 O O . GLN A 1 783 ? 4.135 15.850 29.651 1.00 97.75 783 GLN A O 1
ATOM 6372 N N . ILE A 1 784 ? 4.076 16.693 27.561 1.00 98.50 784 ILE A N 1
ATOM 6373 C CA . ILE A 1 784 ? 3.049 15.765 27.057 1.00 98.50 784 ILE A CA 1
ATOM 6374 C C . ILE A 1 784 ? 3.545 14.326 27.160 1.00 98.50 784 ILE A C 1
ATOM 6376 O O . ILE A 1 784 ? 2.870 13.473 27.746 1.00 98.50 784 ILE A O 1
ATOM 6380 N N . LEU A 1 785 ? 4.728 14.051 26.604 1.00 98.38 785 LEU A N 1
ATOM 6381 C CA . LEU A 1 785 ? 5.283 12.700 26.559 1.00 98.38 785 LEU A CA 1
ATOM 6382 C C . LEU A 1 785 ? 5.607 12.169 27.962 1.00 98.38 785 LEU A C 1
ATOM 6384 O O . LEU A 1 785 ? 5.366 10.991 28.244 1.00 98.38 785 LEU A O 1
ATOM 6388 N N . GLU A 1 786 ? 6.108 13.013 28.863 1.00 98.31 786 GLU A N 1
ATOM 6389 C CA . GLU A 1 786 ? 6.402 12.644 30.247 1.00 98.31 786 GLU A CA 1
ATOM 6390 C C . GLU A 1 786 ? 5.119 12.349 31.036 1.00 98.31 786 GLU A C 1
ATOM 6392 O O . GLU A 1 786 ? 5.032 11.313 31.703 1.00 98.31 786 GLU A O 1
ATOM 6397 N N . THR A 1 787 ? 4.100 13.204 30.925 1.00 98.62 787 THR A N 1
ATOM 6398 C CA . THR A 1 787 ? 2.807 13.021 31.606 1.00 98.62 787 THR A CA 1
ATOM 6399 C C . THR A 1 787 ? 2.106 11.755 31.120 1.00 98.62 787 THR A C 1
ATOM 6401 O O . THR A 1 787 ? 1.710 10.913 31.931 1.00 98.62 787 THR A O 1
ATOM 6404 N N . ALA A 1 788 ? 2.041 11.559 29.802 1.00 98.69 788 ALA A N 1
ATOM 6405 C CA . ALA A 1 788 ? 1.513 10.343 29.194 1.00 98.69 788 ALA A CA 1
ATOM 6406 C C . ALA A 1 788 ? 2.268 9.086 29.655 1.00 98.69 788 ALA A C 1
ATOM 6408 O O . ALA A 1 788 ? 1.654 8.080 30.023 1.00 98.69 788 ALA A O 1
ATOM 6409 N N . THR A 1 789 ? 3.603 9.159 29.715 1.00 98.62 789 THR A N 1
ATOM 6410 C CA . THR A 1 789 ? 4.442 8.061 30.211 1.00 98.62 789 THR A CA 1
ATOM 6411 C C . THR A 1 789 ? 4.102 7.717 31.662 1.00 98.62 789 THR A C 1
ATOM 6413 O O . THR A 1 789 ? 3.901 6.538 31.969 1.00 98.62 789 THR A O 1
ATOM 6416 N N . LYS A 1 790 ? 4.013 8.723 32.545 1.00 98.50 790 LYS A N 1
ATOM 6417 C CA . LYS A 1 790 ? 3.705 8.552 33.976 1.00 98.50 790 LYS A CA 1
ATOM 6418 C C . LYS A 1 790 ? 2.332 7.919 34.193 1.00 98.50 790 LYS A C 1
ATOM 6420 O O . LYS A 1 790 ? 2.212 7.002 35.003 1.00 98.50 790 LYS A O 1
ATOM 6425 N N . ILE A 1 791 ? 1.313 8.366 33.459 1.00 98.56 79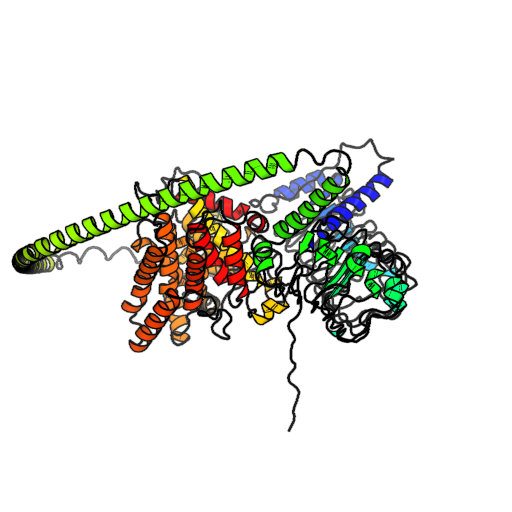1 ILE A N 1
ATOM 6426 C CA . ILE A 1 791 ? -0.045 7.817 33.569 1.00 98.56 791 ILE A CA 1
ATOM 6427 C C . ILE A 1 791 ? -0.074 6.355 33.100 1.00 98.56 791 ILE A C 1
ATOM 6429 O O . ILE A 1 791 ? -0.593 5.500 33.819 1.00 98.56 791 ILE A O 1
ATOM 6433 N N . GLY A 1 792 ? 0.562 6.030 31.968 1.00 97.88 792 GLY A N 1
ATOM 6434 C CA . GLY A 1 792 ? 0.668 4.645 31.496 1.00 97.88 792 GLY A CA 1
ATOM 6435 C C . GLY A 1 792 ? 1.427 3.723 32.463 1.00 97.88 792 GLY A C 1
ATOM 6436 O O . GLY A 1 792 ? 1.014 2.581 32.674 1.00 97.88 792 GLY A O 1
ATOM 6437 N N . ALA A 1 793 ? 2.478 4.221 33.129 1.00 97.75 793 ALA A N 1
ATOM 6438 C CA . ALA A 1 793 ? 3.281 3.445 34.082 1.00 97.75 793 ALA A CA 1
ATOM 6439 C C . ALA A 1 793 ? 2.478 2.932 35.293 1.00 97.75 793 ALA A C 1
ATOM 6441 O O . ALA A 1 793 ? 2.827 1.896 35.865 1.00 97.75 793 ALA A O 1
ATOM 6442 N N . LYS A 1 794 ? 1.367 3.596 35.655 1.00 97.06 794 LYS A N 1
ATOM 6443 C CA . LYS A 1 794 ? 0.481 3.156 36.748 1.00 97.06 794 LYS A CA 1
ATOM 6444 C C . LYS A 1 794 ? -0.054 1.736 36.535 1.00 97.06 794 LYS A C 1
ATOM 6446 O O . LYS A 1 794 ? -0.315 1.042 37.511 1.00 97.06 794 LYS A O 1
ATOM 6451 N N . GLN A 1 795 ? -0.149 1.266 35.287 1.00 96.25 795 GLN A N 1
ATOM 6452 C CA . GLN A 1 795 ? -0.607 -0.092 34.969 1.00 96.25 795 GLN A CA 1
ATOM 6453 C C . GLN A 1 795 ? 0.282 -1.201 35.532 1.00 96.25 795 GLN A C 1
ATOM 6455 O O . GLN A 1 795 ? -0.211 -2.309 35.731 1.00 96.25 795 GLN A O 1
ATOM 6460 N N . PHE A 1 796 ? 1.562 -0.917 35.780 1.00 95.38 796 PHE A N 1
ATOM 6461 C CA . PHE A 1 796 ? 2.478 -1.860 36.417 1.00 95.38 796 PHE A CA 1
ATOM 6462 C C . PHE A 1 796 ? 2.311 -1.871 37.940 1.00 95.38 796 PHE A C 1
ATOM 6464 O O . PHE A 1 796 ? 2.471 -2.915 38.555 1.00 95.38 796 PHE A O 1
ATOM 6471 N N . LEU A 1 797 ? 1.938 -0.739 38.547 1.00 90.25 797 LEU A N 1
ATOM 6472 C CA . LEU A 1 797 ? 1.753 -0.619 40.001 1.00 90.25 797 LEU A CA 1
ATOM 6473 C C . LEU A 1 797 ? 0.513 -1.365 40.505 1.00 90.25 797 LEU A C 1
ATOM 6475 O O . LEU A 1 797 ? 0.491 -1.810 41.645 1.00 90.25 797 LEU A O 1
ATOM 6479 N N . ILE A 1 798 ? -0.503 -1.488 39.650 1.00 89.44 798 ILE A N 1
ATOM 6480 C CA . ILE A 1 798 ? -1.781 -2.143 39.963 1.00 89.44 798 ILE A CA 1
ATOM 6481 C C . ILE A 1 798 ? -1.867 -3.578 39.419 1.00 89.44 798 ILE A C 1
ATOM 6483 O O . ILE A 1 798 ? -2.937 -4.181 39.440 1.00 89.44 798 ILE A O 1
ATOM 6487 N N . GLU A 1 799 ? -0.785 -4.116 38.844 1.00 91.50 799 GLU A N 1
ATOM 6488 C CA . GLU A 1 799 ? -0.799 -5.473 38.299 1.00 91.50 799 GLU A CA 1
ATOM 6489 C C . GLU A 1 799 ? -0.550 -6.502 39.403 1.00 91.50 799 GLU A C 1
ATOM 6491 O O . GLU A 1 799 ? 0.544 -6.603 39.944 1.00 91.50 799 GLU A O 1
ATOM 6496 N N . GLU A 1 800 ? -1.561 -7.317 39.686 1.00 91.00 800 GLU A N 1
ATOM 6497 C CA . GLU A 1 800 ? -1.501 -8.357 40.720 1.00 91.00 800 GLU A CA 1
ATOM 6498 C C . GLU A 1 800 ? -1.296 -9.764 40.134 1.00 91.00 800 GLU A C 1
ATOM 6500 O O . GLU A 1 800 ? -1.001 -10.716 40.854 1.00 91.00 800 GLU A O 1
ATOM 6505 N N . ASN A 1 801 ? -1.427 -9.930 38.811 1.00 89.44 801 ASN A N 1
ATOM 6506 C CA . ASN A 1 801 ? -1.387 -11.246 38.166 1.00 89.44 801 ASN A CA 1
ATOM 6507 C C . ASN A 1 801 ? 0.026 -11.696 37.761 1.00 89.44 801 ASN A C 1
ATOM 6509 O O . ASN A 1 801 ? 0.165 -12.749 37.123 1.00 89.44 801 ASN A O 1
ATOM 6513 N N . LEU A 1 802 ? 1.060 -10.918 38.090 1.00 91.19 802 LEU A N 1
ATOM 6514 C CA . LEU A 1 802 ? 2.464 -11.180 37.772 1.00 91.19 802 LEU A CA 1
ATOM 6515 C C . LEU A 1 802 ? 3.339 -11.137 39.028 1.00 91.19 802 LEU A C 1
ATOM 6517 O O . LEU A 1 802 ? 3.025 -10.482 40.012 1.00 91.19 802 LEU A O 1
ATOM 6521 N N . GLU A 1 803 ? 4.473 -11.833 38.962 1.00 92.38 803 GLU A N 1
ATOM 6522 C CA . GLU A 1 803 ? 5.530 -11.741 39.973 1.00 92.38 803 GLU A CA 1
ATOM 6523 C C . GLU A 1 803 ? 6.140 -10.334 39.976 1.00 92.38 803 GLU A C 1
ATOM 6525 O O . GLU A 1 803 ? 6.326 -9.730 38.913 1.00 92.38 803 GLU A O 1
ATOM 6530 N N . LYS A 1 804 ? 6.498 -9.839 41.164 1.00 92.69 804 LYS A N 1
ATOM 6531 C CA . LYS A 1 804 ? 7.017 -8.481 41.365 1.00 92.69 804 LYS A CA 1
ATOM 6532 C C . LYS A 1 804 ? 8.249 -8.197 40.501 1.00 92.69 804 LYS A C 1
ATOM 6534 O O . LYS A 1 804 ? 8.328 -7.140 39.884 1.00 92.69 804 LYS A O 1
ATOM 6539 N N . GLU A 1 805 ? 9.155 -9.162 40.368 1.00 93.38 805 GLU A N 1
ATOM 6540 C CA . GLU A 1 805 ? 10.372 -9.036 39.559 1.00 93.38 805 GLU A CA 1
ATOM 6541 C C . GLU A 1 805 ? 10.053 -8.818 38.071 1.00 93.38 805 GLU A C 1
ATOM 6543 O O . GLU A 1 805 ? 10.709 -8.020 37.403 1.00 93.38 805 GLU A O 1
ATOM 6548 N N . LYS A 1 806 ? 9.011 -9.480 37.545 1.00 91.69 806 LYS A N 1
ATOM 6549 C CA . LYS A 1 806 ? 8.570 -9.282 36.154 1.00 91.69 806 LYS A CA 1
ATOM 6550 C C . LYS A 1 806 ? 7.918 -7.921 35.950 1.00 91.69 806 LYS A C 1
ATOM 6552 O O . LYS A 1 806 ? 8.084 -7.318 34.895 1.00 91.69 806 LYS A O 1
ATOM 6557 N N . ILE A 1 807 ? 7.155 -7.452 36.935 1.00 93.06 807 ILE A N 1
ATOM 6558 C CA . ILE A 1 807 ? 6.535 -6.124 36.901 1.00 93.06 807 ILE A CA 1
ATOM 6559 C C . ILE A 1 807 ? 7.622 -5.048 36.867 1.00 93.06 807 ILE A C 1
ATOM 6561 O O . ILE A 1 807 ? 7.548 -4.128 36.051 1.00 93.06 807 ILE A O 1
ATOM 6565 N N . GLU A 1 808 ? 8.652 -5.190 37.702 1.00 94.44 808 GLU A N 1
ATOM 6566 C CA . GLU A 1 808 ? 9.813 -4.300 37.714 1.00 94.44 808 GLU A CA 1
ATOM 6567 C C . GLU A 1 808 ? 10.564 -4.332 36.376 1.00 94.44 808 GLU A C 1
ATOM 6569 O O . GLU A 1 808 ? 10.831 -3.269 35.816 1.00 94.44 808 GLU A O 1
ATOM 6574 N N . GLU A 1 809 ? 10.825 -5.519 35.812 1.00 95.12 809 GLU A N 1
ATOM 6575 C CA . GLU A 1 809 ? 11.435 -5.679 34.481 1.00 95.12 809 GLU A CA 1
ATOM 6576 C C . GLU A 1 809 ? 10.620 -4.953 33.396 1.00 95.12 809 GLU A C 1
ATOM 6578 O O . GLU A 1 809 ? 11.158 -4.152 32.630 1.00 95.12 809 GLU A O 1
ATOM 6583 N N . TYR A 1 810 ? 9.305 -5.185 33.348 1.00 96.00 810 TYR A N 1
ATOM 6584 C CA . TYR A 1 810 ? 8.427 -4.584 32.341 1.00 96.00 810 TYR A CA 1
ATOM 6585 C C . TYR A 1 810 ? 8.310 -3.068 32.496 1.00 96.00 810 TYR A C 1
ATOM 6587 O O . TYR A 1 810 ? 8.291 -2.355 31.491 1.00 96.00 810 TYR A O 1
ATOM 6595 N N . SER A 1 811 ? 8.267 -2.575 33.734 1.00 96.62 811 SER A N 1
ATOM 6596 C CA . SER A 1 811 ? 8.249 -1.145 34.040 1.00 96.62 811 SER A CA 1
ATOM 6597 C C . SER A 1 811 ? 9.558 -0.467 33.616 1.00 96.62 811 SER A C 1
ATOM 6599 O O . SER A 1 811 ? 9.532 0.575 32.959 1.00 96.62 811 SER A O 1
ATOM 6601 N N . GLN A 1 812 ? 10.710 -1.087 33.895 1.00 97.12 812 GLN A N 1
ATOM 6602 C CA . GLN A 1 812 ? 12.018 -0.580 33.464 1.00 97.12 812 GLN A CA 1
ATOM 6603 C C . GLN A 1 812 ? 12.134 -0.521 31.938 1.00 97.12 812 GLN A C 1
ATOM 6605 O O . GLN A 1 812 ? 12.552 0.505 31.395 1.00 97.12 812 GLN A O 1
ATOM 6610 N N . ASP A 1 813 ? 11.717 -1.579 31.239 1.00 96.56 813 ASP A N 1
ATOM 6611 C CA . ASP A 1 813 ? 11.683 -1.605 29.776 1.00 96.56 813 ASP A CA 1
ATOM 6612 C C . ASP A 1 813 ? 10.758 -0.517 29.212 1.00 96.56 813 ASP A C 1
ATOM 6614 O O . ASP A 1 813 ? 11.138 0.197 28.284 1.00 96.56 813 ASP A O 1
ATOM 6618 N N . TYR A 1 814 ? 9.564 -0.344 29.786 1.00 98.31 814 TYR A N 1
ATOM 6619 C CA . TYR A 1 814 ? 8.608 0.682 29.364 1.00 98.31 814 TYR A CA 1
ATOM 6620 C C . TYR A 1 814 ? 9.196 2.095 29.479 1.00 98.31 814 TYR A C 1
ATOM 6622 O O . TYR A 1 814 ? 9.149 2.858 28.513 1.00 98.31 814 TYR A O 1
ATOM 6630 N N . ILE A 1 815 ? 9.819 2.422 30.616 1.00 98.12 815 ILE A N 1
ATOM 6631 C CA . ILE A 1 815 ? 10.459 3.729 30.842 1.00 98.12 815 ILE A CA 1
ATOM 6632 C C . ILE A 1 815 ? 11.682 3.921 29.936 1.00 98.12 815 ILE A C 1
ATOM 6634 O O . ILE A 1 815 ? 11.948 5.027 29.464 1.00 98.12 815 ILE A O 1
ATOM 6638 N N . LYS A 1 816 ? 12.441 2.855 29.671 1.00 97.75 816 LYS A N 1
ATOM 6639 C CA . LYS A 1 816 ? 13.571 2.897 28.739 1.00 97.75 816 LYS A CA 1
ATOM 6640 C C . LYS A 1 816 ? 13.104 3.218 27.318 1.00 97.75 816 LYS A C 1
ATOM 6642 O O . LYS A 1 816 ? 13.665 4.108 26.680 1.00 97.75 816 LYS A O 1
ATOM 6647 N N . TYR A 1 817 ? 12.087 2.515 26.818 1.00 98.12 817 TYR A N 1
ATOM 6648 C CA . TYR A 1 817 ? 11.583 2.739 25.463 1.00 98.12 817 TYR A CA 1
ATOM 6649 C C . TYR A 1 817 ? 10.889 4.104 25.329 1.00 98.12 817 TYR A C 1
ATOM 6651 O O . TYR A 1 817 ? 11.138 4.793 24.342 1.00 98.12 817 TYR A O 1
ATOM 6659 N N . SER A 1 818 ? 10.132 4.575 26.330 1.00 97.62 818 SER A N 1
ATOM 6660 C CA . SER A 1 818 ? 9.475 5.898 26.269 1.00 97.62 818 SER A CA 1
ATOM 6661 C C . SER A 1 818 ? 10.455 7.075 26.152 1.00 97.62 818 SER A C 1
ATOM 6663 O O . SER A 1 818 ? 10.115 8.120 25.590 1.00 97.62 818 SER A O 1
ATOM 6665 N N . LYS A 1 819 ? 11.692 6.904 26.636 1.00 96.56 819 LYS A N 1
ATOM 6666 C CA . LYS A 1 819 ? 12.782 7.894 26.572 1.00 96.56 819 LYS A CA 1
ATOM 6667 C C . LYS A 1 819 ? 13.677 7.766 25.333 1.00 96.56 819 LYS A C 1
ATOM 6669 O O . LYS A 1 819 ? 14.660 8.494 25.219 1.00 96.56 819 LYS A O 1
ATOM 6674 N N . SER A 1 820 ? 13.377 6.843 24.418 1.00 96.50 820 SER A N 1
ATOM 6675 C CA . SER A 1 820 ? 14.162 6.673 23.188 1.00 96.50 820 SER A CA 1
ATOM 6676 C C . SER A 1 820 ? 14.044 7.899 22.273 1.00 96.50 820 SER A C 1
ATOM 6678 O O . SER A 1 820 ? 13.008 8.570 22.249 1.00 96.50 820 SER A O 1
ATOM 6680 N N . ASN A 1 821 ? 15.107 8.175 21.508 1.00 93.25 821 ASN A N 1
ATOM 6681 C CA . ASN A 1 821 ? 15.192 9.315 20.580 1.00 93.25 821 ASN A CA 1
ATOM 6682 C C . ASN A 1 821 ? 15.524 8.904 19.136 1.00 93.25 821 ASN A C 1
ATOM 6684 O O . ASN A 1 821 ? 15.454 9.725 18.217 1.00 93.25 821 ASN A O 1
ATOM 6688 N N . THR A 1 822 ? 15.898 7.641 18.919 1.00 93.19 822 THR A N 1
ATOM 6689 C CA . THR A 1 822 ? 16.319 7.128 17.614 1.00 93.19 822 THR A CA 1
ATOM 6690 C C . THR A 1 822 ? 15.567 5.854 17.250 1.00 93.19 822 THR A C 1
ATOM 6692 O O . THR A 1 822 ? 15.032 5.160 18.114 1.00 93.19 822 THR A O 1
ATOM 6695 N N . TRP A 1 823 ? 15.522 5.542 15.956 1.00 92.50 823 TRP A N 1
ATOM 6696 C CA . TRP A 1 823 ? 14.941 4.294 15.465 1.00 92.50 823 TRP A CA 1
ATOM 6697 C C . TRP A 1 823 ? 15.824 3.090 15.809 1.00 92.50 823 TRP A C 1
ATOM 6699 O O . TRP A 1 823 ? 15.337 2.001 16.121 1.00 92.50 823 TRP A O 1
ATOM 6709 N N . GLU A 1 824 ? 17.138 3.317 15.812 1.00 90.94 824 GLU A N 1
ATOM 6710 C CA . GLU A 1 824 ? 18.175 2.346 16.137 1.00 90.94 824 GLU A CA 1
ATOM 6711 C C . GLU A 1 824 ? 18.034 1.792 17.563 1.00 90.94 824 GLU A C 1
ATOM 6713 O O . GLU A 1 824 ? 18.295 0.605 17.783 1.00 90.94 824 GLU A O 1
ATOM 6718 N N . ASP A 1 825 ? 17.577 2.615 18.514 1.00 91.50 825 ASP A N 1
ATOM 6719 C CA . ASP A 1 825 ? 17.298 2.191 19.893 1.00 91.50 825 ASP A CA 1
ATOM 6720 C C . ASP A 1 825 ? 16.137 1.187 19.961 1.00 91.50 825 ASP A C 1
ATOM 6722 O O . ASP A 1 825 ? 16.145 0.263 20.782 1.00 91.50 825 ASP A O 1
ATOM 6726 N N . LEU A 1 826 ? 15.149 1.341 19.074 1.00 96.06 826 LEU A N 1
ATOM 6727 C CA . LEU A 1 826 ? 13.929 0.536 19.068 1.00 96.06 826 LEU A CA 1
ATOM 6728 C C . LEU A 1 826 ? 14.134 -0.815 18.380 1.00 96.06 826 LEU A C 1
ATOM 6730 O O . LEU A 1 826 ? 13.564 -1.817 18.819 1.00 96.06 826 LEU A O 1
ATOM 6734 N N . LYS A 1 827 ? 14.971 -0.871 17.333 1.00 94.44 827 LYS A N 1
ATOM 6735 C CA . LYS A 1 827 ? 15.202 -2.083 16.519 1.00 94.44 827 LYS A CA 1
ATOM 6736 C C . LYS A 1 827 ? 13.870 -2.712 16.090 1.00 94.44 827 LYS A C 1
ATOM 6738 O O . LYS A 1 827 ? 13.531 -3.819 16.530 1.00 94.44 827 LYS A O 1
ATOM 6743 N N . LEU A 1 828 ? 13.090 -1.959 15.316 1.00 95.75 828 LEU A N 1
ATOM 6744 C CA . LEU A 1 828 ? 11.703 -2.293 14.963 1.00 95.75 828 LEU A CA 1
ATOM 6745 C C . LEU A 1 828 ? 11.591 -3.566 14.104 1.00 95.75 828 LEU A C 1
ATOM 6747 O O . LEU A 1 828 ? 10.629 -4.313 14.248 1.00 95.75 828 LEU A O 1
ATOM 6751 N N . ASP A 1 829 ? 12.619 -3.902 13.322 1.00 93.69 829 ASP A N 1
ATOM 6752 C CA . ASP A 1 829 ? 12.704 -5.149 12.546 1.00 93.69 829 ASP A CA 1
ATOM 6753 C C . ASP A 1 829 ? 13.342 -6.331 13.298 1.00 93.69 829 ASP A C 1
ATOM 6755 O O . ASP A 1 829 ? 13.647 -7.373 12.703 1.00 93.69 829 ASP A O 1
ATOM 6759 N N . GLN A 1 830 ? 13.561 -6.210 14.613 1.00 94.06 830 GLN A N 1
ATOM 6760 C CA . GLN A 1 830 ? 14.212 -7.267 15.378 1.00 94.06 830 GLN A CA 1
ATOM 6761 C C . GLN A 1 830 ? 13.397 -8.565 15.322 1.00 94.06 830 GLN A C 1
ATOM 6763 O O . GLN A 1 830 ? 12.300 -8.672 15.874 1.00 94.06 830 GLN A O 1
ATOM 6768 N N . SER A 1 831 ? 13.997 -9.597 14.724 1.00 89.56 831 SER A N 1
ATOM 6769 C CA . SER A 1 831 ? 13.404 -10.930 14.594 1.00 89.56 831 SER A CA 1
ATOM 6770 C C . SER A 1 831 ? 12.832 -11.441 15.921 1.00 89.56 831 SER A C 1
ATOM 6772 O O . SER A 1 831 ? 13.539 -11.539 16.925 1.00 89.56 831 SER A O 1
ATOM 6774 N N . GLY A 1 832 ? 11.550 -11.816 15.904 1.00 89.06 832 GLY A N 1
ATOM 6775 C CA . GLY A 1 832 ? 10.814 -12.316 17.070 1.00 89.06 832 GLY A CA 1
ATOM 6776 C C . GLY A 1 832 ? 10.252 -11.236 18.001 1.00 89.06 832 GLY A C 1
ATOM 6777 O O . GLY A 1 832 ? 9.581 -11.589 18.966 1.00 89.06 832 GLY A O 1
ATOM 6778 N N . GLN A 1 833 ? 10.497 -9.951 17.725 1.00 92.81 833 GLN A N 1
ATOM 6779 C CA . GLN A 1 833 ? 9.998 -8.815 18.513 1.00 92.81 833 GLN A CA 1
ATOM 6780 C C . GLN A 1 833 ? 9.375 -7.703 17.654 1.00 92.81 833 GLN A C 1
ATOM 6782 O O . GLN A 1 833 ? 9.167 -6.606 18.163 1.00 92.81 833 GLN A O 1
ATOM 6787 N N . ILE A 1 834 ? 9.084 -7.969 16.378 1.00 94.19 834 ILE A N 1
ATOM 6788 C CA . ILE A 1 834 ? 8.561 -6.954 15.449 1.00 94.19 834 ILE A CA 1
ATOM 6789 C C . ILE A 1 834 ? 7.232 -6.353 15.933 1.00 94.19 834 ILE A C 1
ATOM 6791 O O . ILE A 1 834 ? 7.085 -5.141 15.930 1.00 94.19 834 ILE A O 1
ATOM 6795 N N . GLY A 1 835 ? 6.337 -7.179 16.483 1.00 94.56 835 GLY A N 1
ATOM 6796 C CA . GLY A 1 835 ? 5.071 -6.734 17.074 1.00 94.56 835 GLY A CA 1
ATOM 6797 C C . GLY A 1 835 ? 5.148 -6.439 18.576 1.00 94.56 835 GLY A C 1
ATOM 6798 O O . GLY A 1 835 ? 4.157 -6.620 19.279 1.00 94.56 835 GLY A O 1
ATOM 6799 N N . TYR A 1 836 ? 6.316 -6.098 19.143 1.00 97.38 836 TYR A N 1
ATOM 6800 C CA . TYR A 1 836 ? 6.420 -5.827 20.585 1.00 97.38 836 TYR A CA 1
ATOM 6801 C C . TYR A 1 836 ? 5.854 -4.445 20.935 1.00 97.38 836 TYR A C 1
ATOM 6803 O O . TYR A 1 836 ? 6.408 -3.417 20.543 1.00 97.38 836 TYR A O 1
ATOM 6811 N N . THR A 1 837 ? 4.788 -4.415 21.741 1.00 98.06 837 THR A N 1
ATOM 6812 C CA . THR A 1 837 ? 4.028 -3.188 22.054 1.00 98.06 837 THR A CA 1
ATOM 6813 C C . THR A 1 837 ? 4.881 -2.032 22.587 1.00 98.06 837 THR A C 1
ATOM 6815 O O . THR A 1 837 ? 4.624 -0.882 22.238 1.00 98.06 837 THR A O 1
ATOM 6818 N N . LEU A 1 838 ? 5.923 -2.319 23.383 1.00 98.31 838 LEU A N 1
ATOM 6819 C CA . LEU A 1 838 ? 6.762 -1.277 23.982 1.00 98.31 838 LEU A CA 1
ATOM 6820 C C . LEU A 1 838 ? 7.611 -0.528 22.944 1.00 98.31 838 LEU A C 1
ATOM 6822 O O . LEU A 1 838 ? 7.785 0.683 23.022 1.00 98.31 838 LEU A O 1
ATOM 6826 N N . LYS A 1 839 ? 8.119 -1.243 21.941 1.00 98.12 839 LYS A N 1
ATOM 6827 C CA . LYS A 1 839 ? 8.866 -0.629 20.838 1.00 98.12 839 LYS A CA 1
ATOM 6828 C C . LYS A 1 839 ? 7.939 0.137 19.907 1.00 98.12 839 LYS A C 1
ATOM 6830 O O . LYS A 1 839 ? 8.288 1.220 19.451 1.00 98.12 839 LYS A O 1
ATOM 6835 N N . CYS A 1 840 ? 6.754 -0.424 19.679 1.00 98.19 840 CYS A N 1
ATOM 6836 C CA . CYS A 1 840 ? 5.740 0.174 18.834 1.00 98.19 840 CYS A CA 1
ATOM 6837 C C . CYS A 1 840 ? 5.314 1.551 19.371 1.00 98.19 840 CYS A C 1
ATOM 6839 O O . CYS A 1 840 ? 5.530 2.549 18.687 1.00 98.19 840 CYS A O 1
ATOM 6841 N N . PHE A 1 841 ? 4.849 1.666 20.626 1.00 97.81 841 PHE A N 1
ATOM 6842 C CA . PHE A 1 841 ? 4.440 2.979 21.170 1.00 97.81 841 PHE A CA 1
ATOM 6843 C C . PHE A 1 841 ? 5.591 3.989 21.198 1.00 97.81 841 PHE A C 1
ATOM 6845 O O . PHE A 1 841 ? 5.396 5.165 20.892 1.00 97.81 841 PHE A O 1
ATOM 6852 N N . ALA A 1 842 ? 6.803 3.532 21.521 1.00 98.50 842 ALA A N 1
ATOM 6853 C CA . ALA A 1 842 ? 7.971 4.395 21.531 1.00 98.50 842 ALA A CA 1
ATOM 6854 C C . ALA A 1 842 ? 8.286 4.951 20.135 1.00 98.50 842 ALA A C 1
ATOM 6856 O O . ALA A 1 842 ? 8.801 6.062 20.027 1.00 98.50 842 ALA A O 1
ATOM 6857 N N . SER A 1 843 ? 7.920 4.239 19.065 1.00 98.38 843 SER A N 1
ATOM 6858 C CA . SER A 1 843 ? 8.088 4.728 17.696 1.00 98.38 843 SER A CA 1
ATOM 6859 C C . SER A 1 843 ? 7.226 5.966 17.404 1.00 98.38 843 SER A C 1
ATOM 6861 O O . SER A 1 843 ? 7.704 6.910 16.771 1.00 98.38 843 SER A O 1
ATOM 6863 N N . ALA A 1 844 ? 6.014 6.053 17.967 1.00 98.44 844 ALA A N 1
ATOM 6864 C CA . ALA A 1 844 ? 5.190 7.262 17.897 1.00 98.44 844 ALA A CA 1
ATOM 6865 C C . ALA A 1 844 ? 5.839 8.441 18.644 1.00 98.44 844 ALA A C 1
ATOM 6867 O O . ALA A 1 844 ? 5.887 9.557 18.128 1.00 98.44 844 ALA A O 1
ATOM 6868 N N . PHE A 1 845 ? 6.404 8.196 19.830 1.00 98.50 845 PHE A N 1
ATOM 6869 C CA . PHE A 1 845 ? 7.052 9.243 20.631 1.00 98.50 845 PHE A CA 1
ATOM 6870 C C . PHE A 1 845 ? 8.333 9.756 19.964 1.00 98.50 845 PHE A C 1
ATOM 6872 O O . PHE A 1 845 ? 8.532 10.966 19.856 1.00 98.50 845 PHE A O 1
ATOM 6879 N N . VAL A 1 846 ? 9.167 8.855 19.433 1.00 98.62 846 VAL A N 1
ATOM 6880 C CA . VAL A 1 846 ? 10.351 9.225 18.640 1.00 98.62 846 VAL A CA 1
ATOM 6881 C C . VAL A 1 846 ? 9.946 10.020 17.394 1.00 98.62 846 VAL A C 1
ATOM 6883 O O . VAL A 1 846 ? 10.606 11.008 17.067 1.00 98.62 846 VAL A O 1
ATOM 6886 N N . SER A 1 847 ? 8.847 9.644 16.728 1.00 98.19 847 SER A N 1
ATOM 6887 C CA . SER A 1 847 ? 8.309 10.392 15.582 1.00 98.19 847 SER A CA 1
ATOM 6888 C C . SER A 1 847 ? 7.989 11.835 15.956 1.00 98.19 847 SER A C 1
ATOM 6890 O O . SER A 1 847 ? 8.435 12.764 15.277 1.00 98.19 847 SER A O 1
ATOM 6892 N N . LEU A 1 848 ? 7.257 12.029 17.057 1.00 97.88 848 LEU A N 1
ATOM 6893 C CA . LEU A 1 848 ? 6.865 13.356 17.519 1.00 97.88 848 LEU A CA 1
ATOM 6894 C C . LEU A 1 848 ? 8.091 14.195 17.915 1.00 97.88 848 LEU A C 1
ATOM 6896 O O . LEU A 1 848 ? 8.226 15.325 17.447 1.00 97.88 848 LEU A O 1
ATOM 6900 N N . ARG A 1 849 ? 9.051 13.629 18.661 1.00 97.56 849 ARG A N 1
ATOM 6901 C CA . ARG A 1 849 ? 10.320 14.307 19.005 1.00 97.56 849 ARG A CA 1
ATOM 6902 C C . ARG A 1 849 ? 11.117 14.741 17.777 1.00 97.56 849 ARG A C 1
ATOM 6904 O O . ARG A 1 849 ? 11.606 15.867 17.717 1.00 97.56 849 ARG A O 1
ATOM 6911 N N . LYS A 1 850 ? 11.227 13.875 16.762 1.00 95.94 850 LYS A N 1
ATOM 6912 C CA . LYS A 1 850 ? 11.904 14.201 15.492 1.00 95.94 850 LYS A CA 1
ATOM 6913 C C . LYS A 1 850 ? 11.204 15.333 14.738 1.00 95.94 850 LYS A C 1
ATOM 6915 O O . LYS A 1 850 ? 11.867 16.130 14.058 1.00 95.94 850 LYS A O 1
ATOM 6920 N N . LEU A 1 851 ? 9.879 15.423 14.844 1.00 94.81 851 LEU A N 1
ATOM 6921 C CA . LEU A 1 851 ? 9.115 16.522 14.265 1.00 94.81 851 LEU A CA 1
ATOM 6922 C C . LEU A 1 851 ? 9.374 17.831 15.024 1.00 94.81 851 LEU A C 1
ATOM 6924 O O . LEU A 1 851 ? 9.650 18.857 14.386 1.00 94.81 851 LEU A O 1
ATOM 6928 N N . GLY A 1 852 ? 9.366 17.780 16.357 1.00 94.19 852 GLY A N 1
ATOM 6929 C CA . GLY A 1 852 ? 9.454 18.950 17.227 1.00 94.19 852 GLY A CA 1
ATOM 6930 C C . GLY A 1 852 ? 8.290 19.914 16.978 1.00 94.19 852 GLY A C 1
ATOM 6931 O O . GLY A 1 852 ? 7.176 19.504 16.659 1.00 94.19 852 GLY A O 1
ATOM 6932 N N . ASN A 1 853 ? 8.567 21.217 17.013 1.00 89.44 853 ASN A N 1
ATOM 6933 C CA . ASN A 1 853 ? 7.548 22.258 16.800 1.00 89.44 853 ASN A CA 1
ATOM 6934 C C . ASN A 1 853 ? 7.223 22.530 15.316 1.00 89.44 853 ASN A C 1
ATOM 6936 O O . ASN A 1 853 ? 6.521 23.486 14.991 1.00 89.44 853 ASN A O 1
ATOM 6940 N N . SER A 1 854 ? 7.753 21.727 14.390 1.00 87.75 854 SER A N 1
ATOM 6941 C CA . SER A 1 854 ? 7.499 21.906 12.959 1.00 87.75 854 SER A CA 1
ATOM 6942 C C . SER A 1 854 ? 6.080 21.467 12.591 1.00 87.75 854 SER A C 1
ATOM 6944 O O . SER A 1 854 ? 5.658 20.371 12.945 1.00 87.75 854 SER A O 1
ATOM 6946 N N . LYS A 1 855 ? 5.375 22.297 11.815 1.00 85.50 855 LYS A N 1
ATOM 6947 C CA . LYS A 1 855 ? 4.096 21.955 11.164 1.00 85.50 855 LYS A CA 1
ATOM 6948 C C . LYS A 1 855 ? 4.260 21.678 9.661 1.00 85.50 855 LYS A C 1
ATOM 6950 O O . LYS A 1 855 ? 3.301 21.756 8.905 1.00 85.50 855 LYS A O 1
ATOM 6955 N N . ASP A 1 856 ? 5.485 21.414 9.207 1.00 80.75 856 ASP A N 1
ATOM 6956 C CA . ASP A 1 856 ? 5.783 21.206 7.789 1.00 80.75 856 ASP A CA 1
ATOM 6957 C C . ASP A 1 856 ? 5.352 19.804 7.335 1.00 80.75 856 ASP A C 1
ATOM 6959 O O . ASP A 1 856 ? 5.923 18.795 7.761 1.00 80.75 856 ASP A O 1
ATOM 6963 N N . SER A 1 857 ? 4.377 19.757 6.424 1.00 77.50 857 SER A N 1
ATOM 6964 C CA . SER A 1 857 ? 3.880 18.522 5.802 1.00 77.50 857 SER A CA 1
ATOM 6965 C C . SER A 1 857 ? 4.989 17.649 5.200 1.00 77.50 857 SER A C 1
ATOM 6967 O O . SER A 1 857 ? 4.951 16.425 5.333 1.00 77.50 857 SER A O 1
ATOM 6969 N N . SER A 1 858 ? 6.032 18.251 4.618 1.00 75.25 858 SER A N 1
ATOM 6970 C CA . SER A 1 858 ? 7.159 17.518 4.030 1.00 75.25 858 SER A CA 1
ATOM 6971 C C . SER A 1 858 ? 8.035 16.852 5.095 1.00 75.25 858 SER A C 1
ATOM 6973 O O . SER A 1 858 ? 8.603 15.779 4.872 1.00 75.25 858 SER A O 1
ATOM 6975 N N . LYS A 1 859 ? 8.107 17.443 6.294 1.00 83.56 859 LYS A N 1
ATOM 6976 C CA . LYS A 1 859 ? 8.828 16.868 7.430 1.00 83.56 859 LYS A CA 1
ATOM 6977 C C . LYS A 1 859 ? 8.042 15.720 8.061 1.00 83.56 859 LYS A C 1
ATOM 6979 O O . LYS A 1 859 ? 8.654 14.703 8.381 1.00 83.56 859 LYS A O 1
ATOM 6984 N N . VAL A 1 860 ? 6.717 15.849 8.186 1.00 86.06 860 VAL A N 1
ATOM 6985 C CA . VAL A 1 860 ? 5.822 14.756 8.622 1.00 86.06 860 VAL A CA 1
ATOM 6986 C C . VAL A 1 860 ? 5.981 13.550 7.698 1.00 86.06 860 VAL A C 1
ATOM 6988 O O . VAL A 1 860 ? 6.243 12.442 8.162 1.00 86.06 860 VAL A O 1
ATOM 6991 N N . LEU A 1 861 ? 5.930 13.795 6.387 1.00 81.94 861 LEU A N 1
ATOM 6992 C CA . LEU A 1 861 ? 6.129 12.790 5.348 1.00 81.94 861 LEU A CA 1
ATOM 6993 C C . LEU A 1 861 ? 7.457 12.047 5.494 1.00 81.94 861 LEU A C 1
ATOM 6995 O O . LEU A 1 861 ? 7.511 10.816 5.450 1.00 81.94 861 LEU A O 1
ATOM 6999 N N . ARG A 1 862 ? 8.541 12.810 5.666 1.00 82.81 862 ARG A N 1
ATOM 7000 C CA . ARG A 1 862 ? 9.885 12.261 5.822 1.00 82.81 862 ARG A CA 1
ATOM 7001 C C . ARG A 1 862 ? 9.978 11.385 7.065 1.00 82.81 862 ARG A C 1
ATOM 7003 O O . ARG A 1 862 ? 10.546 10.306 6.980 1.00 82.81 862 ARG A O 1
ATOM 7010 N N . ILE A 1 863 ? 9.410 11.823 8.188 1.00 89.00 863 ILE A N 1
ATOM 7011 C CA . ILE A 1 863 ? 9.432 11.069 9.449 1.00 89.00 863 ILE A CA 1
ATOM 7012 C C . ILE A 1 863 ? 8.652 9.763 9.319 1.00 89.00 863 ILE A C 1
ATOM 7014 O O . ILE A 1 863 ? 9.182 8.721 9.692 1.00 89.00 863 ILE A O 1
ATOM 7018 N N . LEU A 1 864 ? 7.441 9.796 8.754 1.00 91.75 864 LEU A N 1
ATOM 7019 C CA . LEU A 1 864 ? 6.664 8.577 8.514 1.00 91.75 864 LEU A CA 1
ATOM 7020 C C . LEU A 1 864 ? 7.391 7.636 7.550 1.00 91.75 864 LEU A C 1
ATOM 7022 O O . LEU A 1 864 ? 7.498 6.449 7.827 1.00 91.75 864 LEU A O 1
ATOM 7026 N N . SER A 1 865 ? 7.969 8.161 6.467 1.00 86.00 865 SER A N 1
ATOM 7027 C CA . SER A 1 865 ? 8.750 7.349 5.524 1.00 86.00 865 SER A CA 1
ATOM 7028 C C . SER A 1 865 ? 9.979 6.726 6.190 1.00 86.00 865 SER A C 1
ATOM 7030 O O . SER A 1 865 ? 10.267 5.559 5.957 1.00 86.00 865 SER A O 1
ATOM 7032 N N . GLU A 1 866 ? 10.703 7.476 7.029 1.00 89.06 866 GLU A N 1
ATOM 7033 C CA . GLU A 1 866 ? 11.846 6.970 7.800 1.00 89.06 866 GLU A CA 1
ATOM 7034 C C . GLU A 1 866 ? 11.431 5.899 8.813 1.00 89.06 866 GLU A C 1
ATOM 7036 O O . GLU A 1 866 ? 12.136 4.906 8.947 1.00 89.06 866 GLU A O 1
ATOM 7041 N N . LEU A 1 867 ? 10.299 6.076 9.499 1.00 94.50 867 LEU A N 1
ATOM 7042 C CA . LEU A 1 867 ? 9.766 5.090 10.437 1.00 94.50 867 LEU A CA 1
ATOM 7043 C C . LEU A 1 867 ? 9.376 3.796 9.720 1.00 94.50 867 LEU A C 1
ATOM 7045 O O . LEU A 1 867 ? 9.824 2.715 10.095 1.00 94.50 867 LEU A O 1
ATOM 7049 N N . VAL A 1 868 ? 8.569 3.911 8.667 1.00 92.62 868 VAL A N 1
ATOM 7050 C CA . VAL A 1 868 ? 8.138 2.782 7.837 1.00 92.62 868 VAL A CA 1
ATOM 7051 C C . VAL A 1 868 ? 9.364 2.079 7.245 1.00 92.62 868 VAL A C 1
ATOM 7053 O O . VAL A 1 868 ? 9.430 0.852 7.217 1.00 92.62 868 VAL A O 1
ATOM 7056 N N . TRP A 1 869 ? 10.409 2.820 6.875 1.00 86.38 869 TRP A N 1
ATOM 7057 C CA . TRP A 1 869 ? 11.663 2.251 6.383 1.00 86.38 869 TRP A CA 1
ATOM 7058 C C . TRP A 1 869 ? 12.362 1.299 7.365 1.00 86.38 869 TRP A C 1
ATOM 7060 O O . TRP A 1 869 ? 13.110 0.414 6.935 1.00 86.38 869 TRP A O 1
ATOM 7070 N N . GLU A 1 870 ? 12.140 1.434 8.670 1.00 91.81 870 GLU A N 1
ATOM 7071 C CA . GLU A 1 870 ? 12.693 0.493 9.646 1.00 91.81 870 GLU A CA 1
ATOM 7072 C C . GLU A 1 870 ? 12.095 -0.912 9.501 1.00 91.81 870 GLU A C 1
ATOM 7074 O O . GLU A 1 870 ? 12.744 -1.876 9.900 1.00 91.81 870 GLU A O 1
ATOM 7079 N N . GLY A 1 871 ? 10.924 -1.045 8.867 1.00 91.00 871 GLY A N 1
ATOM 7080 C CA . GLY A 1 871 ? 10.240 -2.317 8.654 1.00 91.00 871 GLY A CA 1
ATOM 7081 C C . GLY A 1 871 ? 9.669 -2.900 9.949 1.00 91.00 871 GLY A C 1
ATOM 7082 O O . GLY A 1 871 ? 9.269 -2.171 10.857 1.00 91.00 871 GLY A O 1
ATOM 7083 N N . GLY A 1 872 ? 9.628 -4.228 10.044 1.00 94.38 872 GLY A N 1
ATOM 7084 C CA . GLY A 1 872 ? 8.979 -4.926 11.150 1.00 94.38 872 GLY A CA 1
ATOM 7085 C C . GLY A 1 872 ? 7.459 -4.879 11.013 1.00 94.38 872 GLY A C 1
ATOM 7086 O O . GLY A 1 872 ? 6.939 -5.239 9.967 1.00 94.38 872 GLY A O 1
ATOM 7087 N N . ASP A 1 873 ? 6.761 -4.474 12.069 1.00 96.50 873 ASP A N 1
ATOM 7088 C CA . ASP A 1 873 ? 5.298 -4.296 12.083 1.00 96.50 873 ASP A CA 1
ATOM 7089 C C . ASP A 1 873 ? 4.954 -2.842 11.719 1.00 96.50 873 ASP A C 1
ATOM 7091 O O . ASP A 1 873 ? 4.600 -2.010 12.561 1.00 96.50 873 ASP A O 1
ATOM 7095 N N . SER A 1 874 ? 5.311 -2.470 10.490 1.00 95.69 874 SER A N 1
ATOM 7096 C CA . SER A 1 874 ? 5.417 -1.074 10.062 1.00 95.69 874 SER A CA 1
ATOM 7097 C C . SER A 1 874 ? 4.082 -0.401 9.776 1.00 95.69 874 SER A C 1
ATOM 7099 O O . SER A 1 874 ? 4.031 0.818 9.917 1.00 95.69 874 SER A O 1
ATOM 7101 N N . ASP A 1 875 ? 3.040 -1.146 9.410 1.00 96.50 875 ASP A N 1
ATOM 7102 C CA . ASP A 1 875 ? 1.647 -0.675 9.370 1.00 96.50 875 ASP A CA 1
ATOM 7103 C C . ASP A 1 875 ? 1.226 -0.180 10.752 1.00 96.50 875 ASP A C 1
ATOM 7105 O O . ASP A 1 875 ? 0.912 1.001 10.897 1.00 96.50 875 ASP A O 1
ATOM 7109 N N . THR A 1 876 ? 1.429 -0.980 11.802 1.00 98.06 876 THR A N 1
ATOM 7110 C CA . THR A 1 876 ? 1.052 -0.571 13.160 1.00 98.06 876 THR A CA 1
ATOM 7111 C C . THR A 1 876 ? 1.896 0.583 13.666 1.00 98.06 876 THR A C 1
ATOM 7113 O O . THR A 1 876 ? 1.357 1.535 14.236 1.00 98.06 876 THR A O 1
ATOM 7116 N N . ASN A 1 877 ? 3.216 0.540 13.452 1.00 98.12 877 ASN A N 1
ATOM 7117 C CA . ASN A 1 877 ? 4.101 1.652 13.809 1.00 98.12 877 ASN A CA 1
ATOM 7118 C C . ASN A 1 877 ? 3.680 2.944 13.091 1.00 98.12 877 ASN A C 1
ATOM 7120 O O . ASN A 1 877 ? 3.578 4.003 13.719 1.00 98.12 877 ASN A O 1
ATOM 7124 N N . GLY A 1 878 ? 3.402 2.846 11.789 1.00 97.62 878 GLY A N 1
ATOM 7125 C CA . GLY A 1 878 ? 2.923 3.939 10.957 1.00 97.62 878 GLY A CA 1
ATOM 7126 C C . GLY A 1 878 ? 1.585 4.484 11.445 1.00 97.62 878 GLY A C 1
ATOM 7127 O O . GLY A 1 878 ? 1.473 5.692 11.639 1.00 97.62 878 GLY A O 1
ATOM 7128 N N . ALA A 1 879 ? 0.607 3.625 11.729 1.00 98.44 879 ALA A N 1
ATOM 7129 C CA . ALA A 1 879 ? -0.739 3.995 12.157 1.00 98.44 879 ALA A CA 1
ATOM 7130 C C . ALA A 1 879 ? -0.728 4.853 13.429 1.00 98.44 879 ALA A C 1
ATOM 7132 O O . ALA A 1 879 ? -1.370 5.905 13.515 1.00 98.44 879 ALA A O 1
ATOM 7133 N N . ILE A 1 880 ? 0.028 4.446 14.447 1.00 98.50 880 ILE A N 1
ATOM 7134 C CA . ILE A 1 880 ? 0.054 5.183 15.716 1.00 98.50 880 ILE A CA 1
ATOM 7135 C C . ILE A 1 880 ? 0.922 6.440 15.652 1.00 98.50 880 ILE A C 1
ATOM 7137 O O . ILE A 1 880 ? 0.572 7.455 16.261 1.00 98.50 880 ILE A O 1
ATOM 7141 N N . ALA A 1 881 ? 2.020 6.409 14.891 1.00 98.50 881 ALA A N 1
ATOM 7142 C CA . ALA A 1 881 ? 2.843 7.588 14.660 1.00 98.50 881 ALA A CA 1
ATOM 7143 C C . ALA A 1 881 ? 2.077 8.626 13.840 1.00 98.50 881 ALA A C 1
ATOM 7145 O O . ALA A 1 881 ? 2.059 9.801 14.198 1.00 98.50 881 ALA A O 1
ATOM 7146 N N . GLY A 1 882 ? 1.390 8.192 12.786 1.00 98.19 882 GLY A N 1
ATOM 7147 C CA . GLY A 1 882 ? 0.550 9.027 11.941 1.00 98.19 882 GLY A CA 1
ATOM 7148 C C . GLY A 1 882 ? -0.601 9.656 12.719 1.00 98.19 882 GLY A C 1
ATOM 7149 O O . GLY A 1 882 ? -0.829 10.857 12.584 1.00 98.19 882 GLY A O 1
ATOM 7150 N N . ALA A 1 883 ? -1.253 8.903 13.611 1.00 98.62 883 ALA A N 1
ATOM 7151 C CA . ALA A 1 883 ? -2.281 9.450 14.495 1.00 98.62 883 ALA A CA 1
ATOM 7152 C C . ALA A 1 883 ? -1.736 10.555 15.414 1.00 98.62 883 ALA A C 1
ATOM 7154 O O . ALA A 1 883 ? -2.307 11.645 15.498 1.00 98.62 883 ALA A O 1
ATOM 7155 N N . LEU A 1 884 ? -0.604 10.309 16.081 1.00 98.56 884 LEU A N 1
ATOM 7156 C CA . LEU A 1 884 ? -0.014 11.273 17.011 1.00 98.56 884 LEU A CA 1
ATOM 7157 C C . LEU A 1 884 ? 0.522 12.519 16.284 1.00 98.56 884 LEU A C 1
ATOM 7159 O O . LEU A 1 884 ? 0.230 13.644 16.690 1.00 98.56 884 LEU A O 1
ATOM 7163 N N . LEU A 1 885 ? 1.243 12.332 15.172 1.00 98.50 885 LEU A N 1
ATOM 7164 C CA . LEU A 1 885 ? 1.733 13.424 14.326 1.00 98.50 885 LEU A CA 1
ATOM 7165 C C . LEU A 1 885 ? 0.571 14.237 13.750 1.00 98.50 885 LEU A C 1
ATOM 7167 O O . LEU A 1 885 ? 0.608 15.463 13.801 1.00 98.50 885 LEU A O 1
ATOM 7171 N N . GLY A 1 886 ? -0.477 13.576 13.255 1.00 98.12 886 GLY A N 1
ATOM 7172 C CA . GLY A 1 886 ? -1.677 14.222 12.729 1.00 98.12 886 GLY A CA 1
ATOM 7173 C C . GLY A 1 886 ? -2.450 15.004 13.789 1.00 98.12 886 GLY A C 1
ATOM 7174 O O . GLY A 1 886 ? -2.913 16.107 13.511 1.00 98.12 886 GLY A O 1
ATOM 7175 N N . THR A 1 887 ? -2.511 14.505 15.026 1.00 98.56 887 THR A N 1
ATOM 7176 C CA . THR A 1 887 ? -3.062 15.258 16.169 1.00 98.56 887 THR A CA 1
ATOM 7177 C C . THR A 1 887 ? -2.210 16.493 16.485 1.00 98.56 887 THR A C 1
ATOM 7179 O O . THR A 1 887 ? -2.728 17.559 16.822 1.00 98.56 887 THR A O 1
ATOM 7182 N N . TRP A 1 888 ? -0.885 16.385 16.363 1.00 98.12 888 TRP A N 1
ATOM 7183 C CA . TRP A 1 888 ? 0.034 17.493 16.619 1.00 98.12 888 TRP A CA 1
ATOM 7184 C C . TRP A 1 888 ? -0.060 18.597 15.560 1.00 98.12 888 TRP A C 1
ATOM 7186 O O . TRP A 1 888 ? -0.264 19.765 15.902 1.00 98.12 888 TRP A O 1
ATOM 7196 N N . VAL A 1 889 ? 0.036 18.246 14.276 1.00 97.06 889 VAL A N 1
ATOM 7197 C CA . VAL A 1 889 ? 0.100 19.227 13.175 1.00 97.06 889 VAL A CA 1
ATOM 7198 C C . VAL A 1 889 ? -1.263 19.632 12.618 1.00 97.06 889 VAL A C 1
ATOM 7200 O O . VAL A 1 889 ? -1.366 20.715 12.042 1.00 97.06 889 VAL A O 1
ATOM 7203 N N . GLY A 1 890 ? -2.291 18.802 12.809 1.00 97.69 890 GLY A N 1
ATOM 7204 C CA . GLY A 1 890 ? -3.611 18.963 12.202 1.00 97.69 890 GLY A CA 1
ATOM 7205 C C . GLY A 1 890 ? -3.704 18.406 10.776 1.00 97.69 890 GLY A C 1
ATOM 7206 O O . GLY A 1 890 ? -2.709 18.312 10.056 1.00 97.69 890 GLY A O 1
ATOM 7207 N N . PHE A 1 891 ? -4.914 18.029 10.352 1.00 96.69 891 PHE A N 1
ATOM 7208 C CA . PHE A 1 891 ? -5.196 17.479 9.020 1.00 96.69 891 PHE A CA 1
ATOM 7209 C C . PHE A 1 891 ? -4.733 18.406 7.890 1.00 96.69 891 PHE A C 1
ATOM 7211 O O . PHE A 1 891 ? -4.212 17.936 6.878 1.00 96.69 891 PHE A O 1
ATOM 7218 N N . SER A 1 892 ? -4.864 19.720 8.070 1.00 93.38 892 SER A N 1
ATOM 7219 C CA . SER A 1 892 ? -4.443 20.735 7.102 1.00 93.38 892 SER A CA 1
ATOM 7220 C C . SER A 1 892 ? -2.960 20.658 6.715 1.00 93.38 892 SER A C 1
ATOM 7222 O O . SER A 1 892 ? -2.619 21.044 5.592 1.00 93.38 892 SER A O 1
ATOM 7224 N N . ASN A 1 893 ? -2.117 20.124 7.608 1.00 90.50 893 ASN A N 1
ATOM 7225 C CA . ASN A 1 893 ? -0.668 19.984 7.452 1.00 90.50 893 ASN A CA 1
ATOM 7226 C C . ASN A 1 893 ? -0.216 18.532 7.209 1.00 90.50 893 ASN A C 1
ATOM 7228 O O . ASN A 1 893 ? 0.985 18.263 7.181 1.00 90.50 893 ASN A O 1
ATOM 7232 N N . LEU A 1 894 ? -1.147 17.592 7.019 1.00 89.69 894 LEU A N 1
ATOM 7233 C CA . LEU A 1 894 ? -0.823 16.255 6.522 1.00 89.69 894 LEU A CA 1
ATOM 7234 C C . LEU A 1 894 ? -0.614 16.277 4.990 1.00 89.69 894 LEU A C 1
ATOM 7236 O O . LEU A 1 894 ? -1.176 17.137 4.305 1.00 89.69 894 LEU A O 1
ATOM 7240 N N . PRO A 1 895 ? 0.191 15.356 4.426 1.00 78.19 895 PRO A N 1
ATOM 7241 C CA . PRO A 1 895 ? 0.508 15.330 2.995 1.00 78.19 895 PRO A CA 1
ATOM 7242 C C . PRO A 1 895 ? -0.726 14.969 2.153 1.00 78.19 895 PRO A C 1
ATOM 7244 O O . PRO A 1 895 ? -1.148 13.813 2.079 1.00 78.19 895 PRO A O 1
ATOM 7247 N N . LYS A 1 896 ? -1.327 15.979 1.516 1.00 77.00 896 LYS A N 1
ATOM 7248 C CA . LYS A 1 896 ? -2.611 15.848 0.807 1.00 77.00 896 LYS A CA 1
ATOM 7249 C C . LYS A 1 896 ? -2.522 14.935 -0.402 1.00 77.00 896 LYS A C 1
ATOM 7251 O O . LYS A 1 896 ? -3.477 14.220 -0.682 1.00 77.00 896 LYS A O 1
ATOM 7256 N N . GLU A 1 897 ? -1.393 14.963 -1.101 1.00 62.56 897 GLU A N 1
ATOM 7257 C CA . GLU A 1 897 ? -1.139 14.136 -2.277 1.00 62.56 897 GLU A CA 1
ATOM 7258 C C . GLU A 1 897 ? -1.346 12.653 -1.958 1.00 62.56 897 GLU A C 1
ATOM 7260 O O . GLU A 1 897 ? -1.927 11.936 -2.759 1.00 62.56 897 GLU A O 1
ATOM 7265 N N . TRP A 1 898 ? -0.965 12.231 -0.753 1.00 65.31 898 TRP A N 1
ATOM 7266 C CA . TRP A 1 898 ? -0.977 10.828 -0.334 1.00 65.31 898 TRP A CA 1
ATOM 7267 C C . TRP A 1 898 ? -2.288 10.430 0.309 1.00 65.31 898 TRP A C 1
ATOM 7269 O O . TRP A 1 898 ? -2.780 9.325 0.122 1.00 65.31 898 TRP A O 1
ATOM 7279 N N . ILE A 1 899 ? -2.910 11.375 1.009 1.00 73.75 899 ILE A N 1
ATOM 7280 C CA . ILE A 1 899 ? -4.279 11.215 1.486 1.00 73.75 899 ILE A CA 1
ATOM 7281 C C . ILE A 1 899 ? -5.228 10.952 0.307 1.00 73.75 899 ILE A C 1
ATOM 7283 O O . ILE A 1 899 ? -6.137 10.137 0.431 1.00 73.75 899 ILE A O 1
ATOM 7287 N N . MET A 1 900 ? -5.010 11.603 -0.842 1.00 72.88 900 MET A N 1
ATOM 7288 C CA . MET A 1 900 ? -5.828 11.401 -2.045 1.00 72.88 900 MET A CA 1
ATOM 7289 C C . MET A 1 900 ? -5.669 10.013 -2.687 1.00 72.88 900 MET A C 1
ATOM 7291 O O . MET A 1 900 ? -6.529 9.637 -3.484 1.00 72.88 900 MET A O 1
ATOM 7295 N N . GLU A 1 901 ? -4.615 9.264 -2.354 1.00 68.06 901 GLU A N 1
ATOM 7296 C CA . GLU A 1 901 ? -4.408 7.891 -2.833 1.00 68.06 901 GLU A CA 1
ATOM 7297 C C . GLU A 1 901 ? -5.211 6.863 -2.029 1.00 68.06 901 GLU A C 1
ATOM 7299 O O . GLU A 1 901 ? -5.482 5.777 -2.541 1.00 68.06 901 GLU A O 1
ATOM 7304 N N . MET A 1 902 ? -5.629 7.198 -0.802 1.00 80.56 902 MET A N 1
ATOM 7305 C CA . MET A 1 902 ? -6.328 6.246 0.056 1.00 80.56 902 MET A CA 1
ATOM 7306 C C . MET A 1 902 ? -7.723 5.913 -0.493 1.00 80.56 902 MET A C 1
ATOM 7308 O O . MET A 1 902 ? -8.572 6.812 -0.636 1.00 80.56 902 MET A O 1
ATOM 7312 N N . PRO A 1 903 ? -8.027 4.628 -0.755 1.00 68.81 903 PRO A N 1
ATOM 7313 C CA . PRO A 1 903 ? -9.379 4.213 -1.042 1.00 68.81 903 PRO A CA 1
ATOM 7314 C C . PRO A 1 903 ? -10.227 4.477 0.209 1.00 68.81 903 PRO A C 1
ATOM 7316 O O . PRO A 1 903 ? -9.752 4.494 1.335 1.00 68.81 903 PRO A O 1
ATOM 7319 N N . HIS A 1 904 ? -11.509 4.769 0.014 1.00 85.62 904 HIS A N 1
ATOM 7320 C CA . HIS A 1 904 ? -12.461 4.988 1.113 1.00 85.62 904 HIS A CA 1
ATOM 7321 C C . HIS A 1 904 ? -12.286 6.269 1.951 1.00 85.62 904 HIS A C 1
ATOM 7323 O O . HIS A 1 904 ? -13.080 6.472 2.869 1.00 85.62 904 HIS A O 1
ATOM 7329 N N . LEU A 1 905 ? -11.386 7.199 1.596 1.00 84.25 905 LEU A N 1
ATOM 7330 C CA . LEU A 1 905 ? -11.247 8.489 2.299 1.00 84.25 905 LEU A CA 1
ATOM 7331 C C . LEU A 1 905 ? -12.595 9.197 2.531 1.00 84.25 905 LEU A C 1
ATOM 7333 O O . LEU A 1 905 ? -12.896 9.607 3.647 1.00 84.25 905 LEU A O 1
ATOM 7337 N N . VAL A 1 906 ? -13.442 9.275 1.499 1.00 83.00 906 VAL A N 1
ATOM 7338 C CA . VAL A 1 906 ? -14.776 9.902 1.588 1.00 83.00 906 VAL A CA 1
ATOM 7339 C C . VAL A 1 906 ? -15.640 9.248 2.671 1.00 83.00 906 VAL A C 1
ATOM 7341 O O . VAL A 1 906 ? -16.341 9.934 3.409 1.00 83.00 906 VAL A O 1
ATOM 7344 N N . TRP A 1 907 ? -15.578 7.922 2.794 1.00 89.81 907 TRP A N 1
ATOM 7345 C CA . TRP A 1 907 ? -16.343 7.171 3.790 1.00 89.81 907 TRP A CA 1
ATOM 7346 C C . TRP A 1 907 ? -15.855 7.459 5.216 1.00 89.81 907 TRP A C 1
ATOM 7348 O O . TRP A 1 907 ? -16.666 7.532 6.145 1.00 89.81 907 TRP A O 1
ATOM 7358 N N . VAL A 1 908 ? -14.543 7.653 5.393 1.00 92.62 908 VAL A N 1
ATOM 7359 C CA . VAL A 1 908 ? -13.951 8.043 6.681 1.00 92.62 908 VAL A CA 1
ATOM 7360 C C . VAL A 1 908 ? -14.327 9.484 7.013 1.00 92.62 908 VAL A C 1
ATOM 7362 O O . VAL A 1 908 ? -14.789 9.753 8.120 1.00 92.62 908 VAL A O 1
ATOM 7365 N N . GLU A 1 909 ? -14.222 10.405 6.053 1.00 89.19 909 GLU A N 1
ATOM 7366 C CA . GLU A 1 909 ? -14.607 11.808 6.238 1.00 89.19 909 GLU A CA 1
ATOM 7367 C C . GLU A 1 909 ? -16.078 11.957 6.649 1.00 89.19 909 GLU A C 1
ATOM 7369 O O . GLU A 1 909 ? -16.381 12.718 7.565 1.00 89.19 909 GLU A O 1
ATOM 7374 N N . GLU A 1 910 ? -16.994 11.183 6.059 1.00 89.44 910 GLU A N 1
ATOM 7375 C CA . GLU A 1 910 ? -18.407 11.175 6.463 1.00 89.44 910 GLU A CA 1
ATOM 7376 C C . GLU A 1 910 ? -18.594 10.808 7.946 1.00 89.44 910 GLU A C 1
ATOM 7378 O O . GLU A 1 910 ? -19.420 11.412 8.639 1.00 89.44 910 GLU A O 1
ATOM 7383 N N . ARG A 1 911 ? -17.806 9.859 8.464 1.00 92.94 911 ARG A N 1
ATOM 7384 C CA . ARG A 1 911 ? -17.832 9.475 9.885 1.00 92.94 911 ARG A CA 1
ATOM 7385 C C . ARG A 1 911 ? -17.193 10.510 10.785 1.00 92.94 911 ARG A C 1
ATOM 7387 O O . ARG A 1 911 ? -17.731 10.766 11.859 1.00 92.94 911 ARG A O 1
ATOM 7394 N N . VAL A 1 912 ? -16.107 11.141 10.346 1.00 95.75 912 VAL A N 1
ATOM 7395 C CA . VAL A 1 912 ? -15.498 12.270 11.063 1.00 95.75 912 VAL A CA 1
ATOM 7396 C C . VAL A 1 912 ? -16.518 13.400 11.228 1.00 95.75 912 VAL A C 1
ATOM 7398 O O . VAL A 1 912 ? -16.697 13.907 12.332 1.00 95.75 912 VAL A O 1
ATOM 7401 N N . GLU A 1 913 ? -17.288 13.722 10.186 1.00 94.19 913 GLU A N 1
ATOM 7402 C CA . GLU A 1 913 ? -18.362 14.723 10.265 1.00 94.19 913 GLU A CA 1
ATOM 7403 C C . GLU A 1 913 ? -19.500 14.311 11.213 1.00 94.19 913 GLU A C 1
ATOM 7405 O O . GLU A 1 913 ? -20.087 15.143 11.916 1.00 94.19 913 GLU A O 1
ATOM 7410 N N . MET A 1 914 ? -19.847 13.021 11.259 1.00 92.56 914 MET A N 1
ATOM 7411 C CA . MET A 1 914 ? -20.787 12.502 12.260 1.00 92.56 914 MET A CA 1
ATOM 7412 C C . MET A 1 914 ? -20.217 12.608 13.677 1.00 92.56 914 MET A C 1
ATOM 7414 O O . MET A 1 914 ? -20.961 12.903 14.615 1.00 92.56 914 MET A O 1
ATOM 7418 N N . PHE A 1 915 ? -18.912 12.412 13.826 1.00 94.75 915 PHE A N 1
ATOM 7419 C CA . PHE A 1 915 ? -18.223 12.470 15.104 1.00 94.75 915 PHE A CA 1
ATOM 7420 C C . PHE A 1 915 ? -18.095 13.906 15.622 1.00 94.75 915 PHE A C 1
ATOM 7422 O O . PHE A 1 915 ? -18.373 14.145 16.792 1.00 94.75 915 PHE A O 1
ATOM 7429 N N . PHE A 1 916 ? -17.836 14.894 14.761 1.00 94.44 916 PHE A N 1
ATOM 7430 C CA . PHE A 1 916 ? -17.908 16.315 15.135 1.00 94.44 916 PHE A CA 1
ATOM 7431 C C . PHE A 1 916 ? -19.283 16.709 15.664 1.00 94.44 916 PHE A C 1
ATOM 7433 O O . PHE A 1 916 ? -19.400 17.292 16.743 1.00 94.44 916 PHE A O 1
ATOM 7440 N N . LYS A 1 917 ? -20.346 16.284 14.970 1.00 91.12 917 LYS A N 1
ATOM 7441 C CA . LYS A 1 917 ? -21.718 16.480 15.458 1.00 91.12 917 LYS A CA 1
ATOM 7442 C C . LYS A 1 917 ? -21.933 15.811 16.807 1.00 91.12 917 LYS A C 1
ATOM 7444 O O . LYS A 1 917 ? -22.629 16.383 17.641 1.00 91.12 917 LYS A O 1
ATOM 7449 N N . LEU A 1 918 ? -21.360 14.623 17.021 1.00 89.19 918 LEU A N 1
ATOM 7450 C CA . LEU A 1 918 ? -21.438 13.922 18.299 1.00 89.19 918 LEU A CA 1
ATOM 7451 C C . LEU A 1 918 ? -20.786 14.722 19.433 1.00 89.19 918 LEU A C 1
ATOM 7453 O O . LEU A 1 918 ? -21.401 14.822 20.492 1.00 89.19 918 LEU A O 1
ATOM 7457 N N . LEU A 1 919 ? -19.605 15.293 19.171 1.00 88.25 919 LEU A N 1
ATOM 7458 C CA . LEU A 1 919 ? -18.808 16.123 20.084 1.00 88.25 919 LEU A CA 1
ATOM 7459 C C . LEU A 1 919 ? -19.390 17.536 20.303 1.00 88.25 919 LEU A C 1
ATOM 7461 O O . LEU A 1 919 ? -19.018 18.239 21.246 1.00 88.25 919 LEU A O 1
ATOM 7465 N N . GLY A 1 920 ? -20.328 17.950 19.447 1.00 86.75 920 GLY A N 1
ATOM 7466 C CA . GLY A 1 920 ? -21.000 19.244 19.518 1.00 86.75 920 GLY A CA 1
ATOM 7467 C C . GLY A 1 920 ? -20.173 20.414 18.983 1.00 86.75 920 GLY A C 1
ATOM 7468 O O . GLY A 1 920 ? -20.403 21.538 19.434 1.00 86.75 920 GLY A O 1
ATOM 7469 N N . ILE A 1 921 ? -19.246 20.153 18.051 1.00 86.25 921 ILE A N 1
ATOM 7470 C CA . ILE A 1 921 ? -18.353 21.149 17.432 1.00 86.25 921 ILE A CA 1
ATOM 7471 C C . ILE A 1 921 ? -18.588 21.320 15.941 1.00 86.25 921 ILE A C 1
ATOM 7473 O O . ILE A 1 921 ? -18.872 20.332 15.228 1.00 86.25 921 ILE A O 1
#